Protein AF-0000000086705628 (afdb_homodimer)

Solvent-accessible surface area (backbone atoms only — not comparable to full-atom values): 57665 Å² total; per-residue (Å²): 108,54,71,64,48,33,46,71,38,68,42,63,56,69,23,27,28,20,40,16,44,45,41,14,46,66,53,50,80,83,49,66,88,42,54,37,29,33,31,41,29,34,35,24,40,81,25,23,25,22,43,47,40,70,64,48,50,57,51,22,32,54,30,18,40,74,59,61,30,42,54,32,42,36,29,31,61,69,68,42,60,67,49,8,50,92,48,82,20,25,40,40,41,55,51,44,19,58,51,34,16,47,50,51,45,43,49,38,50,23,63,24,44,41,28,34,38,42,36,34,30,38,55,43,39,39,49,8,49,46,27,24,43,28,57,69,47,42,25,54,36,44,46,47,46,16,24,16,48,65,8,63,44,76,53,97,88,38,80,40,68,34,27,54,60,53,16,34,45,42,27,61,22,85,86,50,50,68,67,56,33,50,53,40,18,72,24,14,36,34,24,20,16,17,68,23,32,39,24,42,20,36,32,50,42,34,31,36,38,47,22,14,38,27,52,92,53,38,34,25,41,40,16,37,26,39,72,48,53,52,55,43,38,49,50,18,38,46,44,44,54,35,37,42,35,32,43,72,63,56,32,64,69,44,21,38,45,60,19,45,30,58,60,14,50,49,30,21,51,40,49,36,26,17,43,38,37,20,69,54,50,59,28,43,50,29,34,32,21,60,42,42,74,34,95,57,52,61,66,54,51,41,57,46,26,66,62,33,34,12,30,30,60,33,15,69,68,32,74,83,29,39,35,54,45,40,16,22,34,27,27,65,48,27,55,52,43,42,35,42,76,69,67,63,46,59,47,76,38,37,30,71,86,76,35,32,45,52,58,46,36,58,54,56,12,59,87,60,74,42,46,70,65,51,50,55,59,26,14,46,36,73,82,85,65,74,39,52,53,56,43,71,41,77,41,58,47,95,60,67,51,79,43,36,62,81,44,59,51,25,31,79,93,38,29,83,30,70,44,19,14,34,44,54,26,31,34,71,36,12,74,59,23,23,39,32,51,46,63,34,38,54,80,84,53,43,49,47,70,24,34,28,44,69,27,60,33,69,69,53,41,38,51,31,50,74,73,54,71,56,54,77,46,25,28,39,33,35,29,37,24,8,34,47,36,46,33,25,29,34,61,47,48,61,50,52,43,48,29,41,63,71,69,28,35,85,37,29,36,37,38,26,21,15,32,51,41,36,66,59,63,32,49,46,34,18,30,22,4,43,16,18,47,74,67,16,47,53,57,69,65,47,70,60,42,39,37,39,39,30,58,91,79,28,34,31,37,57,72,61,57,67,68,58,51,52,51,48,50,52,56,37,57,69,48,54,94,58,35,58,52,71,91,80,72,85,77,93,74,55,70,69,52,37,53,48,22,74,33,35,30,41,45,59,56,22,45,36,72,41,61,85,80,46,66,131,109,53,72,62,47,34,47,72,36,68,43,64,57,67,24,27,27,19,40,17,44,46,42,14,46,66,52,51,81,84,48,66,89,42,52,38,29,34,30,42,30,34,35,24,40,81,24,24,25,22,43,45,40,70,64,48,49,56,51,22,31,53,28,19,40,75,60,62,31,41,54,32,43,37,31,32,62,68,68,44,60,67,49,8,49,92,48,80,19,24,37,39,40,55,52,42,19,58,50,33,16,46,51,50,44,42,50,39,50,24,62,24,45,43,27,37,38,41,38,34,27,38,54,42,40,39,51,9,48,47,28,26,42,29,56,71,46,41,25,55,35,44,46,48,44,16,24,16,49,65,8,62,44,77,54,97,88,37,80,40,68,33,28,56,60,52,16,34,44,41,26,62,24,84,86,49,50,70,69,57,35,49,52,40,17,70,24,13,35,35,23,19,16,16,65,22,30,41,25,42,20,37,34,51,41,35,31,36,38,47,22,14,36,29,52,92,54,39,35,25,41,41,17,37,26,38,72,46,54,52,53,42,40,47,48,18,39,46,44,45,54,34,38,42,35,31,42,72,61,57,33,65,68,44,22,38,44,60,20,44,29,60,60,15,50,48,28,21,50,39,48,35,26,17,43,37,37,19,69,55,51,57,30,43,51,30,34,31,20,59,42,42,71,34,93,56,51,61,65,54,51,42,57,45,25,65,62,33,34,14,30,31,59,33,14,69,69,30,72,84,28,38,35,54,45,40,15,22,35,27,28,65,47,28,55,50,42,43,36,43,76,71,67,63,46,59,47,76,38,37,31,71,85,76,35,34,44,51,58,46,35,58,53,55,12,60,87,61,74,42,48,71,65,51,52,55,58,29,14,46,37,72,81,86,66,73,39,51,54,56,44,69,41,77,42,59,48,95,60,65,49,80,43,35,62,80,44,57,51,23,31,82,93,39,29,82,28,71,44,19,14,36,43,54,26,32,33,72,36,10,73,59,23,24,38,33,49,47,64,36,39,54,81,83,55,42,49,46,71,24,36,29,43,68,29,61,33,70,69,54,42,38,51,30,49,73,72,54,70,58,55,76,46,25,26,40,33,34,28,38,25,9,32,46,36,45,35,25,29,34,60,47,50,61,49,55,44,47,29,42,63,71,69,27,35,86,39,31,37,37,39,25,21,16,33,52,42,38,66,61,62,31,50,46,35,19,30,22,5,43,17,16,48,73,68,16,48,54,57,69,65,48,69,60,41,37,36,40,37,30,56,92,80,28,35,32,36,58,72,61,59,68,68,57,51,51,50,48,48,52,57,38,58,69,48,54,94,57,34,58,50,70,90,79,72,85,76,92,73,56,69,71,52,36,53,50,23,74,33,34,30,42,44,60,56,22,44,35,72,41,62,85,80,47,65,132

pLDDT: mean 95.34, std 5.42, range [61.03, 98.94]

InterPro domains:
  IPR000581 Dihydroxy-acid/6-phosphogluconate dehydratase, N-terminal [PF00920] (34-359)
  IPR004404 Dihydroxy-acid dehydratase [MF_00012] (4-610)
  IPR004404 Dihydroxy-acid dehydratase [TIGR00110] (18-610)
  IPR020558 Dihydroxy-acid/6-phosphogluconate dehydratase, conserved site [PS00886] (122-132)
  IPR020558 Dihydroxy-acid/6-phosphogluconate dehydratase, conserved site [PS00887] (509-520)
  IPR037237 IlvD/EDD, N-terminal domain [SSF143975] (3-420)
  IPR042096 Dihydroxy-acid dehydratase, C-terminal [G3DSA:3.50.30.80] (421-572)
  IPR056740 Dihydroxy-acid/6-phosphogluconate dehydratase, C-terminal [PF24877] (408-607)

Secondary structure (DSSP, 8-state):
-PPPTTHHHHSSGGGHHHHHHHHHTT--GGGTTS-EEEEEE--BSS-TTTGGGTTHHHHHHHHHHHTT-EEEEEE-----HHHHTTSGGGGGHHHHHHHHHHHHHHHHHHHT-SEEEEEE-STTHHHHHHHHHHHH-S-EEEEE--BPPPEEEEETTEEEEE-HHHHHHHHH-TTS-HHHHHHHHHHH--BSSB-SSSSHHHHHHHHHHHTTSB-TTTTTS-TTBTHHHHHHHHHHHHHHHHHHHHHTT--GGGSHHHHS-HHHHHHHHHHHHHHT--THHHHHHHHHHHHHT----HHHHHHHHHHS-B-B--TTS-SS--HHHHHHTTHHHHHHHHHHHTT-S-TT-B-TTS-BHHHHHHHH-TTS---HHHHHHHTB------BS-TT-B--B-SS----TTTSSB--GGG-SBSS-S-EEEBSSS-TTEEEE-GGGS-GGGSEEEEEEEEESSHHHHHHHHHTT-S-TT-EEEE-S-STTTTTS--B-HHHHHHHHHTT-TTT-EEEESSB--TT--SSEEEEEES-GGGT-GGGG--TT-EEEEETTTTEEEE-S-HHHHHHHHHHHHTTGGGTTS-SS------HHHHHHHHHBPPGGGTS-B-GGGG--/-PPPTTHHHHSSGGGHHHHHHHHHTT--GGGTTS-EEEEEE--BSS-TTTGGGTTHHHHHHHHHHHTT-EEEEEE-----HHHHTTSGGGGGHHHHHHHHHHHHHHHHHHHT-SEEEEEE-STTHHHHHHHHHHHH-S-EEEEE--BPPPEEEEETTEEEEE-HHHHHHHHH-TTS-HHHHHHHHHHH--BSSB-SSSSHHHHHHHHHHHTTSB-TTTTTS-TTBTHHHHHHHHHHHHHHHHHHHHHTT--GGGSHHHHS-HHHHHHHHHHHHHHT--THHHHHHHHHHHHHT----HHHHHHHHHH--B-B--TTS-SS--HHHHHHTTHHHHHHHHHHHTT-S-TT-B-TTS-BHHHHHHHH-TTS---HHHHHHHTB------BS-TT-B--B-SS----TTTSSB--GGG-SBSS-S-EEEBSSS-TTEEEE-GGGS-GGGSEEEEEEEEESSHHHHHHHHHTT-S-TT-EEEE-S-STTTTTS--B-HHHHHHHHHTT-TTT-EEEESSB--TT--SSEEEEEES-GGGT-GGGG--TT-EEEEETTTTEEEE-S-HHHHHHHHHHHHTTGGGTTS-SS------HHHHHHHHHBPPGGGTS-B-GGGG--

Organism: NCBI:txid218936

Structure (mmCIF, N/CA/C/O backbone):
data_AF-0000000086705628-model_v1
#
loop_
_entity.id
_entity.type
_entity.pdbx_description
1 polymer 'Dihydroxy-acid dehydratase'
#
loop_
_atom_site.group_PDB
_atom_site.id
_atom_site.type_symbol
_atom_site.label_atom_id
_atom_site.label_alt_id
_atom_site.label_comp_id
_atom_site.label_asym_id
_atom_site.label_entity_id
_atom_site.label_seq_id
_atom_site.pdbx_PDB_ins_code
_atom_site.Cartn_x
_atom_site.Cartn_y
_atom_site.Cartn_z
_atom_site.occupancy
_atom_site.B_iso_or_equiv
_atom_site.auth_seq_id
_atom_site.auth_comp_id
_atom_site.auth_asym_id
_atom_site.auth_atom_id
_atom_site.pdbx_PDB_model_num
ATOM 1 N N . MET A 1 1 ? -33.938 -4.695 -0.673 1 86.69 1 MET A N 1
ATOM 2 C CA . MET A 1 1 ? -32.75 -4.516 -1.502 1 86.69 1 MET A CA 1
ATOM 3 C C . MET A 1 1 ? -31.641 -3.871 -0.705 1 86.69 1 MET A C 1
ATOM 5 O O . MET A 1 1 ? -31.875 -2.941 0.07 1 86.69 1 MET A O 1
ATOM 9 N N . PRO A 1 2 ? -30.422 -4.5 -0.919 1 93.25 2 PRO A N 1
ATOM 10 C CA . PRO A 1 2 ? -29.312 -3.842 -0.236 1 93.25 2 PRO A CA 1
ATOM 11 C C . PRO A 1 2 ? -29.109 -2.398 -0.688 1 93.25 2 PRO A C 1
ATOM 13 O O . PRO A 1 2 ? -29.375 -2.066 -1.846 1 93.25 2 PRO A O 1
ATOM 16 N N . LYS A 1 3 ? -28.797 -1.613 0.216 1 95.12 3 LYS A N 1
ATOM 17 C CA . LYS A 1 3 ? -28.453 -0.229 -0.11 1 95.12 3 LYS A CA 1
ATOM 18 C C . LYS A 1 3 ? -27.031 -0.117 -0.63 1 95.12 3 LYS A C 1
ATOM 20 O O . LYS A 1 3 ? -26.141 -0.848 -0.185 1 95.12 3 LYS A O 1
ATOM 25 N N . LEU A 1 4 ? -26.906 0.772 -1.646 1 97.94 4 LEU A N 1
ATOM 26 C CA . LEU A 1 4 ? -25.562 1.076 -2.092 1 97.94 4 LEU A CA 1
ATOM 27 C C . LEU A 1 4 ? -24.688 1.517 -0.92 1 97.94 4 LEU A C 1
ATOM 29 O O . LEU A 1 4 ? -25.109 2.346 -0.107 1 97.94 4 LEU A O 1
ATOM 33 N N . ARG A 1 5 ? -23.484 0.918 -0.839 1 98.12 5 ARG A N 1
ATOM 34 C CA . ARG A 1 5 ? -22.531 1.348 0.185 1 98.12 5 ARG A CA 1
ATOM 35 C C . ARG A 1 5 ? -22.203 2.826 0.032 1 98.12 5 ARG A C 1
ATOM 37 O O . ARG A 1 5 ? -22.062 3.545 1.025 1 98.12 5 ARG A O 1
ATOM 44 N N . SER A 1 6 ? -22.125 3.33 -1.175 1 98 6 SER A N 1
ATOM 45 C CA . SER A 1 6 ? -21.734 4.699 -1.49 1 98 6 SER A CA 1
ATOM 46 C C . SER A 1 6 ? -22.75 5.703 -0.985 1 98 6 SER A C 1
ATOM 48 O O . SER A 1 6 ? -22.453 6.887 -0.831 1 98 6 SER A O 1
ATOM 50 N N . ALA A 1 7 ? -23.969 5.289 -0.755 1 97.19 7 ALA A N 1
ATOM 51 C CA . ALA A 1 7 ? -25 6.172 -0.215 1 97.19 7 ALA A CA 1
ATOM 52 C C . ALA A 1 7 ? -24.562 6.781 1.111 1 97.19 7 ALA A C 1
ATOM 54 O O . ALA A 1 7 ? -24.953 7.898 1.453 1 97.19 7 ALA A O 1
ATOM 55 N N . THR A 1 8 ? -23.672 6.09 1.772 1 96.19 8 THR A N 1
ATOM 56 C CA . THR A 1 8 ? -23.141 6.559 3.049 1 96.19 8 THR A CA 1
ATOM 57 C C . THR A 1 8 ? -22.469 7.918 2.889 1 96.19 8 THR A C 1
ATOM 59 O O . THR A 1 8 ? -22.516 8.75 3.799 1 96.19 8 THR A O 1
ATOM 62 N N . THR A 1 9 ? -21.875 8.18 1.752 1 96.06 9 THR A N 1
ATOM 63 C CA . THR A 1 9 ? -21.094 9.391 1.563 1 96.06 9 THR A CA 1
ATOM 64 C C . THR A 1 9 ? -21.781 10.344 0.593 1 96.06 9 THR A C 1
ATOM 66 O O . THR A 1 9 ? -21.391 11.5 0.457 1 96.06 9 THR A O 1
ATOM 69 N N . THR A 1 10 ? -22.844 9.852 -0.082 1 95.94 10 THR A N 1
ATOM 70 C CA . THR A 1 10 ? -23.406 10.664 -1.147 1 95.94 10 THR A CA 1
ATOM 71 C C . THR A 1 10 ? -24.812 11.156 -0.764 1 95.94 10 THR A C 1
ATOM 73 O O . THR A 1 10 ? -25.375 12.023 -1.438 1 95.94 10 THR A O 1
ATOM 76 N N . HIS A 1 11 ? -25.391 10.641 0.329 1 92.56 11 HIS A N 1
ATOM 77 C CA . HIS A 1 11 ? -26.75 11.016 0.716 1 92.56 11 HIS A CA 1
ATOM 78 C C . HIS A 1 11 ? -26.781 11.617 2.117 1 92.56 11 HIS A C 1
ATOM 80 O O . HIS A 1 11 ? -25.922 11.297 2.951 1 92.56 11 HIS A O 1
ATOM 86 N N . GLY A 1 12 ? -27.766 12.477 2.32 1 88.88 12 GLY A N 1
ATOM 87 C CA . GLY A 1 12 ? -27.969 13.062 3.635 1 88.88 12 GLY A CA 1
ATOM 88 C C . GLY A 1 12 ? -27.375 14.453 3.773 1 88.88 12 GLY A C 1
ATOM 89 O O . GLY A 1 12 ? -26.312 14.734 3.225 1 88.88 12 GLY A O 1
ATOM 90 N N . ARG A 1 13 ? -28 15.227 4.543 1 85.56 13 ARG A N 1
ATOM 91 C CA . ARG A 1 13 ? -27.594 16.609 4.746 1 85.56 13 ARG A CA 1
ATOM 92 C C . ARG A 1 13 ? -26.219 16.688 5.402 1 85.56 13 ARG A C 1
ATOM 94 O O . ARG A 1 13 ? -25.422 17.562 5.086 1 85.56 13 ARG A O 1
ATOM 101 N N . ASN A 1 14 ? -25.953 15.742 6.234 1 83.88 14 ASN A N 1
ATOM 102 C CA . ASN A 1 14 ? -24.703 15.742 7.004 1 83.88 14 ASN A CA 1
ATOM 103 C C . ASN A 1 14 ? -23.5 15.406 6.125 1 83.88 14 ASN A C 1
ATOM 105 O O . ASN A 1 14 ? -22.359 15.617 6.527 1 83.88 14 ASN A O 1
ATOM 109 N N . MET A 1 15 ? -23.797 14.953 4.941 1 91.25 15 MET A N 1
ATOM 110 C CA . MET A 1 15 ? -22.688 14.539 4.086 1 91.25 15 MET A CA 1
ATOM 111 C C . MET A 1 15 ? -22.438 15.562 2.984 1 91.25 15 MET A C 1
ATOM 113 O O . MET A 1 15 ? -21.844 15.242 1.955 1 91.25 15 MET A O 1
ATOM 117 N N . ALA A 1 16 ? -22.875 16.797 3.25 1 91.81 16 ALA A N 1
ATOM 118 C CA . ALA A 1 16 ? -22.656 17.891 2.305 1 91.81 16 ALA A CA 1
ATOM 119 C C . ALA A 1 16 ? -21.172 18.078 2.012 1 91.81 16 ALA A C 1
ATOM 121 O O . ALA A 1 16 ? -20.781 18.359 0.876 1 91.81 16 ALA A O 1
ATOM 122 N N . GLY A 1 17 ? -20.344 17.953 3.004 1 92 17 GLY A N 1
ATOM 123 C CA . GLY A 1 17 ? -18.906 18.047 2.805 1 92 17 GLY A CA 1
ATOM 124 C C . GLY A 1 17 ? -18.359 16.969 1.886 1 92 17 GLY A C 1
ATOM 125 O O . GLY A 1 17 ? -17.578 17.25 0.98 1 92 17 GLY A O 1
ATOM 126 N N . ALA A 1 18 ? -18.781 15.734 2.145 1 94.44 18 ALA A N 1
ATOM 127 C CA . ALA A 1 18 ? -18.359 14.633 1.295 1 94.44 18 ALA A CA 1
ATOM 128 C C . ALA A 1 18 ? -18.812 14.836 -0.148 1 94.44 18 ALA A C 1
ATOM 130 O O . ALA A 1 18 ? -18.047 14.594 -1.085 1 94.44 18 ALA A O 1
ATOM 131 N N . ARG A 1 19 ? -20.016 15.297 -0.308 1 96.19 19 ARG A N 1
ATOM 132 C CA . ARG A 1 19 ? -20.547 15.523 -1.652 1 96.19 19 ARG A CA 1
ATOM 133 C C . ARG A 1 19 ? -19.781 16.641 -2.352 1 96.19 19 ARG A C 1
ATOM 135 O O . ARG A 1 19 ? -19.547 16.594 -3.562 1 96.19 19 ARG A O 1
ATOM 142 N N . ALA A 1 20 ? -19.359 17.688 -1.599 1 95.81 20 ALA A N 1
ATOM 143 C CA . ALA A 1 20 ? -18.531 18.734 -2.176 1 95.81 20 ALA A CA 1
ATOM 144 C C . ALA A 1 20 ? -17.219 18.172 -2.717 1 95.81 20 ALA A C 1
ATOM 146 O O . ALA A 1 20 ? -16.75 18.578 -3.787 1 95.81 20 ALA A O 1
ATOM 147 N N . LEU A 1 21 ? -16.672 17.281 -2.023 1 97.06 21 LEU A N 1
ATOM 148 C CA . LEU A 1 21 ? -15.414 16.656 -2.441 1 97.06 21 LEU A CA 1
ATOM 149 C C . LEU A 1 21 ? -15.633 15.734 -3.637 1 97.06 21 LEU A C 1
ATOM 151 O O . LEU A 1 21 ? -14.812 15.688 -4.555 1 97.06 21 LEU A O 1
ATOM 155 N N . TRP A 1 22 ? -16.734 14.93 -3.592 1 97.75 22 TRP A N 1
ATOM 156 C CA . TRP A 1 22 ? -17.062 14.102 -4.75 1 97.75 22 TRP A CA 1
ATOM 157 C C . TRP A 1 22 ? -17.172 14.953 -6.012 1 97.75 22 TRP A C 1
ATOM 159 O O . TRP A 1 22 ? -16.688 14.562 -7.074 1 97.75 22 TRP A O 1
ATOM 169 N N . ARG A 1 23 ? -17.812 16.125 -5.922 1 96.44 23 ARG A N 1
ATOM 170 C CA . ARG A 1 23 ? -17.906 17.047 -7.055 1 96.44 23 ARG A CA 1
ATOM 171 C C . ARG A 1 23 ? -16.531 17.484 -7.531 1 96.44 23 ARG A C 1
ATOM 173 O O . ARG A 1 23 ? -16.297 17.609 -8.734 1 96.44 23 ARG A O 1
ATOM 180 N N . ALA A 1 24 ? -15.633 17.641 -6.621 1 96.31 24 ALA A N 1
ATOM 181 C CA . ALA A 1 24 ? -14.289 18.109 -6.934 1 96.31 24 ALA A CA 1
ATOM 182 C C . ALA A 1 24 ? -13.469 17.031 -7.625 1 96.31 24 ALA A C 1
ATOM 184 O O . ALA A 1 24 ? -12.422 17.312 -8.219 1 96.31 24 ALA A O 1
ATOM 185 N N . THR A 1 25 ? -13.898 15.773 -7.578 1 96.69 25 THR A N 1
ATOM 186 C CA . THR A 1 25 ? -13.227 14.703 -8.305 1 96.69 25 THR A CA 1
ATOM 187 C C . THR A 1 25 ? -13.727 14.625 -9.742 1 96.69 25 THR A C 1
ATOM 189 O O . THR A 1 25 ? -13.242 13.812 -10.531 1 96.69 25 THR A O 1
ATOM 192 N N . GLY A 1 26 ? -14.766 15.375 -10.039 1 95.12 26 GLY A N 1
ATOM 193 C CA . GLY A 1 26 ? -15.281 15.398 -11.398 1 95.12 26 GLY A CA 1
ATOM 194 C C . GLY A 1 26 ? -16.703 14.852 -11.516 1 95.12 26 GLY A C 1
ATOM 195 O O . GLY A 1 26 ? -17.281 14.859 -12.602 1 95.12 26 GLY A O 1
ATOM 196 N N . MET A 1 27 ? -17.266 14.422 -10.352 1 96.38 27 MET A N 1
ATOM 197 C CA . MET A 1 27 ? -18.625 13.898 -10.383 1 96.38 27 MET A CA 1
ATOM 198 C C . MET A 1 27 ? -19.609 15 -10.758 1 96.38 27 MET A C 1
ATOM 200 O O . MET A 1 27 ? -19.5 16.125 -10.273 1 96.38 27 MET A O 1
ATOM 204 N N . LYS A 1 28 ? -20.656 14.703 -11.578 1 94.19 28 LYS A N 1
ATOM 205 C CA . LYS A 1 28 ? -21.734 15.586 -11.984 1 94.19 28 LYS A CA 1
ATOM 206 C C . LYS A 1 28 ? -23.031 15.258 -11.242 1 94.19 28 LYS A C 1
ATOM 208 O O . LYS A 1 28 ? -23.125 14.227 -10.586 1 94.19 28 LYS A O 1
ATOM 213 N N . GLU A 1 29 ? -23.859 16.125 -11.352 1 92.94 29 GLU A N 1
ATOM 214 C CA . GLU A 1 29 ? -25.125 16 -10.617 1 92.94 29 GLU A CA 1
ATOM 215 C C . GLU A 1 29 ? -25.797 14.656 -10.906 1 92.94 29 GLU A C 1
ATOM 217 O O . GLU A 1 29 ? -26.328 14.016 -10 1 92.94 29 GLU A O 1
ATOM 222 N N . ASP A 1 30 ? -25.75 14.219 -12.156 1 95.12 30 ASP A N 1
ATOM 223 C CA . ASP A 1 30 ? -26.438 13 -12.562 1 95.12 30 ASP A CA 1
ATOM 224 C C . ASP A 1 30 ? -25.672 11.758 -12.109 1 95.12 30 ASP A C 1
ATOM 226 O O . ASP A 1 30 ? -26.188 10.641 -12.211 1 95.12 30 ASP A O 1
ATOM 230 N N . ASP A 1 31 ? -24.516 11.969 -11.617 1 96.44 31 ASP A N 1
ATOM 231 C CA . ASP A 1 31 ? -23.703 10.836 -11.156 1 96.44 31 ASP A CA 1
ATOM 232 C C . ASP A 1 31 ? -24.156 10.367 -9.773 1 96.44 31 ASP A C 1
ATOM 234 O O . ASP A 1 31 ? -23.969 9.203 -9.422 1 96.44 31 ASP A O 1
ATOM 238 N N . PHE A 1 32 ? -24.656 11.328 -8.984 1 95.81 32 PHE A N 1
ATOM 239 C CA . PHE A 1 32 ? -25.094 10.977 -7.637 1 95.81 32 PHE A CA 1
ATOM 240 C C . PHE A 1 32 ? -26.266 10.016 -7.684 1 95.81 32 PHE A C 1
ATOM 242 O O . PHE A 1 32 ? -27.219 10.219 -8.445 1 95.81 32 PHE A O 1
ATOM 249 N N . GLY A 1 33 ? -26.203 8.961 -6.961 1 94.06 33 GLY A N 1
ATOM 250 C CA . GLY A 1 33 ? -27.203 7.914 -6.984 1 94.06 33 GLY A CA 1
ATOM 251 C C . GLY A 1 33 ? -26.766 6.68 -7.75 1 94.06 33 GLY A C 1
ATOM 252 O O . GLY A 1 33 ? -27.297 5.586 -7.527 1 94.06 33 GLY A O 1
ATOM 253 N N . LYS A 1 34 ? -25.859 6.828 -8.711 1 97.38 34 LYS A N 1
ATOM 254 C CA . LYS A 1 34 ? -25.281 5.691 -9.422 1 97.38 34 LYS A CA 1
ATOM 255 C C . LYS A 1 34 ? -24.266 4.961 -8.547 1 97.38 34 LYS A C 1
ATOM 257 O O . LYS A 1 34 ? -23.688 5.551 -7.633 1 97.38 34 LYS A O 1
ATOM 262 N N . PRO A 1 35 ? -24.047 3.631 -8.812 1 98.5 35 PRO A N 1
ATOM 263 C CA . PRO A 1 35 ? -23.016 2.916 -8.055 1 98.5 35 PRO A CA 1
ATOM 264 C C . PRO A 1 35 ? -21.609 3.432 -8.336 1 98.5 35 PRO A C 1
ATOM 266 O O . PRO A 1 35 ? -21.266 3.689 -9.492 1 98.5 35 PRO 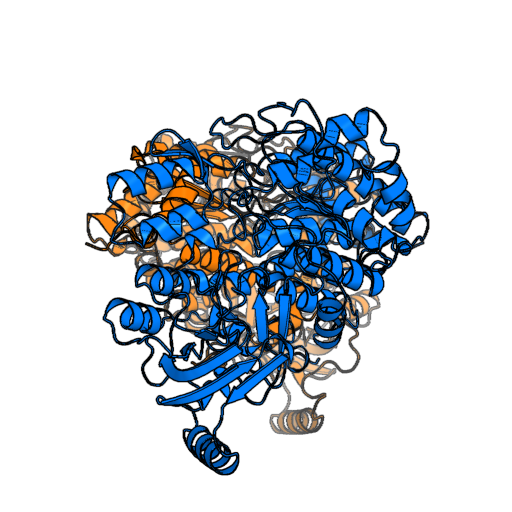A O 1
ATOM 269 N N . ILE A 1 36 ? -20.844 3.68 -7.305 1 98.75 36 ILE A N 1
ATOM 270 C CA . ILE A 1 36 ? -19.422 4.035 -7.43 1 98.75 36 ILE A CA 1
ATOM 271 C C . ILE A 1 36 ? -18.578 2.768 -7.48 1 98.75 36 ILE A C 1
ATOM 273 O O . ILE A 1 36 ? -18.531 2.012 -6.508 1 98.75 36 ILE A O 1
ATOM 277 N N . ILE A 1 37 ? -17.922 2.533 -8.578 1 98.94 37 ILE A N 1
ATOM 278 C CA . ILE A 1 37 ? -17.188 1.302 -8.836 1 98.94 37 ILE A CA 1
ATOM 279 C C . ILE A 1 37 ? -15.695 1.599 -8.891 1 98.94 37 ILE A C 1
ATOM 281 O O . ILE A 1 37 ? -15.242 2.432 -9.68 1 98.94 37 ILE A O 1
ATOM 285 N N . ALA A 1 38 ? -14.953 0.933 -8.023 1 98.94 38 ALA A N 1
ATOM 286 C CA . ALA A 1 38 ? -13.5 1.106 -7.969 1 98.94 38 ALA A CA 1
ATOM 287 C C . ALA A 1 38 ? -12.82 0.332 -9.094 1 98.94 38 ALA A C 1
ATOM 289 O O . ALA A 1 38 ? -13.141 -0.834 -9.336 1 98.94 38 ALA A O 1
ATOM 290 N N . VAL A 1 39 ? -11.984 1.007 -9.836 1 98.88 39 VAL A N 1
ATOM 291 C CA . VAL A 1 39 ? -11.023 0.343 -10.719 1 98.88 39 VAL A CA 1
ATOM 292 C C . VAL A 1 39 ? -9.68 0.201 -10.008 1 98.88 39 VAL A C 1
ATOM 294 O O . VAL A 1 39 ? -8.898 1.152 -9.945 1 98.88 39 VAL A O 1
ATOM 297 N N . VAL A 1 40 ? -9.445 -1.005 -9.438 1 98.81 40 VAL A N 1
ATOM 298 C CA . VAL A 1 40 ? -8.234 -1.297 -8.672 1 98.81 40 VAL A CA 1
ATOM 299 C C . VAL A 1 40 ? -7.102 -1.682 -9.625 1 98.81 40 VAL A C 1
ATOM 301 O O . VAL A 1 40 ? -7.016 -2.832 -10.062 1 98.81 40 VAL A O 1
ATOM 304 N N . ASN A 1 41 ? -6.211 -0.76 -9.906 1 98.62 41 ASN A N 1
ATOM 305 C CA . ASN A 1 41 ? -5.102 -0.979 -10.828 1 98.62 41 ASN A CA 1
ATOM 306 C C . ASN A 1 41 ? -3.805 -1.274 -10.078 1 98.62 41 ASN A C 1
ATOM 308 O O . ASN A 1 41 ? -3.744 -1.151 -8.859 1 98.62 41 ASN A O 1
ATOM 312 N N . SER A 1 42 ? -2.865 -1.861 -10.711 1 98.38 42 SER A N 1
ATOM 313 C CA . SER A 1 42 ? -1.555 -2.129 -10.133 1 98.38 42 SER A CA 1
ATOM 314 C C . SER A 1 42 ? -0.434 -1.629 -11.039 1 98.38 42 SER A C 1
ATOM 316 O O . SER A 1 42 ? 0.62 -2.26 -11.133 1 98.38 42 SER A O 1
ATOM 318 N N . PHE A 1 43 ? -0.666 -0.52 -11.664 1 98.19 43 PHE A N 1
ATOM 319 C CA . PHE A 1 43 ? 0.327 0.057 -12.562 1 98.19 43 PHE A CA 1
ATOM 320 C C . PHE A 1 43 ? 1.608 0.395 -11.812 1 98.19 43 PHE A C 1
ATOM 322 O O . PHE A 1 43 ? 1.564 1.027 -10.75 1 98.19 43 PHE A O 1
ATOM 329 N N . THR A 1 44 ? 2.729 -0.005 -12.398 1 98.31 44 THR A N 1
ATOM 330 C CA . THR A 1 44 ? 4.078 0.386 -12 1 98.31 44 THR A CA 1
ATOM 331 C C . THR A 1 44 ? 5.062 0.166 -13.141 1 98.31 44 THR A C 1
ATOM 333 O O . THR A 1 44 ? 4.871 -0.729 -13.969 1 98.31 44 THR A O 1
ATOM 336 N N . GLN A 1 45 ? 6.102 0.891 -13.195 1 98 45 GLN A N 1
ATOM 337 C CA . GLN A 1 45 ? 7.09 0.783 -14.258 1 98 45 GLN A CA 1
ATOM 338 C C . GLN A 1 45 ? 8.281 -0.059 -13.82 1 98 45 GLN A C 1
ATOM 340 O O . GLN A 1 45 ? 9.211 -0.282 -14.602 1 98 45 GLN A O 1
ATOM 345 N N . PHE A 1 46 ? 8.219 -0.647 -12.578 1 98.25 46 PHE A N 1
ATOM 346 C CA . PHE A 1 46 ? 9.273 -1.508 -12.062 1 98.25 46 PHE A CA 1
ATOM 347 C C . PHE A 1 46 ? 9.086 -2.945 -12.531 1 98.25 46 PHE A C 1
ATOM 349 O O . PHE A 1 46 ? 10 -3.76 -12.445 1 98.25 46 PHE A O 1
ATOM 356 N N . VAL A 1 47 ? 7.891 -3.24 -13 1 98 47 VAL A N 1
ATOM 357 C CA . VAL A 1 47 ? 7.512 -4.625 -13.258 1 98 47 VAL A CA 1
ATOM 358 C C . VAL A 1 47 ? 7.016 -4.773 -14.695 1 98 47 VAL A C 1
ATOM 360 O O . VAL A 1 47 ? 5.996 -4.191 -15.062 1 98 47 VAL A O 1
ATOM 363 N N . PRO A 1 48 ? 7.652 -5.566 -15.484 1 97.19 48 PRO A N 1
ATOM 364 C CA . PRO A 1 48 ? 7.199 -5.762 -16.859 1 97.19 48 PRO A CA 1
ATOM 365 C C . PRO A 1 48 ? 5.738 -6.203 -16.953 1 97.19 48 PRO A C 1
ATOM 367 O O . PRO A 1 48 ? 5.027 -5.82 -17.875 1 97.19 48 PRO A O 1
ATOM 370 N N . GLY A 1 49 ? 5.316 -6.926 -16 1 97.06 49 GLY A N 1
ATOM 371 C CA . GLY A 1 49 ? 3.945 -7.41 -15.984 1 97.06 49 GLY A CA 1
ATOM 372 C C . GLY A 1 49 ? 2.926 -6.305 -15.781 1 97.06 49 GLY A C 1
ATOM 373 O O . GLY A 1 49 ? 1.732 -6.504 -16.016 1 97.06 49 GLY A O 1
ATOM 374 N N . HIS A 1 50 ? 3.381 -5.105 -15.414 1 98.31 50 HIS A N 1
ATOM 375 C CA . HIS A 1 50 ? 2.445 -4.051 -15.039 1 98.31 50 HIS A CA 1
ATOM 376 C C . HIS A 1 50 ? 2.732 -2.764 -15.805 1 98.31 50 HIS A C 1
ATOM 378 O O . HIS A 1 50 ? 1.94 -1.818 -15.75 1 98.31 50 HIS A O 1
ATOM 384 N N . VAL A 1 51 ? 3.814 -2.688 -16.562 1 97.56 51 VAL A N 1
ATOM 385 C CA . VAL A 1 51 ? 4.293 -1.449 -17.156 1 97.56 51 VAL A CA 1
ATOM 386 C C . VAL A 1 51 ? 3.26 -0.93 -18.156 1 97.56 51 VAL A C 1
ATOM 388 O O . VAL A 1 51 ? 3.105 0.282 -18.328 1 97.56 51 VAL A O 1
ATOM 391 N N . HIS A 1 52 ? 2.445 -1.772 -18.781 1 97.69 52 HIS A N 1
ATOM 392 C CA . HIS A 1 52 ? 1.515 -1.39 -19.828 1 97.69 52 HIS A CA 1
ATOM 393 C C . HIS A 1 52 ? 0.143 -1.049 -19.266 1 97.69 52 HIS A C 1
ATOM 395 O O . HIS A 1 52 ? -0.77 -0.679 -20 1 97.69 52 HIS A O 1
ATOM 401 N N . LEU A 1 53 ? -0.073 -1.112 -17.922 1 97.88 53 LEU A N 1
ATOM 402 C CA . LEU A 1 53 ? -1.397 -1.004 -17.328 1 97.88 53 LEU A CA 1
ATOM 403 C C . LEU A 1 53 ? -1.786 0.457 -17.125 1 97.88 53 LEU A C 1
ATOM 405 O O . LEU A 1 53 ? -2.922 0.756 -16.75 1 97.88 53 LEU A O 1
ATOM 409 N N . LYS A 1 54 ? -0.913 1.383 -17.312 1 94.44 54 LYS A N 1
ATOM 410 C CA . LYS A 1 54 ? -1.082 2.791 -16.969 1 94.44 54 LYS A CA 1
ATOM 411 C C . LYS A 1 54 ? -2.422 3.322 -17.469 1 94.44 54 LYS A C 1
ATOM 413 O O . LYS A 1 54 ? -3.184 3.918 -16.703 1 94.44 54 LYS A O 1
ATOM 418 N N . ASP A 1 55 ? -2.811 3.07 -18.734 1 94.56 55 ASP A N 1
ATOM 419 C CA . ASP A 1 55 ? -4.004 3.676 -19.312 1 94.56 55 ASP A CA 1
ATOM 420 C C . ASP A 1 55 ? -5.141 2.658 -19.422 1 94.56 55 ASP A C 1
ATOM 422 O O . ASP A 1 55 ? -6.223 2.98 -19.922 1 94.56 55 ASP A O 1
ATOM 426 N N . LEU A 1 56 ? -4.918 1.471 -18.906 1 97.88 56 LEU A N 1
ATOM 427 C CA . LEU A 1 56 ? -5.93 0.43 -19.047 1 97.88 56 LEU A CA 1
ATOM 428 C C . LEU A 1 56 ? -7.031 0.604 -18 1 97.88 56 LEU A C 1
ATOM 430 O O . LEU A 1 56 ? -8.18 0.23 -18.234 1 97.88 56 LEU A O 1
ATOM 434 N N . GLY A 1 57 ? -6.637 1.162 -16.828 1 97.88 57 GLY A N 1
ATOM 435 C CA . GLY A 1 57 ? -7.672 1.513 -15.867 1 97.88 57 GLY A CA 1
ATOM 436 C C . GLY A 1 57 ? -8.703 2.477 -16.422 1 97.88 57 GLY A C 1
ATOM 437 O O . GLY A 1 57 ? -9.898 2.336 -16.156 1 97.88 57 GLY A O 1
ATOM 438 N N . GLN A 1 58 ? -8.234 3.441 -17.219 1 97.88 58 GLN A N 1
ATOM 439 C CA . GLN A 1 58 ? -9.133 4.43 -17.797 1 97.88 58 GLN A CA 1
ATOM 440 C C . GLN A 1 58 ? -10 3.807 -18.891 1 97.88 58 GLN A C 1
ATOM 442 O O . GLN A 1 58 ? -11.141 4.215 -19.094 1 97.88 58 GLN A O 1
ATOM 447 N N . LEU A 1 59 ? -9.43 2.832 -19.609 1 98.56 59 LEU A N 1
ATOM 448 C CA . LEU A 1 59 ? -10.211 2.068 -20.578 1 98.56 59 LEU A CA 1
ATOM 449 C C . LEU A 1 59 ? -11.398 1.393 -19.906 1 98.56 59 LEU A C 1
ATOM 451 O O . LEU A 1 59 ? -12.531 1.483 -20.391 1 98.56 59 LEU A O 1
ATOM 455 N N . VAL A 1 60 ? -11.18 0.737 -18.781 1 98.81 60 VAL A N 1
ATOM 456 C CA . VAL A 1 60 ? -12.219 0.071 -18 1 98.81 60 VAL A CA 1
ATOM 457 C C . VAL A 1 60 ? -13.203 1.106 -17.453 1 98.81 60 VAL A C 1
ATOM 459 O O . VAL A 1 60 ? -14.414 0.899 -17.484 1 98.81 60 VAL A O 1
ATOM 462 N N . ALA A 1 61 ? -12.688 2.244 -16.969 1 98.69 61 ALA A N 1
ATOM 463 C CA . ALA A 1 61 ? -13.508 3.301 -16.375 1 98.69 61 ALA A CA 1
ATOM 464 C C . ALA A 1 61 ? -14.531 3.814 -17.391 1 98.69 61 ALA A C 1
ATOM 466 O O . ALA A 1 61 ? -15.703 4.008 -17.047 1 98.69 61 ALA A O 1
ATOM 467 N N . ARG A 1 62 ? -14.117 4.043 -18.625 1 98.62 62 ARG A N 1
ATOM 468 C CA . ARG A 1 62 ? -15.016 4.551 -19.656 1 98.62 62 ARG A CA 1
ATOM 469 C C . ARG A 1 62 ? -16.156 3.572 -19.906 1 98.62 62 ARG A C 1
ATOM 471 O O . ARG A 1 62 ? -17.297 3.984 -20.109 1 98.62 62 ARG A O 1
ATOM 478 N N . GLU A 1 63 ? -15.828 2.283 -19.891 1 98.88 63 GLU A N 1
ATOM 479 C CA . GLU A 1 63 ? -16.859 1.265 -20.109 1 98.88 63 GLU A CA 1
ATOM 480 C C . GLU A 1 63 ? -17.828 1.22 -18.938 1 98.88 63 GLU A C 1
ATOM 482 O O . GLU A 1 63 ? -19.031 1.008 -19.125 1 98.88 63 GLU A O 1
ATOM 487 N N . ILE A 1 64 ? -17.359 1.353 -17.688 1 98.88 64 ILE A N 1
ATOM 488 C CA . ILE A 1 64 ? -18.219 1.399 -16.516 1 98.88 64 ILE A CA 1
ATOM 489 C C . ILE A 1 64 ? -19.188 2.58 -16.609 1 98.88 64 ILE A C 1
ATOM 491 O O . ILE A 1 64 ? -20.391 2.43 -16.375 1 98.88 64 ILE A O 1
ATOM 495 N N . GLU A 1 65 ? -18.641 3.744 -16.953 1 98.56 65 GLU A N 1
ATOM 496 C CA . GLU A 1 65 ? -19.453 4.957 -17.062 1 98.56 65 GLU A CA 1
ATOM 497 C C . GLU A 1 65 ? -20.5 4.828 -18.141 1 98.56 65 GLU A C 1
ATOM 499 O O . GLU A 1 65 ? -21.672 5.199 -17.938 1 98.56 65 GLU A O 1
ATOM 504 N N . ALA A 1 66 ? -20.109 4.25 -19.281 1 98.5 66 ALA A N 1
ATOM 505 C CA . ALA A 1 66 ? -21.047 4.039 -20.375 1 98.5 66 ALA A CA 1
ATOM 506 C C . ALA A 1 66 ? -22.172 3.078 -19.969 1 98.5 66 ALA A C 1
ATOM 508 O O . ALA A 1 66 ? -23.297 3.197 -20.438 1 98.5 66 ALA A O 1
ATOM 509 N N . ALA A 1 67 ? -21.859 2.219 -19.047 1 98.5 67 ALA A N 1
ATOM 510 C CA . ALA A 1 67 ? -22.828 1.206 -18.625 1 98.5 67 ALA A CA 1
ATOM 511 C C . ALA A 1 67 ? -23.656 1.704 -17.453 1 98.5 67 ALA A C 1
ATOM 513 O O . ALA A 1 67 ? -24.547 0.995 -16.969 1 98.5 67 ALA A O 1
ATOM 514 N N . GLY A 1 68 ? -23.406 2.854 -16.969 1 97.81 68 GLY A N 1
ATOM 515 C CA . GLY A 1 68 ? -24.297 3.473 -16 1 97.81 68 GLY A CA 1
ATOM 516 C C . GLY A 1 68 ? -23.734 3.535 -14.602 1 97.81 68 GLY A C 1
ATOM 517 O O . GLY A 1 68 ? -24.469 3.748 -13.633 1 97.81 68 GLY A O 1
ATOM 518 N N . GLY A 1 69 ? -22.422 3.289 -14.406 1 98.44 69 GLY A N 1
ATOM 519 C CA . GLY A 1 69 ? -21.766 3.439 -13.117 1 98.44 69 GLY A CA 1
ATOM 520 C C . GLY A 1 69 ? -20.828 4.633 -13.055 1 98.44 69 GLY A C 1
ATOM 521 O O . GLY A 1 69 ? -20.641 5.324 -14.055 1 98.44 69 GLY A O 1
ATOM 522 N N . VAL A 1 70 ? -20.391 5.016 -11.891 1 98.56 70 VAL A N 1
ATOM 523 C CA . VAL A 1 70 ? -19.312 5.973 -11.68 1 98.56 70 VAL A CA 1
ATOM 524 C C . VAL A 1 70 ? -18 5.223 -11.422 1 98.56 70 VAL A C 1
ATOM 526 O O . VAL A 1 70 ? -17.938 4.383 -10.523 1 98.56 70 VAL A O 1
ATOM 529 N N . ALA A 1 71 ? -17.047 5.461 -12.242 1 98.69 71 ALA A N 1
ATOM 530 C CA . ALA A 1 71 ? -15.766 4.77 -12.094 1 98.69 71 ALA A CA 1
ATOM 531 C C . ALA A 1 71 ? -14.734 5.656 -11.406 1 98.69 71 ALA A C 1
ATOM 533 O O . ALA A 1 71 ? -14.617 6.844 -11.719 1 98.69 71 ALA A O 1
ATOM 534 N N . LYS A 1 72 ? -14.023 5.16 -10.422 1 98.75 72 LYS A N 1
ATOM 535 C CA . LYS A 1 72 ? -12.891 5.812 -9.766 1 98.75 72 LYS A CA 1
ATOM 536 C C . LYS A 1 72 ? -11.695 4.875 -9.672 1 98.75 72 LYS A C 1
ATOM 538 O O . LYS A 1 72 ? -11.789 3.791 -9.094 1 98.75 72 LYS A O 1
ATOM 543 N N . GLU A 1 73 ? -10.609 5.27 -10.266 1 98.62 73 GLU A N 1
ATOM 544 C CA . GLU A 1 73 ? -9.406 4.445 -10.328 1 98.62 73 GLU A CA 1
ATOM 545 C C . GLU A 1 73 ? -8.461 4.754 -9.172 1 98.62 73 GLU A C 1
ATOM 547 O O . GLU A 1 73 ? -8.32 5.91 -8.773 1 98.62 73 GLU A O 1
ATOM 552 N N . PHE A 1 74 ? -7.902 3.748 -8.555 1 98.56 74 PHE A N 1
ATOM 553 C CA . PHE A 1 74 ? -6.754 3.875 -7.664 1 98.56 74 PHE A CA 1
ATOM 554 C C . PHE A 1 74 ? -5.766 2.738 -7.891 1 98.56 74 PHE A C 1
ATOM 556 O O . PHE A 1 74 ? -6.059 1.787 -8.617 1 98.56 74 PHE A O 1
ATOM 563 N N . ASN A 1 75 ? -4.535 2.844 -7.281 1 98.31 75 ASN A N 1
ATOM 564 C CA . ASN A 1 75 ? -3.48 1.868 -7.547 1 98.31 75 ASN A CA 1
ATOM 565 C C . ASN A 1 75 ? -2.998 1.2 -6.262 1 98.31 75 ASN A C 1
ATOM 567 O O . ASN A 1 75 ? -3.094 1.782 -5.18 1 98.31 75 ASN A O 1
ATOM 571 N N . THR A 1 76 ? -2.545 -0.013 -6.391 1 98.12 76 THR A N 1
ATOM 572 C CA . THR A 1 76 ? -1.755 -0.703 -5.375 1 98.12 76 THR A CA 1
ATOM 573 C C . THR A 1 76 ? -0.307 -0.862 -5.832 1 98.12 76 THR A C 1
ATOM 575 O O . THR A 1 76 ? 0.02 -0.576 -6.984 1 98.12 76 THR A O 1
ATOM 578 N N . ILE A 1 77 ? 0.596 -1.312 -4.926 1 98.31 77 ILE A N 1
ATOM 579 C CA . ILE A 1 77 ? 1.979 -1.59 -5.297 1 98.31 77 ILE A CA 1
ATOM 580 C C . ILE A 1 77 ? 2.07 -2.959 -5.965 1 98.31 77 ILE A C 1
ATOM 582 O O . ILE A 1 77 ? 1.115 -3.738 -5.93 1 98.31 77 ILE A O 1
ATOM 586 N N . ALA A 1 78 ? 3.219 -3.205 -6.613 1 98.25 78 ALA A N 1
ATOM 587 C CA . ALA A 1 78 ? 3.562 -4.484 -7.227 1 98.25 78 ALA A CA 1
ATOM 588 C C . ALA A 1 78 ? 5.059 -4.762 -7.117 1 98.25 78 ALA A C 1
ATOM 590 O O . ALA A 1 78 ? 5.875 -4.004 -7.648 1 98.25 78 ALA A O 1
ATOM 591 N N . VAL A 1 79 ? 5.449 -5.859 -6.465 1 97.69 79 VAL A N 1
ATOM 592 C CA . VAL A 1 79 ? 6.848 -6.254 -6.344 1 97.69 79 VAL A CA 1
ATOM 593 C C . VAL A 1 79 ? 7.18 -7.305 -7.402 1 97.69 79 VAL A C 1
ATOM 595 O O . VAL A 1 79 ? 6.402 -8.242 -7.625 1 97.69 79 VAL A O 1
ATOM 598 N N . ASP A 1 80 ? 8.266 -7.105 -8.078 1 96.81 80 ASP A N 1
ATOM 599 C CA . ASP A 1 80 ? 8.719 -8.07 -9.07 1 96.81 80 ASP A CA 1
ATOM 600 C C . ASP A 1 80 ? 9.609 -9.133 -8.438 1 96.81 80 ASP A C 1
ATOM 602 O O . ASP A 1 80 ? 10.758 -8.852 -8.07 1 96.81 80 ASP A O 1
ATOM 606 N N . ASP A 1 81 ? 9.164 -10.328 -8.406 1 93.38 81 ASP A N 1
ATOM 607 C CA . ASP A 1 81 ? 9.93 -11.414 -7.812 1 93.38 81 ASP A CA 1
ATOM 608 C C . ASP A 1 81 ? 11.25 -11.633 -8.555 1 93.38 81 ASP A C 1
ATOM 610 O O . ASP A 1 81 ? 12.281 -11.883 -7.93 1 93.38 81 ASP A O 1
ATOM 614 N N . GLY A 1 82 ? 11.156 -11.586 -9.891 1 92.25 82 GLY A N 1
ATOM 615 C CA . GLY A 1 82 ? 12.352 -11.836 -10.68 1 92.25 82 GLY A CA 1
ATOM 616 C C . GLY A 1 82 ? 13.461 -10.836 -10.422 1 92.25 82 GLY A C 1
ATOM 617 O O . GLY A 1 82 ? 14.641 -11.188 -10.43 1 92.25 82 GLY A O 1
ATOM 618 N N . ILE A 1 83 ? 13.125 -9.594 -10.203 1 95 83 ILE A N 1
ATOM 619 C CA . ILE A 1 83 ? 14.102 -8.547 -9.938 1 95 83 ILE A CA 1
ATOM 620 C C . ILE A 1 83 ? 14.539 -8.609 -8.477 1 95 83 ILE A C 1
ATOM 622 O O . ILE A 1 83 ? 15.711 -8.375 -8.164 1 95 83 ILE A O 1
ATOM 626 N N . ALA A 1 84 ? 13.625 -9 -7.602 1 94.56 84 ALA A N 1
ATOM 627 C CA . ALA A 1 84 ? 13.906 -9.016 -6.172 1 94.56 84 ALA A CA 1
ATOM 628 C C . ALA A 1 84 ? 14.648 -10.289 -5.777 1 94.56 84 ALA A C 1
ATOM 630 O O . ALA A 1 84 ? 15.242 -10.367 -4.695 1 94.56 84 ALA A O 1
ATOM 631 N N . MET A 1 85 ? 14.664 -11.266 -6.602 1 90.44 85 MET A N 1
ATOM 632 C CA . MET A 1 85 ? 15.227 -12.57 -6.273 1 90.44 85 MET A CA 1
ATOM 633 C C . MET A 1 85 ? 16.734 -12.492 -6.098 1 90.44 85 MET A C 1
ATOM 635 O O . MET A 1 85 ? 17.422 -11.852 -6.898 1 90.44 85 MET A O 1
ATOM 639 N N . GLY A 1 86 ? 17.219 -13.188 -5.086 1 85.31 86 GLY A N 1
ATOM 640 C CA . GLY A 1 86 ? 18.656 -13.359 -4.934 1 85.31 86 GLY A CA 1
ATOM 641 C C . GLY A 1 86 ? 19.297 -12.328 -4.016 1 85.31 86 GLY A C 1
ATOM 642 O O . GLY A 1 86 ? 20.516 -12.328 -3.814 1 85.31 86 GLY A O 1
ATOM 643 N N . HIS A 1 87 ? 18.5 -11.391 -3.531 1 90.75 87 HIS A N 1
ATOM 644 C CA . HIS A 1 87 ? 19 -10.43 -2.559 1 90.75 87 HIS A CA 1
ATOM 645 C C . HIS A 1 87 ? 17.922 -10.078 -1.532 1 90.75 87 HIS A C 1
ATOM 647 O O . HIS A 1 87 ? 16.844 -10.664 -1.533 1 90.75 87 HIS A O 1
ATOM 653 N N . GLY A 1 88 ? 18.25 -9.18 -0.647 1 92.81 88 GLY A N 1
ATOM 654 C CA . GLY A 1 88 ? 17.391 -8.875 0.485 1 92.81 88 GLY A CA 1
ATOM 655 C C . GLY A 1 88 ? 16.016 -8.398 0.075 1 92.81 88 GLY A C 1
ATOM 656 O O . GLY A 1 88 ? 15.055 -8.5 0.847 1 92.81 88 GLY A O 1
ATOM 657 N N . GLY A 1 89 ? 15.859 -7.93 -1.174 1 95.5 89 GLY A N 1
ATOM 658 C CA . GLY A 1 89 ? 14.578 -7.453 -1.674 1 95.5 89 GLY A CA 1
ATOM 659 C C . GLY A 1 89 ? 13.508 -8.523 -1.704 1 95.5 89 GLY A C 1
ATOM 660 O O . GLY A 1 89 ? 12.312 -8.227 -1.604 1 95.5 89 GLY A O 1
ATOM 661 N N . MET A 1 90 ? 13.922 -9.742 -1.781 1 95.44 90 MET A N 1
ATOM 662 C CA . MET A 1 90 ? 12.992 -10.859 -1.895 1 95.44 90 MET A CA 1
ATOM 663 C C . MET A 1 90 ? 12.195 -11.039 -0.61 1 95.44 90 MET A C 1
ATOM 665 O O . MET A 1 90 ? 11.125 -11.656 -0.62 1 95.44 90 MET A O 1
ATOM 669 N N . LEU A 1 91 ? 12.773 -10.57 0.529 1 96.69 91 LEU A N 1
ATOM 670 C CA . LEU A 1 91 ? 12.078 -10.688 1.808 1 96.69 91 LEU A CA 1
ATOM 671 C C . LEU A 1 91 ? 10.758 -9.93 1.779 1 96.69 91 LEU A C 1
ATOM 673 O O . LEU A 1 91 ? 9.844 -10.227 2.559 1 96.69 91 LEU A O 1
ATOM 677 N N . TYR A 1 92 ? 10.57 -8.984 0.823 1 97.69 92 TYR A N 1
ATOM 678 C CA . TYR A 1 92 ? 9.398 -8.117 0.765 1 97.69 92 TYR A CA 1
ATOM 679 C C . TYR A 1 92 ? 8.328 -8.711 -0.138 1 97.69 92 TYR A C 1
ATOM 681 O O . TYR A 1 92 ? 7.18 -8.25 -0.134 1 97.69 92 TYR A O 1
ATOM 689 N N . SER A 1 93 ? 8.578 -9.75 -0.861 1 97.25 93 SER A N 1
ATOM 690 C CA . SER A 1 93 ? 7.691 -10.25 -1.904 1 97.25 93 SER A CA 1
ATOM 691 C C . SER A 1 93 ? 6.406 -10.812 -1.312 1 97.25 93 SER A C 1
ATOM 693 O O . SER A 1 93 ? 5.336 -10.219 -1.468 1 97.25 93 SER A O 1
ATOM 695 N N . LEU A 1 94 ? 6.465 -11.852 -0.507 1 97.75 94 LEU A N 1
ATOM 696 C CA . LEU A 1 94 ? 5.254 -12.461 0.02 1 97.75 94 LEU A CA 1
ATOM 697 C C . LEU A 1 94 ? 4.508 -11.5 0.938 1 97.75 94 LEU A C 1
ATOM 699 O O . LEU A 1 94 ? 3.289 -11.352 0.835 1 97.75 94 LEU A O 1
ATOM 703 N N . PRO A 1 95 ? 5.234 -10.758 1.825 1 98.12 95 PRO A N 1
ATOM 704 C CA . PRO A 1 95 ? 4.531 -9.797 2.68 1 98.12 95 PRO A CA 1
ATOM 705 C C . PRO A 1 95 ? 3.783 -8.734 1.88 1 98.12 95 PRO A C 1
ATOM 707 O O . PRO A 1 95 ? 2.801 -8.164 2.365 1 98.12 95 PRO A O 1
ATOM 710 N N . SER A 1 96 ? 4.246 -8.461 0.637 1 98.5 96 SER A N 1
ATOM 711 C CA . SER A 1 96 ? 3.555 -7.465 -0.177 1 98.5 96 SER A CA 1
ATOM 712 C C . SER A 1 96 ? 2.129 -7.902 -0.498 1 98.5 96 SER A C 1
ATOM 714 O O . SER A 1 96 ? 1.26 -7.066 -0.75 1 98.5 96 SER A O 1
ATOM 716 N N . ARG A 1 97 ? 1.847 -9.211 -0.458 1 98.25 97 ARG A N 1
ATOM 717 C CA . ARG A 1 97 ? 0.495 -9.727 -0.651 1 98.25 97 ARG A CA 1
ATOM 718 C C . ARG A 1 97 ? -0.462 -9.156 0.392 1 98.25 97 ARG A C 1
ATOM 720 O O . ARG A 1 97 ? -1.571 -8.734 0.06 1 98.25 97 ARG A O 1
ATOM 727 N N . GLU A 1 98 ? -0.038 -9.133 1.679 1 97.94 98 GLU A N 1
ATOM 728 C CA . GLU A 1 98 ? -0.839 -8.594 2.773 1 97.94 98 GLU A CA 1
ATOM 729 C C . GLU A 1 98 ? -1.034 -7.086 2.623 1 97.94 98 GLU A C 1
ATOM 731 O O . GLU A 1 98 ? -2.109 -6.559 2.918 1 97.94 98 GLU A O 1
ATOM 736 N N . LEU A 1 99 ? 0.031 -6.469 2.193 1 98.31 99 LEU A N 1
ATOM 737 C CA . LEU A 1 99 ? -0.017 -5.023 2.016 1 98.31 99 LEU A CA 1
ATOM 738 C C . LEU A 1 99 ? -0.988 -4.641 0.903 1 98.31 99 LEU A C 1
ATOM 740 O O . LEU A 1 99 ? -1.709 -3.648 1.016 1 98.31 99 LEU A O 1
ATOM 744 N N . ILE A 1 100 ? -0.985 -5.348 -0.186 1 98.81 100 ILE A N 1
ATOM 745 C CA . ILE A 1 100 ? -1.896 -5.113 -1.302 1 98.81 100 ILE A CA 1
ATOM 746 C C . ILE A 1 100 ? -3.336 -5.348 -0.85 1 98.81 100 ILE A C 1
ATOM 748 O O . ILE A 1 100 ? -4.219 -4.535 -1.129 1 98.81 100 ILE A O 1
ATOM 752 N N . ALA A 1 101 ? -3.58 -6.438 -0.12 1 98.81 101 ALA A N 1
ATOM 753 C CA . ALA A 1 101 ? -4.922 -6.738 0.375 1 98.81 101 ALA A CA 1
ATOM 754 C C . ALA A 1 101 ? -5.43 -5.629 1.291 1 98.81 101 ALA A C 1
ATOM 756 O O . ALA A 1 101 ? -6.566 -5.176 1.156 1 98.81 101 ALA A O 1
ATOM 757 N N . ASP A 1 102 ? -4.602 -5.203 2.211 1 98.69 102 ASP A N 1
ATOM 758 C CA . ASP A 1 102 ? -4.973 -4.129 3.125 1 98.69 102 ASP A CA 1
ATOM 759 C C . ASP A 1 102 ? -5.234 -2.83 2.367 1 98.69 102 ASP A C 1
ATOM 761 O O . ASP A 1 102 ? -6.164 -2.09 2.697 1 98.69 102 ASP A O 1
ATOM 765 N N . SER A 1 103 ? -4.402 -2.518 1.401 1 98.75 103 SER A N 1
ATOM 766 C CA . SER A 1 103 ? -4.559 -1.295 0.62 1 98.75 103 SER A CA 1
ATOM 767 C C . SER A 1 103 ? -5.918 -1.25 -0.07 1 98.75 103 SER A C 1
ATOM 769 O O . SER A 1 103 ? -6.582 -0.211 -0.076 1 98.75 103 SER A O 1
ATOM 771 N N . VAL A 1 104 ? -6.297 -2.375 -0.657 1 98.88 104 VAL A N 1
ATOM 772 C CA . VAL A 1 104 ? -7.586 -2.441 -1.338 1 98.88 104 VAL A CA 1
ATOM 773 C C . VAL A 1 104 ? -8.719 -2.26 -0.327 1 98.88 104 VAL A C 1
ATOM 775 O O . VAL A 1 104 ? -9.648 -1.492 -0.563 1 98.88 104 VAL A O 1
ATOM 778 N N . GLU A 1 105 ? -8.656 -2.91 0.826 1 98.69 105 GLU A N 1
ATOM 779 C CA . GLU A 1 105 ? -9.68 -2.775 1.857 1 98.69 105 GLU A CA 1
ATOM 780 C C . GLU A 1 105 ? -9.781 -1.333 2.348 1 98.69 105 GLU A C 1
ATOM 782 O O . GLU A 1 105 ? -10.883 -0.792 2.475 1 98.69 105 GLU A O 1
ATOM 787 N N . TYR A 1 106 ? -8.609 -0.748 2.664 1 98.75 106 TYR A N 1
ATOM 788 C CA . TYR A 1 106 ? -8.586 0.617 3.176 1 98.75 106 TYR A CA 1
ATOM 789 C C . TYR A 1 106 ? -9.281 1.572 2.213 1 98.75 106 TYR A C 1
ATOM 791 O O . TYR A 1 106 ? -10.125 2.371 2.623 1 98.75 106 TYR A O 1
ATOM 799 N N . MET A 1 107 ? -8.977 1.471 0.938 1 98.81 107 MET A N 1
ATOM 800 C CA . MET A 1 107 ? -9.539 2.377 -0.061 1 98.81 107 MET A CA 1
ATOM 801 C C . MET A 1 107 ? -11.031 2.139 -0.233 1 98.81 107 MET A C 1
ATOM 803 O O . MET A 1 107 ? -11.82 3.086 -0.239 1 98.81 107 MET A O 1
ATOM 807 N N . VAL A 1 108 ? -11.438 0.897 -0.366 1 98.81 108 VAL A N 1
ATOM 808 C CA . VAL A 1 108 ? -12.82 0.542 -0.668 1 98.81 108 VAL A CA 1
ATOM 809 C C . VAL A 1 108 ? -13.711 0.877 0.525 1 98.81 108 VAL A C 1
ATOM 811 O O . VAL A 1 108 ? -14.812 1.398 0.355 1 98.81 108 VAL A O 1
ATOM 814 N N . ASN A 1 109 ? -13.234 0.621 1.751 1 98.44 109 ASN A N 1
ATOM 815 C CA . ASN A 1 109 ? -14.039 0.866 2.941 1 98.44 109 ASN A CA 1
ATOM 816 C C . ASN A 1 109 ? -14.047 2.344 3.322 1 98.44 109 ASN A C 1
ATOM 818 O O . ASN A 1 109 ? -15.062 2.873 3.764 1 98.44 109 ASN A O 1
ATOM 822 N N . ALA A 1 110 ? -12.953 3.027 3.193 1 98.19 110 ALA A N 1
ATOM 823 C CA . ALA A 1 110 ? -12.891 4.445 3.541 1 98.19 110 ALA A CA 1
ATOM 824 C C . ALA A 1 110 ? -13.828 5.27 2.662 1 98.19 110 ALA A C 1
ATOM 826 O O . ALA A 1 110 ? -14.398 6.262 3.117 1 98.19 110 ALA A O 1
ATOM 827 N N . HIS A 1 111 ? -13.977 4.824 1.367 1 98.44 111 HIS A N 1
ATOM 828 C CA . HIS A 1 111 ? -14.742 5.633 0.423 1 98.44 111 HIS A CA 1
ATOM 829 C C . HIS A 1 111 ? -16.062 4.965 0.074 1 98.44 111 HIS A C 1
ATOM 831 O O . HIS A 1 111 ? -16.812 5.473 -0.761 1 98.44 111 HIS A O 1
ATOM 837 N N . CYS A 1 112 ? -16.281 3.762 0.66 1 98.31 112 CYS A N 1
ATOM 838 C CA . CYS A 1 112 ? -17.531 3.031 0.575 1 98.31 112 CYS A CA 1
ATOM 839 C C . CYS A 1 112 ? -17.875 2.699 -0.873 1 98.31 112 CYS A C 1
ATOM 841 O O . CYS A 1 112 ? -19 2.939 -1.321 1 98.31 112 CYS A O 1
ATOM 843 N N . ALA A 1 113 ? -16.922 2.223 -1.671 1 98.75 113 ALA A N 1
ATOM 844 C CA . ALA A 1 113 ? -17.172 1.799 -3.043 1 98.75 113 ALA A CA 1
ATOM 845 C C . ALA A 1 113 ? -18.188 0.652 -3.08 1 98.75 113 ALA A C 1
ATOM 847 O O . ALA A 1 113 ? -18.266 -0.147 -2.145 1 98.75 113 ALA A O 1
ATOM 848 N N . ASP A 1 114 ? -18.938 0.541 -4.168 1 98.88 114 ASP A N 1
ATOM 849 C CA . ASP A 1 114 ? -20.047 -0.414 -4.266 1 98.88 114 ASP A CA 1
ATOM 850 C C . ASP A 1 114 ? -19.578 -1.718 -4.914 1 98.88 114 ASP A C 1
ATOM 852 O O . ASP A 1 114 ? -20.188 -2.77 -4.707 1 98.88 114 ASP A O 1
ATOM 856 N N . ALA A 1 115 ? -18.625 -1.662 -5.738 1 98.94 115 ALA A N 1
ATOM 857 C CA . ALA A 1 115 ? -18.062 -2.775 -6.504 1 98.94 115 ALA A CA 1
ATOM 858 C C . ALA A 1 115 ? -16.641 -2.467 -6.965 1 98.94 115 ALA A C 1
ATOM 860 O O . ALA A 1 115 ? -16.125 -1.374 -6.719 1 98.94 115 ALA A O 1
ATOM 861 N N . MET A 1 116 ? -15.992 -3.498 -7.543 1 98.88 116 MET A N 1
ATOM 862 C CA . MET A 1 116 ? -14.641 -3.189 -7.996 1 98.88 116 MET A CA 1
ATOM 863 C C . MET A 1 116 ? -14.25 -4.07 -9.18 1 98.88 116 MET A C 1
ATOM 865 O O . MET A 1 116 ? -14.742 -5.188 -9.32 1 98.88 116 MET A O 1
ATOM 869 N N . VAL A 1 117 ? -13.484 -3.547 -10.07 1 98.94 117 VAL A N 1
ATOM 870 C CA . VAL A 1 117 ? -12.719 -4.281 -11.078 1 98.94 117 VAL A CA 1
ATOM 871 C C . VAL A 1 117 ? -11.25 -4.344 -10.664 1 98.94 117 VAL A C 1
ATOM 873 O O . VAL A 1 117 ? -10.609 -3.311 -10.461 1 98.94 117 VAL A O 1
ATOM 876 N N . CYS A 1 118 ? -10.727 -5.543 -10.469 1 98.94 118 CYS A N 1
ATOM 877 C CA . CYS A 1 118 ? -9.336 -5.727 -10.062 1 98.94 118 CYS A CA 1
ATOM 878 C C . CYS A 1 118 ? -8.445 -6.012 -11.266 1 98.94 118 CYS A C 1
ATOM 880 O O . CYS A 1 118 ? -8.602 -7.039 -11.93 1 98.94 118 CYS A O 1
ATOM 882 N N . ILE A 1 119 ? -7.574 -5.047 -11.594 1 98.81 119 ILE A N 1
ATOM 883 C CA . ILE A 1 119 ? -6.602 -5.191 -12.672 1 98.81 119 ILE A CA 1
ATOM 884 C C . ILE A 1 119 ? -5.262 -5.641 -12.102 1 98.81 119 ILE A C 1
ATOM 886 O O . ILE A 1 119 ? -4.461 -4.816 -11.648 1 98.81 119 ILE A O 1
ATOM 890 N N . SER A 1 120 ? -4.996 -6.906 -12.133 1 97.94 120 SER A N 1
ATOM 891 C CA . SER A 1 120 ? -3.779 -7.496 -11.594 1 97.94 120 SER A CA 1
ATOM 892 C C . SER A 1 120 ? -2.893 -8.055 -12.703 1 97.94 120 SER A C 1
ATOM 894 O O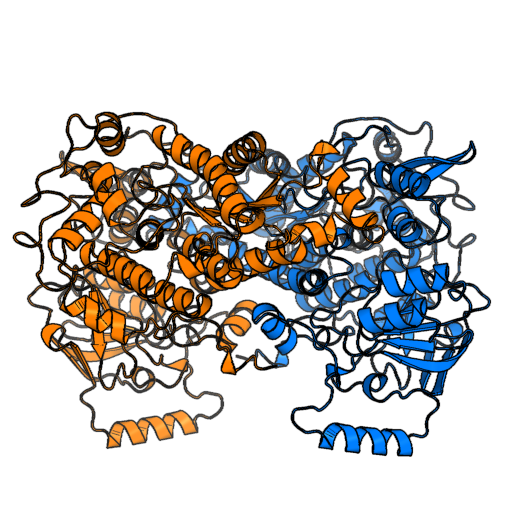 . SER A 1 120 ? -3.127 -7.789 -13.883 1 97.94 120 SER A O 1
ATOM 896 N N . ASN A 1 121 ? -1.799 -8.883 -12.172 1 97.94 121 ASN A N 1
ATOM 897 C CA . ASN A 1 121 ? -1.048 -9.602 -13.195 1 97.94 121 ASN A CA 1
ATOM 898 C C . ASN A 1 121 ? 0.101 -10.406 -12.594 1 97.94 121 ASN A C 1
ATOM 900 O O . ASN A 1 121 ? 0.027 -11.633 -12.5 1 97.94 121 ASN A O 1
ATOM 904 N N . CYS A 1 122 ? 1.077 -9.781 -11.938 1 96.38 122 CYS A N 1
ATOM 905 C CA . CYS A 1 122 ? 2.287 -10.43 -11.453 1 96.38 122 CYS A CA 1
ATOM 906 C C . CYS A 1 122 ? 2 -11.234 -10.188 1 96.38 122 CYS A C 1
ATOM 908 O O . CYS A 1 122 ? 0.85 -11.328 -9.758 1 96.38 122 CYS A O 1
ATOM 910 N N . ASP A 1 123 ? 2.92 -11.859 -9.586 1 94 123 ASP A N 1
ATOM 911 C CA . ASP A 1 123 ? 2.902 -12.977 -8.656 1 94 123 ASP A CA 1
ATOM 912 C C . ASP A 1 123 ? 2.01 -12.68 -7.453 1 94 123 ASP A C 1
ATOM 914 O O . ASP A 1 123 ? 0.977 -13.32 -7.262 1 94 123 ASP A O 1
ATOM 918 N N . LYS A 1 124 ? 2.34 -11.602 -6.684 1 97.94 124 LYS A N 1
ATOM 919 C CA . LYS A 1 124 ? 1.701 -11.422 -5.383 1 97.94 124 LYS A CA 1
ATOM 920 C C . LYS A 1 124 ? 0.527 -10.453 -5.477 1 97.94 124 LYS A C 1
ATOM 922 O O . LYS A 1 124 ? -0.292 -10.367 -4.559 1 97.94 124 LYS A O 1
ATOM 927 N N . ILE A 1 125 ? 0.339 -9.844 -6.613 1 98.56 125 ILE A N 1
ATOM 928 C CA . ILE A 1 125 ? -0.689 -8.82 -6.781 1 98.56 125 ILE A CA 1
ATOM 929 C C . ILE A 1 125 ? -2.057 -9.484 -6.93 1 98.56 125 ILE A C 1
ATOM 931 O O . ILE A 1 125 ? -3.018 -9.094 -6.262 1 98.56 125 ILE A O 1
ATOM 935 N N . THR A 1 126 ? -2.125 -10.562 -7.797 1 98.62 126 THR A N 1
ATOM 936 C CA . THR A 1 126 ? -3.393 -11.242 -8.039 1 98.62 126 THR A CA 1
ATOM 937 C C . THR A 1 126 ? -3.922 -11.867 -6.746 1 98.62 126 THR A C 1
ATOM 939 O O . THR A 1 126 ? -5.07 -11.633 -6.359 1 98.62 126 THR A O 1
ATOM 942 N N . PRO A 1 127 ? -3.086 -12.633 -6.016 1 98.69 127 PRO A N 1
ATOM 943 C CA . PRO A 1 127 ? -3.633 -13.188 -4.773 1 98.69 127 PRO A CA 1
ATOM 944 C C . PRO A 1 127 ? -3.914 -12.117 -3.727 1 98.69 127 PRO A C 1
ATOM 946 O O . PRO A 1 127 ? -4.844 -12.258 -2.926 1 98.69 127 PRO A O 1
ATOM 949 N N . GLY A 1 128 ? -3.088 -11.031 -3.662 1 98.75 128 GLY A N 1
ATOM 950 C CA . GLY A 1 128 ? -3.406 -9.938 -2.756 1 98.75 128 GLY A CA 1
ATOM 951 C C . GLY A 1 128 ? -4.77 -9.328 -3.012 1 98.75 128 GLY A C 1
ATOM 952 O O . GLY A 1 128 ? -5.555 -9.133 -2.08 1 98.75 128 GLY A O 1
ATOM 953 N N . MET A 1 129 ? -5.082 -9.016 -4.27 1 98.88 129 MET A N 1
ATOM 954 C CA . MET A 1 129 ? -6.383 -8.461 -4.641 1 98.88 129 MET A CA 1
ATOM 955 C C . MET A 1 129 ? -7.492 -9.484 -4.41 1 98.88 129 MET A C 1
ATOM 957 O O . MET A 1 129 ? -8.609 -9.117 -4.043 1 98.88 129 MET A O 1
ATOM 961 N N . LEU A 1 130 ? -7.137 -10.789 -4.664 1 98.94 130 LEU A N 1
ATOM 962 C CA . LEU A 1 130 ? -8.109 -11.852 -4.43 1 98.94 130 LEU A CA 1
ATOM 963 C C . LEU A 1 130 ? -8.5 -11.922 -2.957 1 98.94 130 LEU A C 1
ATOM 965 O O . LEU A 1 130 ? -9.68 -12.016 -2.623 1 98.94 130 LEU A O 1
ATOM 969 N N . MET A 1 131 ? -7.527 -11.875 -2.074 1 98.81 131 MET A N 1
ATOM 970 C CA . MET A 1 131 ? -7.781 -11.859 -0.637 1 98.81 131 MET A CA 1
ATOM 971 C C . MET A 1 131 ? -8.68 -10.688 -0.257 1 98.81 131 MET A C 1
ATOM 973 O O . MET A 1 131 ? -9.648 -10.852 0.486 1 98.81 131 MET A O 1
ATOM 977 N N . ALA A 1 132 ? -8.398 -9.523 -0.78 1 98.81 132 ALA A N 1
ATOM 978 C CA . ALA A 1 132 ? -9.188 -8.328 -0.474 1 98.81 132 ALA A CA 1
ATOM 979 C C . ALA A 1 132 ? -10.625 -8.484 -0.959 1 98.81 132 ALA A C 1
ATOM 981 O O . ALA A 1 132 ? -11.57 -8.125 -0.253 1 98.81 132 ALA A O 1
ATOM 982 N N . ALA A 1 133 ? -10.773 -8.984 -2.189 1 98.88 133 ALA A N 1
ATOM 983 C CA . ALA A 1 133 ? -12.094 -9.156 -2.787 1 98.88 133 ALA A CA 1
ATOM 984 C C . ALA A 1 133 ? -12.969 -10.062 -1.932 1 98.88 133 ALA A C 1
ATOM 986 O O . ALA A 1 133 ? -14.148 -9.781 -1.717 1 98.88 133 ALA A O 1
ATOM 987 N N . LEU A 1 134 ? -12.367 -11.125 -1.474 1 98.81 134 LEU A N 1
ATOM 988 C CA . LEU A 1 134 ? -13.109 -12.086 -0.676 1 98.81 134 LEU A CA 1
ATOM 989 C C . LEU A 1 134 ? -13.359 -11.555 0.732 1 98.81 134 LEU A C 1
ATOM 991 O O . LEU A 1 134 ? -14.398 -11.828 1.33 1 98.81 134 LEU A O 1
ATOM 995 N N . ARG A 1 135 ? -12.438 -10.75 1.216 1 97.5 135 ARG A N 1
ATOM 996 C CA . ARG A 1 135 ? -12.578 -10.102 2.518 1 97.5 135 ARG A CA 1
ATOM 997 C C . ARG A 1 135 ? -13.734 -9.109 2.52 1 97.5 135 ARG A C 1
ATOM 999 O O . ARG A 1 135 ? -14.531 -9.086 3.453 1 97.5 135 ARG A O 1
ATOM 1006 N N . ILE A 1 136 ? -13.844 -8.305 1.512 1 98.38 136 ILE A N 1
ATOM 1007 C CA . ILE A 1 136 ? -14.781 -7.191 1.452 1 98.38 136 ILE A CA 1
ATOM 1008 C C . ILE A 1 136 ? -16.156 -7.699 1 1 98.38 136 ILE A C 1
ATOM 1010 O O . ILE A 1 136 ? -17.188 -7.199 1.449 1 98.38 136 ILE A O 1
ATOM 1014 N N . ASN A 1 137 ? -16.188 -8.641 0.083 1 98.69 137 ASN A N 1
ATOM 1015 C CA . ASN A 1 137 ? -17.359 -9.359 -0.396 1 98.69 137 ASN A CA 1
ATOM 1016 C C . ASN A 1 137 ? -18.359 -8.422 -1.061 1 98.69 137 ASN A C 1
ATOM 1018 O O . ASN A 1 137 ? -19.547 -8.461 -0.758 1 98.69 137 ASN A O 1
ATOM 1022 N N . ILE A 1 138 ? -17.922 -7.547 -1.935 1 98.81 138 ILE A N 1
ATOM 1023 C CA . ILE A 1 138 ? -18.75 -6.789 -2.855 1 98.81 138 ILE A CA 1
ATOM 1024 C C . ILE A 1 138 ? -18.531 -7.285 -4.281 1 98.81 138 ILE A C 1
ATOM 1026 O O . ILE A 1 138 ? -17.547 -7.977 -4.562 1 98.81 138 ILE A O 1
ATOM 1030 N N . PRO A 1 139 ? -19.469 -6.984 -5.234 1 98.88 139 PRO A N 1
ATOM 1031 C CA . PRO A 1 139 ? -19.281 -7.484 -6.602 1 98.88 139 PRO A CA 1
ATOM 1032 C C . PRO A 1 139 ? -17.906 -7.148 -7.172 1 98.88 139 PRO A C 1
ATOM 1034 O O . PRO A 1 139 ? -17.422 -6.035 -6.996 1 98.88 139 PRO A O 1
ATOM 1037 N N . VAL A 1 140 ? -17.328 -8.164 -7.855 1 98.94 140 VAL A N 1
ATOM 1038 C CA . VAL A 1 140 ? -15.953 -7.98 -8.328 1 98.94 140 VAL A CA 1
ATOM 1039 C C . VAL A 1 140 ? -15.742 -8.766 -9.625 1 98.94 140 VAL A C 1
ATOM 1041 O O . VAL A 1 140 ? -16.344 -9.82 -9.82 1 98.94 140 VAL A O 1
ATOM 1044 N N . ILE A 1 141 ? -14.938 -8.25 -10.516 1 98.88 141 ILE A N 1
ATOM 1045 C CA . ILE A 1 141 ? -14.414 -8.969 -11.672 1 98.88 141 ILE A CA 1
ATOM 1046 C C . ILE A 1 141 ? -12.906 -8.758 -11.781 1 98.88 141 ILE A C 1
ATOM 1048 O O . ILE A 1 141 ? -12.414 -7.645 -11.578 1 98.88 141 ILE A O 1
ATOM 1052 N N . PHE A 1 142 ? -12.195 -9.836 -11.984 1 98.88 142 PHE A N 1
ATOM 1053 C CA . PHE A 1 142 ? -10.758 -9.773 -12.211 1 98.88 142 PHE A CA 1
ATOM 1054 C C . PHE A 1 142 ? -10.453 -9.75 -13.703 1 98.88 142 PHE A C 1
ATOM 1056 O O . PHE A 1 142 ? -11.055 -10.484 -14.484 1 98.88 142 PHE A O 1
ATOM 1063 N N . VAL A 1 143 ? -9.555 -8.883 -14.133 1 98.81 143 VAL A N 1
ATOM 1064 C CA . VAL A 1 143 ? -8.969 -8.867 -15.477 1 98.81 143 VAL A CA 1
ATOM 1065 C C . VAL A 1 143 ? -7.473 -8.594 -15.383 1 98.81 143 VAL A C 1
ATOM 1067 O O . VAL A 1 143 ? -7.059 -7.562 -14.836 1 98.81 143 VAL A O 1
ATOM 1070 N N . SER A 1 144 ? -6.645 -9.5 -15.797 1 98.38 144 SER A N 1
ATOM 1071 C CA . SER A 1 144 ? -5.195 -9.359 -15.664 1 98.38 144 SER A CA 1
ATOM 1072 C C . SER A 1 144 ? -4.59 -8.703 -16.891 1 98.38 144 SER A C 1
ATOM 1074 O O . SER A 1 144 ? -5.238 -8.609 -17.938 1 98.38 144 SER A O 1
ATOM 1076 N N . GLY A 1 145 ? -3.322 -8.227 -16.766 1 98.31 145 GLY A N 1
ATOM 1077 C CA . GLY A 1 145 ? -2.6 -7.633 -17.891 1 98.31 145 GLY A CA 1
ATOM 1078 C C . GLY A 1 145 ? -2.229 -8.641 -18.953 1 98.31 145 GLY A C 1
ATOM 1079 O O . GLY A 1 145 ? -1.94 -8.266 -20.094 1 98.31 145 GLY A O 1
ATOM 1080 N N . GLY A 1 146 ? -2.195 -9.945 -18.625 1 98.5 146 GLY A N 1
ATOM 1081 C CA . GLY A 1 146 ? -1.892 -10.992 -19.594 1 98.5 146 GLY A CA 1
ATOM 1082 C C . GLY A 1 146 ? -0.431 -11.406 -19.578 1 98.5 146 GLY A C 1
ATOM 1083 O O . GLY A 1 146 ? 0.427 -10.656 -19.109 1 98.5 146 GLY A O 1
ATOM 1084 N N . PRO A 1 147 ? -0.149 -12.562 -20.094 1 98.5 147 PRO A N 1
ATOM 1085 C CA . PRO A 1 147 ? 1.238 -13.023 -20.172 1 98.5 147 PRO A CA 1
ATOM 1086 C C . PRO A 1 147 ? 2.012 -12.375 -21.312 1 98.5 147 PRO A C 1
ATOM 1088 O O . PRO A 1 147 ? 1.415 -11.945 -22.312 1 98.5 147 PRO A O 1
ATOM 1091 N N . MET A 1 148 ? 3.328 -12.266 -21.172 1 98.31 148 MET A N 1
ATOM 1092 C CA . MET A 1 148 ? 4.191 -11.82 -22.266 1 98.31 148 MET A CA 1
ATOM 1093 C C . MET A 1 148 ? 4.402 -12.93 -23.281 1 98.31 148 MET A C 1
ATOM 1095 O O . MET A 1 148 ? 4.113 -14.094 -23 1 98.31 148 MET A O 1
ATOM 1099 N N . GLU A 1 149 ? 4.848 -12.609 -24.422 1 97.81 149 GLU A N 1
ATOM 1100 C CA . GLU A 1 149 ? 5.238 -13.586 -25.438 1 97.81 149 GLU A CA 1
ATOM 1101 C C . GLU A 1 149 ? 6.523 -14.305 -25.047 1 97.81 149 GLU A C 1
ATOM 1103 O O . GLU A 1 149 ? 7.387 -13.734 -24.375 1 97.81 149 GLU A O 1
ATOM 1108 N N . ALA A 1 150 ? 6.633 -15.562 -25.375 1 97.19 150 ALA A N 1
ATOM 1109 C CA . ALA A 1 150 ? 7.871 -16.297 -25.141 1 97.19 150 ALA A CA 1
ATOM 1110 C C . ALA A 1 150 ? 9.023 -15.703 -25.953 1 97.19 150 ALA A C 1
ATOM 1112 O O . ALA A 1 150 ? 8.828 -15.258 -27.078 1 97.19 150 ALA A O 1
ATOM 1113 N N . GLY A 1 151 ? 10.195 -15.664 -25.297 1 94.38 151 GLY A N 1
ATOM 1114 C CA . GLY A 1 151 ? 11.391 -15.281 -26.031 1 94.38 151 GLY A CA 1
ATOM 1115 C C . GLY A 1 151 ? 11.805 -16.312 -27.062 1 94.38 151 GLY A C 1
ATOM 1116 O O . GLY A 1 151 ? 11.438 -17.484 -26.953 1 94.38 151 GLY A O 1
ATOM 1117 N N . LYS A 1 152 ? 12.469 -15.758 -28.109 1 91.5 152 LYS A N 1
ATOM 1118 C CA . LYS A 1 152 ? 13.031 -16.641 -29.125 1 91.5 152 LYS A CA 1
ATOM 1119 C C . LYS A 1 152 ? 14.461 -16.25 -29.469 1 91.5 152 LYS A C 1
ATOM 1121 O O . LYS A 1 152 ? 14.781 -15.055 -29.516 1 91.5 152 LYS A O 1
ATOM 1126 N N . THR A 1 153 ? 15.203 -17.188 -29.453 1 83.5 153 THR A N 1
ATOM 1127 C CA . THR A 1 153 ? 16.562 -16.938 -29.922 1 83.5 153 THR A CA 1
ATOM 1128 C C . THR A 1 153 ? 17.078 -18.109 -30.766 1 83.5 153 THR A C 1
ATOM 1130 O O . THR A 1 153 ? 16.484 -19.188 -30.766 1 83.5 153 THR A O 1
ATOM 1133 N N . LYS A 1 154 ? 18.094 -17.812 -31.734 1 76.38 154 LYS A N 1
ATOM 1134 C CA . LYS A 1 154 ? 18.766 -18.828 -32.5 1 76.38 154 LYS A CA 1
ATOM 1135 C C . LYS A 1 154 ? 20.062 -19.266 -31.844 1 76.38 154 LYS A C 1
ATOM 1137 O O . LYS A 1 154 ? 20.953 -18.453 -31.609 1 76.38 154 LYS A O 1
ATOM 1142 N N . LEU A 1 155 ? 19.891 -20.391 -31.281 1 62.56 155 LEU A N 1
ATOM 1143 C CA . LEU A 1 155 ? 21.109 -21 -30.812 1 62.56 155 LEU A CA 1
ATOM 1144 C C . LEU A 1 155 ? 21.5 -22.203 -31.672 1 62.56 155 LEU A C 1
ATOM 1146 O O . LEU A 1 155 ? 20.688 -23.094 -31.891 1 62.56 155 LEU A O 1
ATOM 1150 N N . SER A 1 156 ? 22.703 -22.422 -32.094 1 61.5 156 SER A N 1
ATOM 1151 C CA . SER A 1 156 ? 23.234 -23.5 -32.938 1 61.5 156 SER A CA 1
ATOM 1152 C C . SER A 1 156 ? 22.266 -23.828 -34.062 1 61.5 156 SER A C 1
ATOM 1154 O O . SER A 1 156 ? 21.891 -24.984 -34.281 1 61.5 156 SER A O 1
ATOM 1156 N N . ASP A 1 157 ? 21.672 -22.891 -34.594 1 66.88 157 ASP A N 1
ATOM 1157 C CA . ASP A 1 157 ? 20.875 -22.953 -35.812 1 66.88 157 ASP A CA 1
ATOM 1158 C C . ASP A 1 157 ? 19.438 -23.344 -35.531 1 66.88 157 ASP A C 1
ATOM 1160 O O . ASP A 1 157 ? 18.656 -23.625 -36.438 1 66.88 157 ASP A O 1
ATOM 1164 N N . GLN A 1 158 ? 19.062 -23.562 -34.312 1 74.31 158 GLN A N 1
ATOM 1165 C CA . GLN A 1 158 ? 17.688 -23.859 -33.938 1 74.31 158 GLN A CA 1
ATOM 1166 C C . GLN A 1 158 ? 17.062 -22.688 -33.156 1 74.31 158 GLN A C 1
ATOM 1168 O O . GLN A 1 158 ? 17.734 -22.047 -32.375 1 74.31 158 GLN A O 1
ATOM 1173 N N . ILE A 1 159 ? 15.844 -22.484 -33.531 1 78.56 159 ILE A N 1
ATOM 1174 C CA . ILE A 1 159 ? 15.102 -21.469 -32.781 1 78.56 159 ILE A CA 1
ATOM 1175 C C . ILE A 1 159 ? 14.578 -22.078 -31.484 1 78.56 159 ILE A C 1
ATOM 1177 O O . ILE A 1 159 ? 13.852 -23.078 -31.516 1 78.56 159 ILE A O 1
ATOM 1181 N N . ILE A 1 160 ? 15.039 -21.547 -30.422 1 82.62 160 ILE A N 1
ATOM 1182 C CA . ILE A 1 160 ? 14.641 -22.031 -29.109 1 82.62 160 ILE A CA 1
ATOM 1183 C C . ILE A 1 160 ? 13.758 -21 -28.422 1 82.62 160 ILE A C 1
ATOM 1185 O O . ILE A 1 160 ? 14.023 -19.797 -28.5 1 82.62 160 ILE A O 1
ATOM 1189 N N . LYS A 1 161 ? 12.703 -21.578 -27.891 1 88.19 161 LYS A N 1
ATOM 1190 C CA . LYS A 1 161 ? 11.867 -20.734 -27.047 1 88.19 161 LYS A CA 1
ATOM 1191 C C . LYS A 1 161 ? 12.508 -20.516 -25.672 1 88.19 161 LYS A C 1
ATOM 1193 O O . LYS A 1 161 ? 13.141 -21.422 -25.141 1 88.19 161 LYS A O 1
ATOM 1198 N N . LEU A 1 162 ? 12.484 -19.297 -25.219 1 87.94 162 LEU A N 1
ATOM 1199 C CA . LEU A 1 162 ? 13.117 -18.906 -23.969 1 87.94 162 LEU A CA 1
ATOM 1200 C C . LEU A 1 162 ? 12.125 -18.219 -23.047 1 87.94 162 LEU A C 1
ATOM 1202 O O . LEU A 1 162 ? 11.078 -17.734 -23.5 1 87.94 162 LEU A O 1
ATOM 1206 N N . ASP A 1 163 ? 12.445 -18.281 -21.828 1 88.31 163 ASP A N 1
ATOM 1207 C CA . ASP A 1 163 ? 11.742 -17.5 -20.812 1 88.31 163 ASP A CA 1
ATOM 1208 C C . ASP A 1 163 ? 12.711 -17.031 -19.719 1 88.31 163 ASP A C 1
ATOM 1210 O O . ASP A 1 163 ? 13.922 -17.141 -19.875 1 88.31 163 ASP A O 1
ATOM 1214 N N . LEU A 1 164 ? 12.156 -16.359 -18.75 1 86.5 164 LEU A N 1
ATOM 1215 C CA . LEU A 1 164 ? 12.938 -15.758 -17.688 1 86.5 164 LEU A CA 1
ATOM 1216 C C . LEU A 1 164 ? 13.82 -16.797 -17 1 86.5 164 LEU A C 1
ATOM 1218 O O . LEU A 1 164 ? 14.969 -16.516 -16.672 1 86.5 164 LEU A O 1
ATOM 1222 N N . VAL A 1 165 ? 13.305 -17.984 -16.734 1 83.62 165 VAL A N 1
ATOM 1223 C CA . VAL A 1 165 ? 14.008 -19.031 -16 1 83.62 165 VAL A CA 1
ATOM 1224 C C . VAL A 1 165 ? 15.25 -19.469 -16.766 1 83.62 165 VAL A C 1
ATOM 1226 O O . VAL A 1 165 ? 16.297 -19.734 -16.172 1 83.62 165 VAL A O 1
ATOM 1229 N N . ASP A 1 166 ? 15.18 -19.453 -18.078 1 85.94 166 ASP A N 1
ATOM 1230 C CA . ASP A 1 166 ? 16.344 -19.781 -18.906 1 85.94 166 ASP A CA 1
ATOM 1231 C C . ASP A 1 166 ? 17.469 -18.766 -18.688 1 85.94 166 ASP A C 1
ATOM 1233 O O . ASP A 1 166 ? 18.625 -19.141 -18.578 1 85.94 166 ASP A O 1
ATOM 1237 N N . ALA A 1 167 ? 17.047 -17.547 -18.688 1 87.12 167 ALA A N 1
ATOM 1238 C CA . ALA A 1 167 ? 18.031 -16.5 -18.453 1 87.12 167 ALA A CA 1
ATOM 1239 C C . ALA A 1 167 ? 18.688 -16.656 -17.094 1 87.12 167 ALA A C 1
ATOM 1241 O O . ALA A 1 167 ? 19.906 -16.469 -16.953 1 87.12 167 ALA A O 1
ATOM 1242 N N . MET A 1 168 ? 17.969 -16.953 -16.109 1 85.19 168 MET A N 1
ATOM 1243 C CA . MET A 1 168 ? 18.484 -17.109 -14.742 1 85.19 168 MET A CA 1
ATOM 1244 C C . MET A 1 168 ? 19.422 -18.297 -14.641 1 85.19 168 MET A C 1
ATOM 1246 O O . MET A 1 168 ? 20.5 -18.188 -14.055 1 85.19 168 MET A O 1
ATOM 1250 N N . ILE A 1 169 ? 19.016 -19.406 -15.219 1 81.69 169 ILE A N 1
ATOM 1251 C CA . ILE A 1 169 ? 19.797 -20.641 -15.148 1 81.69 169 ILE A CA 1
ATOM 1252 C C . ILE A 1 169 ? 21.094 -20.469 -15.93 1 81.69 169 ILE A C 1
ATOM 1254 O O . ILE A 1 169 ? 22.172 -20.812 -15.438 1 81.69 169 ILE A O 1
ATOM 1258 N N . GLN A 1 170 ? 21.016 -19.938 -17.109 1 84.12 170 GLN A N 1
ATOM 1259 C CA . GLN A 1 170 ? 22.203 -19.766 -17.953 1 84.12 170 GLN A CA 1
ATOM 1260 C C . GLN A 1 170 ? 23.141 -18.719 -17.359 1 84.12 170 GLN A C 1
ATOM 1262 O O . GLN A 1 170 ? 24.359 -18.859 -17.469 1 84.12 170 GLN A O 1
ATOM 1267 N N . GLY A 1 171 ? 22.578 -17.734 -16.812 1 83.81 171 GLY A N 1
ATOM 1268 C CA . GLY A 1 171 ? 23.391 -16.719 -16.188 1 83.81 171 GLY A CA 1
ATOM 1269 C C . GLY A 1 171 ? 24.25 -17.25 -15.047 1 83.81 171 GLY A C 1
ATOM 1270 O O . GLY A 1 171 ? 25.359 -16.781 -14.82 1 83.81 171 GLY A O 1
ATOM 1271 N N . ALA A 1 172 ? 23.766 -18.219 -14.32 1 79.12 172 ALA A N 1
ATOM 1272 C CA . ALA A 1 172 ? 24.438 -18.766 -13.148 1 79.12 172 ALA A CA 1
ATOM 1273 C C . ALA A 1 172 ? 25.328 -19.938 -13.531 1 79.12 172 ALA A C 1
ATOM 1275 O O . ALA A 1 172 ? 26.141 -20.406 -12.719 1 79.12 172 ALA A O 1
ATOM 1276 N N . ASP A 1 173 ? 25.266 -20.422 -14.797 1 79.44 173 ASP A N 1
ATOM 1277 C CA . ASP A 1 173 ? 26.031 -21.578 -15.258 1 79.44 173 ASP A CA 1
ATOM 1278 C C . ASP A 1 173 ? 27.422 -21.188 -15.711 1 79.44 173 ASP A C 1
ATOM 1280 O O . ASP A 1 173 ? 27.578 -20.5 -16.719 1 79.44 173 ASP A O 1
ATOM 1284 N N . PRO A 1 174 ? 28.422 -21.578 -15.023 1 78.62 174 PRO A N 1
ATOM 1285 C CA . PRO A 1 174 ? 29.781 -21.188 -15.391 1 78.62 174 PRO A CA 1
ATOM 1286 C C . PRO A 1 174 ? 30.203 -21.75 -16.75 1 78.62 174 PRO A C 1
ATOM 1288 O O . PRO A 1 174 ? 31.172 -21.266 -17.328 1 78.62 174 PRO A O 1
ATOM 1291 N N . LYS A 1 175 ? 29.609 -22.703 -17.25 1 84.12 175 LYS A N 1
ATOM 1292 C CA . LYS A 1 175 ? 29.953 -23.328 -18.516 1 84.12 175 LYS A CA 1
ATOM 1293 C C . LYS A 1 175 ? 29.406 -22.516 -19.688 1 84.12 175 LYS A C 1
ATOM 1295 O O . LYS A 1 175 ? 29.828 -22.719 -20.828 1 84.12 175 LYS A O 1
ATOM 1300 N N . VAL A 1 176 ? 28.469 -21.672 -19.422 1 87.94 176 VAL A N 1
ATOM 1301 C CA . VAL A 1 176 ? 27.859 -20.828 -20.453 1 87.94 176 VAL A CA 1
ATOM 1302 C C . VAL A 1 176 ? 28.719 -19.578 -20.656 1 87.94 176 VAL A C 1
ATOM 1304 O O . VAL A 1 176 ? 29.078 -18.906 -19.688 1 87.94 176 VAL A O 1
ATOM 1307 N N . SER A 1 177 ? 29.062 -19.297 -21.906 1 90.75 177 SER A N 1
ATOM 1308 C CA . SER A 1 177 ? 29.891 -18.125 -22.188 1 90.75 177 SER A CA 1
ATOM 1309 C C . SER A 1 177 ? 29.125 -16.828 -21.906 1 90.75 177 SER A C 1
ATOM 1311 O O . SER A 1 177 ? 27.891 -16.828 -21.906 1 90.75 177 SER A O 1
ATOM 1313 N N . ASP A 1 178 ? 29.859 -15.758 -21.703 1 91.06 178 ASP A N 1
ATOM 1314 C CA . ASP A 1 178 ? 29.25 -14.453 -21.484 1 91.06 178 ASP A CA 1
ATOM 1315 C C . ASP A 1 178 ? 28.406 -14.031 -22.688 1 91.06 178 ASP A C 1
ATOM 1317 O O . ASP A 1 178 ? 27.312 -13.477 -22.516 1 91.06 178 ASP A O 1
ATOM 1321 N N . ALA A 1 179 ? 28.922 -14.312 -23.797 1 91.62 179 ALA A N 1
ATOM 1322 C CA . ALA A 1 179 ? 28.219 -13.922 -25.016 1 91.62 179 ALA A CA 1
ATOM 1323 C C . ALA A 1 179 ? 26.875 -14.656 -25.141 1 91.62 179 ALA A C 1
ATOM 1325 O O . ALA A 1 179 ? 25.875 -14.055 -25.531 1 91.62 179 ALA A O 1
ATOM 1326 N N . GLN A 1 180 ? 26.938 -15.859 -24.875 1 90.06 180 GLN A N 1
ATOM 1327 C CA . GLN A 1 180 ? 25.703 -16.641 -24.922 1 90.06 180 GLN A CA 1
ATOM 1328 C C . GLN A 1 180 ? 24.719 -16.172 -23.859 1 90.06 180 GLN A C 1
ATOM 1330 O O . GLN A 1 180 ? 23.516 -16.062 -24.125 1 90.06 180 GLN A O 1
ATOM 1335 N N . SER A 1 181 ? 25.25 -16.016 -22.672 1 91.12 181 SER A N 1
ATOM 1336 C CA . SER A 1 181 ? 24.406 -15.523 -21.594 1 91.12 181 SER A CA 1
ATOM 1337 C C . SER A 1 181 ? 23.75 -14.195 -21.938 1 91.12 181 SER A C 1
ATOM 1339 O O . SER A 1 181 ? 22.578 -13.977 -21.656 1 91.12 181 SER A O 1
ATOM 1341 N N . GLU A 1 182 ? 24.469 -13.359 -22.531 1 92.25 182 GLU A N 1
ATOM 1342 C CA . GLU A 1 182 ? 23.969 -12.055 -22.922 1 92.25 182 GLU A CA 1
ATOM 1343 C C . GLU A 1 182 ? 22.875 -12.18 -24 1 92.25 182 GLU A C 1
ATOM 1345 O O . GLU A 1 182 ? 21.906 -11.43 -23.984 1 92.25 182 GLU A O 1
ATOM 1350 N N . GLN A 1 183 ? 23.078 -13.039 -24.906 1 92 183 GLN A N 1
ATOM 1351 C CA . GLN A 1 183 ? 22.094 -13.266 -25.953 1 92 183 GLN A CA 1
ATOM 1352 C C . GLN A 1 183 ? 20.781 -13.766 -25.359 1 92 183 GLN A C 1
ATOM 1354 O O . GLN A 1 183 ? 19.703 -13.297 -25.75 1 92 183 GLN A O 1
ATOM 1359 N N . VAL A 1 184 ? 20.859 -14.688 -24.484 1 92 184 VAL A N 1
ATOM 1360 C CA . VAL A 1 184 ? 19.672 -15.242 -23.828 1 92 184 VAL A CA 1
ATOM 1361 C C . VAL A 1 184 ? 18.984 -14.156 -23 1 92 184 VAL A C 1
ATOM 1363 O O . VAL A 1 184 ? 17.75 -14.023 -23.062 1 92 184 VAL A O 1
ATOM 1366 N N . GLU A 1 185 ? 19.766 -13.445 -22.266 1 93 185 GLU A N 1
ATOM 1367 C CA . GLU A 1 185 ? 19.25 -12.352 -21.453 1 93 185 GLU A CA 1
ATOM 1368 C C . GLU A 1 185 ? 18.453 -11.359 -22.281 1 93 185 GLU A C 1
ATOM 1370 O O . GLU A 1 185 ? 17.359 -10.961 -21.906 1 93 185 GLU A O 1
ATOM 1375 N N . ARG A 1 186 ? 18.875 -11.008 -23.453 1 93.88 186 ARG A N 1
ATOM 1376 C CA . ARG A 1 186 ? 18.25 -9.992 -24.312 1 93.88 186 ARG A CA 1
ATOM 1377 C C . ARG A 1 186 ? 16.984 -10.523 -24.953 1 93.88 186 ARG A C 1
ATOM 1379 O O . ARG A 1 186 ? 16.094 -9.75 -25.328 1 93.88 186 ARG A O 1
ATOM 1386 N N . SER A 1 187 ? 16.828 -11.812 -24.938 1 94.19 187 SER A N 1
ATOM 1387 C CA . SER A 1 187 ? 15.734 -12.414 -25.688 1 94.19 187 SER A CA 1
ATOM 1388 C C . SER A 1 187 ? 14.664 -12.992 -24.766 1 94.19 187 SER A C 1
ATOM 1390 O O . SER A 1 187 ? 13.531 -13.227 -25.188 1 94.19 187 SER A O 1
ATOM 1392 N N . ALA A 1 188 ? 14.992 -13.242 -23.562 1 94.62 188 ALA A N 1
ATOM 1393 C CA . ALA A 1 188 ? 14.195 -14.062 -22.656 1 94.62 188 ALA A CA 1
ATOM 1394 C C . ALA A 1 188 ? 12.844 -13.414 -22.359 1 94.62 188 ALA A C 1
ATOM 1396 O O . ALA A 1 188 ? 11.844 -14.109 -22.172 1 94.62 188 ALA A O 1
ATOM 1397 N N . CYS A 1 189 ? 12.812 -12.109 -22.25 1 96.62 189 CYS A N 1
ATOM 1398 C CA . CYS A 1 189 ? 11.602 -11.367 -21.922 1 96.62 189 CYS A CA 1
ATOM 1399 C C . CYS A 1 189 ? 11.344 -10.258 -22.938 1 96.62 189 CYS A C 1
ATOM 1401 O O . CYS A 1 189 ? 11.633 -9.086 -22.672 1 96.62 189 CYS A O 1
ATOM 1403 N N . PRO A 1 190 ? 10.609 -10.555 -23.969 1 96.56 190 PRO A N 1
ATOM 1404 C CA . PRO A 1 190 ? 10.562 -9.641 -25.109 1 96.56 190 PRO A CA 1
ATOM 1405 C C . PRO A 1 190 ? 9.477 -8.586 -24.984 1 96.56 190 PRO A C 1
ATOM 1407 O O . PRO A 1 190 ? 9.547 -7.539 -25.625 1 96.56 190 PRO A O 1
ATOM 1410 N N . THR A 1 191 ? 8.414 -8.852 -24.219 1 97.75 191 THR A N 1
ATOM 1411 C CA . THR A 1 191 ? 7.285 -7.93 -24.234 1 97.75 191 THR A CA 1
ATOM 1412 C C . THR A 1 191 ? 6.797 -7.656 -22.812 1 97.75 191 THR A C 1
ATOM 1414 O O . THR A 1 191 ? 7.285 -8.266 -21.859 1 97.75 191 THR A O 1
ATOM 1417 N N . CYS A 1 192 ? 5.867 -6.641 -22.719 1 97.81 192 CYS A N 1
ATOM 1418 C CA . CYS A 1 192 ? 5.16 -6.445 -21.453 1 97.81 192 CYS A CA 1
ATOM 1419 C C . CYS A 1 192 ? 4.281 -7.645 -21.125 1 97.81 192 CYS A C 1
ATOM 1421 O O . CYS A 1 192 ? 3.953 -8.438 -22.016 1 97.81 192 CYS A O 1
ATOM 1423 N N . GLY A 1 193 ? 3.906 -7.805 -19.844 1 98.06 193 GLY A N 1
ATOM 1424 C CA . GLY A 1 193 ? 3.078 -8.906 -19.375 1 98.06 193 GLY A CA 1
ATOM 1425 C C . GLY A 1 193 ? 3.762 -9.758 -18.328 1 98.06 193 GLY A C 1
ATOM 1426 O O . GLY A 1 193 ? 4.965 -9.617 -18.094 1 98.06 193 GLY A O 1
ATOM 1427 N N . SER A 1 194 ? 2.988 -10.578 -17.656 1 97.25 194 SER A N 1
ATOM 1428 C CA . SER A 1 194 ? 3.588 -11.547 -16.75 1 97.25 194 SER A CA 1
ATOM 1429 C C . SER A 1 194 ? 4.48 -12.531 -17.5 1 97.25 194 SER A C 1
ATOM 1431 O O . SER A 1 194 ? 4.406 -12.625 -18.719 1 97.25 194 SER A O 1
ATOM 1433 N N . CYS A 1 195 ? 5.305 -13.219 -16.797 1 94.81 195 CYS A N 1
ATOM 1434 C CA . CYS A 1 195 ? 6.273 -14.109 -17.406 1 94.81 195 CYS A CA 1
ATOM 1435 C C . CYS A 1 195 ? 5.586 -15.094 -18.359 1 94.81 195 CYS A C 1
ATOM 1437 O O . CYS A 1 195 ? 4.414 -15.422 -18.172 1 94.81 195 CYS A O 1
ATOM 1439 N N . SER A 1 196 ? 6.285 -15.625 -19.297 1 96.44 196 SER A N 1
ATOM 1440 C CA . SER A 1 196 ? 5.691 -16.328 -20.422 1 96.44 196 SER A CA 1
ATOM 1441 C C . SER A 1 196 ? 5.398 -17.781 -20.078 1 96.44 196 SER A C 1
ATOM 1443 O O . SER A 1 196 ? 4.699 -18.484 -20.812 1 96.44 196 SER A O 1
ATOM 1445 N N . GLY A 1 197 ? 5.934 -18.281 -19.016 1 94.06 197 GLY A N 1
ATOM 1446 C CA . GLY A 1 197 ? 5.668 -19.656 -18.594 1 94.06 197 GLY A CA 1
ATOM 1447 C C . GLY A 1 197 ? 4.555 -19.75 -17.562 1 94.06 197 GLY A C 1
ATOM 1448 O O . GLY A 1 197 ? 3.953 -18.734 -17.203 1 94.06 197 GLY A O 1
ATOM 1449 N N . MET A 1 198 ? 4.234 -21 -17.234 1 93.06 198 MET A N 1
ATOM 1450 C CA . MET A 1 198 ? 3.242 -21.234 -16.188 1 93.06 198 MET A CA 1
ATOM 1451 C C . MET A 1 198 ? 3.869 -21.125 -14.797 1 93.06 198 MET A C 1
ATOM 1453 O O . MET A 1 198 ? 3.9 -22.094 -14.047 1 93.06 198 MET A O 1
ATOM 1457 N N . PHE A 1 199 ? 4.324 -19.875 -14.5 1 92.94 199 PHE A N 1
ATOM 1458 C CA . PHE A 1 199 ? 4.863 -19.547 -13.188 1 92.94 199 PHE A CA 1
ATOM 1459 C C . PHE A 1 199 ? 3.756 -19.062 -12.258 1 92.94 199 PHE A C 1
ATOM 1461 O O . PHE A 1 199 ? 2.572 -19.25 -12.539 1 92.94 199 PHE A O 1
ATOM 1468 N N . THR A 1 200 ? 4.156 -18.531 -11.172 1 94.75 200 THR A N 1
ATOM 1469 C CA . THR A 1 200 ? 3.164 -18.188 -10.156 1 94.75 200 THR A CA 1
ATOM 1470 C C . THR A 1 200 ? 2.158 -17.172 -10.703 1 94.75 200 THR A C 1
ATOM 1472 O O . THR A 1 200 ? 0.953 -17.312 -10.484 1 94.75 200 THR A O 1
ATOM 1475 N N . ALA A 1 201 ? 2.615 -16.125 -11.391 1 96.62 201 ALA A N 1
ATOM 1476 C CA . ALA A 1 201 ? 1.739 -15.086 -11.914 1 96.62 201 ALA A CA 1
ATOM 1477 C C . ALA A 1 201 ? 0.655 -15.672 -12.812 1 96.62 201 ALA A C 1
ATOM 1479 O O . ALA A 1 201 ? -0.536 -15.438 -12.594 1 96.62 201 ALA A O 1
ATOM 1480 N N . ASN A 1 202 ? 1.05 -16.453 -13.789 1 97.38 202 ASN A N 1
ATOM 1481 C CA . ASN A 1 202 ? 0.082 -17 -14.727 1 97.38 202 ASN A CA 1
ATOM 1482 C C . ASN A 1 202 ? -0.778 -18.094 -14.086 1 97.38 202 ASN A C 1
ATOM 1484 O O . ASN A 1 202 ? -1.953 -18.234 -14.422 1 97.38 202 ASN A O 1
ATOM 1488 N N . SER A 1 203 ? -0.176 -18.859 -13.156 1 96.88 203 SER A N 1
ATOM 1489 C CA . SER A 1 203 ? -0.997 -19.812 -12.406 1 96.88 203 SER A CA 1
ATOM 1490 C C . SER A 1 203 ? -2.145 -19.094 -11.695 1 96.88 203 SER A C 1
ATOM 1492 O O . SER A 1 203 ? -3.299 -19.516 -11.797 1 96.88 203 SER A O 1
ATOM 1494 N N . MET A 1 204 ? -1.848 -18 -11.031 1 98.12 204 MET A N 1
ATOM 1495 C CA . MET A 1 204 ? -2.869 -17.281 -10.273 1 98.12 204 MET A CA 1
ATOM 1496 C C . MET A 1 204 ? -3.914 -16.672 -11.211 1 98.12 204 MET A C 1
ATOM 1498 O O . MET A 1 204 ? -5.105 -16.672 -10.891 1 98.12 204 MET A O 1
ATOM 1502 N N . ASN A 1 205 ? -3.475 -16.156 -12.32 1 98.38 205 ASN A N 1
ATOM 1503 C CA . ASN A 1 205 ? -4.422 -15.586 -13.273 1 98.38 205 ASN A CA 1
ATOM 1504 C C . ASN A 1 205 ? -5.355 -16.656 -13.836 1 98.38 205 ASN A C 1
ATOM 1506 O O . ASN A 1 205 ? -6.531 -16.391 -14.086 1 98.38 205 ASN A O 1
ATOM 1510 N N . CYS A 1 206 ? -4.84 -17.859 -14.062 1 98.5 206 CYS A N 1
ATOM 1511 C CA . CYS A 1 206 ? -5.66 -18.984 -14.5 1 98.5 206 CYS A CA 1
ATOM 1512 C C . CYS A 1 206 ? -6.633 -19.406 -13.406 1 98.5 206 CYS A C 1
ATOM 1514 O O . CYS A 1 206 ? -7.793 -19.703 -13.688 1 98.5 206 CYS A O 1
ATOM 1516 N N . LEU A 1 207 ? -6.16 -19.359 -12.195 1 98.69 207 LEU A N 1
ATOM 1517 C CA . LEU A 1 207 ? -6.98 -19.828 -11.086 1 98.69 207 LEU A CA 1
ATOM 1518 C C . LEU A 1 207 ? -8.164 -18.891 -10.852 1 98.69 207 LEU A C 1
ATOM 1520 O O . LEU A 1 207 ? -9.234 -19.328 -10.438 1 98.69 207 LEU A O 1
ATOM 1524 N N . THR A 1 208 ? -8.039 -17.578 -11.125 1 98.69 208 THR A N 1
ATOM 1525 C CA . THR A 1 208 ? -9.164 -16.672 -10.961 1 98.69 208 THR A CA 1
ATOM 1526 C C . THR A 1 208 ? -10.281 -17.016 -11.945 1 98.69 208 THR A C 1
ATOM 1528 O O . THR A 1 208 ? -11.461 -16.797 -11.656 1 98.69 208 THR A O 1
ATOM 1531 N N . GLU A 1 209 ? -9.953 -17.594 -13.117 1 98.06 209 GLU A N 1
ATOM 1532 C CA . GLU A 1 209 ? -10.969 -18.094 -14.039 1 98.06 209 GLU A CA 1
ATOM 1533 C C . GLU A 1 209 ? -11.703 -19.297 -13.453 1 98.06 209 GLU A C 1
ATOM 1535 O O . GLU A 1 209 ? -12.938 -19.359 -13.484 1 98.06 209 GLU A O 1
ATOM 1540 N N . ALA A 1 210 ? -10.898 -20.172 -12.93 1 98.69 210 ALA A N 1
ATOM 1541 C CA . ALA A 1 210 ? -11.477 -21.391 -12.375 1 98.69 210 ALA A CA 1
ATOM 1542 C C . ALA A 1 210 ? -12.344 -21.094 -11.156 1 98.69 210 ALA A C 1
ATOM 1544 O O . ALA A 1 210 ? -13.352 -21.766 -10.93 1 98.69 210 ALA A O 1
ATOM 1545 N N . LEU A 1 211 ? -11.969 -20.062 -10.391 1 98.81 211 LEU A N 1
ATOM 1546 C CA . LEU A 1 211 ? -12.742 -19.625 -9.234 1 98.81 211 LEU A CA 1
ATOM 1547 C C . LEU A 1 211 ? -14.047 -18.953 -9.672 1 98.81 211 LEU A C 1
ATOM 1549 O O . LEU A 1 211 ? -14.961 -18.781 -8.859 1 98.81 211 LEU A O 1
ATOM 1553 N N . GLY A 1 212 ? -14.102 -18.594 -10.938 1 98.75 212 GLY A N 1
ATOM 1554 C CA . GLY A 1 212 ? -15.289 -17.969 -11.484 1 98.75 212 GLY A CA 1
ATOM 1555 C C . GLY A 1 212 ? -15.25 -16.453 -11.398 1 98.75 212 GLY A C 1
ATOM 1556 O O . GLY A 1 212 ? -16.281 -15.789 -11.586 1 98.75 212 GLY A O 1
ATOM 1557 N N . LEU A 1 213 ? -14.102 -15.836 -11.141 1 98.88 213 LEU A N 1
ATOM 1558 C CA . LEU A 1 213 ? -14.039 -14.398 -10.875 1 98.88 213 LEU A CA 1
ATOM 1559 C C . LEU A 1 213 ? -13.445 -13.648 -12.062 1 98.88 213 LEU A C 1
ATOM 1561 O O . LEU A 1 213 ? -13.305 -12.43 -12.023 1 98.88 213 LEU A O 1
ATOM 1565 N N . SER A 1 214 ? -13.07 -14.352 -13.102 1 98.69 214 SER A N 1
ATOM 1566 C CA . SER A 1 214 ? -12.523 -13.75 -14.312 1 98.69 214 SER A CA 1
ATOM 1567 C C . SER A 1 214 ? -13.242 -14.273 -15.555 1 98.69 214 SER A C 1
ATOM 1569 O O . SER A 1 214 ? -13.977 -15.266 -15.484 1 98.69 214 SER A O 1
ATOM 1571 N N . GLN A 1 215 ? -13.047 -13.609 -16.672 1 98.25 215 GLN A N 1
ATOM 1572 C CA . GLN A 1 215 ? -13.594 -14 -17.969 1 98.25 215 GLN A CA 1
ATOM 1573 C C . GLN A 1 215 ? -12.703 -15.016 -18.656 1 98.25 215 GLN A C 1
ATOM 1575 O O . GLN A 1 215 ? -11.5 -15.078 -18.391 1 98.25 215 GLN A O 1
ATOM 1580 N N . PRO A 1 216 ? -13.336 -15.844 -19.578 1 98.31 216 PRO A N 1
ATOM 1581 C CA . PRO A 1 216 ? -12.5 -16.766 -20.344 1 98.31 216 PRO A CA 1
ATOM 1582 C C . PRO A 1 216 ? -11.375 -16.047 -21.094 1 98.31 216 PRO A C 1
ATOM 1584 O O . PRO A 1 216 ? -11.594 -14.977 -21.672 1 98.31 216 PRO A O 1
ATOM 1587 N N . GLY A 1 217 ? -10.219 -16.641 -21.062 1 98.44 217 GLY A N 1
ATOM 1588 C CA . GLY A 1 217 ? -9.078 -16.047 -21.75 1 98.44 217 GLY A CA 1
ATOM 1589 C C . GLY A 1 217 ? -8.219 -15.188 -20.844 1 98.44 217 GLY A C 1
ATOM 1590 O O . GLY A 1 217 ? -7.098 -14.828 -21.203 1 98.44 217 GLY A O 1
ATOM 1591 N N . ASN A 1 218 ? -8.688 -14.906 -19.641 1 98.56 218 ASN A N 1
ATOM 1592 C CA . ASN A 1 218 ? -7.973 -14.047 -18.703 1 98.56 218 ASN A CA 1
ATOM 1593 C C . ASN A 1 218 ? -6.562 -14.57 -18.422 1 98.56 218 ASN A C 1
ATOM 1595 O O . ASN A 1 218 ? -5.602 -13.797 -18.422 1 98.56 218 ASN A O 1
ATOM 1599 N N . GLY A 1 219 ? -6.445 -15.805 -18.234 1 98 219 GLY A N 1
ATOM 1600 C CA . GLY A 1 219 ? -5.188 -16.375 -17.797 1 98 219 GLY A CA 1
ATOM 1601 C C . GLY A 1 219 ? -4.203 -16.609 -18.922 1 98 219 GLY A C 1
ATOM 1602 O O . GLY A 1 219 ? -2.988 -16.625 -18.703 1 98 219 GLY A O 1
ATOM 1603 N N . SER A 1 220 ? -4.703 -16.719 -20.219 1 98.25 220 SER A N 1
ATOM 1604 C CA . SER A 1 220 ? -3.799 -17.266 -21.219 1 98.25 220 SER A CA 1
ATOM 1605 C C . SER A 1 220 ? -3.645 -16.312 -22.406 1 98.25 220 SER A C 1
ATOM 1607 O O . SER A 1 220 ? -2.695 -16.422 -23.172 1 98.25 220 SER A O 1
ATOM 1609 N N . LEU A 1 221 ? -4.602 -15.367 -22.609 1 98.75 221 LEU A N 1
ATOM 1610 C CA . LEU A 1 221 ? -4.523 -14.453 -23.75 1 98.75 221 LEU A CA 1
ATOM 1611 C C . LEU A 1 221 ? -3.379 -13.461 -23.578 1 98.75 221 LEU A C 1
ATOM 1613 O O . LEU A 1 221 ? -3.266 -12.82 -22.531 1 98.75 221 LEU A O 1
ATOM 1617 N N . LEU A 1 222 ? -2.562 -13.297 -24.562 1 98.69 222 LEU A N 1
ATOM 1618 C CA . LEU A 1 222 ? -1.325 -12.531 -24.5 1 98.69 222 LEU A CA 1
ATOM 1619 C C . LEU A 1 222 ? -1.613 -11.055 -24.234 1 98.69 222 LEU A C 1
ATOM 1621 O O . LEU A 1 222 ? -2.58 -10.5 -24.766 1 98.69 222 LEU A O 1
ATOM 1625 N N . ALA A 1 223 ? -0.688 -10.43 -23.484 1 98.69 223 ALA A N 1
ATOM 1626 C CA . ALA A 1 223 ? -0.778 -9.008 -23.156 1 98.69 223 ALA A CA 1
ATOM 1627 C C . ALA A 1 223 ? -0.729 -8.148 -24.406 1 98.69 223 ALA A C 1
ATOM 1629 O O . ALA A 1 223 ? -1.383 -7.105 -24.484 1 98.69 223 ALA A O 1
ATOM 1630 N N . THR A 1 224 ? 0.016 -8.57 -25.391 1 98.44 224 THR A N 1
ATOM 1631 C CA . THR A 1 224 ? 0.288 -7.77 -26.578 1 98.44 224 THR A CA 1
ATOM 1632 C C . THR A 1 224 ? -0.837 -7.918 -27.594 1 98.44 224 THR A C 1
ATOM 1634 O O . THR A 1 224 ? -0.929 -7.133 -28.547 1 98.44 224 THR A O 1
ATOM 1637 N N . HIS A 1 225 ? -1.621 -8.891 -27.484 1 98.62 225 HIS A N 1
ATOM 1638 C CA . HIS A 1 225 ? -2.611 -9.164 -28.516 1 98.62 225 HIS A CA 1
ATOM 1639 C C . HIS A 1 225 ? -3.807 -8.227 -28.406 1 98.62 225 HIS A C 1
ATOM 1641 O O . HIS A 1 225 ? -4.281 -7.953 -27.297 1 98.62 225 HIS A O 1
ATOM 1647 N N . SER A 1 226 ? -4.387 -7.828 -29.438 1 98.44 226 SER A N 1
ATOM 1648 C CA . SER A 1 226 ? -5.457 -6.84 -29.5 1 98.44 226 SER A CA 1
ATOM 1649 C C . SER A 1 226 ? -6.75 -7.391 -28.906 1 98.44 226 SER A C 1
ATOM 1651 O O . SER A 1 226 ? -7.555 -6.641 -28.359 1 98.44 226 SER A O 1
ATOM 1653 N N . ASP A 1 227 ? -6.973 -8.734 -28.953 1 98.44 227 ASP A N 1
ATOM 1654 C CA . ASP A 1 227 ? -8.18 -9.344 -28.375 1 98.44 227 ASP A CA 1
ATOM 1655 C C . ASP A 1 227 ? -8.281 -9.055 -26.891 1 98.44 227 ASP A C 1
ATOM 1657 O O . ASP A 1 227 ? -9.383 -9.07 -26.328 1 98.44 227 ASP A O 1
ATOM 1661 N N . ARG A 1 228 ? -7.172 -8.875 -26.25 1 98.44 228 ARG A N 1
ATOM 1662 C CA . ARG A 1 228 ? -7.191 -8.672 -24.812 1 98.44 228 ARG A CA 1
ATOM 1663 C C . ARG A 1 228 ? -7.867 -7.355 -24.438 1 98.44 228 ARG A C 1
ATOM 1665 O O . ARG A 1 228 ? -8.414 -7.207 -23.344 1 98.44 228 ARG A O 1
ATOM 1672 N N . GLU A 1 229 ? -7.785 -6.367 -25.344 1 98.56 229 GLU A N 1
ATOM 1673 C CA . GLU A 1 229 ? -8.5 -5.113 -25.109 1 98.56 229 GLU A CA 1
ATOM 1674 C C . GLU A 1 229 ? -9.977 -5.367 -24.797 1 98.56 229 GLU A C 1
ATOM 1676 O O . GLU A 1 229 ? -10.555 -4.711 -23.938 1 98.56 229 GLU A O 1
ATOM 1681 N N . GLN A 1 230 ? -10.57 -6.305 -25.516 1 98.12 230 GLN A N 1
ATOM 1682 C CA . GLN A 1 230 ? -11.984 -6.621 -25.344 1 98.12 230 GLN A CA 1
ATOM 1683 C C . GLN A 1 230 ? -12.258 -7.176 -23.938 1 98.12 230 GLN A C 1
ATOM 1685 O O . GLN A 1 230 ? -13.328 -6.945 -23.375 1 98.12 230 GLN A O 1
ATOM 1690 N N . LEU A 1 231 ? -11.328 -7.941 -23.375 1 98.44 231 LEU A N 1
ATOM 1691 C CA . LEU A 1 231 ? -11.508 -8.445 -22.016 1 98.44 231 LEU A CA 1
ATOM 1692 C C . LEU A 1 231 ? -11.656 -7.297 -21.016 1 98.44 231 LEU A C 1
ATOM 1694 O O . LEU A 1 231 ? -12.492 -7.359 -20.109 1 98.44 231 LEU A O 1
ATOM 1698 N N . PHE A 1 232 ? -10.844 -6.246 -21.203 1 98.81 232 PHE A N 1
ATOM 1699 C CA . PHE A 1 232 ? -10.914 -5.086 -20.328 1 98.81 232 PHE A CA 1
ATOM 1700 C C . PHE A 1 232 ? -12.242 -4.355 -20.516 1 98.81 232 PHE A C 1
ATOM 1702 O O . PHE A 1 232 ? -12.891 -3.982 -19.531 1 98.81 232 PHE A O 1
ATOM 1709 N N . LYS A 1 233 ? -12.633 -4.145 -21.75 1 98.75 233 LYS A N 1
ATOM 1710 C CA . LYS A 1 233 ? -13.883 -3.449 -22.047 1 98.75 233 LYS A CA 1
ATOM 1711 C C . LYS A 1 233 ? -15.078 -4.199 -21.453 1 98.75 233 LYS A C 1
ATOM 1713 O O . LYS A 1 233 ? -15.93 -3.604 -20.797 1 98.75 233 LYS A O 1
ATOM 1718 N N . LEU A 1 234 ? -15.109 -5.488 -21.672 1 98.62 234 LEU A N 1
ATOM 1719 C CA . LEU A 1 234 ? -16.219 -6.312 -21.203 1 98.62 234 LEU A CA 1
ATOM 1720 C C . LEU A 1 234 ? -16.234 -6.352 -19.672 1 98.62 234 LEU A C 1
ATOM 1722 O O . LEU A 1 234 ? -17.312 -6.402 -19.062 1 98.62 234 LEU A O 1
ATOM 1726 N N . ALA A 1 235 ? -15.062 -6.387 -19.031 1 98.81 235 ALA A N 1
ATOM 1727 C CA . ALA A 1 235 ? -15.016 -6.344 -17.578 1 98.81 235 ALA A CA 1
ATOM 1728 C C . ALA A 1 235 ? -15.719 -5.102 -17.047 1 98.81 235 ALA A C 1
ATOM 1730 O O . ALA A 1 235 ? -16.453 -5.172 -16.047 1 98.81 235 ALA A O 1
ATOM 1731 N N . GLY A 1 236 ? -15.453 -3.93 -17.688 1 98.81 236 GLY A N 1
ATOM 1732 C CA . GLY A 1 236 ? -16.109 -2.695 -17.297 1 98.81 236 GLY A CA 1
ATOM 1733 C C . GLY A 1 236 ? -17.625 -2.756 -17.422 1 98.81 236 GLY A C 1
ATOM 1734 O O . GLY A 1 236 ? -18.359 -2.283 -16.547 1 98.81 236 GLY A O 1
ATOM 1735 N N . GLN A 1 237 ? -18.156 -3.387 -18.469 1 98.75 237 GLN A N 1
ATOM 1736 C CA . GLN A 1 237 ? -19.578 -3.516 -18.703 1 98.75 237 GLN A CA 1
ATOM 1737 C C . GLN A 1 237 ? -20.219 -4.516 -17.734 1 98.75 237 GLN A C 1
ATOM 1739 O O . GLN A 1 237 ? -21.234 -4.227 -17.125 1 98.75 237 GLN A O 1
ATOM 1744 N N . ARG A 1 238 ? -19.578 -5.613 -17.578 1 98.69 238 ARG A N 1
ATOM 1745 C CA . ARG A 1 238 ? -20.125 -6.727 -16.812 1 98.69 238 ARG A CA 1
ATOM 1746 C C . ARG A 1 238 ? -20.141 -6.414 -15.312 1 98.69 238 ARG A C 1
ATOM 1748 O O . ARG A 1 238 ? -21.047 -6.844 -14.594 1 98.69 238 ARG A O 1
ATOM 1755 N N . ILE A 1 239 ? -19.156 -5.605 -14.836 1 98.94 239 ILE A N 1
ATOM 1756 C CA . ILE A 1 239 ? -19.141 -5.285 -13.414 1 98.94 239 ILE A CA 1
ATOM 1757 C C . ILE A 1 239 ? -20.375 -4.473 -13.047 1 98.94 239 ILE A C 1
ATOM 1759 O O . ILE A 1 239 ? -20.922 -4.613 -11.953 1 98.94 239 ILE A O 1
ATOM 1763 N N . VAL A 1 240 ? -20.844 -3.588 -13.945 1 98.81 240 VAL A N 1
ATOM 1764 C CA . VAL A 1 240 ? -22.047 -2.811 -13.695 1 98.81 240 VAL A CA 1
ATOM 1765 C C . VAL A 1 240 ? -23.266 -3.742 -13.617 1 98.81 240 VAL A C 1
ATOM 1767 O O . VAL A 1 240 ? -24.109 -3.596 -12.742 1 98.81 240 VAL A O 1
ATOM 1770 N N . ALA A 1 241 ? -23.281 -4.711 -14.539 1 98.38 241 ALA A N 1
ATOM 1771 C CA . ALA A 1 241 ? -24.359 -5.695 -14.516 1 98.38 241 ALA A CA 1
ATOM 1772 C C . ALA A 1 241 ? -24.359 -6.48 -13.203 1 98.38 241 ALA A C 1
ATOM 1774 O O . ALA A 1 241 ? -25.422 -6.707 -12.609 1 98.38 241 ALA A O 1
ATOM 1775 N N . LEU A 1 242 ? -23.203 -6.898 -12.75 1 98.56 242 LEU A N 1
ATOM 1776 C CA . LEU A 1 242 ? -23.078 -7.625 -11.492 1 98.56 242 LEU A CA 1
ATOM 1777 C C . LEU A 1 242 ? -23.516 -6.758 -10.312 1 98.56 242 LEU A C 1
ATOM 1779 O O . LEU A 1 242 ? -24.156 -7.25 -9.383 1 98.56 242 LEU A O 1
ATOM 1783 N N . THR A 1 243 ? -23.109 -5.543 -10.375 1 98.69 243 THR A N 1
ATOM 1784 C CA . THR A 1 243 ? -23.484 -4.59 -9.336 1 98.69 243 THR A CA 1
ATOM 1785 C C . THR A 1 243 ? -25 -4.461 -9.242 1 98.69 243 THR A C 1
ATOM 1787 O O . THR A 1 243 ? -25.562 -4.484 -8.141 1 98.69 243 THR A O 1
ATOM 1790 N N . LYS A 1 244 ? -25.672 -4.32 -10.352 1 97.81 244 LYS A N 1
ATOM 1791 C CA . LYS A 1 244 ? -27.125 -4.191 -10.391 1 97.81 244 LYS A CA 1
ATOM 1792 C C . LYS A 1 244 ? -27.812 -5.457 -9.883 1 97.81 244 LYS A C 1
ATOM 1794 O O . LYS A 1 244 ? -28.844 -5.391 -9.203 1 97.81 244 LYS A O 1
ATOM 1799 N N . ARG A 1 245 ? -27.25 -6.609 -10.203 1 97.94 245 ARG A N 1
ATOM 1800 C CA . ARG A 1 245 ? -27.797 -7.863 -9.695 1 97.94 245 ARG A CA 1
ATOM 1801 C C . ARG A 1 245 ? -27.844 -7.867 -8.172 1 97.94 245 ARG A C 1
ATOM 1803 O O . ARG A 1 245 ? -28.828 -8.289 -7.578 1 97.94 245 ARG A O 1
ATOM 1810 N N . TRP A 1 246 ? -26.812 -7.375 -7.551 1 98.31 246 TRP A N 1
ATOM 1811 C CA . TRP A 1 246 ? -26.75 -7.383 -6.094 1 98.31 246 TRP A CA 1
ATOM 1812 C C . TRP A 1 246 ? -27.625 -6.277 -5.508 1 98.31 246 TRP A C 1
ATOM 1814 O O . TRP A 1 246 ? -28.531 -6.543 -4.711 1 98.31 246 TRP A O 1
ATOM 1824 N N . TYR A 1 247 ? -27.484 -5.074 -5.945 1 98.12 247 TYR A N 1
ATOM 1825 C CA . TYR A 1 247 ? -28.062 -3.926 -5.25 1 98.12 247 TYR A CA 1
ATOM 1826 C C . TYR A 1 247 ? -29.484 -3.662 -5.719 1 98.12 247 TYR A C 1
ATOM 1828 O O . TYR A 1 247 ? -30.297 -3.115 -4.969 1 98.12 247 TYR A O 1
ATOM 1836 N N . GLU A 1 248 ? -29.844 -4.07 -6.941 1 97.06 248 GLU A N 1
ATOM 1837 C CA . GLU A 1 248 ? -31.188 -3.779 -7.457 1 97.06 248 GLU A CA 1
ATOM 1838 C C . GLU A 1 248 ? -32.062 -5.031 -7.465 1 97.06 248 GLU A C 1
ATOM 1840 O O . GLU A 1 248 ? -33.281 -4.934 -7.406 1 97.06 248 GLU A O 1
ATOM 1845 N N . GLN A 1 249 ? -31.438 -6.211 -7.512 1 97.31 249 GLN A N 1
ATOM 1846 C CA . GLN A 1 249 ? -32.219 -7.434 -7.645 1 97.31 249 GLN A CA 1
ATOM 1847 C C . GLN A 1 249 ? -32.062 -8.328 -6.426 1 97.31 249 GLN A C 1
ATOM 1849 O O . GLN A 1 249 ? -32.625 -9.422 -6.363 1 97.31 249 GLN A O 1
ATOM 1854 N N . ASP A 1 250 ? -31.281 -7.953 -5.504 1 97.56 250 ASP A N 1
ATOM 1855 C CA . ASP A 1 250 ? -31.031 -8.711 -4.277 1 97.56 250 ASP A CA 1
ATOM 1856 C C . ASP A 1 250 ? -30.5 -10.109 -4.594 1 97.56 250 ASP A C 1
ATOM 1858 O O . ASP A 1 250 ? -30.922 -11.094 -3.984 1 97.56 250 ASP A O 1
ATOM 1862 N N . ASP A 1 251 ? -29.656 -10.172 -5.59 1 97.94 251 ASP A N 1
ATOM 1863 C CA . ASP A 1 251 ? -29.078 -11.438 -6.039 1 97.94 251 ASP A CA 1
ATOM 1864 C C . ASP A 1 251 ? -27.703 -11.672 -5.406 1 97.94 251 ASP A C 1
ATOM 1866 O O . ASP A 1 251 ? -26.672 -11.312 -5.992 1 97.94 251 ASP A O 1
ATOM 1870 N N . ALA A 1 252 ? -27.609 -12.398 -4.359 1 97.38 252 ALA A N 1
ATOM 1871 C CA . ALA A 1 252 ? -26.391 -12.633 -3.594 1 97.38 252 ALA A CA 1
ATOM 1872 C C . ALA A 1 252 ? -25.422 -13.523 -4.363 1 97.38 252 ALA A C 1
ATOM 1874 O O . ALA A 1 252 ? -24.234 -13.594 -4.031 1 97.38 252 ALA A O 1
ATOM 1875 N N . SER A 1 253 ? -25.891 -14.18 -5.383 1 97.5 253 SER A N 1
ATOM 1876 C CA . SER A 1 253 ? -25.016 -15.047 -6.168 1 97.5 253 SER A CA 1
ATOM 1877 C C . SER A 1 253 ? -24 -14.242 -6.961 1 97.5 253 SER A C 1
ATOM 1879 O O . SER A 1 253 ? -23.016 -14.789 -7.469 1 97.5 253 SER A O 1
ATOM 1881 N N . ALA A 1 254 ? -24.188 -12.898 -6.98 1 97.94 254 ALA A N 1
ATOM 1882 C CA . ALA A 1 254 ? -23.266 -12.008 -7.688 1 97.94 254 ALA A CA 1
ATOM 1883 C C . ALA A 1 254 ? -22.062 -11.656 -6.809 1 97.94 254 ALA A C 1
ATOM 1885 O O . ALA A 1 254 ? -21.062 -11.125 -7.301 1 97.94 254 ALA A O 1
ATOM 1886 N N . LEU A 1 255 ? -22.125 -12.008 -5.523 1 98.62 255 LEU A N 1
ATOM 1887 C CA . LEU A 1 255 ? -21.047 -11.688 -4.59 1 98.62 255 LEU A CA 1
ATOM 1888 C C . LEU A 1 255 ? -19.906 -12.695 -4.703 1 98.62 255 LEU A C 1
ATOM 1890 O O . LEU A 1 255 ? -20.141 -13.883 -4.938 1 98.62 255 LEU A O 1
ATOM 1894 N N . PRO A 1 256 ? -18.656 -12.266 -4.551 1 98.75 256 PRO A N 1
ATOM 1895 C CA . PRO A 1 256 ? -17.5 -13.125 -4.793 1 98.75 256 PRO A CA 1
ATOM 1896 C C . PRO A 1 256 ? -17.484 -14.367 -3.902 1 98.75 256 PRO A C 1
ATOM 1898 O O . PRO A 1 256 ? -17.047 -15.438 -4.336 1 98.75 256 PRO A O 1
ATOM 1901 N N . ARG A 1 257 ? -17.969 -14.297 -2.639 1 98.62 257 ARG A N 1
ATOM 1902 C CA . ARG A 1 257 ? -17.938 -15.445 -1.741 1 98.62 257 ARG A CA 1
ATOM 1903 C C . ARG A 1 257 ? -18.938 -16.516 -2.178 1 98.62 257 ARG A C 1
ATOM 1905 O O . ARG A 1 257 ? -18.812 -17.672 -1.812 1 98.62 257 ARG A O 1
ATOM 1912 N N . ASN A 1 258 ? -19.953 -16.062 -2.873 1 98.38 258 ASN A N 1
ATOM 1913 C CA . ASN A 1 258 ? -20.938 -17.016 -3.389 1 98.38 258 ASN A CA 1
ATOM 1914 C C .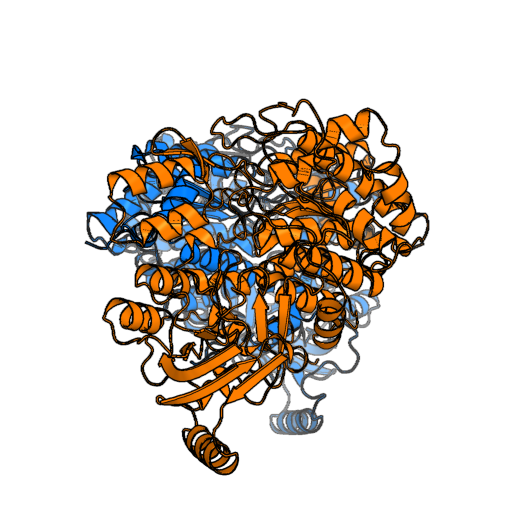 ASN A 1 258 ? -20.5 -17.594 -4.73 1 98.38 258 ASN A C 1
ATOM 1916 O O . ASN A 1 258 ? -20.938 -18.672 -5.113 1 98.38 258 ASN A O 1
ATOM 1920 N N . ILE A 1 259 ? -19.641 -16.938 -5.414 1 98.69 259 ILE A N 1
ATOM 1921 C CA . ILE A 1 259 ? -19.062 -17.438 -6.656 1 98.69 259 ILE A CA 1
ATOM 1922 C C . ILE A 1 259 ? -17.875 -18.359 -6.344 1 98.69 259 ILE A C 1
ATOM 1924 O O . ILE A 1 259 ? -17.859 -19.516 -6.754 1 98.69 259 ILE A O 1
ATOM 1928 N N . ALA A 1 260 ? -16.938 -17.797 -5.59 1 98.69 260 ALA A N 1
ATOM 1929 C CA . ALA A 1 260 ? -15.75 -18.547 -5.168 1 98.69 260 ALA A CA 1
ATOM 1930 C C . ALA A 1 260 ? -16.016 -19.297 -3.869 1 98.69 260 ALA A C 1
ATOM 1932 O O . ALA A 1 260 ? -15.375 -19.016 -2.848 1 98.69 260 ALA A O 1
ATOM 1933 N N . ASN A 1 261 ? -16.906 -20.266 -3.932 1 98.38 261 ASN A N 1
ATOM 1934 C CA . ASN A 1 261 ? -17.234 -21.109 -2.789 1 98.38 261 ASN A CA 1
ATOM 1935 C C . ASN A 1 261 ? -16.328 -22.344 -2.736 1 98.38 261 ASN A C 1
ATOM 1937 O O . ASN A 1 261 ? -15.359 -22.438 -3.486 1 98.38 261 ASN A O 1
ATOM 1941 N N . LYS A 1 262 ? -16.594 -23.297 -1.863 1 98.5 262 LYS A N 1
ATOM 1942 C CA . LYS A 1 262 ? -15.758 -24.484 -1.655 1 98.5 262 LYS A CA 1
ATOM 1943 C C . LYS A 1 262 ? -15.586 -25.266 -2.951 1 98.5 262 LYS A C 1
ATOM 1945 O O . LYS A 1 262 ? -14.477 -25.672 -3.297 1 98.5 262 LYS A O 1
ATOM 1950 N N . ALA A 1 263 ? -16.688 -25.453 -3.643 1 98.75 263 ALA A N 1
ATOM 1951 C CA . ALA A 1 263 ? -16.641 -26.188 -4.906 1 98.75 263 ALA A CA 1
ATOM 1952 C C . ALA A 1 263 ? -15.742 -25.484 -5.914 1 98.75 263 ALA A C 1
ATOM 1954 O O . ALA A 1 263 ? -14.992 -26.125 -6.645 1 98.75 263 ALA A O 1
ATOM 1955 N N . ALA A 1 264 ? -15.852 -24.156 -5.984 1 98.81 264 ALA A N 1
ATOM 1956 C CA . ALA A 1 264 ? -15.008 -23.391 -6.887 1 98.81 264 ALA A CA 1
ATOM 1957 C C . ALA A 1 264 ? -13.539 -23.5 -6.5 1 98.81 264 ALA A C 1
ATOM 1959 O O . ALA A 1 264 ? -12.664 -23.562 -7.371 1 98.81 264 ALA A O 1
ATOM 1960 N N . PHE A 1 265 ? -13.25 -23.484 -5.207 1 98.88 265 PHE A N 1
ATOM 1961 C CA . PHE A 1 265 ? -11.875 -23.672 -4.746 1 98.88 265 PHE A CA 1
ATOM 1962 C C . PHE A 1 265 ? -11.344 -25.031 -5.16 1 98.88 265 PHE A C 1
ATOM 1964 O O . PHE A 1 265 ? -10.172 -25.156 -5.539 1 98.88 265 PHE A O 1
ATOM 1971 N N . GLU A 1 266 ? -12.148 -26.031 -5.086 1 98.75 266 GLU A N 1
ATOM 1972 C CA . GLU A 1 266 ? -11.727 -27.359 -5.523 1 98.75 266 GLU A CA 1
ATOM 1973 C C . GLU A 1 266 ? -11.484 -27.391 -7.027 1 98.75 266 GLU A C 1
ATOM 1975 O O . GLU A 1 266 ? -10.523 -28.016 -7.488 1 98.75 266 GLU A O 1
ATOM 1980 N N . ASN A 1 267 ? -12.359 -26.703 -7.785 1 98.88 267 ASN A N 1
ATOM 1981 C CA . ASN A 1 267 ? -12.125 -26.578 -9.219 1 98.88 267 ASN A CA 1
ATOM 1982 C C . ASN A 1 267 ? -10.797 -25.906 -9.523 1 98.88 267 ASN A C 1
ATOM 1984 O O . ASN A 1 267 ? -10.055 -26.344 -10.406 1 98.88 267 ASN A O 1
ATOM 1988 N N . ALA A 1 268 ? -10.531 -24.828 -8.789 1 98.81 268 ALA A N 1
ATOM 1989 C CA . ALA A 1 268 ? -9.297 -24.094 -9 1 98.81 268 ALA A CA 1
ATOM 1990 C C . ALA A 1 268 ? -8.07 -24.953 -8.688 1 98.81 268 ALA A C 1
ATOM 1992 O O . ALA A 1 268 ? -7.082 -24.922 -9.422 1 98.81 268 ALA A O 1
ATOM 1993 N N . MET A 1 269 ? -8.141 -25.688 -7.633 1 98.38 269 MET A N 1
ATOM 1994 C CA . MET A 1 269 ? -7.02 -26.547 -7.266 1 98.38 269 MET A CA 1
ATOM 1995 C C . MET A 1 269 ? -6.844 -27.672 -8.273 1 98.38 269 MET A C 1
ATOM 1997 O O . MET A 1 269 ? -5.719 -28.047 -8.617 1 98.38 269 MET A O 1
ATOM 2001 N N . ALA A 1 270 ? -7.969 -28.234 -8.727 1 98.31 270 ALA A N 1
ATOM 2002 C CA . ALA A 1 270 ? -7.898 -29.266 -9.758 1 98.31 270 ALA A CA 1
ATOM 2003 C C . ALA A 1 270 ? -7.219 -28.734 -11.016 1 98.31 270 ALA A C 1
ATOM 2005 O O . ALA A 1 270 ? -6.383 -29.422 -11.617 1 98.31 270 ALA A O 1
ATOM 2006 N N . LEU A 1 271 ? -7.602 -27.547 -11.367 1 98.44 271 LEU A N 1
ATOM 2007 C CA . LEU A 1 271 ? -6.957 -26.922 -12.516 1 98.44 271 LEU A CA 1
ATOM 2008 C C . LEU A 1 271 ? -5.453 -26.781 -12.289 1 98.44 271 LEU A C 1
ATOM 2010 O O . LEU A 1 271 ? -4.656 -27.094 -13.18 1 98.44 271 LEU A O 1
ATOM 2014 N N . ASP A 1 272 ? -5.105 -26.312 -11.141 1 96.94 272 ASP A N 1
ATOM 2015 C CA . ASP A 1 272 ? -3.701 -26.078 -10.82 1 96.94 272 ASP A CA 1
ATOM 2016 C C . ASP A 1 272 ? -2.896 -27.375 -10.922 1 96.94 272 ASP A C 1
ATOM 2018 O O . ASP A 1 272 ? -1.815 -27.391 -11.508 1 96.94 272 ASP A O 1
ATOM 2022 N N . ILE A 1 273 ? -3.393 -28.422 -10.367 1 96.12 273 ILE A N 1
ATOM 2023 C CA . ILE A 1 273 ? -2.746 -29.719 -10.367 1 96.12 273 ILE A CA 1
ATOM 2024 C C . ILE A 1 273 ? -2.613 -30.234 -11.797 1 96.12 273 ILE A C 1
ATOM 2026 O O . ILE A 1 273 ? -1.561 -30.75 -12.188 1 96.12 273 ILE A O 1
ATOM 2030 N N . ALA A 1 274 ? -3.656 -30.047 -12.57 1 97.06 274 ALA A N 1
ATOM 2031 C CA . ALA A 1 274 ? -3.701 -30.562 -13.938 1 97.06 274 ALA A CA 1
ATOM 2032 C C . ALA A 1 274 ? -2.678 -29.859 -14.82 1 97.06 274 ALA A C 1
ATOM 2034 O O . ALA A 1 274 ? -2.107 -30.469 -15.727 1 97.06 274 ALA A O 1
ATOM 2035 N N . MET A 1 275 ? -2.506 -28.625 -14.586 1 94.06 275 MET A N 1
ATOM 2036 C CA . MET A 1 275 ? -1.616 -27.859 -15.461 1 94.06 275 MET A CA 1
ATOM 2037 C C . MET A 1 275 ? -0.205 -27.812 -14.883 1 94.06 275 MET A C 1
ATOM 2039 O O . MET A 1 275 ? 0.707 -27.266 -15.516 1 94.06 275 MET A O 1
ATOM 2043 N N . GLY A 1 276 ? 0.009 -28.422 -13.688 1 89.25 276 GLY A N 1
ATOM 2044 C CA . GLY A 1 276 ? 1.312 -28.344 -13.047 1 89.25 276 GLY A CA 1
ATOM 2045 C C . GLY A 1 276 ? 1.705 -26.922 -12.672 1 89.25 276 GLY A C 1
ATOM 2046 O O . GLY A 1 276 ? 2.805 -26.469 -13 1 89.25 276 GLY A O 1
ATOM 2047 N N . GLY A 1 277 ? 0.836 -26.219 -12.102 1 90.69 277 GLY A N 1
ATOM 2048 C CA . GLY A 1 277 ? 1.062 -24.828 -11.727 1 90.69 277 GLY A CA 1
ATOM 2049 C C . GLY A 1 277 ? 2.09 -24.672 -10.625 1 90.69 277 GLY A C 1
ATOM 2050 O O . GLY A 1 277 ? 2.686 -25.656 -10.18 1 90.69 277 GLY A O 1
ATOM 2051 N N . SER A 1 278 ? 2.344 -23.438 -10.234 1 92.69 278 SER A N 1
ATOM 2052 C CA . SER A 1 278 ? 3.322 -23.094 -9.211 1 92.69 278 SER A CA 1
ATOM 2053 C C . SER A 1 278 ? 2.924 -23.656 -7.852 1 92.69 278 SER A C 1
ATOM 2055 O O . SER A 1 278 ? 1.74 -23.688 -7.504 1 92.69 278 SER A O 1
ATOM 2057 N N . THR A 1 279 ? 3.938 -24.062 -7.027 1 93.31 279 THR A N 1
ATOM 2058 C CA . THR A 1 279 ? 3.652 -24.5 -5.664 1 93.31 279 THR A CA 1
ATOM 2059 C C . THR A 1 279 ? 3.156 -23.328 -4.816 1 93.31 279 THR A C 1
ATOM 2061 O O . THR A 1 279 ? 2.482 -23.531 -3.805 1 93.31 279 THR A O 1
ATOM 2064 N N . ASN A 1 280 ? 3.428 -22.141 -5.254 1 95.75 280 ASN A N 1
ATOM 2065 C CA . ASN A 1 280 ? 3.01 -20.969 -4.5 1 95.75 280 ASN A CA 1
ATOM 2066 C C . ASN A 1 280 ? 1.49 -20.828 -4.48 1 95.75 280 ASN A C 1
ATOM 2068 O O . ASN A 1 280 ? 0.937 -20.156 -3.607 1 95.75 280 ASN A O 1
ATOM 2072 N N . THR A 1 281 ? 0.816 -21.422 -5.465 1 96.81 281 THR A N 1
ATOM 2073 C CA . THR A 1 281 ? -0.635 -21.312 -5.547 1 96.81 281 THR A CA 1
ATOM 2074 C C . THR A 1 281 ? -1.3 -21.953 -4.328 1 96.81 281 THR A C 1
ATOM 2076 O O . THR A 1 281 ? -2.361 -21.5 -3.891 1 96.81 281 THR A O 1
ATOM 2079 N N . VAL A 1 282 ? -0.602 -23 -3.785 1 96.44 282 VAL A N 1
ATOM 2080 C CA . VAL A 1 282 ? -1.108 -23.641 -2.58 1 96.44 282 VAL A CA 1
ATOM 2081 C C . VAL A 1 282 ? -1.202 -22.625 -1.446 1 96.44 282 VAL A C 1
ATOM 2083 O O . VAL A 1 282 ? -2.236 -22.516 -0.782 1 96.44 282 VAL A O 1
ATOM 2086 N N . LEU A 1 283 ? -0.137 -21.922 -1.328 1 96.75 283 LEU A N 1
ATOM 2087 C CA . LEU A 1 283 ? -0.069 -20.875 -0.315 1 96.75 283 LEU A CA 1
ATOM 2088 C C . LEU A 1 283 ? -1.167 -19.844 -0.529 1 96.75 283 LEU A C 1
ATOM 2090 O O . LEU A 1 283 ? -1.847 -19.453 0.42 1 96.75 283 LEU A O 1
ATOM 2094 N N . HIS A 1 284 ? -1.408 -19.438 -1.686 1 98.19 284 HIS A N 1
ATOM 2095 C CA . HIS A 1 284 ? -2.314 -18.344 -2.016 1 98.19 284 HIS A CA 1
ATOM 2096 C C . HIS A 1 284 ? -3.77 -18.781 -1.93 1 98.19 284 HIS A C 1
ATOM 2098 O O . HIS A 1 284 ? -4.633 -18.016 -1.496 1 98.19 284 HIS A O 1
ATOM 2104 N N . LEU A 1 285 ? -4.074 -20 -2.352 1 98.5 285 LEU A N 1
ATOM 2105 C CA . LEU A 1 285 ? -5.441 -20.5 -2.252 1 98.5 285 LEU A CA 1
ATOM 2106 C C . LEU A 1 285 ? -5.852 -20.672 -0.794 1 98.5 285 LEU A C 1
ATOM 2108 O O . LEU A 1 285 ? -6.992 -20.391 -0.426 1 98.5 285 LEU A O 1
ATOM 2112 N N . LEU A 1 286 ? -4.914 -21.203 -0 1 98.56 286 LEU A N 1
ATOM 2113 C CA . LEU A 1 286 ? -5.199 -21.344 1.424 1 98.56 286 LEU A CA 1
ATOM 2114 C C . LEU A 1 286 ? -5.477 -19.984 2.059 1 98.56 286 LEU A C 1
ATOM 2116 O O . LEU A 1 286 ? -6.414 -19.844 2.85 1 98.56 286 LEU A O 1
ATOM 2120 N N . ALA A 1 287 ? -4.668 -19 1.705 1 98.44 287 ALA A N 1
ATOM 2121 C CA . ALA A 1 287 ? -4.867 -17.656 2.211 1 98.44 287 ALA A CA 1
ATOM 2122 C C . ALA A 1 287 ? -6.223 -17.094 1.779 1 98.44 287 ALA A C 1
ATOM 2124 O O . ALA A 1 287 ? -6.961 -16.547 2.596 1 98.44 287 ALA A O 1
ATOM 2125 N N . ALA A 1 288 ? -6.574 -17.25 0.523 1 98.69 288 ALA A N 1
ATOM 2126 C CA . ALA A 1 288 ? -7.832 -16.75 -0.024 1 98.69 288 ALA A CA 1
ATOM 2127 C C . ALA A 1 288 ? -9.023 -17.453 0.618 1 98.69 288 ALA A C 1
ATOM 2129 O O . ALA A 1 288 ? -10.062 -16.828 0.865 1 98.69 288 ALA A O 1
ATOM 2130 N N . ALA A 1 289 ? -8.914 -18.734 0.834 1 98.62 289 ALA A N 1
ATOM 2131 C CA . ALA A 1 289 ? -10 -19.5 1.44 1 98.62 289 ALA A CA 1
ATOM 2132 C C . ALA A 1 289 ? -10.328 -18.969 2.836 1 98.62 289 ALA A C 1
ATOM 2134 O O . ALA A 1 289 ? -11.5 -18.906 3.219 1 98.62 289 ALA A O 1
ATOM 2135 N N . GLN A 1 290 ? -9.352 -18.625 3.553 1 97.75 290 GLN A N 1
ATOM 2136 C CA . GLN A 1 290 ? -9.578 -18.062 4.883 1 97.75 290 GLN A CA 1
ATOM 2137 C C . GLN A 1 290 ? -10.359 -16.75 4.801 1 97.75 290 GLN A C 1
ATOM 2139 O O . GLN A 1 290 ? -11.289 -16.531 5.582 1 97.75 290 GLN A O 1
ATOM 2144 N N . GLU A 1 291 ? -9.969 -15.906 3.875 1 97.69 291 GLU A N 1
ATOM 2145 C CA . GLU A 1 291 ? -10.672 -14.633 3.697 1 97.69 291 GLU A CA 1
ATOM 2146 C C . GLU A 1 291 ? -12.117 -14.867 3.275 1 97.69 291 GLU A C 1
ATOM 2148 O O . GLU A 1 291 ? -13.008 -14.094 3.641 1 97.69 291 GLU A O 1
ATOM 2153 N N . ALA A 1 292 ? -12.344 -15.93 2.551 1 98 292 ALA A N 1
ATOM 2154 C CA . ALA A 1 292 ? -13.672 -16.25 2.023 1 98 292 ALA A CA 1
ATOM 2155 C C . ALA A 1 292 ? -14.516 -16.969 3.066 1 98 292 ALA A C 1
ATOM 2157 O O . ALA A 1 292 ? -15.742 -17.078 2.916 1 98 292 ALA A O 1
ATOM 2158 N N . GLY A 1 293 ? -13.891 -17.469 4.129 1 96.94 293 GLY A N 1
ATOM 2159 C CA . GLY A 1 293 ? -14.594 -18.312 5.082 1 96.94 293 GLY A CA 1
ATOM 2160 C C . GLY A 1 293 ? -14.938 -19.688 4.527 1 96.94 293 GLY A C 1
ATOM 2161 O O . GLY A 1 293 ? -15.977 -20.25 4.867 1 96.94 293 GLY A O 1
ATOM 2162 N N . VAL A 1 294 ? -14.094 -20.125 3.578 1 97.94 294 VAL A N 1
ATOM 2163 C CA . VAL A 1 294 ? -14.297 -21.422 2.938 1 97.94 294 VAL A CA 1
ATOM 2164 C C . VAL A 1 294 ? -13.43 -22.469 3.611 1 97.94 294 VAL A C 1
ATOM 2166 O O . VAL A 1 294 ? -12.242 -22.234 3.867 1 97.94 294 VAL A O 1
ATOM 2169 N N . ASP A 1 295 ? -13.984 -23.625 3.93 1 97.75 295 ASP A N 1
ATOM 2170 C CA . ASP A 1 295 ? -13.242 -24.719 4.535 1 97.75 295 ASP A CA 1
ATOM 2171 C C . ASP A 1 295 ? -12.422 -25.469 3.49 1 97.75 295 ASP A C 1
ATOM 2173 O O . ASP A 1 295 ? -12.797 -26.562 3.064 1 97.75 295 ASP A O 1
ATOM 2177 N N . PHE A 1 296 ? -11.406 -24.938 2.98 1 98.31 296 PHE A N 1
ATOM 2178 C CA . PHE A 1 296 ? -10.43 -25.484 2.045 1 98.31 296 PHE A CA 1
ATOM 2179 C C . PHE A 1 296 ? -9.047 -25.531 2.676 1 98.31 296 PHE A C 1
ATOM 2181 O O . PHE A 1 296 ? -8.461 -24.484 2.979 1 98.31 296 PHE A O 1
ATOM 2188 N N . THR A 1 297 ? -8.484 -26.703 2.9 1 97.31 297 THR A N 1
ATOM 2189 C CA . THR A 1 297 ? -7.273 -26.891 3.691 1 97.31 297 THR A CA 1
ATOM 2190 C C . THR A 1 297 ? -6.262 -27.75 2.934 1 97.31 297 THR A C 1
ATOM 2192 O O . THR A 1 297 ? -6.52 -28.172 1.805 1 97.31 297 THR A O 1
ATOM 2195 N N . MET A 1 298 ? -5.145 -28.047 3.611 1 96.81 298 MET A N 1
ATOM 2196 C CA . MET A 1 298 ? -4.105 -28.922 3.061 1 96.81 298 MET A CA 1
ATOM 2197 C C . MET A 1 298 ? -4.648 -30.312 2.781 1 96.81 298 MET A C 1
ATOM 2199 O O . MET A 1 298 ? -4.227 -30.969 1.827 1 96.81 298 MET A O 1
ATOM 2203 N N . ALA A 1 299 ? -5.57 -30.672 3.566 1 96.75 299 ALA A N 1
ATOM 2204 C CA . ALA A 1 299 ? -6.172 -32 3.389 1 96.75 299 ALA A CA 1
ATOM 2205 C C . ALA A 1 299 ? -6.918 -32.094 2.061 1 96.75 299 ALA A C 1
ATOM 2207 O O . ALA A 1 299 ? -6.902 -33.125 1.398 1 96.75 299 ALA A O 1
ATOM 2208 N N . ASP A 1 300 ? -7.598 -31.031 1.714 1 97.88 300 ASP A N 1
ATOM 2209 C CA . ASP A 1 300 ? -8.289 -31 0.429 1 97.88 300 ASP A CA 1
ATOM 2210 C C . ASP A 1 300 ? -7.297 -31.062 -0.731 1 97.88 300 ASP A C 1
ATOM 2212 O O . ASP A 1 300 ? -7.543 -31.734 -1.73 1 97.88 300 ASP A O 1
ATOM 2216 N N . ILE A 1 301 ? -6.23 -30.359 -0.589 1 97.12 301 ILE A N 1
ATOM 2217 C CA . ILE A 1 301 ? -5.207 -30.312 -1.63 1 97.12 301 ILE A CA 1
ATOM 2218 C C . ILE A 1 301 ? -4.586 -31.688 -1.809 1 97.12 301 ILE A C 1
ATOM 2220 O O . ILE A 1 301 ? -4.387 -32.156 -2.938 1 97.12 301 ILE A O 1
ATOM 2224 N N . ASP A 1 302 ? -4.262 -32.344 -0.706 1 96.38 302 ASP A N 1
ATOM 2225 C CA . ASP A 1 302 ? -3.717 -33.688 -0.771 1 96.38 302 ASP A CA 1
ATOM 2226 C C . ASP A 1 302 ? -4.699 -34.656 -1.443 1 96.38 302 ASP A C 1
ATOM 2228 O O . ASP A 1 302 ? -4.316 -35.438 -2.316 1 96.38 302 ASP A O 1
ATOM 2232 N N . ARG A 1 303 ? -5.945 -34.594 -1.024 1 96.88 303 ARG A N 1
ATOM 2233 C CA . ARG A 1 303 ? -6.984 -35.438 -1.601 1 96.88 303 ARG A CA 1
ATOM 2234 C C . ARG A 1 303 ? -7.074 -35.25 -3.111 1 96.88 303 ARG A C 1
ATOM 2236 O O . ARG A 1 303 ? -7.094 -36.219 -3.865 1 96.88 303 ARG A O 1
ATOM 2243 N N . LEU A 1 304 ? -7.082 -34.031 -3.564 1 97.31 304 LEU A N 1
ATOM 2244 C CA . LEU A 1 304 ? -7.211 -33.719 -4.984 1 97.31 304 LEU A CA 1
ATOM 2245 C C . LEU A 1 304 ? -5.953 -34.125 -5.746 1 97.31 304 LEU A C 1
ATOM 2247 O O . LEU A 1 304 ? -6.039 -34.594 -6.887 1 97.31 304 LEU A O 1
ATOM 2251 N N . SER A 1 305 ? -4.777 -33.938 -5.133 1 95.19 305 SER A N 1
ATOM 2252 C CA . SER A 1 305 ? -3.516 -34.219 -5.801 1 95.19 305 SER A CA 1
ATOM 2253 C C . SER A 1 305 ? -3.398 -35.719 -6.105 1 95.19 305 SER A C 1
ATOM 2255 O O . SER A 1 305 ? -2.672 -36.125 -7.023 1 95.19 305 SER A O 1
ATOM 2257 N N . ARG A 1 306 ? -4.109 -36.594 -5.414 1 94.5 306 ARG A N 1
ATOM 2258 C CA . ARG A 1 306 ? -4.07 -38.031 -5.598 1 94.5 306 ARG A CA 1
ATOM 2259 C C . ARG A 1 306 ? -5.027 -38.469 -6.699 1 94.5 306 ARG A C 1
ATOM 2261 O O . ARG A 1 306 ? -4.887 -39.562 -7.246 1 94.5 306 ARG A O 1
ATOM 2268 N N . LYS A 1 307 ? -5.918 -37.562 -7.023 1 95.5 307 LYS A N 1
ATOM 2269 C CA . LYS A 1 307 ? -6.984 -37.969 -7.938 1 95.5 307 LYS A CA 1
ATOM 2270 C C . LYS A 1 307 ? -6.844 -37.281 -9.289 1 95.5 307 LYS A C 1
ATOM 2272 O O . LYS A 1 307 ? -7.215 -37.812 -10.32 1 95.5 307 LYS A O 1
ATOM 2277 N N . VAL A 1 308 ? -6.395 -36.062 -9.305 1 97.44 308 VAL A N 1
ATOM 2278 C CA . VAL A 1 308 ? -6.391 -35.219 -10.5 1 97.44 308 VAL A CA 1
ATOM 2279 C C . VAL A 1 308 ? -5.145 -35.531 -11.328 1 97.44 308 VAL A C 1
ATOM 2281 O O . VAL A 1 308 ? -4.023 -35.5 -10.812 1 97.44 308 VAL A O 1
ATOM 2284 N N . PRO A 1 309 ? -5.27 -35.812 -12.633 1 96.75 309 PRO A N 1
ATOM 2285 C CA . PRO A 1 309 ? -4.125 -36.094 -13.508 1 96.75 309 PRO A CA 1
ATOM 2286 C C . PRO A 1 309 ? -3.371 -34.844 -13.914 1 96.75 309 PRO A C 1
ATOM 2288 O O . PRO A 1 309 ? -3.893 -33.719 -13.773 1 96.75 309 PRO A O 1
ATOM 2291 N N . GLN A 1 310 ? -2.154 -35.031 -14.336 1 95.38 310 GLN A N 1
ATOM 2292 C CA . GLN A 1 310 ? -1.429 -33.969 -15.008 1 95.38 310 GLN A CA 1
ATOM 2293 C C . GLN A 1 310 ? -1.719 -33.938 -16.5 1 95.38 310 GLN A C 1
ATOM 2295 O O . GLN A 1 310 ? -1.282 -34.844 -17.234 1 95.38 310 GLN A O 1
ATOM 2300 N N . LEU A 1 311 ? -2.369 -32.906 -16.969 1 97.25 311 LEU A N 1
ATOM 2301 C CA . LEU A 1 311 ? -2.865 -32.875 -18.344 1 97.25 311 LEU A CA 1
ATOM 2302 C C . LEU A 1 311 ? -2.006 -31.984 -19.219 1 97.25 311 LEU A C 1
ATOM 2304 O O . LEU A 1 311 ? -2.07 -32.062 -20.438 1 97.25 311 LEU A O 1
ATOM 2308 N N . CYS A 1 312 ? -1.281 -31.109 -18.531 1 94.56 312 CYS A N 1
ATOM 2309 C CA . CYS A 1 312 ? -0.475 -30.125 -19.266 1 94.56 312 CYS A CA 1
ATOM 2310 C C . CYS A 1 312 ? 0.948 -30.094 -18.719 1 94.56 312 CYS A C 1
ATOM 2312 O O . CYS A 1 312 ? 1.166 -30.281 -17.516 1 94.56 312 CYS A O 1
ATOM 2314 N N . LYS A 1 313 ? 1.903 -29.859 -19.562 1 91.94 313 LYS A N 1
ATOM 2315 C CA . LYS A 1 313 ? 3.268 -29.453 -19.234 1 91.94 313 LYS A CA 1
ATOM 2316 C C . LYS A 1 313 ? 3.635 -28.156 -19.953 1 91.94 313 LYS A C 1
ATOM 2318 O O . LYS A 1 313 ? 3.605 -28.078 -21.188 1 91.94 313 LYS A O 1
ATOM 2323 N N . VAL A 1 314 ? 3.852 -27.172 -19.219 1 92.75 314 VAL A N 1
ATOM 2324 C CA . VAL A 1 314 ? 4.168 -25.844 -19.734 1 92.75 314 VAL A CA 1
ATOM 2325 C C . VAL A 1 314 ? 5.484 -25.359 -19.141 1 92.75 314 VAL A C 1
ATOM 2327 O O . VAL A 1 314 ? 5.879 -25.812 -18.047 1 92.75 314 VAL A O 1
ATOM 2330 N N . ALA A 1 315 ? 6.176 -24.5 -19.844 1 90.31 315 ALA A N 1
ATOM 2331 C CA . ALA A 1 315 ? 7.391 -23.922 -19.266 1 90.31 315 ALA A CA 1
ATOM 2332 C C . ALA A 1 315 ? 7.145 -23.453 -17.828 1 90.31 315 ALA A C 1
ATOM 2334 O O . ALA A 1 315 ? 6.137 -22.812 -17.547 1 90.31 315 ALA A O 1
ATOM 2335 N N . PRO A 1 316 ? 8.039 -23.969 -16.906 1 83.88 316 PRO A N 1
ATOM 2336 C CA . PRO A 1 316 ? 9.391 -24.453 -17.156 1 83.88 316 PRO A CA 1
ATOM 2337 C C . PRO A 1 316 ? 9.477 -25.984 -17.188 1 83.88 316 PRO A C 1
ATOM 2339 O O . PRO A 1 316 ? 10.57 -26.547 -17.312 1 83.88 316 PRO A O 1
ATOM 2342 N N . SER A 1 317 ? 8.367 -26.625 -17.016 1 82.69 317 SER A N 1
ATOM 2343 C CA . SER A 1 317 ? 8.344 -28.094 -16.969 1 82.69 317 SER A CA 1
ATOM 2344 C C . SER A 1 317 ? 8.711 -28.688 -18.328 1 82.69 317 SER A C 1
ATOM 2346 O O . SER A 1 317 ? 9.086 -29.859 -18.422 1 82.69 317 SER A O 1
ATOM 2348 N N . THR A 1 318 ? 8.531 -27.922 -19.391 1 86.88 318 THR A N 1
ATOM 2349 C CA . THR A 1 318 ? 8.93 -28.266 -20.75 1 86.88 318 THR A CA 1
ATOM 2350 C C . THR A 1 318 ? 9.375 -27.031 -21.516 1 86.88 318 THR A C 1
ATOM 2352 O O . THR A 1 318 ? 8.992 -25.906 -21.156 1 86.88 318 THR A O 1
ATOM 2355 N N . GLN A 1 319 ? 10.102 -27.188 -22.453 1 85.81 319 GLN A N 1
ATOM 2356 C CA . GLN A 1 319 ? 10.492 -26.078 -23.312 1 85.81 319 GLN A CA 1
ATOM 2357 C C . GLN A 1 319 ? 9.578 -25.969 -24.531 1 85.81 319 GLN A C 1
ATOM 2359 O O . GLN A 1 319 ? 9.633 -24.984 -25.266 1 85.81 319 GLN A O 1
ATOM 2364 N N . LYS A 1 320 ? 8.727 -26.891 -24.656 1 91.44 320 LYS A N 1
ATOM 2365 C CA . LYS A 1 320 ? 7.914 -27 -25.859 1 91.44 320 LYS A CA 1
ATOM 2366 C C . LYS A 1 320 ? 6.762 -26 -25.844 1 91.44 320 LYS A C 1
ATOM 2368 O O . LYS A 1 320 ? 6.379 -25.469 -26.891 1 91.44 320 LYS A O 1
ATOM 2373 N N . TYR A 1 321 ? 6.188 -25.844 -24.688 1 95.62 321 TYR A N 1
ATOM 2374 C CA . TYR A 1 321 ? 4.957 -25.062 -24.609 1 95.62 321 TYR A CA 1
ATOM 2375 C C . TYR A 1 321 ? 5.105 -23.906 -23.641 1 95.62 321 TYR A C 1
ATOM 2377 O O . TYR A 1 321 ? 5.738 -24.031 -22.594 1 95.62 321 TYR A O 1
ATOM 2385 N N . HIS A 1 322 ? 4.656 -22.75 -24 1 96.94 322 HIS A N 1
ATOM 2386 C CA . HIS A 1 322 ? 4.492 -21.547 -23.188 1 96.94 322 HIS A CA 1
ATOM 2387 C C . HIS A 1 322 ? 3.031 -21.125 -23.109 1 96.94 322 HIS A C 1
ATOM 2389 O O . HIS A 1 322 ? 2.148 -21.844 -23.594 1 96.94 322 HIS A O 1
ATOM 2395 N N . MET A 1 323 ? 2.736 -20.062 -22.484 1 97.81 323 MET A N 1
ATOM 2396 C CA . MET A 1 323 ? 1.355 -19.641 -22.266 1 97.81 323 MET A CA 1
ATOM 2397 C C . MET A 1 323 ? 0.641 -19.406 -23.594 1 97.81 323 MET A C 1
ATOM 2399 O O . MET A 1 323 ? -0.561 -19.656 -23.703 1 97.81 323 MET A O 1
ATOM 2403 N N . GLU A 1 324 ? 1.365 -18.875 -24.562 1 98.38 324 GLU A N 1
ATOM 2404 C CA . GLU A 1 324 ? 0.762 -18.656 -25.875 1 98.38 324 GLU A CA 1
ATOM 2405 C C . GLU A 1 324 ? 0.266 -19.953 -26.5 1 98.38 324 GLU A C 1
ATOM 2407 O O . GLU A 1 324 ? -0.76 -19.969 -27.172 1 98.38 324 GLU A O 1
ATOM 2412 N N . ASP A 1 325 ? 0.927 -21.062 -26.188 1 98.31 325 ASP A N 1
ATOM 2413 C CA . ASP A 1 325 ? 0.521 -22.375 -26.672 1 98.31 325 ASP A CA 1
ATOM 2414 C C . ASP A 1 325 ? -0.685 -22.906 -25.906 1 98.31 325 ASP A C 1
ATOM 2416 O O . ASP A 1 325 ? -1.552 -23.578 -26.469 1 98.31 325 ASP A O 1
ATOM 2420 N N . VAL A 1 326 ? -0.694 -22.625 -24.609 1 98.62 326 VAL A N 1
ATOM 2421 C CA . VAL A 1 326 ? -1.848 -22.984 -23.797 1 98.62 326 VAL A CA 1
ATOM 2422 C C . VAL A 1 326 ? -3.105 -22.312 -24.344 1 98.62 326 VAL A C 1
ATOM 2424 O O . VAL A 1 326 ? -4.156 -22.953 -24.469 1 98.62 326 VAL A O 1
ATOM 2427 N N . HIS A 1 327 ? -2.969 -21.062 -24.656 1 98.75 327 HIS A N 1
ATOM 2428 C CA . HIS A 1 327 ? -4.102 -20.344 -25.219 1 98.75 327 HIS A CA 1
ATOM 2429 C C . HIS A 1 327 ? -4.566 -20.969 -26.531 1 98.75 327 HIS A C 1
ATOM 2431 O O . HIS A 1 327 ? -5.766 -21.188 -26.719 1 98.75 327 HIS A O 1
ATOM 2437 N N . ARG A 1 328 ? -3.65 -21.281 -27.391 1 98.62 328 ARG A N 1
AT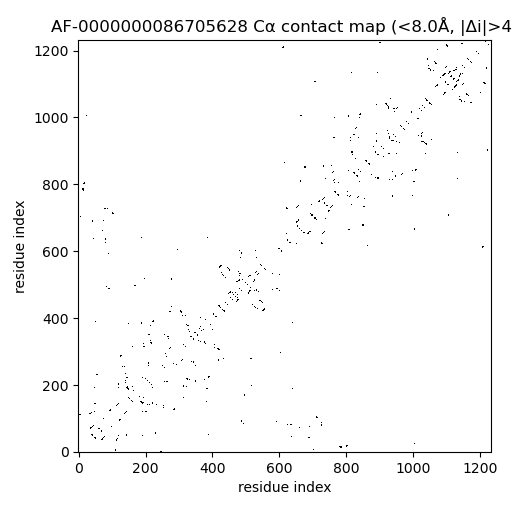OM 2438 C CA . ARG A 1 328 ? -3.953 -21.875 -28.688 1 98.62 328 ARG A CA 1
ATOM 2439 C C . ARG A 1 328 ? -4.723 -23.188 -28.516 1 98.62 328 ARG A C 1
ATOM 2441 O O . ARG A 1 328 ? -5.582 -23.516 -29.328 1 98.62 328 ARG A O 1
ATOM 2448 N N . ALA A 1 329 ? -4.434 -23.844 -27.469 1 98.69 329 ALA A N 1
ATOM 2449 C CA . ALA A 1 329 ? -5.051 -25.141 -27.203 1 98.69 329 ALA A CA 1
ATOM 2450 C C . ALA A 1 329 ? -6.414 -24.984 -26.531 1 98.69 329 ALA A C 1
ATOM 2452 O O . ALA A 1 329 ? -7.082 -25.969 -26.219 1 98.69 329 ALA A O 1
ATOM 2453 N N . GLY A 1 330 ? -6.867 -23.797 -26.281 1 98.5 330 GLY A N 1
ATOM 2454 C CA . GLY A 1 330 ? -8.18 -23.531 -25.719 1 98.5 330 GLY A CA 1
ATOM 2455 C C . GLY A 1 330 ? -8.125 -22.922 -24.328 1 98.5 330 GLY A C 1
ATOM 2456 O O . GLY A 1 330 ? -9.164 -22.703 -23.703 1 98.5 330 GLY A O 1
ATOM 2457 N N . GLY A 1 331 ? -6.969 -22.719 -23.812 1 98.31 331 GLY A N 1
ATOM 2458 C CA . GLY A 1 331 ? -6.77 -22 -22.562 1 98.31 331 GLY A CA 1
ATOM 2459 C C . GLY A 1 331 ? -7.316 -22.75 -21.359 1 98.31 331 GLY A C 1
ATOM 2460 O O . GLY A 1 331 ? -7.348 -23.969 -21.344 1 98.31 331 GLY A O 1
ATOM 2461 N N . VAL A 1 332 ? -7.66 -22.016 -20.328 1 98.62 332 VAL A N 1
ATOM 2462 C CA . VAL A 1 332 ? -8.141 -22.516 -19.047 1 98.62 332 VAL A CA 1
ATOM 2463 C C . VAL A 1 332 ? -9.43 -23.312 -19.266 1 98.62 332 VAL A C 1
ATOM 2465 O O . VAL A 1 332 ? -9.609 -24.375 -18.672 1 98.62 332 VAL A O 1
ATOM 2468 N N . VAL A 1 333 ? -10.273 -22.844 -20.125 1 98.62 333 VAL A N 1
ATOM 2469 C CA . VAL A 1 333 ? -11.578 -23.469 -20.375 1 98.62 333 VAL A CA 1
ATOM 2470 C C . VAL A 1 333 ? -11.391 -24.875 -20.922 1 98.62 333 VAL A C 1
ATOM 2472 O O . VAL A 1 333 ? -12.102 -25.797 -20.516 1 98.62 333 VAL A O 1
ATOM 2475 N N . ALA A 1 334 ? -10.43 -25.031 -21.781 1 98.56 334 ALA A N 1
ATOM 2476 C CA . ALA A 1 334 ? -10.18 -26.359 -22.344 1 98.56 334 ALA A CA 1
ATOM 2477 C C . ALA A 1 334 ? -9.672 -27.328 -21.281 1 98.56 334 ALA A C 1
ATOM 2479 O O . ALA A 1 334 ? -10.023 -28.516 -21.297 1 98.56 334 ALA A O 1
ATOM 2480 N N . ILE A 1 335 ? -8.82 -26.875 -20.422 1 98.56 335 ILE A N 1
ATOM 2481 C CA . ILE A 1 335 ? -8.32 -27.734 -19.344 1 98.56 335 ILE A CA 1
ATOM 2482 C C . ILE A 1 335 ? -9.469 -28.125 -18.422 1 98.56 335 ILE A C 1
ATOM 2484 O O . ILE A 1 335 ? -9.617 -29.312 -18.078 1 98.56 335 ILE A O 1
ATOM 2488 N N . LEU A 1 336 ? -10.273 -27.172 -18.047 1 98.75 336 LEU A N 1
ATOM 2489 C CA . LEU A 1 336 ? -11.438 -27.453 -17.219 1 98.75 336 LEU A CA 1
ATOM 2490 C C . LEU A 1 336 ? -12.391 -28.406 -17.922 1 98.75 336 LEU A C 1
ATOM 2492 O O . LEU A 1 336 ? -13.039 -29.25 -17.281 1 98.75 336 LEU A O 1
ATOM 2496 N N . GLY A 1 337 ? -12.508 -28.219 -19.219 1 98.62 337 GLY A N 1
ATOM 2497 C CA . GLY A 1 337 ? -13.336 -29.125 -20 1 98.62 337 GLY A CA 1
ATOM 2498 C C . GLY A 1 337 ? -12.883 -30.562 -19.922 1 98.62 337 GLY A C 1
ATOM 2499 O O . GLY A 1 337 ? -13.703 -31.469 -19.766 1 98.62 337 GLY A O 1
ATOM 2500 N N . GLN A 1 338 ? -11.57 -30.812 -20.078 1 98.31 338 GLN A N 1
ATOM 2501 C CA . GLN A 1 338 ? -11.031 -32.156 -19.969 1 98.31 338 GLN A CA 1
ATOM 2502 C C . GLN A 1 338 ? -11.266 -32.719 -18.562 1 98.31 338 GLN A C 1
ATOM 2504 O O . GLN A 1 338 ? -11.578 -33.906 -18.406 1 98.31 338 GLN A O 1
ATOM 2509 N N . LEU A 1 339 ? -11.094 -31.906 -17.531 1 98.5 339 LEU A N 1
ATOM 2510 C CA . LEU A 1 339 ? -11.328 -32.344 -16.156 1 98.5 339 LEU A CA 1
ATOM 2511 C C . LEU A 1 339 ? -12.797 -32.656 -15.93 1 98.5 339 LEU A C 1
ATOM 2513 O O . LEU A 1 339 ? -13.125 -33.594 -15.195 1 98.5 339 LEU A O 1
ATOM 2517 N N . GLU A 1 340 ? -13.664 -31.859 -16.516 1 98.56 340 GLU A N 1
ATOM 2518 C CA . GLU A 1 340 ? -15.094 -32.125 -16.406 1 98.56 340 GLU A CA 1
ATOM 2519 C C . GLU A 1 340 ? -15.461 -33.469 -17.031 1 98.56 340 GLU A C 1
ATOM 2521 O O . GLU A 1 340 ? -16.25 -34.219 -16.453 1 98.56 340 GLU A O 1
ATOM 2526 N N . ARG A 1 341 ? -14.945 -33.75 -18.188 1 97.31 341 ARG A N 1
ATOM 2527 C CA . ARG A 1 341 ? -15.172 -35.031 -18.859 1 97.31 341 ARG A CA 1
ATOM 2528 C C . ARG A 1 341 ? -14.719 -36.219 -17.984 1 97.31 341 ARG A C 1
ATOM 2530 O O . ARG A 1 341 ? -15.32 -37.281 -18 1 97.31 341 ARG A O 1
ATOM 2537 N N . ALA A 1 342 ? -13.688 -35.906 -17.25 1 97.06 342 ALA A N 1
ATOM 2538 C CA . ALA A 1 342 ? -13.133 -36.938 -16.375 1 97.06 342 ALA A CA 1
ATOM 2539 C C . ALA A 1 342 ? -13.883 -37 -15.039 1 97.06 342 ALA A C 1
ATOM 2541 O O . ALA A 1 342 ? -13.578 -37.812 -14.18 1 97.06 342 ALA A O 1
ATOM 2542 N N . GLY A 1 343 ? -14.844 -36.094 -14.773 1 97.62 343 GLY A N 1
ATOM 2543 C CA . GLY A 1 343 ? -15.633 -36.062 -13.555 1 97.62 343 GLY A CA 1
ATOM 2544 C C . GLY A 1 343 ? -14.875 -35.469 -12.367 1 97.62 343 GLY A C 1
ATOM 2545 O O . GLY A 1 343 ? -15.141 -35.844 -11.227 1 97.62 343 GLY A O 1
ATOM 2546 N N . LEU A 1 344 ? -14 -34.562 -12.641 1 98.19 344 LEU A N 1
ATOM 2547 C CA . LEU A 1 344 ? -13.07 -34.156 -11.594 1 98.19 344 LEU A CA 1
ATOM 2548 C C . LEU A 1 344 ? -13.297 -32.688 -11.227 1 98.19 344 LEU A C 1
ATOM 2550 O O . LEU A 1 344 ? -12.484 -32.094 -10.508 1 98.19 344 LEU A O 1
ATOM 2554 N N . VAL A 1 345 ? -14.359 -32.031 -11.75 1 98.5 345 VAL A N 1
ATOM 2555 C CA . VAL A 1 345 ? -14.703 -30.672 -11.367 1 98.5 345 VAL A CA 1
ATOM 2556 C C . VAL A 1 345 ? -16.203 -30.578 -11.07 1 98.5 345 VAL A C 1
ATOM 2558 O O . VAL A 1 345 ? -16.969 -31.453 -11.477 1 98.5 345 VAL A O 1
ATOM 2561 N N . HIS A 1 346 ? -16.531 -29.562 -10.312 1 98.69 346 HIS A N 1
ATOM 2562 C CA . HIS A 1 346 ? -17.922 -29.219 -10.047 1 98.69 346 HIS A CA 1
ATOM 2563 C C . HIS A 1 346 ? -18.484 -28.344 -11.156 1 98.69 346 HIS A C 1
ATOM 2565 O O . HIS A 1 346 ? -18.266 -27.125 -11.156 1 98.69 346 HIS A O 1
ATOM 2571 N N . SER A 1 347 ? -19.391 -28.875 -11.922 1 98.19 347 SER A N 1
ATOM 2572 C CA . SER A 1 347 ? -19.844 -28.203 -13.133 1 98.19 347 SER A CA 1
ATOM 2573 C C . SER A 1 347 ? -20.938 -27.188 -12.82 1 98.19 347 SER A C 1
ATOM 2575 O O . SER A 1 347 ? -21.281 -26.359 -13.672 1 98.19 347 SER A O 1
ATOM 2577 N N . ASP A 1 348 ? -21.453 -27.188 -11.609 1 98.06 348 ASP A N 1
ATOM 2578 C CA . ASP A 1 348 ? -22.562 -26.312 -11.258 1 98.06 348 ASP A CA 1
ATOM 2579 C C . ASP A 1 348 ? -22.062 -25 -10.633 1 98.06 348 ASP A C 1
ATOM 2581 O O . ASP A 1 348 ? -22.859 -24.094 -10.359 1 98.06 348 ASP A O 1
ATOM 2585 N N . THR A 1 349 ? -20.734 -24.891 -10.422 1 98.31 349 THR A N 1
ATOM 2586 C CA . THR A 1 349 ? -20.203 -23.641 -9.914 1 98.31 349 THR A CA 1
ATOM 2587 C C . THR A 1 349 ? -20.516 -22.484 -10.883 1 98.31 349 THR A C 1
ATOM 2589 O O . THR A 1 349 ? -20.688 -22.719 -12.078 1 98.31 349 THR A O 1
ATOM 2592 N N . ARG A 1 350 ? -20.672 -21.328 -10.352 1 97.69 350 ARG A N 1
ATOM 2593 C CA . ARG A 1 350 ? -21.062 -20.172 -11.156 1 97.69 350 ARG A CA 1
ATOM 2594 C C . ARG A 1 350 ? -19.906 -19.203 -11.312 1 97.69 350 ARG A C 1
ATOM 2596 O O . ARG A 1 350 ? -18.891 -19.312 -10.625 1 97.69 350 ARG A O 1
ATOM 2603 N N . ASN A 1 351 ? -20.031 -18.297 -12.258 1 98.31 351 ASN A N 1
ATOM 2604 C CA . ASN A 1 351 ? -18.984 -17.328 -12.531 1 98.31 351 ASN A CA 1
ATOM 2605 C C . ASN A 1 351 ? -19.547 -15.938 -12.758 1 98.31 351 ASN A C 1
ATOM 2607 O O . ASN A 1 351 ? -20.75 -15.719 -12.633 1 98.31 351 ASN A O 1
ATOM 2611 N N . VAL A 1 352 ? -18.75 -14.961 -13.031 1 98.44 352 VAL A N 1
ATOM 2612 C CA . VAL A 1 352 ? -19.094 -13.547 -13.117 1 98.44 352 VAL A CA 1
ATOM 2613 C C . VAL A 1 352 ? -19.906 -13.289 -14.375 1 98.44 352 VAL A C 1
ATOM 2615 O O . VAL A 1 352 ? -20.547 -12.242 -14.508 1 98.44 352 VAL A O 1
ATOM 2618 N N . LEU A 1 353 ? -19.984 -14.242 -15.297 1 97.44 353 LEU A N 1
ATOM 2619 C CA . LEU A 1 353 ? -20.828 -14.109 -16.484 1 97.44 353 LEU A CA 1
ATOM 2620 C C . LEU A 1 353 ? -22.266 -14.523 -16.172 1 97.44 353 LEU A C 1
ATOM 2622 O O . LEU A 1 353 ? -23.156 -14.352 -17.016 1 97.44 353 LEU A O 1
ATOM 2626 N N . GLY A 1 354 ? -22.484 -15.086 -14.992 1 96.44 354 GLY A N 1
ATOM 2627 C CA . GLY A 1 354 ? -23.797 -15.602 -14.625 1 96.44 354 GLY A CA 1
ATOM 2628 C C . GLY A 1 354 ? -24.062 -17 -15.156 1 96.44 354 GLY A C 1
ATOM 2629 O O . GLY A 1 354 ? -25.203 -17.453 -15.188 1 96.44 354 GLY A O 1
ATOM 2630 N N . MET A 1 355 ? -22.984 -17.656 -15.539 1 97.19 355 MET A N 1
ATOM 2631 C CA . MET A 1 355 ? -23.062 -19 -16.094 1 97.19 355 MET A CA 1
ATOM 2632 C C . MET A 1 355 ? -22.578 -20.031 -15.094 1 97.19 355 MET A C 1
ATOM 2634 O O . MET A 1 355 ? -21.766 -19.719 -14.219 1 97.19 355 MET A O 1
ATOM 2638 N N . SER A 1 356 ? -23.141 -21.219 -15.242 1 98.06 356 SER A N 1
ATOM 2639 C CA . SER A 1 356 ? -22.469 -22.344 -14.609 1 98.06 356 SER A CA 1
ATOM 2640 C C . SER A 1 356 ? -21.219 -22.734 -15.375 1 98.06 356 SER A C 1
ATOM 2642 O O . SER A 1 356 ? -21.031 -22.344 -16.531 1 98.06 356 SER A O 1
ATOM 2644 N N . LEU A 1 357 ? -20.344 -23.5 -14.711 1 98.44 357 LEU A N 1
ATOM 2645 C CA . LEU A 1 357 ? -19.172 -24 -15.422 1 98.44 357 LEU A CA 1
ATOM 2646 C C . LEU A 1 357 ? -19.578 -24.844 -16.625 1 98.44 357 LEU A C 1
ATOM 2648 O O . LEU A 1 357 ? -18.984 -24.734 -17.703 1 98.44 357 LEU A O 1
ATOM 2652 N N . GLY A 1 358 ? -20.625 -25.656 -16.453 1 98.19 358 GLY A N 1
ATOM 2653 C CA . GLY A 1 358 ? -21.125 -26.453 -17.578 1 98.19 358 GLY A CA 1
ATOM 2654 C C . GLY A 1 358 ? -21.531 -25.609 -18.766 1 98.19 358 GLY A C 1
ATOM 2655 O O . GLY A 1 358 ? -21.188 -25.922 -19.906 1 98.19 358 GLY A O 1
ATOM 2656 N N . GLU A 1 359 ? -22.281 -24.547 -18.5 1 98.12 359 GLU A N 1
ATOM 2657 C CA . GLU A 1 359 ? -22.703 -23.641 -19.562 1 98.12 359 GLU A CA 1
ATOM 2658 C C . GLU A 1 359 ? -21.516 -22.953 -20.203 1 98.12 359 GLU A C 1
ATOM 2660 O O . GLU A 1 359 ? -21.5 -22.766 -21.422 1 98.12 359 GLU A O 1
ATOM 2665 N N . LEU A 1 360 ? -20.594 -22.562 -19.391 1 98.31 360 LEU A N 1
ATOM 2666 C CA . LEU A 1 360 ? -19.391 -21.922 -19.906 1 98.31 360 LEU A CA 1
ATOM 2667 C C . LEU A 1 360 ? -18.625 -22.844 -20.844 1 98.31 360 LEU A C 1
ATOM 2669 O O . LEU A 1 360 ? -18.141 -22.406 -21.891 1 98.31 360 LEU A O 1
ATOM 2673 N N . LEU A 1 361 ? -18.516 -24.109 -20.453 1 98.38 361 LEU A N 1
ATOM 2674 C CA . LEU A 1 361 ? -17.812 -25.094 -21.266 1 98.38 361 LEU A CA 1
ATOM 2675 C C . LEU A 1 361 ? -18.516 -25.312 -22.594 1 98.38 361 LEU A C 1
ATOM 2677 O O . LEU A 1 361 ? -17.859 -25.453 -23.625 1 98.38 361 LEU A O 1
ATOM 2681 N N . GLU A 1 362 ? -19.766 -25.297 -22.594 1 97.81 362 GLU A N 1
ATOM 2682 C CA . GLU A 1 362 ? -20.531 -25.469 -23.828 1 97.81 362 GLU A CA 1
ATOM 2683 C C . GLU A 1 362 ? -20.234 -24.344 -24.812 1 97.81 362 GLU A C 1
ATOM 2685 O O . GLU A 1 362 ? -20.234 -24.562 -26.016 1 97.81 362 GLU A O 1
ATOM 2690 N N . GLU A 1 363 ? -20 -23.25 -24.281 1 97.25 363 GLU A N 1
ATOM 2691 C CA . GLU A 1 363 ? -19.844 -22.062 -25.125 1 97.25 363 GLU A CA 1
ATOM 2692 C C . GLU A 1 363 ? -18.391 -21.859 -25.547 1 97.25 363 GLU A C 1
ATOM 2694 O O . GLU A 1 363 ? -18.109 -21.469 -26.672 1 97.25 363 GLU A O 1
ATOM 2699 N N . TYR A 1 364 ? -17.422 -22.125 -24.641 1 98 364 TYR A N 1
ATOM 2700 C CA . TYR A 1 364 ? -16.078 -21.609 -24.859 1 98 364 TYR A CA 1
ATOM 2701 C C . TYR A 1 364 ? -15.086 -22.75 -25.047 1 98 364 TYR A C 1
ATOM 2703 O O . TYR A 1 364 ? -13.945 -22.531 -25.453 1 98 364 TYR A O 1
ATOM 2711 N N . ASP A 1 365 ? -15.422 -23.984 -24.75 1 98.19 365 ASP A N 1
ATOM 2712 C CA . ASP A 1 365 ? -14.508 -25.109 -24.922 1 98.19 365 ASP A CA 1
ATOM 2713 C C . ASP A 1 365 ? -14.344 -25.453 -26.406 1 98.19 365 ASP A C 1
ATOM 2715 O O . ASP A 1 365 ? -15.289 -25.906 -27.047 1 98.19 365 ASP A O 1
ATOM 2719 N N . VAL A 1 366 ? -13.195 -25.312 -26.859 1 97.62 366 VAL A N 1
ATOM 2720 C CA . VAL A 1 366 ? -12.922 -25.406 -28.297 1 97.62 366 VAL A CA 1
ATOM 2721 C C . VAL A 1 366 ? -13.016 -26.859 -28.75 1 97.62 366 VAL A C 1
ATOM 2723 O O . VAL A 1 366 ? -13.094 -27.141 -29.953 1 97.62 366 VAL A O 1
ATOM 2726 N N . SER A 1 367 ? -13.023 -27.797 -27.891 1 94.56 367 SER A N 1
ATOM 2727 C CA . SER A 1 367 ? -13.141 -29.203 -28.234 1 94.56 367 SER A CA 1
ATOM 2728 C C . SER A 1 367 ? -14.602 -29.594 -28.469 1 94.56 367 SER A C 1
ATOM 2730 O O . SER A 1 367 ? -14.883 -30.703 -28.922 1 94.56 367 SER A O 1
ATOM 2732 N N . ARG A 1 368 ? -15.438 -28.703 -28.125 1 94.94 368 ARG A N 1
ATOM 2733 C CA . ARG A 1 368 ? -16.859 -28.969 -28.344 1 94.94 368 ARG A CA 1
ATOM 2734 C C . ARG A 1 368 ? -17.344 -28.328 -29.641 1 94.94 368 ARG A C 1
ATOM 2736 O O . ARG A 1 368 ? -16.75 -28.547 -30.703 1 94.94 368 ARG A O 1
ATOM 2743 N N . GLN A 1 369 ? -18.422 -27.578 -29.766 1 90.25 369 GLN A N 1
ATOM 2744 C CA . GLN A 1 369 ? -18.891 -26.891 -30.969 1 90.25 369 GLN A CA 1
ATOM 2745 C C . GLN A 1 369 ? -18.719 -25.375 -30.844 1 90.25 369 GLN A C 1
ATOM 2747 O O . GLN A 1 369 ? -19.688 -24.641 -30.734 1 90.25 369 GLN A O 1
ATOM 2752 N N . PRO A 1 370 ? -17.469 -25.078 -30.922 1 90.62 370 PRO A N 1
ATOM 2753 C CA . PRO A 1 370 ? -17.234 -23.641 -30.75 1 90.62 370 PRO A CA 1
ATOM 2754 C C . PRO A 1 370 ? -17.75 -22.797 -31.906 1 90.62 370 PRO A C 1
ATOM 2756 O O . PRO A 1 370 ? -17.703 -23.25 -33.062 1 90.62 370 PRO A O 1
ATOM 2759 N N . THR A 1 371 ? -18.203 -21.594 -31.641 1 96.06 371 THR A N 1
ATOM 2760 C CA . THR A 1 371 ? -18.469 -20.625 -32.719 1 96.06 371 THR A CA 1
ATOM 2761 C C . THR A 1 371 ? -17.172 -20.172 -33.375 1 96.06 371 THR A C 1
ATOM 2763 O O . THR A 1 371 ? -16.078 -20.406 -32.844 1 96.06 371 THR A O 1
ATOM 2766 N N . ASP A 1 372 ? -17.266 -19.516 -34.5 1 96.88 372 ASP A N 1
ATOM 2767 C CA . ASP A 1 372 ? -16.109 -18.984 -35.219 1 96.88 372 ASP A CA 1
ATOM 2768 C C . ASP A 1 372 ? -15.391 -17.922 -34.375 1 96.88 372 ASP A C 1
ATOM 2770 O O . ASP A 1 372 ? -14.156 -17.828 -34.406 1 96.88 372 ASP A O 1
ATOM 2774 N N . GLU A 1 373 ? -16.188 -17.266 -33.656 1 97.06 373 GLU A N 1
ATOM 2775 C CA . GLU A 1 373 ? -15.625 -16.219 -32.844 1 97.06 373 GLU A CA 1
ATOM 2776 C C . GLU A 1 373 ? -14.758 -16.797 -31.719 1 97.06 373 GLU A C 1
ATOM 2778 O O . GLU A 1 373 ? -13.68 -16.281 -31.438 1 97.06 373 GLU A O 1
ATOM 2783 N N . VAL A 1 374 ? -15.258 -17.828 -31.094 1 98.06 374 VAL A N 1
ATOM 2784 C CA . VAL A 1 374 ? -14.531 -18.484 -30.016 1 98.06 374 VAL A CA 1
ATOM 2785 C C . VAL A 1 374 ? -13.266 -19.141 -30.547 1 98.06 374 VAL A C 1
ATOM 2787 O O . VAL A 1 374 ? -12.195 -19.031 -29.953 1 98.06 374 VAL A O 1
ATOM 2790 N N . ALA A 1 375 ? -13.344 -19.797 -31.719 1 98 375 ALA A N 1
ATOM 2791 C CA . ALA A 1 375 ? -12.18 -20.406 -32.344 1 98 375 ALA A CA 1
ATOM 2792 C C . ALA A 1 375 ? -11.125 -19.359 -32.688 1 98 375 ALA A C 1
ATOM 2794 O O . ALA A 1 375 ? -9.93 -19.578 -32.469 1 98 375 ALA A O 1
ATOM 2795 N N . SER A 1 376 ? -11.617 -18.25 -33.281 1 98.12 376 SER A N 1
ATOM 2796 C CA . SER A 1 376 ? -10.711 -17.156 -33.625 1 98.12 376 SER A CA 1
ATOM 2797 C C . SER A 1 376 ? -10.039 -16.562 -32.406 1 98.12 376 SER A C 1
ATOM 2799 O O . SER A 1 376 ? -8.852 -16.234 -32.438 1 98.12 376 SER A O 1
ATOM 2801 N N . PHE A 1 377 ? -10.797 -16.469 -31.359 1 98.31 377 PHE A N 1
ATOM 2802 C CA . PHE A 1 377 ? -10.312 -15.945 -30.094 1 98.31 377 PHE A CA 1
ATOM 2803 C C . PHE A 1 377 ? -9.141 -16.766 -29.562 1 98.31 377 PHE A C 1
ATOM 2805 O O . PHE A 1 377 ? -8.109 -16.203 -29.188 1 98.31 377 PHE A O 1
ATOM 2812 N N . TYR A 1 378 ? -9.156 -18.062 -29.609 1 98.69 378 TYR A N 1
ATOM 2813 C CA . TYR A 1 378 ? -8.141 -18.938 -29.047 1 98.69 378 TYR A CA 1
ATOM 2814 C C . TYR A 1 378 ? -7.008 -19.172 -30.031 1 98.69 378 TYR A C 1
ATOM 2816 O O . TYR A 1 378 ? -5.984 -19.766 -29.688 1 98.69 378 TYR A O 1
ATOM 2824 N N . ARG A 1 379 ? -7.109 -18.656 -31.281 1 98.56 379 ARG A N 1
ATOM 2825 C CA . ARG A 1 379 ? -6.016 -18.719 -32.25 1 98.56 379 ARG A CA 1
ATOM 2826 C C . ARG A 1 379 ? -5.07 -17.531 -32.094 1 98.56 379 ARG A C 1
ATOM 2828 O O . ARG A 1 379 ? -4.074 -17.422 -32.812 1 98.56 379 ARG A O 1
ATOM 2835 N N . ALA A 1 380 ? -5.375 -16.641 -31.141 1 98.5 380 ALA A N 1
ATOM 2836 C CA . ALA A 1 380 ? -4.484 -15.523 -30.891 1 98.5 380 ALA A CA 1
ATOM 2837 C C . ALA A 1 380 ? -3.068 -16 -30.578 1 98.5 380 ALA A C 1
ATOM 2839 O O . ALA A 1 380 ? -2.871 -16.875 -29.734 1 98.5 380 ALA A O 1
ATOM 2840 N N . GLY A 1 381 ? -2.066 -15.5 -31.344 1 97.94 381 GLY A N 1
ATOM 2841 C CA . GLY A 1 381 ? -0.683 -15.93 -31.219 1 97.94 381 GLY A CA 1
ATOM 2842 C C . GLY A 1 381 ? 0.292 -14.773 -31.094 1 97.94 381 GLY A C 1
ATOM 2843 O O . GLY A 1 381 ? -0.113 -13.609 -31.094 1 97.94 381 GLY A O 1
ATOM 2844 N N . PRO A 1 382 ? 1.536 -15.039 -30.844 1 97.81 382 PRO A N 1
ATOM 2845 C CA . PRO A 1 382 ? 2.57 -14.016 -30.672 1 97.81 382 PRO A CA 1
ATOM 2846 C C . PRO A 1 382 ? 2.998 -13.391 -32 1 97.81 382 PRO A C 1
ATOM 2848 O O . PRO A 1 382 ? 2.877 -14.023 -33.062 1 97.81 382 PRO A O 1
ATOM 2851 N N . ALA A 1 383 ? 3.463 -12.117 -31.953 1 96.94 383 ALA A N 1
ATOM 2852 C CA . ALA A 1 383 ? 3.994 -11.422 -33.125 1 96.94 383 ALA A CA 1
ATOM 2853 C C . ALA A 1 383 ? 5.512 -11.547 -33.188 1 96.94 383 ALA A C 1
ATOM 2855 O O . ALA A 1 383 ? 6.098 -11.5 -34.281 1 96.94 383 ALA A O 1
ATOM 2856 N N . GLY A 1 384 ? 6.137 -11.688 -32 1 94.56 384 GLY A N 1
ATOM 2857 C CA . GLY A 1 384 ? 7.59 -11.773 -31.969 1 94.56 384 GLY A CA 1
ATOM 2858 C C . GLY A 1 384 ? 8.266 -10.422 -32.031 1 94.56 384 GLY A C 1
ATOM 2859 O O . GLY A 1 384 ? 9.414 -10.312 -32.469 1 94.56 384 GLY A O 1
ATOM 2860 N N . ILE A 1 385 ? 7.602 -9.367 -31.688 1 94.69 385 ILE A N 1
ATOM 2861 C CA . ILE A 1 385 ? 8.133 -8.008 -31.703 1 94.69 385 ILE A CA 1
ATOM 2862 C C . ILE A 1 385 ? 8.273 -7.488 -30.281 1 94.69 385 ILE A C 1
ATOM 2864 O O . ILE A 1 385 ? 7.309 -7.508 -29.516 1 94.69 385 ILE A O 1
ATOM 2868 N N . ARG A 1 386 ? 9.484 -7.07 -29.922 1 95.5 386 ARG A N 1
ATOM 2869 C CA . ARG A 1 386 ? 9.719 -6.5 -28.594 1 95.5 386 ARG A CA 1
ATOM 2870 C C . ARG A 1 386 ? 8.875 -5.246 -28.391 1 95.5 386 ARG A C 1
ATOM 2872 O O . ARG A 1 386 ? 8.828 -4.367 -29.25 1 95.5 386 ARG A O 1
ATOM 2879 N N . THR A 1 387 ? 8.117 -5.188 -27.266 1 97 387 THR A N 1
ATOM 2880 C CA . THR A 1 387 ? 7.262 -4.031 -27.031 1 97 387 THR A CA 1
ATOM 2881 C C . THR A 1 387 ? 6.832 -3.973 -25.562 1 97 387 THR A C 1
ATOM 2883 O O . THR A 1 387 ? 6.777 -5 -24.891 1 97 387 THR A O 1
ATOM 2886 N N . THR A 1 388 ? 6.629 -2.748 -25.078 1 97.06 388 THR A N 1
ATOM 2887 C CA . THR A 1 388 ? 6.031 -2.543 -23.75 1 97.06 388 THR A CA 1
ATOM 2888 C C . THR A 1 388 ? 4.574 -2.102 -23.891 1 97.06 388 THR A C 1
ATOM 2890 O O . THR A 1 388 ? 3.959 -1.687 -22.906 1 97.06 388 THR A O 1
ATOM 2893 N N . ARG A 1 389 ? 4.027 -2.119 -25.141 1 96.56 389 ARG A N 1
ATOM 2894 C CA . ARG A 1 389 ? 2.688 -1.61 -25.422 1 96.56 389 ARG A CA 1
ATOM 2895 C C . ARG A 1 389 ? 1.664 -2.742 -25.438 1 96.56 389 ARG A C 1
ATOM 2897 O O . ARG A 1 389 ? 1.842 -3.736 -26.141 1 96.56 389 ARG A O 1
ATOM 2904 N N . ALA A 1 390 ? 0.614 -2.596 -24.641 1 98 390 ALA A N 1
ATOM 2905 C CA . ALA A 1 390 ? -0.49 -3.551 -24.688 1 98 390 ALA A CA 1
ATOM 2906 C C . ALA A 1 390 ? -1.226 -3.469 -26.031 1 98 390 ALA A C 1
ATOM 2908 O O . ALA A 1 390 ? -1.237 -2.418 -26.672 1 98 390 ALA A O 1
ATOM 2909 N N . PHE A 1 391 ? -1.833 -4.551 -26.516 1 98.12 391 PHE A N 1
ATOM 2910 C CA . PHE A 1 391 ? -2.723 -4.609 -27.672 1 98.12 391 PHE A CA 1
ATOM 2911 C C . PHE A 1 391 ? -2.004 -4.148 -28.922 1 98.12 391 PHE A C 1
ATOM 2913 O O . PHE A 1 391 ? -2.602 -3.49 -29.781 1 98.12 391 PHE A O 1
ATOM 2920 N N . SER A 1 392 ? -0.75 -4.461 -29.078 1 97.81 392 SER A N 1
ATOM 2921 C CA . SER A 1 392 ? 0.065 -3.865 -30.125 1 97.81 392 SER A CA 1
ATOM 2922 C C . SER A 1 392 ? 0.064 -4.727 -31.391 1 97.81 392 SER A C 1
ATOM 2924 O O . SER A 1 392 ? 0.677 -4.367 -32.406 1 97.81 392 SER A O 1
ATOM 2926 N N . GLN A 1 393 ? -0.539 -5.852 -31.359 1 98.25 393 GLN A N 1
ATOM 2927 C CA . GLN A 1 393 ? -0.525 -6.762 -32.5 1 98.25 393 GLN A CA 1
ATOM 2928 C C . GLN A 1 393 ? -1.776 -7.633 -32.531 1 98.25 393 GLN A C 1
ATOM 2930 O O . GLN A 1 393 ? -2.543 -7.656 -31.562 1 98.25 393 GLN A O 1
ATOM 2935 N N . ASP A 1 394 ? -2.07 -8.391 -33.656 1 98.25 394 ASP A N 1
ATOM 2936 C CA . ASP A 1 394 ? -3.273 -9.203 -33.812 1 98.25 394 ASP A CA 1
ATOM 2937 C C . ASP A 1 394 ? -2.979 -10.492 -34.562 1 98.25 394 ASP A C 1
ATOM 2939 O O . ASP A 1 394 ? -3.838 -11.008 -35.281 1 98.25 394 ASP A O 1
ATOM 2943 N N . CYS A 1 395 ? -1.747 -10.961 -34.438 1 98.44 395 CYS A N 1
ATOM 2944 C CA . CYS A 1 395 ? -1.348 -12.18 -35.125 1 98.44 395 CYS A CA 1
ATOM 2945 C C . CYS A 1 395 ? -2.109 -13.391 -34.594 1 98.44 395 CYS A C 1
ATOM 2947 O O . CYS A 1 395 ? -2.42 -13.445 -33.406 1 98.44 395 CYS A O 1
ATOM 2949 N N . ARG A 1 396 ? -2.422 -14.406 -35.5 1 98.31 396 ARG A N 1
ATOM 2950 C CA . ARG A 1 396 ? -3.148 -15.609 -35.094 1 98.31 396 ARG A CA 1
ATOM 2951 C C . ARG A 1 396 ? -2.512 -16.859 -35.719 1 98.31 396 ARG A C 1
ATOM 2953 O O . ARG A 1 396 ? -1.948 -16.797 -36.812 1 98.31 396 ARG A O 1
ATOM 2960 N N . TRP A 1 397 ? -2.578 -17.953 -35 1 98 397 TRP A N 1
ATOM 2961 C CA . TRP A 1 397 ? -2.223 -19.25 -35.531 1 98 397 TRP A CA 1
ATOM 2962 C C . TRP A 1 397 ? -3.191 -19.672 -36.656 1 98 397 TRP A C 1
ATOM 2964 O O . TRP A 1 397 ? -4.371 -19.312 -36.594 1 98 397 TRP A O 1
ATOM 2974 N N . ASP A 1 398 ? -2.703 -20.469 -37.562 1 97.19 398 ASP A N 1
ATOM 2975 C CA . ASP A 1 398 ? -3.561 -20.953 -38.625 1 97.19 398 ASP A CA 1
ATOM 2976 C C . ASP A 1 398 ? -4.621 -21.906 -38.094 1 97.19 398 ASP A C 1
ATOM 2978 O O . ASP A 1 398 ? -5.758 -21.922 -38.594 1 97.19 398 ASP A O 1
ATOM 2982 N N . THR A 1 399 ? -4.27 -22.672 -37.156 1 97.44 399 THR A N 1
ATOM 2983 C CA . THR A 1 399 ? -5.176 -23.656 -36.594 1 97.44 399 THR A CA 1
ATOM 2984 C C . THR A 1 399 ? -5.066 -23.703 -35.062 1 97.44 399 THR A C 1
ATOM 2986 O O . THR A 1 399 ? -4.086 -23.219 -34.5 1 97.44 399 THR A O 1
ATOM 2989 N N . LEU A 1 400 ? -6.152 -24.203 -34.438 1 98.19 400 LEU A N 1
ATOM 2990 C CA . LEU A 1 400 ? -6.125 -24.516 -33 1 98.19 400 LEU A CA 1
ATOM 2991 C C . LEU A 1 400 ? -5.328 -25.797 -32.75 1 98.19 400 LEU A C 1
ATOM 2993 O O . LEU A 1 400 ? -5.102 -26.578 -33.656 1 98.19 400 LEU A O 1
ATOM 2997 N N . ASP A 1 401 ? -4.758 -25.891 -31.562 1 98.44 401 ASP A N 1
ATOM 2998 C CA . ASP A 1 401 ? -4.227 -27.156 -31.094 1 98.44 401 ASP A CA 1
ATOM 2999 C C . ASP A 1 401 ? -5.32 -28 -30.422 1 98.44 401 ASP A C 1
ATOM 3001 O O . ASP A 1 401 ? -5.609 -27.812 -29.234 1 98.44 401 ASP A O 1
ATOM 3005 N N . LEU A 1 402 ? -5.883 -28.938 -31.141 1 97.81 402 LEU A N 1
ATOM 3006 C CA . LEU A 1 402 ? -6.984 -29.75 -30.641 1 97.81 402 LEU A CA 1
ATOM 3007 C C . LEU A 1 402 ? -6.531 -31.188 -30.406 1 97.81 402 LEU A C 1
ATOM 3009 O O . LEU A 1 402 ? -7.359 -32.094 -30.188 1 97.81 402 LEU A O 1
ATOM 3013 N N . ASP A 1 403 ? -5.176 -31.422 -30.516 1 98.06 403 ASP A N 1
ATOM 3014 C CA . ASP A 1 403 ? -4.625 -32.75 -30.25 1 98.06 403 ASP A CA 1
ATOM 3015 C C . ASP A 1 403 ? -4.605 -33.031 -28.75 1 98.06 403 ASP A C 1
ATOM 3017 O O . ASP A 1 403 ? -3.725 -32.562 -28.031 1 98.06 403 ASP A O 1
ATOM 3021 N N . ARG A 1 404 ? -5.516 -33.812 -28.297 1 98 404 ARG A N 1
ATOM 3022 C CA . ARG A 1 404 ? -5.652 -34.125 -26.859 1 98 404 ARG A CA 1
ATOM 3023 C C . ARG A 1 404 ? -4.812 -35.312 -26.469 1 98 404 ARG A C 1
ATOM 3025 O O . ARG A 1 404 ? -4.859 -35.75 -25.312 1 98 404 ARG A O 1
ATOM 3032 N N . ALA A 1 405 ? -4.078 -35.875 -27.328 1 97.94 405 ALA A N 1
ATOM 3033 C CA . ALA A 1 405 ? -3.191 -37 -27.047 1 97.94 405 ALA A CA 1
ATOM 3034 C C . ALA A 1 405 ? -1.744 -36.531 -26.906 1 97.94 405 ALA A C 1
ATOM 3036 O O . ALA A 1 405 ? -1.048 -36.938 -25.969 1 97.94 405 ALA A O 1
ATOM 3037 N N . GLU A 1 406 ? -1.322 -35.656 -27.844 1 97.19 406 GLU A N 1
ATOM 3038 C CA . GLU A 1 406 ? 0.088 -35.281 -27.875 1 97.19 406 GLU A CA 1
ATOM 3039 C C . GLU A 1 406 ? 0.253 -33.75 -27.844 1 97.19 406 GLU A C 1
ATOM 3041 O O . GLU A 1 406 ? 1.377 -33.25 -27.828 1 97.19 406 GLU A O 1
ATOM 3046 N N . GLY A 1 407 ? -0.807 -33.031 -27.781 1 97.69 407 GLY A N 1
ATOM 3047 C CA . GLY A 1 407 ? -0.749 -31.578 -27.828 1 97.69 407 GLY A CA 1
ATOM 3048 C C . GLY A 1 407 ? -0.496 -30.969 -26.453 1 97.69 407 GLY A C 1
ATOM 3049 O O . GLY A 1 407 ? -0.005 -31.625 -25.547 1 97.69 407 GLY A O 1
ATOM 3050 N N . CYS A 1 408 ? -0.755 -29.641 -26.359 1 98 408 CYS A N 1
ATOM 3051 C CA . CYS A 1 408 ? -0.447 -28.844 -25.172 1 98 408 CYS A CA 1
ATOM 3052 C C . CYS A 1 408 ? -1.346 -29.234 -24.016 1 98 408 CYS A C 1
ATOM 3054 O O . CYS A 1 408 ? -0.909 -29.234 -22.859 1 98 408 CYS A O 1
ATOM 3056 N N . ILE A 1 409 ? -2.629 -29.484 -24.328 1 98.31 409 ILE A N 1
ATOM 3057 C CA . ILE A 1 409 ? -3.604 -29.953 -23.344 1 98.31 409 ILE A CA 1
ATOM 3058 C C . ILE A 1 409 ? -4.074 -31.359 -23.703 1 98.31 409 ILE A C 1
ATOM 3060 O O . ILE A 1 409 ? -4.641 -31.578 -24.766 1 98.31 409 ILE A O 1
ATOM 3064 N N . ARG A 1 410 ? -3.936 -32.281 -22.766 1 98 410 ARG A N 1
ATOM 3065 C CA . ARG A 1 410 ? -4.211 -33.688 -23.062 1 98 410 ARG A CA 1
ATOM 3066 C C . ARG A 1 410 ? -5.461 -34.156 -22.328 1 98 410 ARG A C 1
ATOM 3068 O O . ARG A 1 410 ? -5.926 -33.5 -21.391 1 98 410 ARG A O 1
ATOM 3075 N N . SER A 1 411 ? -5.992 -35.281 -22.844 1 97.75 411 SER A N 1
ATOM 3076 C CA . SER A 1 411 ? -7.113 -35.938 -22.188 1 97.75 411 SER A CA 1
ATOM 3077 C C . SER A 1 411 ? -6.637 -36.812 -21.047 1 97.75 411 SER A C 1
ATOM 3079 O O . SER A 1 411 ? -5.438 -37.094 -20.922 1 97.75 411 SER A O 1
ATOM 3081 N N . LEU A 1 412 ? -7.57 -37.281 -20.25 1 97.44 412 LEU A N 1
ATOM 3082 C CA . LEU A 1 412 ? -7.281 -38.156 -19.125 1 97.44 412 LEU A CA 1
ATOM 3083 C C . LEU A 1 412 ? -6.516 -39.406 -19.594 1 97.44 412 LEU A C 1
ATOM 3085 O O . LEU A 1 412 ? -5.531 -39.781 -18.969 1 97.44 412 LEU A O 1
ATOM 3089 N N . ASP A 1 413 ? -6.879 -39.969 -20.781 1 97.06 413 ASP A N 1
ATOM 3090 C CA . ASP A 1 413 ? -6.297 -41.188 -21.297 1 97.06 413 ASP A CA 1
ATOM 3091 C C . ASP A 1 413 ? -4.852 -40.969 -21.75 1 97.06 413 ASP A C 1
ATOM 3093 O O . ASP A 1 413 ? -4.062 -41.938 -21.797 1 97.06 413 ASP A O 1
ATOM 3097 N N . HIS A 1 414 ? -4.539 -39.781 -22.031 1 97.38 414 HIS A N 1
ATOM 3098 C CA . HIS A 1 414 ? -3.209 -39.469 -22.531 1 97.38 414 HIS A CA 1
ATOM 3099 C C . HIS A 1 414 ? -2.479 -38.5 -21.609 1 97.38 414 HIS A C 1
ATOM 3101 O O . HIS A 1 414 ? -1.607 -37.75 -22.031 1 97.38 414 HIS A O 1
ATOM 3107 N N . ALA A 1 415 ? -2.936 -38.531 -20.328 1 96.88 415 ALA A N 1
ATOM 3108 C CA . ALA A 1 415 ? -2.328 -37.625 -19.359 1 96.88 415 ALA A CA 1
ATOM 3109 C C . ALA A 1 415 ? -0.837 -37.906 -19.203 1 96.88 415 ALA A C 1
ATOM 3111 O O . ALA A 1 415 ? -0.388 -39.031 -19.422 1 96.88 415 ALA A O 1
ATOM 3112 N N . TYR A 1 416 ? -0.023 -36.906 -18.922 1 93.06 416 TYR A N 1
ATOM 3113 C CA . TYR A 1 416 ? 1.391 -37.094 -18.609 1 93.06 416 TYR A CA 1
ATOM 3114 C C . TYR A 1 416 ? 1.566 -38 -17.391 1 93.06 416 TYR A C 1
ATOM 3116 O O . TYR A 1 416 ? 2.518 -38.781 -17.328 1 93.06 416 TYR A O 1
ATOM 3124 N N . SER A 1 417 ? 0.777 -37.781 -16.438 1 90.88 417 SER A N 1
ATOM 3125 C CA . SER A 1 417 ? 0.693 -38.594 -15.219 1 90.88 417 SER A CA 1
ATOM 3126 C C . SER A 1 417 ? -0.746 -38.719 -14.727 1 90.88 417 SER A C 1
ATOM 3128 O O . SER A 1 417 ? -1.51 -37.75 -14.797 1 90.88 417 SER A O 1
ATOM 3130 N N . GLN A 1 418 ? -1.016 -39.906 -14.188 1 90.5 418 GLN A N 1
ATOM 3131 C CA . GLN A 1 418 ? -2.359 -40.094 -13.656 1 90.5 418 GLN A CA 1
ATOM 3132 C C . GLN A 1 418 ? -2.51 -39.469 -12.281 1 90.5 418 GLN A C 1
ATOM 3134 O O . GLN A 1 418 ? -3.629 -39.281 -11.805 1 90.5 418 GLN A O 1
ATOM 3139 N N . GLU A 1 419 ? -1.335 -39.312 -11.703 1 86.56 419 GLU A N 1
ATOM 3140 C CA . GLU A 1 419 ? -1.301 -38.5 -10.484 1 86.56 419 GLU A CA 1
ATOM 3141 C C . GLU A 1 419 ? -0.813 -37.094 -10.773 1 86.56 419 GLU A C 1
ATOM 3143 O O . GLU A 1 419 ? -0.102 -36.844 -11.75 1 86.56 419 GLU A O 1
ATOM 3148 N N . GLY A 1 420 ? -1.29 -36.219 -9.938 1 84.56 420 GLY A N 1
ATOM 3149 C CA . GLY A 1 420 ? -1.158 -34.781 -10.18 1 84.56 420 GLY A CA 1
ATOM 3150 C C . GLY A 1 420 ? 0.285 -34.312 -10.242 1 84.56 420 GLY A C 1
ATOM 3151 O O . GLY A 1 420 ? 1.19 -35.031 -9.797 1 84.56 420 GLY A O 1
ATOM 3152 N N . GLY A 1 421 ? 0.508 -33.125 -10.812 1 85.19 421 GLY A N 1
ATOM 3153 C CA . GLY A 1 421 ? 1.818 -32.531 -10.93 1 85.19 421 GLY A CA 1
ATOM 3154 C C . GLY A 1 421 ? 2.299 -31.891 -9.641 1 85.19 421 GLY A C 1
ATOM 3155 O O . GLY A 1 421 ? 3.34 -31.219 -9.617 1 85.19 421 GLY A O 1
ATOM 3156 N N . LEU A 1 422 ? 1.562 -32.031 -8.547 1 91 422 LEU A N 1
ATOM 3157 C CA . LEU A 1 422 ? 1.874 -31.5 -7.215 1 91 422 LEU A CA 1
ATOM 3158 C C . LEU A 1 422 ? 1.525 -32.531 -6.141 1 91 422 LEU A C 1
ATOM 3160 O O . LEU A 1 422 ? 0.534 -33.25 -6.262 1 91 422 LEU A O 1
ATOM 3164 N N . ALA A 1 423 ? 2.348 -32.594 -5.09 1 93.06 423 ALA A N 1
ATOM 3165 C CA . ALA A 1 423 ? 2.076 -33.531 -4.008 1 93.06 423 ALA A CA 1
ATOM 3166 C C . ALA A 1 423 ? 2.336 -32.906 -2.646 1 93.06 423 ALA A C 1
ATOM 3168 O O . ALA A 1 423 ? 3.209 -32.031 -2.516 1 93.06 423 ALA A O 1
ATOM 3169 N N . VAL A 1 424 ? 1.548 -33.281 -1.718 1 96.19 424 VAL A N 1
ATOM 3170 C CA . VAL A 1 424 ? 1.745 -32.938 -0.318 1 96.19 424 VAL A CA 1
ATOM 3171 C C . VAL A 1 424 ? 2.441 -34.062 0.417 1 96.19 424 VAL A C 1
ATOM 3173 O O . VAL A 1 424 ? 1.962 -35.219 0.406 1 96.19 424 VAL A O 1
ATOM 3176 N N . LEU A 1 425 ? 3.566 -33.75 0.947 1 97.56 425 LEU A N 1
ATOM 3177 C CA . LEU A 1 425 ? 4.273 -34.75 1.749 1 97.56 425 LEU A CA 1
ATOM 3178 C C . LEU A 1 425 ? 4.09 -34.5 3.238 1 97.56 425 LEU A C 1
ATOM 3180 O O . LEU A 1 425 ? 4.012 -33.312 3.658 1 97.56 425 LEU A O 1
ATOM 3184 N N . THR A 1 426 ? 3.98 -35.531 3.971 1 97.81 426 THR A N 1
ATOM 3185 C CA . THR A 1 426 ? 3.879 -35.438 5.422 1 97.81 426 THR A CA 1
ATOM 3186 C C . THR A 1 426 ? 4.875 -36.375 6.105 1 97.81 426 THR A C 1
ATOM 3188 O O . THR A 1 426 ? 5.41 -37.281 5.473 1 97.81 426 THR A O 1
ATOM 3191 N N . GLY A 1 427 ? 5.125 -36.188 7.312 1 97.75 427 GLY A N 1
ATOM 3192 C CA . GLY A 1 427 ? 6.07 -36.875 8.164 1 97.75 427 GLY A CA 1
ATOM 3193 C C . GLY A 1 427 ? 6.543 -36.062 9.344 1 97.75 427 GLY A C 1
ATOM 3194 O O . GLY A 1 427 ? 6.02 -34.969 9.594 1 97.75 427 GLY A O 1
ATOM 3195 N N . ASN A 1 428 ? 7.512 -36.594 10.055 1 97.75 428 ASN A N 1
ATOM 3196 C CA . ASN A 1 428 ? 7.926 -35.906 11.266 1 97.75 428 ASN A CA 1
ATOM 3197 C C . ASN A 1 428 ? 8.648 -34.594 10.953 1 97.75 428 ASN A C 1
ATOM 3199 O O . ASN A 1 428 ? 8.711 -33.688 11.789 1 97.75 428 ASN A O 1
ATOM 3203 N N . VAL A 1 429 ? 9.188 -34.438 9.766 1 96.94 429 VAL A N 1
ATOM 3204 C CA . VAL A 1 429 ? 9.836 -33.188 9.352 1 96.94 429 VAL A CA 1
ATOM 3205 C C . VAL A 1 429 ? 8.781 -32.156 8.938 1 96.94 429 VAL A C 1
ATOM 3207 O O . VAL A 1 429 ? 9 -30.953 9.07 1 96.94 429 VAL A O 1
ATOM 3210 N N . ALA A 1 430 ? 7.656 -32.625 8.43 1 98 430 ALA A N 1
ATOM 3211 C CA . ALA A 1 430 ? 6.57 -31.812 7.902 1 98 430 ALA A CA 1
ATOM 3212 C C . ALA A 1 430 ? 5.227 -32.25 8.477 1 98 430 ALA A C 1
ATOM 3214 O O . ALA A 1 430 ? 4.355 -32.719 7.738 1 98 430 ALA A O 1
ATOM 3215 N N . LEU A 1 431 ? 5.004 -31.969 9.75 1 97.5 431 LEU A N 1
ATOM 3216 C CA . LEU A 1 431 ? 3.816 -32.438 10.461 1 97.5 431 LEU A CA 1
ATOM 3217 C C . LEU A 1 431 ? 2.549 -31.875 9.828 1 97.5 431 LEU A C 1
ATOM 3219 O O . LEU A 1 431 ? 1.519 -32.562 9.789 1 97.5 431 LEU A O 1
ATOM 3223 N N . LYS A 1 432 ? 2.656 -30.641 9.336 1 97.75 432 LYS A N 1
ATOM 3224 C CA . LYS A 1 432 ? 1.482 -30 8.758 1 97.75 432 LYS A CA 1
ATOM 3225 C C . LYS A 1 432 ? 1.586 -29.938 7.234 1 97.75 432 LYS A C 1
ATOM 3227 O O . LYS A 1 432 ? 0.819 -29.219 6.586 1 97.75 432 LYS A O 1
ATOM 3232 N N . GLY A 1 433 ? 2.637 -30.609 6.711 1 97.44 433 GLY A N 1
ATOM 3233 C CA . GLY A 1 433 ? 2.725 -30.781 5.27 1 97.44 433 GLY A CA 1
ATOM 3234 C C . GLY A 1 433 ? 3.887 -30.016 4.648 1 97.44 433 GLY A C 1
ATOM 3235 O O . GLY A 1 433 ? 4.418 -29.094 5.25 1 97.44 433 GLY A O 1
ATOM 3236 N N . ALA A 1 434 ? 4.32 -30.422 3.551 1 97.81 434 ALA A N 1
ATOM 3237 C CA . ALA A 1 434 ? 5.266 -29.812 2.621 1 97.81 434 ALA A CA 1
ATOM 3238 C C . ALA A 1 434 ? 4.848 -30.047 1.175 1 97.81 434 ALA A C 1
ATOM 3240 O O . ALA A 1 434 ? 4.047 -30.938 0.894 1 97.81 434 ALA A O 1
ATOM 3241 N N . ILE A 1 435 ? 5.375 -29.234 0.279 1 96.19 435 ILE A N 1
ATOM 3242 C CA . ILE A 1 435 ? 4.887 -29.281 -1.095 1 96.19 435 ILE A CA 1
ATOM 3243 C C . ILE A 1 435 ? 6.043 -29.594 -2.041 1 96.19 435 ILE A C 1
ATOM 3245 O O . ILE A 1 435 ? 7.137 -29.047 -1.893 1 96.19 435 ILE A O 1
ATOM 3249 N N . VAL A 1 436 ? 5.816 -30.469 -2.996 1 93.38 436 VAL A N 1
ATOM 3250 C CA . VAL A 1 436 ? 6.77 -30.781 -4.059 1 93.38 436 VAL A CA 1
ATOM 3251 C C . VAL A 1 436 ? 6.059 -30.766 -5.41 1 93.38 436 VAL A C 1
ATOM 3253 O O . VAL A 1 436 ? 4.926 -31.25 -5.523 1 93.38 436 VAL A O 1
ATOM 3256 N N . LYS A 1 437 ? 6.664 -30.109 -6.379 1 89.12 437 LYS A N 1
ATOM 3257 C CA . LYS A 1 437 ? 6.184 -30.172 -7.758 1 89.12 437 LYS A CA 1
ATOM 3258 C C . LYS A 1 437 ? 6.641 -31.469 -8.438 1 89.12 437 LYS A C 1
ATOM 3260 O O . LYS A 1 437 ? 7.734 -31.516 -9.008 1 89.12 437 LYS A O 1
ATOM 3265 N N . THR A 1 438 ? 5.789 -32.406 -8.461 1 87 438 THR A N 1
ATOM 3266 C CA . THR A 1 438 ? 6.16 -33.719 -8.961 1 87 438 THR A CA 1
ATOM 3267 C C . THR A 1 438 ? 6.367 -33.688 -10.477 1 87 438 THR A C 1
ATOM 3269 O O . THR A 1 438 ? 7.121 -34.5 -11.016 1 87 438 THR A O 1
ATOM 3272 N N . ALA A 1 439 ? 5.648 -32.781 -11.141 1 79.5 439 ALA A N 1
ATOM 3273 C CA . ALA A 1 439 ? 5.773 -32.625 -12.586 1 79.5 439 ALA A CA 1
ATOM 3274 C C . ALA A 1 439 ? 7.23 -32.406 -12.992 1 79.5 439 ALA A C 1
ATOM 3276 O O . ALA A 1 439 ? 7.621 -32.719 -14.117 1 79.5 439 ALA A O 1
ATOM 3277 N N . GLY A 1 440 ? 8.039 -31.953 -12.047 1 76.38 440 GLY A N 1
ATOM 3278 C CA . GLY A 1 440 ? 9.43 -31.625 -12.344 1 76.38 440 GLY A CA 1
ATOM 3279 C C . GLY A 1 440 ? 10.406 -32.625 -11.773 1 76.38 440 GLY A C 1
ATOM 3280 O O . GLY A 1 440 ? 11.617 -32.406 -11.789 1 76.38 440 GLY A O 1
ATOM 3281 N N . VAL A 1 441 ? 9.945 -33.812 -11.227 1 83.62 441 VAL A N 1
ATOM 3282 C CA . VAL A 1 441 ? 10.797 -34.812 -10.594 1 83.62 441 VAL A CA 1
ATOM 3283 C C . VAL A 1 441 ? 10.953 -36.031 -11.508 1 83.62 441 VAL A C 1
ATOM 3285 O O . VAL A 1 441 ? 9.961 -36.562 -12.008 1 83.62 441 VAL A O 1
ATOM 3288 N N . ASP A 1 442 ? 12.141 -36.406 -11.719 1 82.75 442 ASP A N 1
ATOM 3289 C CA . ASP A 1 442 ? 12.406 -37.594 -12.523 1 82.75 442 ASP A CA 1
ATOM 3290 C C . ASP A 1 442 ? 11.914 -38.844 -11.812 1 82.75 442 ASP A C 1
ATOM 3292 O O . ASP A 1 442 ? 11.969 -38.938 -10.586 1 82.75 442 ASP A O 1
ATOM 3296 N N . GLU A 1 443 ? 11.586 -39.812 -12.57 1 84.12 443 GLU A N 1
ATOM 3297 C CA . GLU A 1 443 ? 11.062 -41.062 -12.031 1 84.12 443 GLU A CA 1
ATOM 3298 C C . GLU A 1 443 ? 12.047 -41.719 -11.062 1 84.12 443 GLU A C 1
ATOM 3300 O O . GLU A 1 443 ? 11.641 -42.312 -10.062 1 84.12 443 GLU A O 1
ATOM 3305 N N . GLU A 1 444 ? 13.25 -41.562 -11.383 1 87.5 444 GLU A N 1
ATOM 3306 C CA . GLU A 1 444 ? 14.297 -42.188 -10.578 1 87.5 444 GLU A CA 1
ATOM 3307 C C . GLU A 1 444 ? 14.445 -41.5 -9.227 1 87.5 444 GLU A C 1
ATOM 3309 O O . GLU A 1 444 ? 15.008 -42.062 -8.289 1 87.5 444 GLU A O 1
ATOM 3314 N N . ASN A 1 445 ? 13.875 -40.312 -9.125 1 91.25 445 ASN A N 1
ATOM 3315 C CA . ASN A 1 445 ? 14.062 -39.531 -7.918 1 91.25 445 ASN A CA 1
ATOM 3316 C C . ASN A 1 445 ? 12.773 -39.438 -7.098 1 91.25 445 ASN A C 1
ATOM 3318 O O . ASN A 1 445 ? 12.68 -38.625 -6.172 1 91.25 445 ASN A O 1
ATOM 3322 N N . LEU A 1 446 ? 11.836 -40.25 -7.352 1 92.56 446 LEU A N 1
ATOM 3323 C CA . LEU A 1 446 ? 10.586 -40.219 -6.598 1 92.56 446 LEU A CA 1
ATOM 3324 C C . LEU A 1 446 ? 10.812 -40.688 -5.16 1 92.56 446 LEU A C 1
ATOM 3326 O O . LEU A 1 446 ? 10 -40.375 -4.277 1 92.56 446 LEU A O 1
ATOM 3330 N N . THR A 1 447 ? 11.852 -41.469 -5.043 1 95.88 447 THR A N 1
ATOM 3331 C CA . THR A 1 447 ? 12.336 -41.812 -3.715 1 95.88 447 THR A CA 1
ATOM 3332 C C . THR A 1 447 ? 13.781 -41.375 -3.529 1 95.88 447 THR A C 1
ATOM 3334 O O . THR A 1 447 ? 14.578 -41.438 -4.465 1 95.88 447 THR A O 1
ATOM 3337 N N . PHE A 1 448 ? 14.07 -40.969 -2.42 1 97.5 448 PHE A N 1
ATOM 3338 C CA . PHE A 1 448 ? 15.414 -40.469 -2.121 1 97.5 448 PHE A CA 1
ATOM 3339 C C . PHE A 1 448 ? 15.734 -40.656 -0.64 1 97.5 448 PHE A C 1
ATOM 3341 O O . PHE A 1 448 ? 14.859 -40.438 0.213 1 97.5 448 PHE A O 1
ATOM 3348 N N . ARG A 1 449 ? 16.891 -41.125 -0.35 1 98.06 449 ARG A N 1
ATOM 3349 C CA . ARG A 1 449 ? 17.375 -41.281 1.014 1 98.06 449 ARG A CA 1
ATOM 3350 C C . ARG A 1 449 ? 18.844 -40.875 1.122 1 98.06 449 ARG A C 1
ATOM 3352 O O . ARG A 1 449 ? 19.688 -41.312 0.348 1 98.06 449 ARG A O 1
ATOM 3359 N N . GLY A 1 450 ? 19.125 -39.938 2.006 1 98.19 450 GLY A N 1
ATOM 3360 C CA . GLY A 1 450 ? 20.5 -39.5 2.137 1 98.19 450 GLY A CA 1
ATOM 3361 C C . GLY A 1 450 ? 20.719 -38.656 3.375 1 98.19 450 GLY A C 1
ATOM 3362 O O . GLY A 1 450 ? 19.781 -38.312 4.086 1 98.19 450 GLY A O 1
ATOM 3363 N N . PRO A 1 451 ? 22.016 -38.375 3.668 1 98.62 451 PRO A N 1
ATOM 3364 C CA . PRO A 1 451 ? 22.359 -37.562 4.828 1 98.62 451 PRO A CA 1
ATOM 3365 C C . PRO A 1 451 ? 22.047 -36.062 4.602 1 98.62 451 PRO A C 1
ATOM 3367 O O . PRO A 1 451 ? 22.25 -35.562 3.496 1 98.62 451 PRO A O 1
ATOM 3370 N N . ALA A 1 452 ? 21.656 -35.438 5.664 1 98.69 452 ALA A N 1
ATOM 3371 C CA . ALA A 1 452 ? 21.312 -34 5.605 1 98.69 452 ALA A CA 1
ATOM 3372 C C . ALA A 1 452 ? 22.578 -33.156 5.57 1 98.69 452 ALA A C 1
ATOM 3374 O O . ALA A 1 452 ? 23.562 -33.438 6.25 1 98.69 452 ALA A O 1
ATOM 3375 N N . ARG A 1 453 ? 22.578 -32.125 4.801 1 98.62 453 ARG A N 1
ATOM 3376 C CA . ARG A 1 453 ? 23.469 -30.984 4.844 1 98.62 453 ARG A CA 1
ATOM 3377 C C . ARG A 1 453 ? 22.688 -29.703 5.152 1 98.62 453 ARG A C 1
ATOM 3379 O O . ARG A 1 453 ? 21.969 -29.188 4.293 1 98.62 453 ARG A O 1
ATOM 3386 N N . VAL A 1 454 ? 22.953 -29.156 6.359 1 98.44 454 VAL A N 1
ATOM 3387 C CA . VAL A 1 454 ? 22.047 -28.141 6.879 1 98.44 454 VAL A CA 1
ATOM 3388 C C . VAL A 1 454 ? 22.656 -26.75 6.664 1 98.44 454 VAL A C 1
ATOM 3390 O O . VAL A 1 454 ? 23.844 -26.531 6.941 1 98.44 454 VAL A O 1
ATOM 3393 N N . PHE A 1 455 ? 21.844 -25.828 6.117 1 98 455 PHE A N 1
ATOM 3394 C CA . PHE A 1 455 ? 22.172 -24.406 5.992 1 98 455 PHE A CA 1
ATOM 3395 C C . PHE A 1 455 ? 21.078 -23.547 6.613 1 98 455 PHE A C 1
ATOM 3397 O O . PHE A 1 455 ? 19.922 -23.953 6.668 1 98 455 PHE A O 1
ATOM 3404 N N . GLU A 1 456 ? 21.453 -22.375 7.059 1 97.38 456 GLU A N 1
ATOM 3405 C CA . GLU A 1 456 ? 20.469 -21.547 7.766 1 97.38 456 GLU A CA 1
ATOM 3406 C C . GLU A 1 456 ? 20.141 -20.297 6.973 1 97.38 456 GLU A C 1
ATOM 3408 O O . GLU A 1 456 ? 19.641 -19.312 7.527 1 97.38 456 GLU A O 1
ATOM 3413 N N . SER A 1 457 ? 20.484 -20.328 5.695 1 95 457 SER A N 1
ATOM 3414 C CA . SER A 1 457 ? 20.109 -19.297 4.746 1 95 457 SER A CA 1
ATOM 3415 C C . SER A 1 457 ? 20.344 -19.75 3.309 1 95 457 SER A C 1
ATOM 3417 O O . SER A 1 457 ? 21.125 -20.656 3.061 1 95 457 SER A O 1
ATOM 3419 N N . GLN A 1 458 ? 19.641 -19.109 2.432 1 92.69 458 GLN A N 1
ATOM 3420 C CA . GLN A 1 458 ? 19.859 -19.344 1.011 1 92.69 458 GLN A CA 1
ATOM 3421 C C . GLN A 1 458 ? 21.297 -19.031 0.622 1 92.69 458 GLN A C 1
ATOM 3423 O O . GLN A 1 458 ? 21.922 -19.781 -0.141 1 92.69 458 GLN A O 1
ATOM 3428 N N . GLU A 1 459 ? 21.859 -17.906 1.158 1 90.75 459 GLU A N 1
ATOM 3429 C CA . GLU A 1 459 ? 23.203 -17.484 0.835 1 90.75 459 GLU A CA 1
ATOM 3430 C C . GLU A 1 459 ? 24.234 -18.531 1.234 1 90.75 459 GLU A C 1
ATOM 3432 O O . GLU A 1 459 ? 25.141 -18.859 0.457 1 90.75 459 GLU A O 1
ATOM 3437 N N . GLU A 1 460 ? 24.047 -19.078 2.363 1 94.38 460 GLU A N 1
ATOM 3438 C CA . GLU A 1 460 ? 24.953 -20.109 2.84 1 94.38 460 GLU A CA 1
ATOM 3439 C C . GLU A 1 460 ? 24.844 -21.375 1.981 1 94.38 460 GLU A C 1
ATOM 3441 O O . GLU A 1 460 ? 25.859 -22.016 1.69 1 94.38 460 GLU A O 1
ATOM 3446 N N . ALA A 1 461 ? 23.625 -21.75 1.665 1 95.44 461 ALA A N 1
ATOM 3447 C CA . ALA A 1 461 ? 23.406 -22.922 0.826 1 95.44 461 ALA A CA 1
ATOM 3448 C C . ALA A 1 461 ? 24.078 -22.75 -0.536 1 95.44 461 ALA A C 1
ATOM 3450 O O . ALA A 1 461 ? 24.719 -23.688 -1.038 1 95.44 461 ALA A O 1
ATOM 3451 N N . VAL A 1 462 ? 23.906 -21.547 -1.145 1 91.38 462 VAL A N 1
ATOM 3452 C CA . VAL A 1 462 ? 24.5 -21.266 -2.447 1 91.38 462 VAL A CA 1
ATOM 3453 C C . VAL A 1 462 ? 26.031 -21.375 -2.359 1 91.38 462 VAL A C 1
ATOM 3455 O O . VAL A 1 462 ? 26.656 -21.984 -3.221 1 91.38 462 VAL A O 1
ATOM 3458 N N . ALA A 1 463 ? 26.594 -20.781 -1.329 1 92.31 463 ALA A N 1
ATOM 3459 C CA . ALA A 1 463 ? 28.047 -20.875 -1.13 1 92.31 463 ALA A CA 1
ATOM 3460 C C . ALA A 1 463 ? 28.484 -22.328 -0.989 1 92.31 463 ALA A C 1
ATOM 3462 O O . ALA A 1 463 ? 29.5 -22.734 -1.564 1 92.31 463 ALA A O 1
ATOM 3463 N N . GLY A 1 464 ? 27.734 -23.109 -0.253 1 95.44 464 GLY A N 1
ATOM 3464 C CA . GLY A 1 464 ? 28.062 -24.516 -0.047 1 95.44 464 GLY A CA 1
ATOM 3465 C C . GLY A 1 464 ? 27.953 -25.344 -1.314 1 95.44 464 GLY A C 1
ATOM 3466 O O . GLY A 1 464 ? 28.75 -26.266 -1.526 1 95.44 464 GLY A O 1
ATOM 3467 N N . ILE A 1 465 ? 26.984 -25.016 -2.123 1 93.12 465 ILE A N 1
ATOM 3468 C CA . ILE A 1 465 ? 26.812 -25.719 -3.393 1 93.12 465 ILE A CA 1
ATOM 3469 C C . ILE A 1 465 ? 27.984 -25.391 -4.32 1 93.12 465 ILE A C 1
ATOM 3471 O O . ILE A 1 465 ? 28.562 -26.297 -4.926 1 93.12 465 ILE A O 1
ATOM 3475 N N . LEU A 1 466 ? 28.344 -24.156 -4.355 1 89 466 LEU A N 1
ATOM 3476 C CA . LEU A 1 466 ? 29.328 -23.688 -5.312 1 89 466 LEU A CA 1
ATOM 3477 C C . LEU A 1 466 ? 30.734 -24.078 -4.871 1 89 466 LEU A C 1
ATOM 3479 O O . LEU A 1 466 ? 31.609 -24.312 -5.707 1 89 466 LEU A O 1
ATOM 3483 N N . ASP A 1 467 ? 31 -24.156 -3.564 1 92.62 467 ASP A N 1
ATOM 3484 C CA . ASP A 1 467 ? 32.344 -24.453 -3.105 1 92.62 467 ASP A CA 1
ATOM 3485 C C . ASP A 1 467 ? 32.562 -25.953 -2.957 1 92.62 467 ASP A C 1
ATOM 3487 O O . ASP A 1 467 ? 33.656 -26.391 -2.521 1 92.62 467 ASP A O 1
ATOM 3491 N N . GLY A 1 468 ? 31.547 -26.719 -3.186 1 92.75 468 GLY A N 1
ATOM 3492 C CA . GLY A 1 468 ? 31.688 -28.172 -3.205 1 92.75 468 GLY A CA 1
ATOM 3493 C C . GLY A 1 468 ? 31.406 -28.812 -1.862 1 92.75 468 GLY A C 1
ATOM 3494 O O . GLY A 1 468 ? 31.594 -30.016 -1.695 1 92.75 468 GLY A O 1
ATOM 3495 N N . THR A 1 469 ? 30.969 -28.047 -0.987 1 96.62 469 THR A N 1
ATOM 3496 C CA . THR A 1 469 ? 30.578 -28.594 0.312 1 96.62 469 THR A CA 1
ATOM 3497 C C . THR A 1 469 ? 29.453 -29.594 0.164 1 96.62 469 THR A C 1
ATOM 3499 O O . THR A 1 469 ? 29.422 -30.625 0.856 1 96.62 469 THR A O 1
ATOM 3502 N N . VAL A 1 470 ? 28.531 -29.375 -0.652 1 97.5 470 VAL A N 1
ATOM 3503 C CA . VAL A 1 470 ? 27.422 -30.266 -0.925 1 97.5 470 VAL A CA 1
ATOM 3504 C C . VAL A 1 470 ? 27.891 -31.422 -1.815 1 97.5 470 VAL A C 1
ATOM 3506 O O . VAL A 1 470 ? 28.531 -31.188 -2.842 1 97.5 470 VAL A O 1
ATOM 3509 N N . LYS A 1 471 ? 27.516 -32.594 -1.425 1 97.12 471 LYS A N 1
ATOM 3510 C CA . LYS A 1 471 ? 27.938 -33.781 -2.15 1 97.12 471 LYS A CA 1
ATOM 3511 C C . LYS A 1 471 ? 26.75 -34.531 -2.709 1 97.12 471 LYS A C 1
ATOM 3513 O O . LYS A 1 471 ? 25.625 -34.438 -2.182 1 97.12 471 LYS A O 1
ATOM 3518 N N . ALA A 1 472 ? 27.047 -35.312 -3.771 1 96.94 472 ALA A N 1
ATOM 3519 C CA . ALA A 1 472 ? 26.031 -36.156 -4.344 1 96.94 472 ALA A CA 1
ATOM 3520 C C . ALA A 1 472 ? 25.469 -37.125 -3.293 1 96.94 472 ALA A C 1
ATOM 3522 O O . ALA A 1 472 ? 26.219 -37.688 -2.482 1 96.94 472 ALA A O 1
ATOM 3523 N N . GLY A 1 473 ? 24.156 -37.25 -3.305 1 97.12 473 GLY A N 1
ATOM 3524 C CA . GLY A 1 473 ? 23.5 -38.156 -2.385 1 97.12 473 GLY A CA 1
ATOM 3525 C C . GLY A 1 473 ? 22.969 -37.469 -1.141 1 97.12 473 GLY A C 1
ATOM 3526 O O . GLY A 1 473 ? 22.234 -38.094 -0.363 1 97.12 473 GLY A O 1
ATOM 3527 N N . GLU A 1 474 ? 23.25 -36.219 -1.022 1 98.12 474 GLU A N 1
ATOM 3528 C CA . GLU A 1 474 ? 22.844 -35.531 0.188 1 98.12 474 GLU A CA 1
ATOM 3529 C C . GLU A 1 474 ? 21.484 -34.875 0.017 1 98.12 474 GLU A C 1
ATOM 3531 O O . GLU A 1 474 ? 21.016 -34.656 -1.108 1 98.12 474 GLU A O 1
ATOM 3536 N N . VAL A 1 475 ? 20.891 -34.656 1.143 1 98.25 475 VAL A N 1
ATOM 3537 C CA . VAL A 1 475 ? 19.688 -33.812 1.214 1 98.25 475 VAL A CA 1
ATOM 3538 C C . VAL A 1 475 ? 20.062 -32.438 1.76 1 98.25 475 VAL A C 1
ATOM 3540 O O . VAL A 1 475 ? 20.328 -32.281 2.953 1 98.25 475 VAL A O 1
ATOM 3543 N N . VAL A 1 476 ? 20.016 -31.453 0.907 1 98.19 476 VAL A N 1
ATOM 3544 C CA . VAL A 1 476 ? 20.297 -30.094 1.323 1 98.19 476 VAL A CA 1
ATOM 3545 C C . VAL A 1 476 ? 19.094 -29.531 2.086 1 98.19 476 VAL A C 1
ATOM 3547 O O . VAL A 1 476 ? 17.984 -29.5 1.567 1 98.19 476 VAL A O 1
ATOM 3550 N N . VAL A 1 477 ? 19.297 -29.156 3.328 1 98.56 477 VAL A N 1
ATOM 3551 C CA . VAL A 1 477 ? 18.25 -28.594 4.176 1 98.56 477 VAL A CA 1
ATOM 3552 C C . VAL A 1 477 ? 18.516 -27.109 4.422 1 98.56 477 VAL A C 1
ATOM 3554 O O . VAL A 1 477 ? 19.531 -26.75 5.012 1 98.56 477 VAL A O 1
ATOM 3557 N N . ILE A 1 478 ? 17.625 -26.281 3.955 1 97.81 478 ILE A N 1
ATOM 3558 C CA . ILE A 1 478 ? 17.719 -24.859 4.223 1 97.81 478 ILE A CA 1
ATOM 3559 C C . ILE A 1 478 ? 16.594 -24.438 5.18 1 97.81 478 ILE A C 1
ATOM 3561 O O . ILE A 1 478 ? 15.422 -24.516 4.84 1 97.81 478 ILE A O 1
ATOM 3565 N N . ARG A 1 479 ? 16.953 -24.031 6.387 1 98.12 479 ARG A N 1
ATOM 3566 C CA . ARG A 1 479 ? 15.945 -23.719 7.398 1 98.12 479 ARG A CA 1
ATOM 3567 C C . ARG A 1 479 ? 15.984 -22.234 7.77 1 98.12 479 ARG A C 1
ATOM 3569 O O . ARG A 1 479 ? 16.891 -21.516 7.348 1 98.12 479 ARG A O 1
ATOM 3576 N N . TYR A 1 480 ? 14.969 -21.75 8.484 1 97.81 480 TYR A N 1
ATOM 3577 C CA . TYR A 1 480 ? 14.789 -20.359 8.922 1 97.81 480 TYR A CA 1
ATOM 3578 C C . TYR A 1 480 ? 14.555 -19.438 7.738 1 97.81 480 TYR A C 1
ATOM 3580 O O . TYR A 1 480 ? 15.008 -18.297 7.738 1 97.81 480 TYR A O 1
ATOM 3588 N N . GLU A 1 481 ? 13.844 -19.984 6.707 1 97.44 481 GLU A N 1
ATOM 3589 C CA . GLU A 1 481 ? 13.445 -19.188 5.547 1 97.44 481 GLU A CA 1
ATOM 3590 C C . GLU A 1 481 ? 11.922 -19.141 5.418 1 97.44 481 GLU A C 1
ATOM 3592 O O . GLU A 1 481 ? 11.398 -18.656 4.41 1 97.44 481 GLU A O 1
ATOM 3597 N N . GLY A 1 482 ? 11.227 -19.609 6.445 1 97.81 482 GLY A N 1
ATOM 3598 C CA . GLY A 1 482 ? 9.773 -19.625 6.465 1 97.81 482 GLY A CA 1
ATOM 3599 C C . GLY A 1 482 ? 9.156 -18.25 6.629 1 97.81 482 GLY A C 1
ATOM 3600 O O . GLY A 1 482 ? 9.859 -17.234 6.57 1 97.81 482 GLY A O 1
ATOM 3601 N N . PRO A 1 483 ? 7.84 -18.188 6.82 1 97.62 483 PRO A N 1
ATOM 3602 C CA . PRO A 1 483 ? 7.156 -16.891 6.93 1 97.62 483 PRO A CA 1
ATOM 3603 C C . PRO A 1 483 ? 7.703 -16.031 8.07 1 97.62 483 PRO A C 1
ATOM 3605 O O . PRO A 1 483 ? 7.977 -14.852 7.871 1 97.62 483 PRO A O 1
ATOM 3608 N N . LYS A 1 484 ? 7.91 -16.594 9.219 1 96.56 484 LYS A N 1
ATOM 3609 C CA . LYS A 1 484 ? 8.43 -15.867 10.375 1 96.56 484 LYS A CA 1
ATOM 3610 C C . LYS A 1 484 ? 9.945 -15.75 10.312 1 96.56 484 LYS A C 1
ATOM 3612 O O . LYS A 1 484 ? 10.5 -14.68 10.57 1 96.56 484 LYS A O 1
ATOM 3617 N N . GLY A 1 485 ? 10.633 -16.75 9.852 1 94.38 485 GLY A N 1
ATOM 3618 C CA . GLY A 1 485 ? 12.07 -16.891 9.984 1 94.38 485 GLY A CA 1
ATOM 3619 C C . GLY A 1 485 ? 12.852 -16.094 8.961 1 94.38 485 GLY A C 1
ATOM 3620 O O . GLY A 1 485 ? 13.914 -15.555 9.266 1 94.38 485 GLY A O 1
ATOM 3621 N N . GLY A 1 486 ? 12.195 -16.172 7.801 1 92.5 486 GLY A N 1
ATOM 3622 C CA . GLY A 1 486 ? 12.852 -15.461 6.715 1 92.5 486 GLY A CA 1
ATOM 3623 C C . GLY A 1 486 ? 13.266 -14.047 7.086 1 92.5 486 GLY A C 1
ATOM 3624 O O . GLY A 1 486 ? 14.461 -13.742 7.152 1 92.5 486 GLY A O 1
ATOM 3625 N N . PRO A 1 487 ? 12.305 -13.289 7.562 1 95.25 487 PRO A N 1
ATOM 3626 C CA . PRO A 1 487 ? 10.875 -13.469 7.305 1 95.25 487 PRO A CA 1
ATOM 3627 C C . PRO A 1 487 ? 10.516 -13.312 5.828 1 95.25 487 PRO A C 1
ATOM 3629 O O . PRO A 1 487 ? 11.383 -13 5.008 1 95.25 487 PRO A O 1
ATOM 3632 N N . GLY A 1 488 ? 9.289 -13.648 5.496 1 94.94 488 GLY A N 1
ATOM 3633 C CA . GLY A 1 488 ? 8.758 -13.391 4.168 1 94.94 488 GLY A CA 1
ATOM 3634 C C . GLY A 1 488 ? 8.797 -14.602 3.262 1 94.94 488 GLY A C 1
ATOM 3635 O O . GLY A 1 488 ? 8.312 -14.555 2.127 1 94.94 488 GLY A O 1
ATOM 3636 N N . MET A 1 489 ? 9.445 -15.734 3.807 1 96.5 489 MET A N 1
ATOM 3637 C CA . MET A 1 489 ? 9.398 -16.984 3.055 1 96.5 489 MET A CA 1
ATOM 3638 C C . MET A 1 489 ? 9.938 -16.797 1.642 1 96.5 489 MET A C 1
ATOM 3640 O O . MET A 1 489 ? 9.234 -17.047 0.664 1 96.5 489 MET A O 1
ATOM 3644 N N . GLN A 1 490 ? 11.172 -16.438 1.471 1 93.75 490 GLN A N 1
ATOM 3645 C CA . GLN A 1 490 ? 11.734 -16.047 0.182 1 93.75 490 GLN A CA 1
ATOM 3646 C C . GLN A 1 490 ? 11.773 -17.234 -0.776 1 93.75 490 GLN A C 1
ATOM 3648 O O . GLN A 1 490 ? 11.867 -18.391 -0.344 1 93.75 490 GLN A O 1
ATOM 3653 N N . GLU A 1 491 ? 11.773 -17.016 -2.08 1 89.25 491 GLU A N 1
ATOM 3654 C CA . GLU A 1 491 ? 11.914 -18 -3.143 1 89.25 491 GLU A CA 1
ATOM 3655 C C . GLU A 1 491 ? 13.375 -18.391 -3.342 1 89.25 491 GLU A C 1
ATOM 3657 O O . GLU A 1 491 ? 14.25 -17.531 -3.395 1 89.25 491 GLU A O 1
ATOM 3662 N N . MET A 1 492 ? 13.492 -19.672 -3.371 1 87.69 492 MET A N 1
ATOM 3663 C CA . MET A 1 492 ? 14.859 -20.156 -3.5 1 87.69 492 MET A CA 1
ATOM 3664 C C . MET A 1 492 ? 15.102 -20.75 -4.887 1 87.69 492 MET A C 1
ATOM 3666 O O . MET A 1 492 ? 15.195 -21.969 -5.043 1 87.69 492 MET A O 1
ATOM 3670 N N . LEU A 1 493 ? 15.297 -19.906 -5.887 1 82.62 493 LEU A N 1
ATOM 3671 C CA . LEU A 1 493 ? 15.586 -20.359 -7.242 1 82.62 493 LEU A CA 1
ATOM 3672 C C . LEU A 1 493 ? 17.078 -20.625 -7.418 1 82.62 493 LEU A C 1
ATOM 3674 O O . LEU A 1 493 ? 17.469 -21.578 -8.094 1 82.62 493 LEU A O 1
ATOM 3678 N N . TYR A 1 494 ? 17.891 -19.875 -6.746 1 84.19 494 TYR A N 1
ATOM 3679 C CA . TYR A 1 494 ? 19.3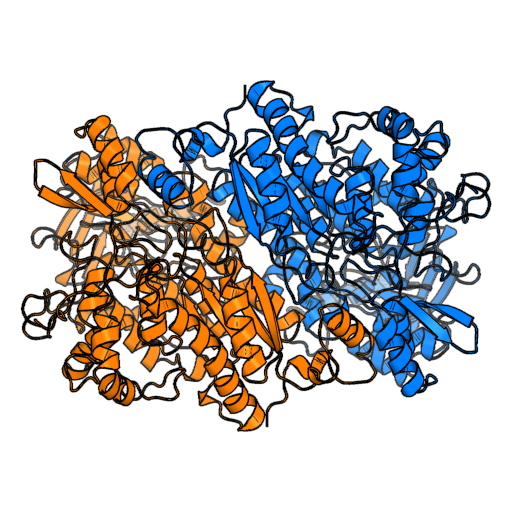44 -19.922 -6.957 1 84.19 494 TYR A CA 1
ATOM 3680 C C . TYR A 1 494 ? 19.922 -21.234 -6.441 1 84.19 494 TYR A C 1
ATOM 3682 O O . TYR A 1 494 ? 20.672 -21.906 -7.145 1 84.19 494 TYR A O 1
ATOM 3690 N N . PRO A 1 495 ? 19.531 -21.641 -5.301 1 88.75 495 PRO A N 1
ATOM 3691 C CA . PRO A 1 495 ? 20.062 -22.922 -4.84 1 88.75 495 PRO A CA 1
ATOM 3692 C C . PRO A 1 495 ? 19.734 -24.078 -5.793 1 88.75 495 PRO A C 1
ATOM 3694 O O . PRO A 1 495 ? 20.594 -24.906 -6.078 1 88.75 495 PRO A O 1
ATOM 3697 N N . THR A 1 496 ? 18.547 -24.094 -6.277 1 86.94 496 THR A N 1
ATOM 3698 C CA . THR A 1 496 ? 18.141 -25.172 -7.18 1 86.94 496 THR A CA 1
ATOM 3699 C C . THR A 1 496 ? 18.875 -25.078 -8.508 1 86.94 496 THR A C 1
ATOM 3701 O O . THR A 1 496 ? 19.312 -26.078 -9.062 1 86.94 496 THR A O 1
ATOM 3704 N N . SER A 1 497 ? 19.047 -23.875 -9.008 1 82.75 497 SER A N 1
ATOM 3705 C CA . SER A 1 497 ? 19.766 -23.656 -10.258 1 82.75 497 SER A CA 1
ATOM 3706 C C . SER A 1 497 ? 21.234 -24.031 -10.125 1 82.75 497 SER A C 1
ATOM 3708 O O . SER A 1 497 ? 21.812 -24.656 -11.023 1 82.75 497 SER A O 1
ATOM 3710 N N . TYR A 1 498 ? 21.844 -23.688 -9.031 1 85.38 498 TYR A N 1
ATOM 3711 C CA . TYR A 1 498 ? 23.25 -23.969 -8.836 1 85.38 498 TYR A CA 1
ATOM 3712 C C . TYR A 1 498 ? 23.5 -25.453 -8.602 1 85.38 498 TYR A C 1
ATOM 3714 O O . TYR A 1 498 ? 24.531 -25.984 -9 1 85.38 498 TYR A O 1
ATOM 3722 N N . LEU A 1 499 ? 22.578 -26.141 -7.953 1 88.81 499 LEU A N 1
ATOM 3723 C CA . LEU A 1 499 ? 22.688 -27.594 -7.832 1 88.81 499 LEU A CA 1
ATOM 3724 C C . LEU A 1 499 ? 22.766 -28.25 -9.211 1 88.81 499 LEU A C 1
ATOM 3726 O O . LEU A 1 499 ? 23.578 -29.141 -9.43 1 88.81 499 LEU A O 1
ATOM 3730 N N . LYS A 1 500 ? 21.938 -27.781 -10.062 1 82.69 500 LYS A N 1
ATOM 3731 C CA . LYS A 1 500 ? 21.922 -28.312 -11.422 1 82.69 500 LYS A CA 1
ATOM 3732 C C . LYS A 1 500 ? 23.219 -27.984 -12.156 1 82.69 500 LYS A C 1
ATOM 3734 O O . LYS A 1 500 ? 23.781 -28.844 -12.844 1 82.69 500 LYS A O 1
ATOM 3739 N N . SER A 1 501 ? 23.625 -26.766 -11.992 1 79.38 501 SER A N 1
ATOM 3740 C CA . SER A 1 501 ? 24.844 -26.328 -12.672 1 79.38 501 SER A CA 1
ATOM 3741 C C . SER A 1 501 ? 26.062 -27.109 -12.195 1 79.38 501 SER A C 1
ATOM 3743 O O . SER A 1 501 ? 27 -27.312 -12.961 1 79.38 501 SER A O 1
ATOM 3745 N N . MET A 1 502 ? 26.031 -27.562 -11.016 1 85 502 MET A N 1
ATOM 3746 C CA . MET A 1 502 ? 27.156 -28.281 -10.445 1 85 502 MET A CA 1
ATOM 3747 C C . MET A 1 502 ? 27.016 -29.781 -10.672 1 85 502 MET A C 1
ATOM 3749 O O . MET A 1 502 ? 27.812 -30.578 -10.148 1 85 502 MET A O 1
ATOM 3753 N N . GLY A 1 503 ? 25.953 -30.125 -11.398 1 82.44 503 GLY A N 1
ATOM 3754 C CA . GLY A 1 503 ? 25.75 -31.516 -11.711 1 82.44 503 GLY A CA 1
ATOM 3755 C C . GLY A 1 503 ? 25.125 -32.312 -10.562 1 82.44 503 GLY A C 1
ATOM 3756 O O . GLY A 1 503 ? 25.172 -33.531 -10.539 1 82.44 503 GLY A O 1
ATOM 3757 N N . LEU A 1 504 ? 24.531 -31.641 -9.648 1 90.19 504 LEU A N 1
ATOM 3758 C CA . LEU A 1 504 ? 23.984 -32.25 -8.453 1 90.19 504 LEU A CA 1
ATOM 3759 C C . LEU A 1 504 ? 22.453 -32.25 -8.484 1 90.19 504 LEU A C 1
ATOM 3761 O O . LEU A 1 504 ? 21.812 -32.719 -7.535 1 90.19 504 LEU A O 1
ATOM 3765 N N . GLY A 1 505 ? 21.859 -31.812 -9.492 1 86.69 505 GLY A N 1
ATOM 3766 C CA . GLY A 1 505 ? 20.422 -31.625 -9.586 1 86.69 505 GLY A CA 1
ATOM 3767 C C . GLY A 1 505 ? 19.641 -32.906 -9.328 1 86.69 505 GLY A C 1
ATOM 3768 O O . GLY A 1 505 ? 18.625 -32.875 -8.617 1 86.69 505 GLY A O 1
ATOM 3769 N N . LYS A 1 506 ? 20.125 -34 -9.867 1 88.56 506 LYS A N 1
ATOM 3770 C CA . LYS A 1 506 ? 19.469 -35.281 -9.719 1 88.56 506 LYS A CA 1
ATOM 3771 C C . LYS A 1 506 ? 20.078 -36.062 -8.562 1 88.56 506 LYS A C 1
ATOM 3773 O O . LYS A 1 506 ? 19.469 -37.031 -8.078 1 88.56 506 LYS A O 1
ATOM 3778 N N . ALA A 1 507 ? 21.172 -35.562 -8.18 1 93.19 507 ALA A N 1
ATOM 3779 C CA . ALA A 1 507 ? 21.938 -36.344 -7.203 1 93.19 507 ALA A CA 1
ATOM 3780 C C . ALA A 1 507 ? 21.625 -35.906 -5.777 1 93.19 507 ALA A C 1
ATOM 3782 O O . ALA A 1 507 ? 21.969 -36.594 -4.812 1 93.19 507 ALA A O 1
ATOM 3783 N N . CYS A 1 508 ? 20.953 -34.781 -5.656 1 95.44 508 CYS A N 1
ATOM 3784 C CA . CYS A 1 508 ? 20.625 -34.281 -4.336 1 95.44 508 CYS A CA 1
ATOM 3785 C C . CYS A 1 508 ? 19.156 -33.906 -4.23 1 95.44 508 CYS A C 1
ATOM 3787 O O . CYS A 1 508 ? 18.484 -33.719 -5.25 1 95.44 508 CYS A O 1
ATOM 3789 N N . ALA A 1 509 ? 18.656 -33.906 -3.053 1 96.44 509 ALA A N 1
ATOM 3790 C CA . ALA A 1 509 ? 17.344 -33.344 -2.748 1 96.44 509 ALA A CA 1
ATOM 3791 C C . ALA A 1 509 ? 17.484 -32.031 -1.98 1 96.44 509 ALA A C 1
ATOM 3793 O O . ALA A 1 509 ? 18.516 -31.766 -1.354 1 96.44 509 ALA A O 1
ATOM 3794 N N . LEU A 1 510 ? 16.547 -31.203 -2.107 1 96.44 510 LEU A N 1
ATOM 3795 C CA . LEU A 1 510 ? 16.516 -29.953 -1.38 1 96.44 510 LEU A CA 1
ATOM 3796 C C . LEU A 1 510 ? 15.219 -29.797 -0.596 1 96.44 510 LEU A C 1
ATOM 3798 O O . LEU A 1 510 ? 14.133 -30 -1.143 1 96.44 510 LEU A O 1
ATOM 3802 N N . ILE A 1 511 ? 15.281 -29.562 0.69 1 97.56 511 ILE A N 1
ATOM 3803 C CA . ILE A 1 511 ? 14.141 -29.328 1.569 1 97.56 511 ILE A CA 1
ATOM 3804 C C . ILE A 1 511 ? 14.281 -27.953 2.242 1 97.56 511 ILE A C 1
ATOM 3806 O O . ILE A 1 511 ? 15.375 -27.578 2.658 1 97.56 511 ILE A O 1
ATOM 3810 N N . THR A 1 512 ? 13.18 -27.203 2.334 1 97.94 512 THR A N 1
ATOM 3811 C CA . THR A 1 512 ? 13.25 -25.906 2.99 1 97.94 512 THR A CA 1
ATOM 3812 C C . THR A 1 512 ? 11.891 -25.516 3.57 1 97.94 512 THR A C 1
ATOM 3814 O O . THR A 1 512 ? 10.859 -26.031 3.135 1 97.94 512 THR A O 1
ATOM 3817 N N . ASP A 1 513 ? 11.891 -24.766 4.645 1 98.12 513 ASP A N 1
ATOM 3818 C CA . ASP A 1 513 ? 10.656 -24.172 5.141 1 98.12 513 ASP A CA 1
ATOM 3819 C C . ASP A 1 513 ? 10.336 -22.875 4.406 1 98.12 513 ASP A C 1
ATOM 3821 O O . ASP A 1 513 ? 9.312 -22.234 4.676 1 98.12 513 ASP A O 1
ATOM 3825 N N . GLY A 1 514 ? 11.117 -22.469 3.473 1 97 514 GLY A N 1
ATOM 3826 C CA . GLY A 1 514 ? 10.781 -21.422 2.51 1 97 514 GLY A CA 1
ATOM 3827 C C . GLY A 1 514 ? 9.992 -21.938 1.321 1 97 514 GLY A C 1
ATOM 3828 O O . GLY A 1 514 ? 9.18 -22.859 1.462 1 97 514 GLY A O 1
ATOM 3829 N N . ARG A 1 515 ? 10.164 -21.297 0.261 1 95.25 515 ARG A N 1
ATOM 3830 C CA . ARG A 1 515 ? 9.422 -21.734 -0.918 1 95.25 515 ARG A CA 1
ATOM 3831 C C . ARG A 1 515 ? 10.305 -21.703 -2.164 1 95.25 515 ARG A C 1
ATOM 3833 O O . ARG A 1 515 ? 11.422 -21.188 -2.123 1 95.25 515 ARG A O 1
ATOM 3840 N N . PHE A 1 516 ? 9.852 -22.312 -3.109 1 91.44 516 PHE A N 1
ATOM 3841 C CA . PHE A 1 516 ? 10.539 -22.328 -4.395 1 91.44 516 PHE A CA 1
ATOM 3842 C C . PHE A 1 516 ? 9.75 -21.547 -5.441 1 91.44 516 PHE A C 1
ATOM 3844 O O . PHE A 1 516 ? 8.531 -21.391 -5.316 1 91.44 516 PHE A O 1
ATOM 3851 N N . SER A 1 517 ? 10.492 -21.062 -6.371 1 83 517 SER A N 1
ATOM 3852 C CA . SER A 1 517 ? 9.844 -20.391 -7.492 1 83 517 SER A CA 1
ATOM 3853 C C . SER A 1 517 ? 9.094 -21.375 -8.375 1 83 517 SER A C 1
ATOM 3855 O O . SER A 1 517 ? 9.383 -22.578 -8.352 1 83 517 SER A O 1
ATOM 3857 N N . GLY A 1 518 ? 8.18 -20.938 -9.047 1 73.75 518 GLY A N 1
ATOM 3858 C CA . GLY A 1 518 ? 7.477 -21.75 -10.023 1 73.75 518 GLY A CA 1
ATOM 3859 C C . GLY A 1 518 ? 8.391 -22.297 -11.109 1 73.75 518 GLY A C 1
ATOM 3860 O O . GLY A 1 518 ? 8.047 -23.266 -11.781 1 73.75 518 GLY A O 1
ATOM 3861 N N . GLY A 1 519 ? 9.602 -21.734 -11.203 1 66.31 519 GLY A N 1
ATOM 3862 C CA . GLY A 1 519 ? 10.57 -22.141 -12.211 1 66.31 519 GLY A CA 1
ATOM 3863 C C . GLY A 1 519 ? 11.484 -23.25 -11.75 1 66.31 519 GLY A C 1
ATOM 3864 O O . GLY A 1 519 ? 12.352 -23.703 -12.5 1 66.31 519 GLY A O 1
ATOM 3865 N N . THR A 1 520 ? 11.18 -23.75 -10.594 1 76.44 520 THR A N 1
ATOM 3866 C CA . THR A 1 520 ? 12.047 -24.766 -10.008 1 76.44 520 THR A CA 1
ATOM 3867 C C . THR A 1 520 ? 11.672 -26.156 -10.508 1 76.44 520 THR A C 1
ATOM 3869 O O . THR A 1 520 ? 10.492 -26.453 -10.711 1 76.44 520 THR A O 1
ATOM 3872 N N . SER A 1 521 ? 12.75 -26.953 -10.789 1 73.19 521 SER A N 1
ATOM 3873 C CA . SER A 1 521 ? 12.578 -28.375 -11.109 1 73.19 521 SER A CA 1
ATOM 3874 C C . SER A 1 521 ? 13.492 -29.25 -10.25 1 73.19 521 SER A C 1
ATOM 3876 O O . SER A 1 521 ? 14.336 -28.734 -9.516 1 73.19 521 SER A O 1
ATOM 3878 N N . GLY A 1 522 ? 13.258 -30.578 -10.219 1 82.19 522 GLY A N 1
ATOM 3879 C CA . GLY A 1 522 ? 14.016 -31.5 -9.383 1 82.19 522 GLY A CA 1
ATOM 3880 C C . GLY A 1 522 ? 13.328 -31.812 -8.062 1 82.19 522 GLY A C 1
ATOM 3881 O O . GLY A 1 522 ? 12.18 -31.422 -7.852 1 82.19 522 GLY A O 1
ATOM 3882 N N . LEU A 1 523 ? 14.047 -32.562 -7.254 1 92.44 523 LEU A N 1
ATOM 3883 C CA . LEU A 1 523 ? 13.477 -32.969 -5.977 1 92.44 523 LEU A CA 1
ATOM 3884 C C . LEU A 1 523 ? 13.625 -31.859 -4.934 1 92.44 523 LEU A C 1
ATOM 3886 O O . LEU A 1 523 ? 14.461 -31.969 -4.035 1 92.44 523 LEU A O 1
ATOM 3890 N N . SER A 1 524 ? 12.812 -30.859 -5.113 1 93.81 524 SER A N 1
ATOM 3891 C CA . SER A 1 524 ? 12.789 -29.703 -4.23 1 93.81 524 SER A CA 1
ATOM 3892 C C . SER A 1 524 ? 11.477 -29.625 -3.447 1 93.81 524 SER A C 1
ATOM 3894 O O . SER A 1 524 ? 10.406 -29.438 -4.027 1 93.81 524 SER A O 1
ATOM 3896 N N . ILE A 1 525 ? 11.562 -29.797 -2.197 1 96.38 525 ILE A N 1
ATOM 3897 C CA . ILE A 1 525 ? 10.406 -29.812 -1.312 1 96.38 525 ILE A CA 1
ATOM 3898 C C . ILE A 1 525 ? 10.383 -28.547 -0.461 1 96.38 525 ILE A C 1
ATOM 3900 O O . ILE A 1 525 ? 11.305 -28.297 0.323 1 96.38 525 ILE A O 1
ATOM 3904 N N . GLY A 1 526 ? 9.344 -27.734 -0.675 1 96.94 526 GLY A N 1
ATOM 3905 C CA . GLY A 1 526 ? 9.219 -26.484 0.057 1 96.94 526 GLY A CA 1
ATOM 3906 C C . GLY A 1 526 ? 8.039 -26.453 1.01 1 96.94 526 GLY A C 1
ATOM 3907 O O . GLY A 1 526 ? 7.387 -27.484 1.222 1 96.94 526 GLY A O 1
ATOM 3908 N N . HIS A 1 527 ? 7.824 -25.359 1.656 1 97.94 527 HIS A N 1
ATOM 3909 C CA . HIS A 1 527 ? 6.664 -25.078 2.494 1 97.94 527 HIS A CA 1
ATOM 3910 C C . HIS A 1 527 ? 6.637 -25.984 3.717 1 97.94 527 HIS A C 1
ATOM 3912 O O . HIS A 1 527 ? 5.562 -26.344 4.207 1 97.94 527 HIS A O 1
ATOM 3918 N N . VAL A 1 528 ? 7.781 -26.5 4.109 1 98.44 528 VAL A N 1
ATOM 3919 C CA . VAL A 1 528 ? 7.781 -27.375 5.281 1 98.44 528 VAL A CA 1
ATOM 3920 C C . VAL A 1 528 ? 7.086 -26.656 6.445 1 98.44 528 VAL A C 1
ATOM 3922 O O . VAL A 1 528 ? 7.484 -25.562 6.84 1 98.44 528 VAL A O 1
ATOM 3925 N N . SER A 1 529 ? 6.117 -27.344 6.949 1 98.38 529 SER A N 1
ATOM 3926 C CA . SER A 1 529 ? 5.297 -26.766 8.008 1 98.38 529 SER A CA 1
ATOM 3927 C C . SER A 1 529 ? 5.141 -27.734 9.172 1 98.38 529 SER A C 1
ATOM 3929 O O . SER A 1 529 ? 4.867 -28.922 8.969 1 98.38 529 SER A O 1
ATOM 3931 N N . PRO A 1 530 ? 5.344 -27.281 10.469 1 97.94 530 PRO A N 1
ATOM 3932 C CA . PRO A 1 530 ? 5.727 -25.922 10.812 1 97.94 530 PRO A CA 1
ATOM 3933 C C . PRO A 1 530 ? 7.176 -25.594 10.445 1 97.94 530 PRO A C 1
ATOM 3935 O O . PRO A 1 530 ? 8.016 -26.5 10.391 1 97.94 530 PRO A O 1
ATOM 3938 N N . GLU A 1 531 ? 7.414 -24.328 10.125 1 98.44 531 GLU A N 1
ATOM 3939 C CA . GLU A 1 531 ? 8.766 -23.891 9.789 1 98.44 531 GLU A CA 1
ATOM 3940 C C . GLU A 1 531 ? 9.664 -23.891 11.023 1 98.44 531 GLU A C 1
ATOM 3942 O O . GLU A 1 531 ? 9.188 -23.984 12.148 1 98.44 531 GLU A O 1
ATOM 3947 N N . ALA A 1 532 ? 10.914 -23.719 10.797 1 98.44 532 ALA A N 1
ATOM 3948 C CA . ALA A 1 532 ? 11.906 -23.797 11.867 1 98.44 532 ALA A CA 1
ATOM 3949 C C . ALA A 1 532 ? 11.648 -22.75 12.938 1 98.44 532 ALA A C 1
ATOM 3951 O O . ALA A 1 532 ? 11.633 -23.047 14.133 1 98.44 532 ALA A O 1
ATOM 3952 N N . ALA A 1 533 ? 11.383 -21.516 12.523 1 97.44 533 ALA A N 1
ATOM 3953 C CA . ALA A 1 533 ? 11.211 -20.406 13.461 1 97.44 533 ALA A CA 1
ATOM 3954 C C . ALA A 1 533 ? 9.93 -20.594 14.281 1 97.44 533 ALA A C 1
ATOM 3956 O O . ALA A 1 533 ? 9.766 -19.953 15.328 1 97.44 533 ALA A O 1
ATOM 3957 N N . ALA A 1 534 ? 9.055 -21.391 13.812 1 96.94 534 ALA A N 1
ATOM 3958 C CA . ALA A 1 534 ? 7.812 -21.688 14.531 1 96.94 534 ALA A CA 1
ATOM 3959 C C . ALA A 1 534 ? 7.926 -22.969 15.336 1 96.94 534 ALA A C 1
ATOM 3961 O O . ALA A 1 534 ? 6.922 -23.516 15.805 1 96.94 534 ALA A O 1
ATOM 3962 N N . GLY A 1 535 ? 9.109 -23.562 15.398 1 97.62 535 GLY A N 1
ATOM 3963 C CA . GLY A 1 535 ? 9.336 -24.719 16.25 1 97.62 535 GLY A CA 1
ATOM 3964 C C . GLY A 1 535 ? 9.227 -26.031 15.492 1 97.62 535 GLY A C 1
ATOM 3965 O O . GLY A 1 535 ? 9.125 -27.094 16.109 1 97.62 535 GLY A O 1
ATOM 3966 N N . GLY A 1 536 ? 9.281 -26.031 14.25 1 98.19 536 GLY A N 1
ATOM 3967 C CA . GLY A 1 536 ? 9.156 -27.25 13.469 1 98.19 536 GLY A CA 1
ATOM 3968 C C . GLY A 1 536 ? 10.375 -28.141 13.547 1 98.19 536 GLY A C 1
ATOM 3969 O O . GLY A 1 536 ? 11.492 -27.656 13.781 1 98.19 536 GLY A O 1
ATOM 3970 N N . THR A 1 537 ? 10.203 -29.375 13.25 1 98.44 537 THR A N 1
ATOM 3971 C CA . THR A 1 537 ? 11.25 -30.391 13.336 1 98.44 537 THR A CA 1
ATOM 3972 C C . THR A 1 537 ? 12.406 -30.062 12.391 1 98.44 537 THR A C 1
ATOM 3974 O O . THR A 1 537 ? 13.555 -30.406 12.656 1 98.44 537 THR A O 1
ATOM 3977 N N . ILE A 1 538 ? 12.109 -29.359 11.336 1 98.62 538 ILE A N 1
ATOM 3978 C CA . ILE A 1 538 ? 13.148 -29 10.375 1 98.62 538 ILE A CA 1
ATOM 3979 C C . ILE A 1 538 ? 14.234 -28.172 11.07 1 98.62 538 ILE A C 1
ATOM 3981 O O . ILE A 1 538 ? 15.391 -28.203 10.664 1 98.62 538 ILE A O 1
ATOM 3985 N N . GLY A 1 539 ? 13.883 -27.469 12.172 1 98.31 539 GLY A N 1
ATOM 3986 C CA . GLY A 1 539 ? 14.836 -26.703 12.953 1 98.31 539 GLY A CA 1
ATOM 3987 C C . GLY A 1 539 ? 15.75 -27.562 13.805 1 98.31 539 GLY A C 1
ATOM 3988 O O . GLY A 1 539 ? 16.766 -27.078 14.312 1 98.31 539 GLY A O 1
ATOM 3989 N N . LEU A 1 540 ? 15.492 -28.875 13.938 1 98.44 540 LEU A N 1
ATOM 3990 C CA . LEU A 1 540 ? 16.25 -29.781 14.805 1 98.44 540 LEU A CA 1
ATOM 3991 C C . LEU A 1 540 ? 17.141 -30.688 13.984 1 98.44 540 LEU A C 1
ATOM 3993 O O . LEU A 1 540 ? 17.922 -31.469 14.539 1 98.44 540 LEU A O 1
ATOM 3997 N N . VAL A 1 541 ? 17.062 -30.641 12.641 1 98.69 541 VAL A N 1
ATOM 3998 C CA . VAL A 1 541 ? 17.875 -31.484 11.773 1 98.69 541 VAL A CA 1
ATOM 3999 C C . VAL A 1 541 ? 19.359 -31.125 11.922 1 98.69 541 VAL A C 1
ATOM 4001 O O . VAL A 1 541 ? 19.703 -29.938 12 1 98.69 541 VAL A O 1
ATOM 4004 N N . GLU A 1 542 ? 20.234 -32.094 11.969 1 98.44 542 GLU A N 1
ATOM 4005 C CA . GLU A 1 542 ? 21.672 -31.891 12.047 1 98.44 542 GLU A CA 1
ATOM 4006 C C . GLU A 1 542 ? 22.391 -32.531 10.859 1 98.44 542 GLU A C 1
ATOM 4008 O O . GLU A 1 542 ? 21.844 -33.406 10.211 1 98.44 542 GLU A O 1
ATOM 4013 N N . ASN A 1 543 ? 23.547 -32 10.625 1 98.44 543 ASN A N 1
ATOM 4014 C CA . ASN A 1 543 ? 24.359 -32.594 9.562 1 98.44 543 ASN A CA 1
ATOM 4015 C C . ASN A 1 543 ? 24.547 -34.094 9.758 1 98.44 543 ASN A C 1
ATOM 4017 O O . ASN A 1 543 ? 24.844 -34.531 10.867 1 98.44 543 ASN A O 1
ATOM 4021 N N . GLY A 1 544 ? 24.25 -34.812 8.688 1 98.25 544 GLY A N 1
ATOM 4022 C CA . GLY A 1 544 ? 24.484 -36.25 8.734 1 98.25 544 GLY A CA 1
ATOM 4023 C C . GLY A 1 544 ? 23.234 -37.031 9.047 1 98.25 544 GLY A C 1
ATOM 4024 O O . GLY A 1 544 ? 23.203 -38.25 8.836 1 98.25 544 GLY A O 1
ATOM 4025 N N . ASP A 1 545 ? 22.219 -36.375 9.57 1 98.69 545 ASP A N 1
ATOM 4026 C CA . ASP A 1 545 ? 20.953 -37.094 9.789 1 98.69 545 ASP A CA 1
ATOM 4027 C C . ASP A 1 545 ? 20.406 -37.656 8.492 1 98.69 545 ASP A C 1
ATOM 4029 O O . ASP A 1 545 ? 20.484 -37.031 7.438 1 98.69 545 ASP A O 1
ATOM 4033 N N . THR A 1 546 ? 19.844 -38.781 8.57 1 98.69 546 THR A N 1
ATOM 4034 C CA . THR A 1 546 ? 19.281 -39.375 7.371 1 98.69 546 THR A CA 1
ATOM 4035 C C . THR A 1 546 ? 17.844 -38.906 7.16 1 98.69 546 THR A C 1
ATOM 4037 O O . THR A 1 546 ? 17.031 -38.969 8.078 1 98.69 546 THR A O 1
ATOM 4040 N N . ILE A 1 547 ? 17.547 -38.438 6.008 1 98.75 547 ILE A N 1
ATOM 4041 C CA . ILE A 1 547 ? 16.203 -38.062 5.613 1 98.75 547 ILE A CA 1
ATOM 4042 C C . ILE A 1 547 ? 15.719 -38.969 4.469 1 98.75 547 ILE A C 1
ATOM 4044 O O . ILE A 1 547 ? 16.453 -39.188 3.502 1 98.75 547 ILE A O 1
ATOM 4048 N N . ARG A 1 548 ? 14.562 -39.469 4.598 1 98.56 548 ARG A N 1
ATOM 4049 C CA . ARG A 1 548 ? 13.945 -40.312 3.572 1 98.56 548 ARG A CA 1
ATOM 4050 C C . ARG A 1 548 ? 12.742 -39.594 2.953 1 98.56 548 ARG A C 1
ATOM 4052 O O . ARG A 1 548 ? 11.852 -39.125 3.668 1 98.56 548 ARG A O 1
ATOM 4059 N N . ILE A 1 549 ? 12.781 -39.469 1.695 1 98.06 549 ILE A N 1
ATOM 4060 C CA . ILE A 1 549 ? 11.703 -38.875 0.91 1 98.06 549 ILE A CA 1
ATOM 4061 C C . ILE A 1 549 ? 11.047 -39.938 0.04 1 98.06 549 ILE A C 1
ATOM 4063 O O . ILE A 1 549 ? 11.734 -40.688 -0.665 1 98.06 549 ILE A O 1
ATOM 4067 N N . ASN A 1 550 ? 9.812 -40.094 0.139 1 97.12 550 ASN A N 1
ATOM 4068 C CA . ASN A 1 550 ? 9.031 -41 -0.687 1 97.12 550 ASN A CA 1
ATOM 4069 C C . ASN A 1 550 ? 7.777 -40.344 -1.234 1 97.12 550 ASN A C 1
ATOM 4071 O O . ASN A 1 550 ? 6.762 -40.25 -0.542 1 97.12 550 ASN A O 1
ATOM 4075 N N . ILE A 1 551 ? 7.75 -39.875 -2.48 1 94.81 551 ILE A N 1
ATOM 4076 C CA . ILE A 1 551 ? 6.664 -39.125 -3.084 1 94.81 551 ILE A CA 1
ATOM 4077 C C . ILE A 1 551 ? 5.453 -40.031 -3.297 1 94.81 551 ILE A C 1
ATOM 4079 O O . ILE A 1 551 ? 4.324 -39.656 -2.973 1 94.81 551 ILE A O 1
ATOM 4083 N N . PRO A 1 552 ? 5.586 -41.312 -3.76 1 93.25 552 PRO A N 1
ATOM 4084 C CA . PRO A 1 552 ? 4.426 -42.188 -3.963 1 93.25 552 PRO A CA 1
ATOM 4085 C C . PRO A 1 552 ? 3.641 -42.406 -2.676 1 93.25 552 PRO A C 1
ATOM 4087 O O . PRO A 1 552 ? 2.406 -42.438 -2.695 1 93.25 552 PRO A O 1
ATOM 4090 N N . THR A 1 553 ? 4.375 -42.562 -1.599 1 95.62 553 THR A N 1
ATOM 4091 C CA . THR A 1 553 ? 3.693 -42.844 -0.334 1 95.62 553 THR A CA 1
ATOM 4092 C C . THR A 1 553 ? 3.467 -41.531 0.431 1 95.62 553 THR A C 1
ATOM 4094 O O . THR A 1 553 ? 2.9 -41.531 1.525 1 95.62 553 THR A O 1
ATOM 4097 N N . ARG A 1 554 ? 3.912 -40.406 -0.12 1 96.88 554 ARG A N 1
ATOM 4098 C CA . ARG A 1 554 ? 3.719 -39.062 0.398 1 96.88 554 ARG A CA 1
ATOM 4099 C C . ARG A 1 554 ? 4.379 -38.875 1.763 1 96.88 554 ARG A C 1
ATOM 4101 O O . ARG A 1 554 ? 3.775 -38.344 2.691 1 96.88 554 ARG A O 1
ATOM 4108 N N . GLU A 1 555 ? 5.688 -39.281 1.823 1 97.62 555 GLU A N 1
ATOM 4109 C CA . GLU A 1 555 ? 6.371 -39.281 3.113 1 97.62 555 GLU A CA 1
ATOM 4110 C C . GLU A 1 555 ? 7.633 -38.438 3.072 1 97.62 555 GLU A C 1
ATOM 4112 O O . GLU A 1 555 ? 8.359 -38.438 2.078 1 97.62 555 GLU A O 1
ATOM 4117 N N . LEU A 1 556 ? 7.879 -37.688 4.051 1 98.44 556 LEU A N 1
ATOM 4118 C CA . LEU A 1 556 ? 9.094 -36.938 4.371 1 98.44 556 LEU A CA 1
ATOM 4119 C C . LEU A 1 556 ? 9.523 -37.188 5.809 1 98.44 556 LEU A C 1
ATOM 4121 O O . LEU A 1 556 ? 8.961 -36.625 6.742 1 98.44 556 LEU A O 1
ATOM 4125 N N . VAL A 1 557 ? 10.617 -38.031 5.996 1 98.38 557 VAL A N 1
ATOM 4126 C CA . VAL A 1 557 ? 10.883 -38.562 7.328 1 98.38 557 VAL A CA 1
ATOM 4127 C C . VAL A 1 557 ? 12.344 -38.344 7.699 1 98.38 557 VAL A C 1
ATOM 4129 O O . VAL A 1 557 ? 13.25 -38.656 6.918 1 98.38 557 VAL A O 1
ATOM 4132 N N . LEU A 1 558 ? 12.531 -37.75 8.758 1 98.69 558 LEU A N 1
ATOM 4133 C CA . LEU A 1 558 ? 13.836 -37.719 9.414 1 98.69 558 LEU A CA 1
ATOM 4134 C C . LEU A 1 558 ? 14.07 -39 10.219 1 98.69 558 LEU A C 1
ATOM 4136 O O . LEU A 1 558 ? 13.375 -39.25 11.211 1 98.69 558 LEU A O 1
ATOM 4140 N N . GLU A 1 559 ? 15.062 -39.75 9.812 1 98.44 559 GLU A N 1
ATOM 4141 C CA . GLU A 1 559 ? 15.328 -41.031 10.461 1 98.44 559 GLU A CA 1
ATOM 4142 C C . GLU A 1 559 ? 16.219 -40.875 11.688 1 98.44 559 GLU A C 1
ATOM 4144 O O . GLU A 1 559 ? 17.328 -41.406 11.742 1 98.44 559 GLU A O 1
ATOM 4149 N N . VAL A 1 560 ? 15.758 -40.219 12.602 1 98.25 560 VAL A N 1
ATOM 4150 C CA . VAL A 1 560 ? 16.359 -40 13.906 1 98.25 560 VAL A CA 1
ATOM 4151 C C . VAL A 1 560 ? 15.383 -40.438 15 1 98.25 560 VAL A C 1
ATOM 4153 O O . VAL A 1 560 ? 14.18 -40.188 14.898 1 98.25 560 VAL A O 1
ATOM 4156 N N . ALA A 1 561 ? 15.906 -41.031 16.016 1 97.62 561 ALA A N 1
ATOM 4157 C CA . ALA A 1 561 ? 15.062 -41.562 17.094 1 97.62 561 ALA A CA 1
ATOM 4158 C C . ALA A 1 561 ? 14.328 -40.438 17.812 1 97.62 561 ALA A C 1
ATOM 4160 O O . ALA A 1 561 ? 14.891 -39.344 18.016 1 97.62 561 ALA A O 1
ATOM 4161 N N . ASP A 1 562 ? 13.109 -40.719 18.203 1 97.06 562 ASP A N 1
ATOM 4162 C CA . ASP A 1 562 ? 12.258 -39.719 18.875 1 97.06 562 ASP A CA 1
ATOM 4163 C C . ASP A 1 562 ? 12.93 -39.188 20.125 1 97.06 562 ASP A C 1
ATOM 4165 O O . ASP A 1 562 ? 12.797 -38 20.453 1 97.06 562 ASP A O 1
ATOM 4169 N N . GLU A 1 563 ? 13.625 -40.031 20.797 1 97.75 563 GLU A N 1
ATOM 4170 C CA . GLU A 1 563 ? 14.305 -39.594 22.031 1 97.75 563 GLU A CA 1
ATOM 4171 C C . GLU A 1 563 ? 15.398 -38.594 21.734 1 97.75 563 GLU A C 1
ATOM 4173 O O . GLU A 1 563 ? 15.594 -37.656 22.516 1 97.75 563 GLU A O 1
ATOM 4178 N N . VAL A 1 564 ? 16.078 -38.875 20.672 1 98.19 564 VAL A N 1
ATOM 4179 C CA . VAL A 1 564 ? 17.125 -37.938 20.266 1 98.19 564 VAL A CA 1
ATOM 4180 C C . VAL A 1 564 ? 16.516 -36.594 19.891 1 98.19 564 VAL A C 1
ATOM 4182 O O . VAL A 1 564 ? 17.031 -35.531 20.281 1 98.19 564 VAL A O 1
ATOM 4185 N N . LEU A 1 565 ? 15.438 -36.594 19.188 1 98 565 LEU A N 1
ATOM 4186 C CA . LEU A 1 565 ? 14.766 -35.375 18.797 1 98 565 LEU A CA 1
ATOM 4187 C C . LEU A 1 565 ? 14.227 -34.625 20 1 98 565 LEU A C 1
ATOM 4189 O O . LEU A 1 565 ? 14.273 -33.406 20.047 1 98 565 LEU A O 1
ATOM 4193 N N . ALA A 1 566 ? 13.719 -35.375 20.922 1 97.81 566 ALA A N 1
ATOM 4194 C CA . ALA A 1 566 ? 13.227 -34.75 22.156 1 97.81 566 ALA A CA 1
ATOM 4195 C C . ALA A 1 566 ? 14.352 -34.062 22.906 1 97.81 566 ALA A C 1
ATOM 4197 O O . ALA A 1 566 ? 14.156 -32.969 23.469 1 97.81 566 ALA A O 1
ATOM 4198 N N . THR A 1 567 ? 15.531 -34.75 22.906 1 98.38 567 THR A N 1
ATOM 4199 C CA . THR A 1 567 ? 16.703 -34.156 23.547 1 98.38 567 THR A CA 1
ATOM 4200 C C . THR A 1 567 ? 17.125 -32.875 22.828 1 98.38 567 THR A C 1
ATOM 4202 O O . THR A 1 567 ? 17.438 -31.875 23.469 1 98.38 567 THR A O 1
ATOM 4205 N N . ARG A 1 568 ? 17.078 -32.938 21.531 1 98.44 568 ARG A N 1
ATOM 4206 C CA . ARG A 1 568 ? 17.438 -31.766 20.75 1 98.44 568 ARG A CA 1
ATOM 4207 C C . ARG A 1 568 ? 16.469 -30.625 20.984 1 98.44 568 ARG A C 1
ATOM 4209 O O . ARG A 1 568 ? 16.859 -29.453 21.062 1 98.44 568 ARG A O 1
ATOM 4216 N N . ARG A 1 569 ? 15.203 -30.906 21.094 1 98.25 569 ARG A N 1
ATOM 4217 C CA . ARG A 1 569 ? 14.172 -29.906 21.312 1 98.25 569 ARG A CA 1
ATOM 4218 C C . ARG A 1 569 ? 14.352 -29.234 22.672 1 98.25 569 ARG A C 1
ATOM 4220 O O . ARG A 1 569 ? 14.242 -28 22.781 1 98.25 569 ARG A O 1
ATOM 4227 N N . THR A 1 570 ? 14.641 -30.047 23.656 1 98.25 570 THR A N 1
ATOM 4228 C CA . THR A 1 570 ? 14.891 -29.5 24.984 1 98.25 570 THR A CA 1
ATOM 4229 C C . THR A 1 570 ? 16.094 -28.562 24.969 1 98.25 570 THR A C 1
ATOM 4231 O O . THR A 1 570 ? 16.047 -27.484 25.562 1 98.25 570 THR A O 1
ATOM 4234 N N . ALA A 1 571 ? 17.141 -29 24.312 1 98.19 571 ALA A N 1
ATOM 4235 C CA . ALA A 1 571 ? 18.344 -28.172 24.188 1 98.19 571 ALA A CA 1
ATOM 4236 C C . ALA A 1 571 ? 18.031 -26.859 23.453 1 98.19 571 ALA A C 1
ATOM 4238 O O . ALA A 1 571 ? 18.547 -25.812 23.812 1 98.19 571 ALA A O 1
ATOM 4239 N N . MET A 1 572 ? 17.234 -27 22.438 1 98.19 572 MET A N 1
ATOM 4240 C CA . MET A 1 572 ? 16.828 -25.828 21.672 1 98.19 572 MET A CA 1
ATOM 4241 C C . MET A 1 572 ? 16.047 -24.844 22.531 1 98.19 572 MET A C 1
ATOM 4243 O O . MET A 1 572 ? 16.344 -23.641 22.531 1 98.19 572 MET A O 1
ATOM 4247 N N . GLU A 1 573 ? 15.094 -25.312 23.266 1 97.81 573 GLU A N 1
ATOM 4248 C CA . GLU A 1 573 ? 14.266 -24.484 24.125 1 97.81 573 GLU A CA 1
ATOM 4249 C C . GLU A 1 573 ? 15.094 -23.828 25.219 1 97.81 573 GLU A C 1
ATOM 4251 O O . GLU A 1 573 ? 14.805 -22.703 25.641 1 97.81 573 GLU A O 1
ATOM 4256 N N . ALA A 1 574 ? 16.094 -24.469 25.656 1 97.56 574 ALA A N 1
ATOM 4257 C CA . ALA A 1 574 ? 16.953 -23.984 26.734 1 97.56 574 ALA A CA 1
ATOM 4258 C C . ALA A 1 574 ? 17.75 -22.766 26.281 1 97.56 574 ALA A C 1
ATOM 4260 O O . ALA A 1 574 ? 18.297 -22.047 27.109 1 97.56 574 ALA A O 1
ATOM 4261 N N . ARG A 1 575 ? 17.766 -22.609 25 1 96.38 575 ARG A N 1
ATOM 4262 C CA . ARG A 1 575 ? 18.5 -21.469 24.469 1 96.38 575 ARG A CA 1
ATOM 4263 C C . ARG A 1 575 ? 17.781 -20.156 24.797 1 96.38 575 ARG A C 1
ATOM 4265 O O . ARG A 1 575 ? 18.328 -19.078 24.578 1 96.38 575 ARG A O 1
ATOM 4272 N N . GLY A 1 576 ? 16.547 -20.125 25.281 1 94.69 576 GLY A N 1
ATOM 4273 C CA . GLY A 1 576 ? 15.812 -18.938 25.703 1 94.69 576 GLY A CA 1
ATOM 4274 C C . GLY A 1 576 ? 15.492 -18 24.562 1 94.69 576 GLY A C 1
ATOM 4275 O O . GLY A 1 576 ? 14.898 -18.406 23.562 1 94.69 576 GLY A O 1
ATOM 4276 N N . ALA A 1 577 ? 16.031 -16.812 24.641 1 90.19 577 ALA A N 1
ATOM 4277 C CA . ALA A 1 577 ? 15.734 -15.781 23.656 1 90.19 577 ALA A CA 1
ATOM 4278 C C . ALA A 1 577 ? 16.344 -16.109 22.297 1 90.19 577 ALA A C 1
ATOM 4280 O O . ALA A 1 577 ? 15.891 -15.609 21.266 1 90.19 577 ALA A O 1
ATOM 4281 N N . LYS A 1 578 ? 17.312 -17.078 22.266 1 93.81 578 LYS A N 1
ATOM 4282 C CA . LYS A 1 578 ? 18 -17.469 21.031 1 93.81 578 LYS A CA 1
ATOM 4283 C C . LYS A 1 578 ? 17.391 -18.75 20.453 1 93.81 578 LYS A C 1
ATOM 4285 O O . LYS A 1 578 ? 17.828 -19.234 19.406 1 93.81 578 LYS A O 1
ATOM 4290 N N . ALA A 1 579 ? 16.344 -19.266 21.094 1 96.75 579 ALA A N 1
ATOM 4291 C CA . ALA A 1 579 ? 15.703 -20.484 20.609 1 96.75 579 ALA A CA 1
ATOM 4292 C C . ALA A 1 579 ? 15.031 -20.234 19.266 1 96.75 579 ALA A C 1
ATOM 4294 O O . ALA A 1 579 ? 14.461 -19.172 19.031 1 96.75 579 ALA A O 1
ATOM 4295 N N . TRP A 1 580 ? 15.172 -21.312 18.422 1 97.25 580 TRP A N 1
ATOM 4296 C CA . TRP A 1 580 ? 14.484 -21.359 17.141 1 97.25 580 TRP A CA 1
ATOM 4297 C C . TRP A 1 580 ? 14.875 -20.172 16.266 1 97.25 580 TRP A C 1
ATOM 4299 O O . TRP A 1 580 ? 14.023 -19.594 15.594 1 97.25 580 TRP A O 1
ATOM 4309 N N . LYS A 1 581 ? 16.047 -19.641 16.406 1 95.88 581 LYS A N 1
ATOM 4310 C CA . LYS A 1 581 ? 16.688 -18.625 15.57 1 95.88 581 LYS A CA 1
ATOM 4311 C C . LYS A 1 581 ? 18 -19.141 14.977 1 95.88 581 LYS A C 1
ATOM 4313 O O . LYS A 1 581 ? 18.609 -20.062 15.516 1 95.88 581 LYS A O 1
ATOM 4318 N N . PRO A 1 582 ? 18.344 -18.594 13.766 1 96.12 582 PRO A N 1
ATOM 4319 C CA . PRO A 1 582 ? 19.656 -18.969 13.234 1 96.12 582 PRO A CA 1
ATOM 4320 C C . PRO A 1 582 ? 20.797 -18.656 14.195 1 96.12 582 PRO A C 1
ATOM 4322 O O . PRO A 1 582 ? 20.734 -17.656 14.922 1 96.12 582 PRO A O 1
ATOM 4325 N N . VAL A 1 583 ? 21.844 -19.406 1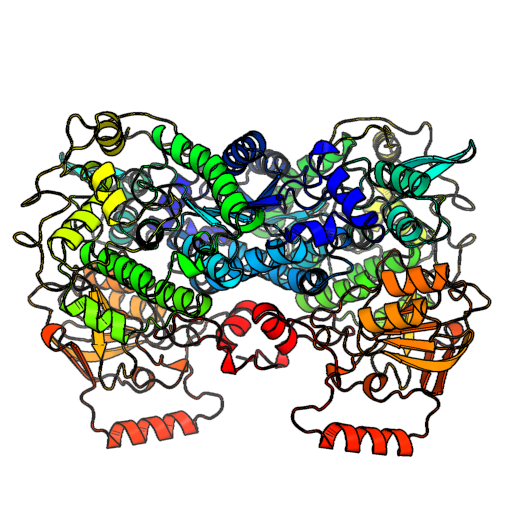4.133 1 93.19 583 VAL A N 1
ATOM 4326 C CA . VAL A 1 583 ? 22.969 -19.25 15.055 1 93.19 583 VAL A CA 1
ATOM 4327 C C . VAL A 1 583 ? 23.859 -18.094 14.594 1 93.19 583 VAL A C 1
ATOM 4329 O O . VAL A 1 583 ? 24.297 -17.281 15.414 1 93.19 583 VAL A O 1
ATOM 4332 N N . SER A 1 584 ? 24.172 -17.969 13.242 1 91.25 584 SER A N 1
ATOM 4333 C CA . SER A 1 584 ? 25.188 -17.016 12.812 1 91.25 584 SER A CA 1
ATOM 4334 C C . SER A 1 584 ? 24.719 -16.234 11.594 1 91.25 584 SER A C 1
ATOM 4336 O O . SER A 1 584 ? 25.5 -15.523 10.953 1 91.25 584 SER A O 1
ATOM 4338 N N . ARG A 1 585 ? 23.484 -16.312 11.25 1 92.75 585 ARG A N 1
ATOM 4339 C CA . ARG A 1 585 ? 23 -15.602 10.062 1 92.75 585 ARG A CA 1
ATOM 4340 C C . ARG A 1 585 ? 22.984 -14.094 10.297 1 92.75 585 ARG A C 1
ATOM 4342 O O . ARG A 1 585 ? 22.484 -13.633 11.328 1 92.75 585 ARG A O 1
ATOM 4349 N N . GLU A 1 586 ? 23.594 -13.391 9.367 1 91.12 586 GLU A N 1
ATOM 4350 C CA . GLU A 1 586 ? 23.5 -11.938 9.375 1 91.12 586 GLU A CA 1
ATOM 4351 C C . GLU A 1 586 ? 22.547 -11.438 8.289 1 91.12 586 GLU A C 1
ATOM 4353 O O . GLU A 1 586 ? 22.797 -11.625 7.102 1 91.12 586 GLU A O 1
ATOM 4358 N N . ARG A 1 587 ? 21.422 -10.867 8.742 1 92.88 587 ARG A N 1
ATOM 4359 C CA . ARG A 1 587 ? 20.391 -10.383 7.836 1 92.88 587 ARG A CA 1
ATOM 4360 C C . ARG A 1 587 ? 19.719 -9.125 8.391 1 92.88 587 ARG A C 1
ATOM 4362 O O . ARG A 1 587 ? 19.297 -9.102 9.547 1 92.88 587 ARG A O 1
ATOM 4369 N N . ALA A 1 588 ? 19.719 -8.078 7.504 1 91.88 588 ALA A N 1
ATOM 4370 C CA . ALA A 1 588 ? 18.969 -6.883 7.891 1 91.88 588 ALA A CA 1
ATOM 4371 C C . ALA A 1 588 ? 17.469 -7.086 7.691 1 91.88 588 ALA A C 1
ATOM 4373 O O . ALA A 1 588 ? 17.031 -7.418 6.59 1 91.88 588 ALA A O 1
ATOM 4374 N N . VAL A 1 589 ? 16.719 -6.988 8.773 1 95.19 589 VAL A N 1
ATOM 4375 C CA . VAL A 1 589 ? 15.266 -7.121 8.727 1 95.19 589 VAL A CA 1
ATOM 4376 C C . VAL A 1 589 ? 14.609 -5.832 9.219 1 95.19 589 VAL A C 1
ATOM 4378 O O . VAL A 1 589 ? 14.805 -5.426 10.359 1 95.19 589 VAL A O 1
ATOM 4381 N N . SER A 1 590 ? 13.859 -5.117 8.383 1 95.94 590 SER A N 1
ATOM 4382 C CA . SER A 1 590 ? 13.219 -3.857 8.742 1 95.94 590 SER A CA 1
ATOM 4383 C C . SER A 1 590 ? 12.109 -4.07 9.758 1 95.94 590 SER A C 1
ATOM 4385 O O . SER A 1 590 ? 11.641 -5.199 9.953 1 95.94 590 SER A O 1
ATOM 4387 N N . PHE A 1 591 ? 11.602 -3.012 10.406 1 96.31 591 PHE A N 1
ATOM 4388 C CA . PHE A 1 591 ? 10.508 -3.104 11.375 1 96.31 591 PHE A CA 1
ATOM 4389 C C . PHE A 1 591 ? 9.219 -3.523 10.688 1 96.31 591 PHE A C 1
ATOM 4391 O O . PHE A 1 591 ? 8.391 -4.223 11.281 1 96.31 591 PHE A O 1
ATOM 4398 N N . ALA A 1 592 ? 9.039 -3.109 9.445 1 96.5 592 ALA A N 1
ATOM 4399 C CA . ALA A 1 592 ? 7.863 -3.523 8.688 1 96.5 592 ALA A CA 1
ATOM 4400 C C . ALA A 1 592 ? 7.84 -5.035 8.492 1 96.5 592 ALA A C 1
ATOM 4402 O O . ALA A 1 592 ? 6.793 -5.672 8.633 1 96.5 592 ALA A O 1
ATOM 4403 N N . LEU A 1 593 ? 9 -5.633 8.172 1 97.44 593 LEU A N 1
ATOM 4404 C CA . LEU A 1 593 ? 9.102 -7.078 7.984 1 97.44 593 LEU A CA 1
ATOM 4405 C C . LEU A 1 593 ? 8.961 -7.809 9.312 1 97.44 593 LEU A C 1
ATOM 4407 O O . LEU A 1 593 ? 8.414 -8.914 9.367 1 97.44 593 LEU A O 1
ATOM 4411 N N . ARG A 1 594 ? 9.484 -7.215 10.391 1 97.12 594 ARG A N 1
ATOM 4412 C CA . ARG A 1 594 ? 9.32 -7.805 11.711 1 97.12 594 ARG A CA 1
ATOM 4413 C C . ARG A 1 594 ? 7.852 -7.84 12.117 1 97.12 594 ARG A C 1
ATOM 4415 O O . ARG A 1 594 ? 7.402 -8.781 12.773 1 97.12 594 ARG A O 1
ATOM 4422 N N . ALA A 1 595 ? 7.125 -6.75 11.773 1 96.88 595 ALA A N 1
ATOM 4423 C CA . ALA A 1 595 ? 5.688 -6.727 12.031 1 96.88 595 ALA A CA 1
ATOM 4424 C C . ALA A 1 595 ? 4.977 -7.863 11.297 1 96.88 595 ALA A C 1
ATOM 4426 O O . ALA A 1 595 ? 4.098 -8.523 11.867 1 96.88 595 ALA A O 1
ATOM 4427 N N . TYR A 1 596 ? 5.32 -8.109 10.062 1 97.06 596 TYR A N 1
ATOM 4428 C CA . TYR A 1 596 ? 4.777 -9.258 9.344 1 97.06 596 TYR A CA 1
ATOM 4429 C C . TYR A 1 596 ? 5.102 -10.562 10.062 1 97.06 596 TYR A C 1
ATOM 4431 O O . TYR A 1 596 ? 4.223 -11.398 10.273 1 97.06 596 TYR A O 1
ATOM 4439 N N . ALA A 1 597 ? 6.371 -10.727 10.406 1 96.94 597 ALA A N 1
ATOM 4440 C CA . ALA A 1 597 ? 6.867 -11.961 11.016 1 96.94 597 ALA A CA 1
ATOM 4441 C C . ALA A 1 597 ? 6.117 -12.273 12.305 1 96.94 597 ALA A C 1
ATOM 4443 O O . ALA A 1 597 ? 5.82 -13.438 12.594 1 96.94 597 ALA A O 1
ATOM 4444 N N . MET A 1 598 ? 5.797 -11.234 13.031 1 95.94 598 MET A N 1
ATOM 4445 C CA . MET A 1 598 ? 5.152 -11.367 14.336 1 95.94 598 MET A CA 1
ATOM 4446 C C . MET A 1 598 ? 3.781 -12.023 14.195 1 95.94 598 MET A C 1
ATOM 4448 O O . MET A 1 598 ? 3.354 -12.773 15.07 1 95.94 598 MET A O 1
ATOM 4452 N N . LEU A 1 599 ? 3.121 -11.82 13.039 1 96.44 599 LEU A N 1
ATOM 4453 C CA . LEU A 1 599 ? 1.734 -12.258 12.891 1 96.44 599 LEU A CA 1
ATOM 4454 C C . LEU A 1 599 ? 1.623 -13.391 11.883 1 96.44 599 LEU A C 1
ATOM 4456 O O . LEU A 1 599 ? 0.543 -13.961 11.695 1 96.44 599 LEU A O 1
ATOM 4460 N N . ALA A 1 600 ? 2.709 -13.797 11.312 1 96.62 600 ALA A N 1
ATOM 4461 C CA . ALA A 1 600 ? 2.666 -14.742 10.203 1 96.62 600 ALA A CA 1
ATOM 4462 C C . ALA A 1 600 ? 2.344 -16.156 10.688 1 96.62 600 ALA A C 1
ATOM 4464 O O . ALA A 1 600 ? 2.895 -16.609 11.695 1 96.62 600 ALA A O 1
ATOM 4465 N N . THR A 1 601 ? 1.453 -16.828 10.008 1 97.44 601 THR A N 1
ATOM 4466 C CA . THR A 1 601 ? 1.241 -18.266 10.188 1 97.44 601 THR A CA 1
ATOM 4467 C C . THR A 1 601 ? 2.172 -19.062 9.289 1 97.44 601 THR A C 1
ATOM 4469 O O . THR A 1 601 ? 2.865 -18.5 8.438 1 97.44 601 THR A O 1
ATOM 4472 N N . SER A 1 602 ? 2.174 -20.344 9.531 1 97.56 602 SER A N 1
ATOM 4473 C CA . SER A 1 602 ? 3 -21.234 8.711 1 97.56 602 SER A CA 1
ATOM 4474 C C . SER A 1 602 ? 2.416 -21.391 7.312 1 97.56 602 SER A C 1
ATOM 4476 O O . SER A 1 602 ? 1.282 -20.984 7.059 1 97.56 602 SER A O 1
ATOM 4478 N N . ALA A 1 603 ? 3.164 -21.969 6.457 1 97.38 603 ALA A N 1
ATOM 4479 C CA . ALA A 1 603 ? 2.805 -22.109 5.047 1 97.38 603 ALA A CA 1
ATOM 4480 C C . ALA A 1 603 ? 1.521 -22.922 4.883 1 97.38 603 ALA A C 1
ATOM 4482 O O . ALA A 1 603 ? 0.735 -22.672 3.969 1 97.38 603 ALA A O 1
ATOM 4483 N N . ASP A 1 604 ? 1.235 -23.859 5.797 1 97.25 604 ASP A N 1
ATOM 4484 C CA . ASP A 1 604 ? 0.072 -24.734 5.703 1 97.25 604 ASP A CA 1
ATOM 4485 C C . ASP A 1 604 ? -1.224 -23.953 5.891 1 97.25 604 ASP A C 1
ATOM 4487 O O . ASP A 1 604 ? -2.309 -24.438 5.582 1 97.25 604 ASP A O 1
ATOM 4491 N N . GLN A 1 605 ? -1.055 -22.734 6.355 1 97 605 GLN A N 1
ATOM 4492 C CA . GLN A 1 605 ? -2.217 -21.859 6.535 1 97 605 GLN A CA 1
ATOM 4493 C C . GLN A 1 605 ? -2.17 -20.672 5.578 1 97 605 GLN A C 1
ATOM 4495 O O . GLN A 1 605 ? -2.918 -19.703 5.746 1 97 605 GLN A O 1
ATOM 4500 N N . GLY A 1 606 ? -1.252 -20.703 4.695 1 97.25 606 GLY A N 1
ATOM 4501 C CA . GLY A 1 606 ? -1.187 -19.656 3.676 1 97.25 606 GLY A CA 1
ATOM 4502 C C . GLY A 1 606 ? -0.264 -18.516 4.047 1 97.25 606 GLY A C 1
ATOM 4503 O O . GLY A 1 606 ? -0.259 -17.469 3.385 1 97.25 606 GLY A O 1
ATOM 4504 N N . ALA A 1 607 ? 0.541 -18.625 5.199 1 97.62 607 ALA A N 1
ATOM 4505 C CA . ALA A 1 607 ? 1.459 -17.578 5.648 1 97.62 607 ALA A CA 1
ATOM 4506 C C . ALA A 1 607 ? 0.739 -16.25 5.801 1 97.62 607 ALA A C 1
ATOM 4508 O O . ALA A 1 607 ? 1.265 -15.203 5.406 1 97.62 607 ALA A O 1
ATOM 4509 N N . VAL A 1 608 ? -0.508 -16.25 6.289 1 97.06 608 VAL A N 1
ATOM 4510 C CA . VAL A 1 608 ? -1.321 -15.055 6.508 1 97.06 608 VAL A CA 1
ATOM 4511 C C . VAL A 1 608 ? -1.204 -14.609 7.961 1 97.06 608 VAL A C 1
ATOM 4513 O O . VAL A 1 608 ? -0.524 -15.25 8.766 1 97.06 608 VAL A O 1
ATOM 4516 N N . ARG A 1 609 ? -1.833 -13.508 8.312 1 95.38 609 ARG A N 1
ATOM 4517 C CA . ARG A 1 609 ? -1.88 -13.023 9.688 1 95.38 609 ARG A CA 1
ATOM 4518 C C . ARG A 1 609 ? -2.6 -14.016 10.594 1 95.38 609 ARG A C 1
ATOM 4520 O O . ARG A 1 609 ? -3.666 -14.531 10.242 1 95.38 609 ARG A O 1
ATOM 4527 N N . ASP A 1 610 ? -2.016 -14.234 11.68 1 96.56 610 ASP A N 1
ATOM 4528 C CA . ASP A 1 610 ? -2.635 -15.086 12.695 1 96.56 610 ASP A CA 1
ATOM 4529 C C . ASP A 1 610 ? -3.803 -14.375 13.367 1 96.56 610 ASP A C 1
ATOM 4531 O O . ASP A 1 610 ? -3.602 -13.586 14.297 1 96.56 610 ASP A O 1
ATOM 4535 N N . ARG A 1 611 ? -4.973 -14.695 13.062 1 94.12 611 ARG A N 1
ATOM 4536 C CA . ARG A 1 611 ? -6.172 -14.023 13.547 1 94.12 611 ARG A CA 1
ATOM 4537 C C . ARG A 1 611 ? -6.367 -14.258 15.039 1 94.12 611 ARG A C 1
ATOM 4539 O O . ARG A 1 611 ? -6.996 -13.453 15.727 1 94.12 611 ARG A O 1
ATOM 4546 N N . SER A 1 612 ? -5.832 -15.359 15.516 1 94.75 612 SER A N 1
ATOM 4547 C CA . SER A 1 612 ? -5.98 -15.68 16.938 1 94.75 612 SER A CA 1
ATOM 4548 C C . SER A 1 612 ? -5.234 -14.672 17.797 1 94.75 612 SER A C 1
ATOM 4550 O O . SER A 1 612 ? -5.559 -14.5 18.984 1 94.75 612 SER A O 1
ATOM 4552 N N . LYS A 1 613 ? -4.293 -14 17.203 1 94.19 613 LYS A N 1
ATOM 4553 C CA . LYS A 1 613 ? -3.523 -12.992 17.938 1 94.19 613 LYS A CA 1
ATOM 4554 C C . LYS A 1 613 ? -4.199 -11.625 17.875 1 94.19 613 LYS A C 1
ATOM 4556 O O . LYS A 1 613 ? -3.773 -10.688 18.547 1 94.19 613 LYS A O 1
ATOM 4561 N N . LEU A 1 614 ? -5.234 -11.5 17.078 1 93.31 614 LEU A N 1
ATOM 4562 C CA . LEU A 1 614 ? -5.887 -10.219 16.828 1 93.31 614 LEU A CA 1
ATOM 4563 C C . LEU A 1 614 ? -7.305 -10.203 17.391 1 93.31 614 LEU A C 1
ATOM 4565 O O . LEU A 1 614 ? -8.18 -9.523 16.875 1 93.31 614 LEU A O 1
ATOM 4569 N N . GLU A 1 615 ? -7.602 -10.914 18.422 1 78.88 615 GLU A N 1
ATOM 4570 C CA . GLU A 1 615 ? -8.93 -10.93 19.031 1 78.88 615 GLU A CA 1
ATOM 4571 C C . GLU A 1 615 ? -9.266 -9.586 19.672 1 78.88 615 GLU A C 1
ATOM 4573 O O . GLU A 1 615 ? -8.367 -8.844 20.078 1 78.88 615 GLU A O 1
ATOM 4578 N N . GLU A 1 616 ? -10.539 -9.211 19.578 1 68 616 GLU A N 1
ATOM 4579 C CA . GLU A 1 616 ? -11.031 -7.91 20.031 1 68 616 GLU A CA 1
ATOM 4580 C C . GLU A 1 616 ? -10.75 -7.703 21.516 1 68 616 GLU A C 1
ATOM 4582 O O . GLU A 1 616 ? -10.844 -8.641 22.312 1 68 616 GLU A O 1
ATOM 4587 N N . MET B 1 1 ? 33.375 5.828 -2.65 1 86.69 1 MET B N 1
ATOM 4588 C CA . MET B 1 1 ? 32.062 6.258 -3.105 1 86.69 1 MET B CA 1
ATOM 4589 C C . MET B 1 1 ? 31.031 5.148 -2.906 1 86.69 1 MET B C 1
ATOM 4591 O O . MET B 1 1 ? 31.312 3.979 -3.156 1 86.69 1 MET B O 1
ATOM 4595 N N . PRO B 1 2 ? 29.859 5.621 -2.352 1 93.19 2 PRO B N 1
ATOM 4596 C CA . PRO B 1 2 ? 28.812 4.594 -2.234 1 93.19 2 PRO B CA 1
ATOM 4597 C C . PRO B 1 2 ? 28.438 3.984 -3.582 1 93.19 2 PRO B C 1
ATOM 4599 O O . PRO B 1 2 ? 28.484 4.668 -4.609 1 93.19 2 PRO B O 1
ATOM 4602 N N . LYS B 1 3 ? 28.219 2.768 -3.553 1 95.06 3 LYS B N 1
ATOM 4603 C CA . LYS B 1 3 ? 27.719 2.09 -4.75 1 95.06 3 LYS B CA 1
ATOM 4604 C C . LYS B 1 3 ? 26.219 2.297 -4.926 1 95.06 3 LYS B C 1
ATOM 4606 O O . LYS B 1 3 ? 25.484 2.365 -3.943 1 95.06 3 LYS B O 1
ATOM 4611 N N . LEU B 1 4 ? 25.859 2.479 -6.223 1 97.94 4 LEU B N 1
ATOM 4612 C CA . LEU B 1 4 ? 24.438 2.512 -6.508 1 97.94 4 LEU B CA 1
ATOM 4613 C C . LEU B 1 4 ? 23.734 1.275 -5.949 1 97.94 4 LEU B C 1
ATOM 4615 O O . LEU B 1 4 ? 24.219 0.154 -6.133 1 97.94 4 LEU B O 1
ATOM 4619 N N . ARG B 1 5 ? 22.625 1.508 -5.234 1 98.12 5 ARG B N 1
ATOM 4620 C CA . ARG B 1 5 ? 21.828 0.383 -4.75 1 98.12 5 ARG B CA 1
ATOM 4621 C C . ARG B 1 5 ? 21.359 -0.494 -5.906 1 98.12 5 ARG B C 1
ATOM 4623 O O . ARG B 1 5 ? 21.344 -1.722 -5.793 1 98.12 5 ARG B O 1
ATOM 4630 N N . SER B 1 6 ? 21.062 0.085 -7.039 1 98 6 SER B N 1
ATOM 4631 C CA . SER B 1 6 ? 20.5 -0.603 -8.203 1 98 6 SER B CA 1
ATOM 4632 C C . SER B 1 6 ? 21.531 -1.561 -8.812 1 98 6 SER B C 1
ATOM 4634 O O . SER B 1 6 ? 21.156 -2.473 -9.555 1 98 6 SER B O 1
ATOM 4636 N N . ALA B 1 7 ? 22.781 -1.362 -8.562 1 97.19 7 ALA B N 1
ATOM 4637 C CA . ALA B 1 7 ? 23.828 -2.268 -9.055 1 97.19 7 ALA B CA 1
ATOM 4638 C C . ALA B 1 7 ? 23.562 -3.701 -8.602 1 97.19 7 ALA B C 1
ATOM 4640 O O . ALA B 1 7 ? 23.922 -4.656 -9.289 1 97.19 7 ALA B O 1
ATOM 4641 N N . THR B 1 8 ? 22.844 -3.82 -7.496 1 96.19 8 THR B N 1
ATOM 4642 C CA . THR B 1 8 ? 22.5 -5.129 -6.949 1 96.19 8 THR B CA 1
ATOM 4643 C C . THR B 1 8 ? 21.703 -5.945 -7.965 1 96.19 8 THR B C 1
ATOM 4645 O O . THR B 1 8 ? 21.844 -7.168 -8.023 1 96.19 8 THR B O 1
ATOM 4648 N N . THR B 1 9 ? 20.922 -5.305 -8.789 1 96.06 9 THR B N 1
ATOM 4649 C CA . THR B 1 9 ? 20.016 -6.012 -9.695 1 96.06 9 THR B CA 1
ATOM 4650 C C . THR B 1 9 ? 20.469 -5.848 -11.148 1 96.06 9 THR B C 1
ATOM 4652 O O . THR B 1 9 ? 19.953 -6.523 -12.039 1 96.06 9 THR B O 1
ATOM 4655 N N . THR B 1 10 ? 21.438 -4.938 -11.383 1 96 10 THR B N 1
ATOM 4656 C CA . THR B 1 10 ? 21.766 -4.625 -12.766 1 96 10 THR B CA 1
ATOM 4657 C C . THR B 1 10 ? 23.156 -5.125 -13.125 1 96 10 THR B C 1
ATOM 4659 O O . THR B 1 10 ? 23.531 -5.129 -14.297 1 96 10 THR B O 1
ATOM 4662 N N . HIS B 1 11 ? 23.953 -5.562 -12.148 1 92.69 11 HIS B N 1
ATOM 4663 C CA . HIS B 1 11 ? 25.328 -5.996 -12.406 1 92.69 11 HIS B CA 1
ATOM 4664 C C . HIS B 1 11 ? 25.531 -7.445 -11.977 1 92.69 11 HIS B C 1
ATOM 4666 O O . HIS B 1 11 ? 24.859 -7.93 -11.07 1 92.69 11 HIS B O 1
ATOM 4672 N N . GLY B 1 12 ? 26.484 -8.078 -12.656 1 89 12 GLY B N 1
ATOM 4673 C CA . GLY B 1 12 ? 26.859 -9.438 -12.297 1 89 12 GLY B CA 1
ATOM 4674 C C . GLY B 1 12 ? 26.203 -10.492 -13.164 1 89 12 GLY B C 1
ATOM 4675 O O . GLY B 1 12 ? 25.047 -10.344 -13.555 1 89 12 GLY B O 1
ATOM 4676 N N . ARG B 1 13 ? 26.891 -11.516 -13.352 1 85.69 13 ARG B N 1
ATOM 4677 C CA . ARG B 1 13 ? 26.422 -12.602 -14.203 1 85.69 13 ARG B CA 1
ATOM 4678 C C . ARG B 1 13 ? 25.172 -13.258 -13.609 1 85.69 13 ARG B C 1
ATOM 4680 O O . ARG B 1 13 ? 24.266 -13.656 -14.344 1 85.69 13 ARG B O 1
ATOM 4687 N N . ASN B 1 14 ? 25.109 -13.297 -12.328 1 84 14 ASN B N 1
ATOM 4688 C CA . ASN B 1 14 ? 24.016 -13.969 -11.633 1 84 14 ASN B CA 1
ATOM 4689 C C . ASN B 1 14 ? 22.719 -13.188 -11.742 1 84 14 ASN B C 1
ATOM 4691 O O . ASN B 1 14 ? 21.641 -13.719 -11.461 1 84 14 ASN B O 1
ATOM 4695 N N . MET B 1 15 ? 22.828 -11.969 -12.188 1 91.31 15 MET B N 1
ATOM 4696 C CA . MET B 1 15 ? 21.625 -11.141 -12.242 1 91.31 15 MET B CA 1
ATOM 4697 C C . MET B 1 15 ? 21.125 -11 -13.672 1 91.31 15 MET B C 1
ATOM 4699 O O . MET B 1 15 ? 20.391 -10.062 -13.984 1 91.31 15 MET B O 1
ATOM 4703 N N . ALA B 1 16 ? 21.5 -11.977 -14.508 1 91.88 16 ALA B N 1
ATOM 4704 C CA . ALA B 1 16 ? 21.047 -11.992 -15.891 1 91.88 16 ALA B CA 1
ATOM 4705 C C . ALA B 1 16 ? 19.531 -12 -15.969 1 91.88 16 ALA B C 1
ATOM 4707 O O . ALA B 1 16 ? 18.938 -11.359 -16.844 1 91.88 16 ALA B O 1
ATOM 4708 N N . GLY B 1 17 ? 18.891 -12.734 -15.109 1 92.06 17 GLY B N 1
ATOM 4709 C CA . GLY B 1 17 ? 17.438 -12.75 -15.07 1 92.06 17 GLY B CA 1
ATOM 4710 C C . GLY B 1 17 ? 16.828 -11.398 -14.75 1 92.06 17 GLY B C 1
ATOM 4711 O O . GLY B 1 17 ? 15.891 -10.969 -15.414 1 92.06 17 GLY B O 1
ATOM 4712 N N . ALA B 1 18 ? 17.391 -10.758 -13.727 1 94.5 18 ALA B N 1
ATOM 4713 C CA . ALA B 1 18 ? 16.906 -9.43 -13.359 1 94.5 18 ALA B CA 1
ATOM 4714 C C . ALA B 1 18 ? 17.094 -8.445 -14.508 1 94.5 18 ALA B C 1
ATOM 4716 O O . ALA B 1 18 ? 16.203 -7.633 -14.789 1 94.5 18 ALA B O 1
ATOM 4717 N N . ARG B 1 19 ? 18.219 -8.523 -15.156 1 96.19 19 ARG B N 1
ATOM 4718 C CA . ARG B 1 19 ? 18.5 -7.625 -16.266 1 96.19 19 ARG B CA 1
ATOM 4719 C C . ARG B 1 19 ? 17.547 -7.887 -17.422 1 96.19 19 ARG B C 1
ATOM 4721 O O . ARG B 1 19 ? 17.125 -6.953 -18.125 1 96.19 19 ARG B O 1
ATOM 4728 N N . ALA B 1 20 ? 17.188 -9.172 -17.672 1 95.88 20 ALA B N 1
ATOM 4729 C CA . ALA B 1 20 ? 16.188 -9.484 -18.688 1 95.88 20 ALA B CA 1
ATOM 4730 C C . ALA B 1 20 ? 14.859 -8.805 -18.391 1 95.88 20 ALA B C 1
ATOM 4732 O O . ALA B 1 20 ? 14.195 -8.297 -19.297 1 95.88 20 ALA B O 1
ATOM 4733 N N . LEU B 1 21 ? 14.492 -8.789 -17.188 1 97.06 21 LEU B N 1
ATOM 4734 C CA . LEU B 1 21 ? 13.242 -8.164 -16.781 1 97.06 21 LEU B CA 1
ATOM 4735 C C . LEU B 1 21 ? 13.328 -6.645 -16.875 1 97.06 21 LEU B C 1
ATOM 4737 O O . LEU B 1 21 ? 12.367 -5.988 -17.297 1 97.06 21 LEU B O 1
ATOM 4741 N N . TRP B 1 22 ? 14.484 -6.07 -16.422 1 97.75 22 TRP B N 1
ATOM 4742 C CA . TRP B 1 22 ? 14.672 -4.629 -16.594 1 97.75 22 TRP B CA 1
ATOM 4743 C C . TRP B 1 22 ? 14.508 -4.227 -18.047 1 97.75 22 TRP B C 1
ATOM 4745 O O . TRP B 1 22 ? 13.875 -3.211 -18.344 1 97.75 22 TRP B O 1
ATOM 4755 N N . ARG B 1 23 ? 15.055 -5.02 -18.984 1 96.5 23 ARG B N 1
ATOM 4756 C CA . ARG B 1 23 ? 14.898 -4.758 -20.422 1 96.5 23 ARG B CA 1
ATOM 4757 C C . ARG B 1 23 ? 13.43 -4.789 -20.828 1 96.5 23 ARG B C 1
ATOM 4759 O O . ARG B 1 23 ? 12.984 -3.984 -21.641 1 96.5 23 ARG B O 1
ATOM 4766 N N . ALA B 1 24 ? 12.68 -5.645 -20.203 1 96.44 24 ALA B N 1
ATOM 4767 C CA . ALA B 1 24 ? 11.266 -5.824 -20.547 1 96.44 24 ALA B CA 1
ATOM 4768 C C . ALA B 1 24 ? 10.43 -4.656 -20.031 1 96.44 24 ALA B C 1
ATOM 4770 O O . ALA B 1 24 ? 9.281 -4.477 -20.438 1 96.44 24 ALA B O 1
ATOM 4771 N N . THR B 1 25 ? 10.961 -3.836 -19.125 1 96.75 25 THR B N 1
ATOM 4772 C CA . THR B 1 25 ? 10.258 -2.643 -18.672 1 96.75 25 THR B CA 1
ATOM 4773 C C . THR B 1 25 ? 10.516 -1.469 -19.609 1 96.75 25 THR B C 1
ATOM 4775 O O . THR B 1 25 ? 9.977 -0.378 -19.422 1 96.75 25 THR B O 1
ATOM 4778 N N . GLY B 1 26 ? 11.422 -1.656 -20.547 1 95.25 26 GLY B N 1
ATOM 4779 C CA . GLY B 1 26 ? 11.703 -0.605 -21.5 1 95.25 26 GLY B CA 1
ATOM 4780 C C . GLY B 1 26 ? 13.109 -0.055 -21.406 1 95.25 26 GLY B C 1
ATOM 4781 O O . GLY B 1 26 ? 13.508 0.807 -22.188 1 95.25 26 GLY B O 1
ATOM 4782 N N . MET B 1 27 ? 13.898 -0.612 -20.422 1 96.38 27 MET B N 1
ATOM 4783 C CA . MET B 1 27 ? 15.273 -0.141 -20.281 1 96.38 27 MET B CA 1
ATOM 4784 C C . MET B 1 27 ? 16.094 -0.5 -21.516 1 96.38 27 MET B C 1
ATOM 4786 O O . MET B 1 27 ? 15.984 -1.61 -22.047 1 96.38 27 MET B O 1
ATOM 4790 N N . LYS B 1 28 ? 17 0.394 -22 1 94.12 28 LYS B N 1
ATOM 4791 C CA . LYS B 1 28 ? 17.938 0.21 -23.109 1 94.12 28 LYS B CA 1
ATOM 4792 C C . LYS B 1 28 ? 19.344 -0.041 -22.594 1 94.12 28 LYS B C 1
ATOM 4794 O O . LYS B 1 28 ? 19.625 0.153 -21.406 1 94.12 28 LYS B O 1
ATOM 4799 N N . GLU B 1 29 ? 20.094 -0.465 -23.453 1 93 29 GLU B N 1
ATOM 4800 C CA . GLU B 1 29 ? 21.453 -0.836 -23.094 1 93 29 GLU B CA 1
ATOM 4801 C C . GLU B 1 29 ? 22.172 0.31 -22.391 1 93 29 GLU B C 1
ATOM 4803 O O . GLU B 1 29 ? 22.891 0.089 -21.406 1 93 29 GLU B O 1
ATOM 4808 N N . ASP B 1 30 ? 21.953 1.54 -22.844 1 95.12 30 ASP B N 1
ATOM 4809 C CA . ASP B 1 30 ? 22.656 2.697 -22.297 1 95.12 30 ASP B CA 1
ATOM 4810 C C . ASP B 1 30 ? 22.078 3.109 -20.953 1 95.12 30 ASP B C 1
ATOM 4812 O O . ASP B 1 30 ? 22.641 3.957 -20.266 1 95.12 30 ASP B O 1
ATOM 4816 N N . ASP B 1 31 ? 21 2.51 -20.594 1 96.44 31 ASP B N 1
ATOM 4817 C CA . ASP B 1 31 ? 20.375 2.842 -19.312 1 96.44 31 ASP B CA 1
ATOM 4818 C C . ASP B 1 31 ? 21.062 2.135 -18.156 1 96.44 31 ASP B C 1
ATOM 4820 O O . ASP B 1 31 ? 21.047 2.613 -17.031 1 96.44 31 ASP B O 1
ATOM 4824 N N . PHE B 1 32 ? 21.625 0.954 -18.469 1 95.81 32 PHE B N 1
ATOM 4825 C CA . PHE B 1 32 ? 22.312 0.201 -17.406 1 95.81 32 PHE B CA 1
ATOM 4826 C C . PHE B 1 32 ? 23.531 0.956 -16.906 1 95.81 32 PHE B C 1
ATOM 4828 O O . PHE B 1 32 ? 24.328 1.466 -17.703 1 95.81 32 PHE B O 1
ATOM 4835 N N . GLY B 1 33 ? 23.656 1.086 -15.656 1 94.06 33 GLY B N 1
ATOM 4836 C CA . GLY B 1 33 ? 24.734 1.865 -15.047 1 94.06 33 GLY B CA 1
ATOM 4837 C C . GLY B 1 33 ? 24.266 3.213 -14.531 1 94.06 33 GLY B C 1
ATOM 4838 O O . GLY B 1 33 ? 24.891 3.795 -13.648 1 94.06 33 GLY B O 1
ATOM 4839 N N . LYS B 1 34 ? 23.188 3.771 -15.109 1 97.38 34 LYS B N 1
ATOM 4840 C CA . LYS B 1 34 ? 22.594 5.004 -14.609 1 97.38 34 LYS B CA 1
ATOM 4841 C C . LYS B 1 34 ? 21.797 4.746 -13.336 1 97.38 34 LYS B C 1
ATOM 4843 O O . LYS B 1 34 ? 21.328 3.627 -13.102 1 97.38 34 LYS B O 1
ATOM 4848 N N . PRO B 1 35 ? 21.641 5.793 -12.461 1 98.5 35 PRO B N 1
ATOM 4849 C CA . PRO B 1 35 ? 20.812 5.609 -11.266 1 98.5 35 PRO B CA 1
ATOM 4850 C C . PRO B 1 35 ? 19.344 5.375 -11.602 1 98.5 35 PRO B C 1
ATOM 4852 O O . PRO B 1 35 ? 18.797 6.051 -12.477 1 98.5 35 PRO B O 1
ATOM 4855 N N . ILE B 1 36 ? 18.734 4.371 -11 1 98.75 36 ILE B N 1
ATOM 4856 C CA . ILE B 1 36 ? 17.312 4.125 -11.109 1 98.75 36 ILE B CA 1
ATOM 4857 C C . ILE B 1 36 ? 16.562 4.922 -10.047 1 98.75 36 ILE B C 1
ATOM 4859 O O . ILE B 1 36 ? 16.719 4.676 -8.852 1 98.75 36 ILE B O 1
ATOM 4863 N N . ILE B 1 37 ? 15.758 5.852 -10.469 1 98.94 37 ILE B N 1
ATOM 4864 C CA . ILE B 1 37 ? 15.086 6.797 -9.578 1 98.94 37 ILE B CA 1
ATOM 4865 C C . ILE B 1 37 ? 13.578 6.527 -9.586 1 98.94 37 ILE B C 1
ATOM 4867 O O . ILE B 1 37 ? 12.945 6.543 -10.648 1 98.94 37 ILE B O 1
ATOM 4871 N N . ALA B 1 38 ? 13.047 6.246 -8.406 1 98.94 38 ALA B N 1
ATOM 4872 C CA . ALA B 1 38 ? 11.617 5.984 -8.266 1 98.94 38 ALA B CA 1
ATOM 4873 C C . ALA B 1 38 ? 10.82 7.285 -8.281 1 98.94 38 ALA B C 1
ATOM 4875 O O . ALA B 1 38 ? 11.188 8.258 -7.609 1 98.94 38 ALA B O 1
ATOM 4876 N N . VAL B 1 39 ? 9.82 7.352 -9.117 1 98.88 39 VAL B N 1
ATOM 4877 C CA . VAL B 1 39 ? 8.781 8.375 -9.016 1 98.88 39 VAL B CA 1
ATOM 4878 C C . VAL B 1 39 ? 7.59 7.832 -8.234 1 98.88 39 VAL B C 1
ATOM 4880 O O . VAL B 1 39 ? 6.762 7.105 -8.789 1 98.88 39 VAL B O 1
ATOM 4883 N N . VAL B 1 40 ? 7.539 8.164 -6.93 1 98.88 40 VAL B N 1
ATOM 4884 C CA . VAL B 1 40 ? 6.5 7.691 -6.023 1 98.88 40 VAL B CA 1
ATOM 4885 C C . VAL B 1 40 ? 5.262 8.578 -6.152 1 98.88 40 VAL B C 1
ATOM 4887 O O . VAL B 1 40 ? 5.191 9.648 -5.543 1 98.88 40 VAL B O 1
ATOM 4890 N N . ASN B 1 41 ? 4.266 8.125 -6.875 1 98.62 41 ASN B N 1
ATOM 4891 C CA . ASN B 1 41 ? 3.041 8.883 -7.113 1 98.62 41 ASN B CA 1
ATOM 4892 C C . ASN B 1 41 ? 1.908 8.414 -6.207 1 98.62 41 ASN B C 1
ATOM 4894 O O . ASN B 1 41 ? 2.045 7.41 -5.5 1 98.62 41 ASN B O 1
ATOM 4898 N N . SER B 1 42 ? 0.918 9.188 -6.02 1 98.38 42 SER B N 1
ATOM 4899 C CA . SER B 1 42 ? -0.255 8.828 -5.23 1 98.38 42 SER B CA 1
ATOM 4900 C C . SER B 1 42 ? -1.544 9.102 -6 1 98.38 42 SER B C 1
ATOM 4902 O O . SER B 1 42 ? -2.549 9.508 -5.41 1 98.38 42 SER B O 1
ATOM 4904 N N . PHE B 1 43 ? -1.502 8.867 -7.27 1 98.19 43 PHE B N 1
ATOM 4905 C CA . PHE B 1 43 ? -2.67 9.094 -8.109 1 98.19 43 PHE B CA 1
ATOM 4906 C C . PHE B 1 43 ? -3.832 8.211 -7.676 1 98.19 43 PHE B C 1
ATOM 4908 O O . PHE B 1 43 ? -3.666 7.004 -7.484 1 98.19 43 PHE B O 1
ATOM 4915 N N . THR B 1 44 ? -5.004 8.82 -7.559 1 98.31 44 THR B N 1
ATOM 4916 C CA . THR B 1 44 ? -6.293 8.164 -7.371 1 98.31 44 THR B CA 1
ATOM 4917 C C . THR B 1 44 ? -7.438 9.102 -7.766 1 98.31 44 THR B C 1
ATOM 4919 O O . THR B 1 44 ? -7.316 10.32 -7.648 1 98.31 44 THR B O 1
ATOM 4922 N N . GLN B 1 45 ? -8.516 8.586 -8.172 1 98 45 GLN B N 1
ATOM 4923 C CA . GLN B 1 45 ? -9.664 9.383 -8.602 1 98 45 GLN B CA 1
ATOM 4924 C C . GLN B 1 45 ? -10.695 9.508 -7.492 1 98 45 GLN B C 1
ATOM 4926 O O . GLN B 1 45 ? -11.719 10.172 -7.664 1 98 45 GLN B O 1
ATOM 4931 N N . PHE B 1 46 ? -10.383 8.953 -6.27 1 98.19 46 PHE B N 1
ATOM 4932 C CA . PHE B 1 46 ? -11.266 9.039 -5.113 1 98.19 46 PHE B CA 1
ATOM 4933 C C . PHE B 1 46 ? -11.039 10.344 -4.359 1 98.19 46 PHE B C 1
ATOM 4935 O O . PHE B 1 46 ? -11.867 10.742 -3.537 1 98.19 46 PHE B O 1
ATOM 4942 N N . VAL B 1 47 ? -9.922 10.992 -4.637 1 98 47 VAL B N 1
ATOM 4943 C CA . VAL B 1 47 ? -9.484 12.117 -3.82 1 98 47 VAL B CA 1
ATOM 4944 C C . VAL B 1 47 ? -9.227 13.328 -4.707 1 98 47 VAL B C 1
ATOM 4946 O O . VAL B 1 47 ? -8.328 13.312 -5.555 1 98 47 VAL B O 1
ATOM 4949 N N . PRO B 1 48 ? -9.922 14.406 -4.508 1 97.12 48 PRO B N 1
ATOM 4950 C CA . PRO B 1 48 ? -9.695 15.609 -5.312 1 97.12 48 PRO B CA 1
ATOM 4951 C C . PRO B 1 48 ? -8.242 16.078 -5.277 1 97.12 48 PRO B C 1
ATOM 4953 O O . PRO B 1 48 ? -7.723 16.578 -6.277 1 97.12 48 PRO B O 1
ATOM 4956 N N . GLY B 1 49 ? -7.613 15.859 -4.195 1 97 49 GLY B N 1
ATOM 4957 C CA . GLY B 1 49 ? -6.227 16.266 -4.047 1 97 49 GLY B CA 1
ATOM 4958 C C . GLY B 1 49 ? -5.273 15.484 -4.926 1 97 49 GLY B C 1
ATOM 4959 O O . GLY B 1 49 ? -4.125 15.883 -5.125 1 97 49 GLY B O 1
ATOM 4960 N N . HIS B 1 50 ? -5.746 14.383 -5.516 1 98.31 50 HIS B N 1
ATOM 4961 C CA . HIS B 1 50 ? -4.844 13.484 -6.23 1 98.31 50 HIS B CA 1
ATOM 4962 C C . HIS B 1 50 ? -5.348 13.203 -7.641 1 98.31 50 HIS B C 1
ATOM 4964 O O . HIS B 1 50 ? -4.633 12.609 -8.453 1 98.31 50 HIS B O 1
ATOM 4970 N N . VAL B 1 51 ? -6.543 13.633 -7.996 1 97.56 51 VAL B N 1
ATOM 4971 C CA . VAL B 1 51 ? -7.207 13.25 -9.234 1 97.56 51 VAL B CA 1
ATOM 4972 C C . VAL B 1 51 ? -6.395 13.742 -10.43 1 97.56 51 VAL B C 1
ATOM 4974 O O . VAL B 1 51 ? -6.367 13.094 -11.477 1 97.56 51 VAL B O 1
ATOM 4977 N N . HIS B 1 52 ? -5.633 14.828 -10.328 1 97.69 52 HIS B N 1
ATOM 4978 C CA . HIS B 1 52 ? -4.922 15.438 -11.438 1 97.69 52 HIS B CA 1
ATOM 4979 C C . HIS B 1 52 ? -3.504 14.891 -11.555 1 97.69 52 HIS B C 1
ATOM 4981 O O . HIS B 1 52 ? -2.758 15.273 -12.461 1 97.69 52 HIS B O 1
ATOM 4987 N N . LEU B 1 53 ? -3.068 13.938 -10.703 1 97.88 53 LEU B N 1
ATOM 4988 C CA . LEU B 1 53 ? -1.676 13.508 -10.617 1 97.88 53 LEU B CA 1
ATOM 4989 C C . LEU B 1 53 ? -1.372 12.438 -11.656 1 97.88 53 LEU B C 1
ATOM 4991 O O . LEU B 1 53 ? -0.218 12.039 -11.828 1 97.88 53 LEU B O 1
ATOM 4995 N N . LYS B 1 54 ? -2.33 11.914 -12.336 1 94.56 54 LYS B N 1
ATOM 4996 C CA . LYS B 1 54 ? -2.215 10.75 -13.203 1 94.56 54 LYS B CA 1
ATOM 4997 C C . LYS B 1 54 ? -1.018 10.875 -14.141 1 94.56 54 LYS B C 1
ATOM 4999 O O . LYS B 1 54 ? -0.193 9.961 -14.227 1 94.56 54 LYS B O 1
ATOM 5004 N N . ASP B 1 55 ? -0.824 12.031 -14.82 1 94.69 55 ASP B N 1
ATOM 5005 C CA . ASP B 1 55 ? 0.212 12.156 -15.836 1 94.69 55 ASP B CA 1
ATOM 5006 C C . ASP B 1 55 ? 1.389 12.984 -15.328 1 94.69 55 ASP B C 1
ATOM 5008 O O . ASP B 1 55 ? 2.35 13.227 -16.062 1 94.69 55 ASP B O 1
ATOM 5012 N N . LEU B 1 56 ? 1.336 13.359 -14.07 1 97.94 56 LEU B N 1
ATOM 5013 C CA . LEU B 1 56 ? 2.391 14.211 -13.539 1 97.94 56 LEU B CA 1
ATOM 5014 C C . LEU B 1 56 ? 3.629 13.391 -13.188 1 97.94 56 LEU B C 1
ATOM 5016 O O . LEU B 1 56 ? 4.754 13.898 -13.25 1 97.94 56 LEU B O 1
ATOM 5020 N N . GLY B 1 57 ? 3.398 12.117 -12.797 1 97.94 57 GLY B N 1
ATOM 5021 C CA . GLY B 1 57 ? 4.547 11.242 -12.625 1 97.94 57 GLY B CA 1
ATOM 5022 C C . GLY B 1 57 ? 5.391 11.109 -13.875 1 97.94 57 GLY B C 1
ATOM 5023 O O . GLY B 1 57 ? 6.621 11.094 -13.797 1 97.94 57 GLY B O 1
ATOM 5024 N N . GLN B 1 58 ? 4.723 11.031 -15.031 1 97.88 58 GLN B N 1
ATOM 5025 C CA . GLN B 1 58 ? 5.434 10.898 -16.297 1 97.88 58 GLN B CA 1
ATOM 5026 C C . GLN B 1 58 ? 6.156 12.195 -16.656 1 97.88 58 GLN B C 1
ATOM 5028 O O . GLN B 1 58 ? 7.215 12.164 -17.297 1 97.88 58 GLN B O 1
ATOM 5033 N N . LEU B 1 59 ? 5.551 13.328 -16.297 1 98.56 59 LEU B N 1
ATOM 5034 C CA . LEU B 1 59 ? 6.223 14.617 -16.469 1 98.56 59 LEU B CA 1
ATOM 5035 C C . LEU B 1 59 ? 7.555 14.633 -15.719 1 98.56 59 LEU B C 1
ATOM 5037 O O . LEU B 1 59 ? 8.578 15.023 -16.281 1 98.56 59 LEU B O 1
ATOM 5041 N N . VAL B 1 60 ? 7.574 14.195 -14.484 1 98.81 60 VAL B N 1
ATOM 5042 C CA . VAL B 1 60 ? 8.781 14.125 -13.656 1 98.81 60 VAL B CA 1
ATOM 5043 C C . VAL B 1 60 ? 9.75 13.109 -14.25 1 98.81 60 VAL B C 1
ATOM 5045 O O . VAL B 1 60 ? 10.953 13.367 -14.32 1 98.81 60 VAL B O 1
ATOM 5048 N N . ALA B 1 61 ? 9.234 11.969 -14.711 1 98.69 61 ALA B N 1
ATOM 5049 C CA . ALA B 1 61 ? 10.055 10.898 -15.273 1 98.69 61 ALA B CA 1
ATOM 5050 C C . ALA B 1 61 ? 10.859 11.398 -16.469 1 98.69 61 ALA B C 1
ATOM 5052 O O . ALA B 1 61 ? 12.055 11.102 -16.594 1 98.69 61 ALA B O 1
ATOM 5053 N N . ARG B 1 62 ? 10.234 12.148 -17.359 1 98.62 62 ARG B N 1
ATOM 5054 C CA . ARG B 1 62 ? 10.914 12.664 -18.547 1 98.62 62 ARG B CA 1
ATOM 5055 C C . ARG B 1 62 ? 12.07 13.586 -18.156 1 98.62 62 ARG B C 1
ATOM 5057 O O . ARG B 1 62 ? 13.125 13.562 -18.797 1 98.62 62 ARG B O 1
ATOM 5064 N N . GLU B 1 63 ? 11.836 14.391 -17.125 1 98.88 63 GLU B N 1
ATOM 5065 C CA . GLU B 1 63 ? 12.891 15.289 -16.656 1 98.88 63 GLU B CA 1
ATOM 5066 C C . GLU B 1 63 ? 14.055 14.508 -16.047 1 98.88 63 GLU B C 1
ATOM 5068 O O . GLU B 1 63 ? 15.211 14.883 -16.219 1 98.88 63 GLU B O 1
ATOM 5073 N N . ILE B 1 64 ? 13.789 13.453 -15.281 1 98.88 64 ILE B N 1
ATOM 5074 C CA . ILE B 1 64 ? 14.82 12.594 -14.703 1 98.88 64 ILE B CA 1
ATOM 5075 C C . ILE B 1 64 ? 15.656 11.977 -15.82 1 98.88 64 ILE B C 1
ATOM 5077 O O . ILE B 1 64 ? 16.891 11.992 -15.758 1 98.88 64 ILE B O 1
ATOM 5081 N N . GLU B 1 65 ? 14.977 11.438 -16.828 1 98.56 65 GLU B N 1
ATOM 5082 C CA . GLU B 1 65 ? 15.656 10.781 -17.938 1 98.56 65 GLU B CA 1
ATOM 5083 C C . GLU B 1 65 ? 16.531 11.773 -18.703 1 98.56 65 GLU B C 1
ATOM 5085 O O . GLU B 1 65 ? 17.672 11.461 -19.047 1 98.56 65 GLU B O 1
ATOM 5090 N N . ALA B 1 66 ? 16 12.969 -18.938 1 98.5 66 ALA B N 1
ATOM 5091 C CA . ALA B 1 66 ? 16.75 14.016 -19.625 1 98.5 66 ALA B CA 1
ATOM 5092 C C . ALA B 1 66 ? 18 14.414 -18.828 1 98.5 66 ALA B C 1
ATOM 5094 O O . ALA B 1 66 ? 19.016 14.781 -19.406 1 98.5 66 ALA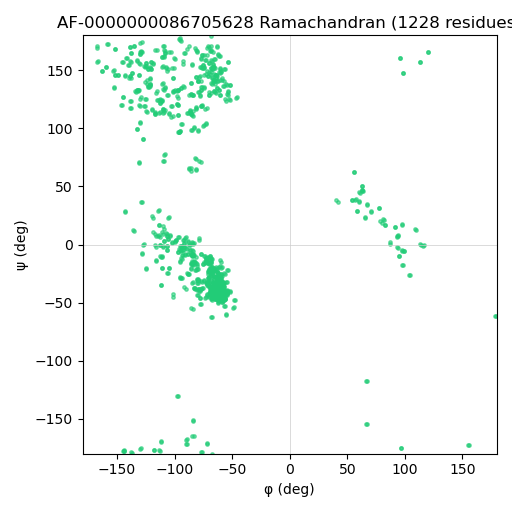 B O 1
ATOM 5095 N N . ALA B 1 67 ? 17.922 14.25 -17.547 1 98.5 67 ALA B N 1
ATOM 5096 C CA . ALA B 1 67 ? 19.016 14.664 -16.672 1 98.5 67 ALA B CA 1
ATOM 5097 C C . ALA B 1 67 ? 19.984 13.516 -16.438 1 98.5 67 ALA B C 1
ATOM 5099 O O . ALA B 1 67 ? 21 13.68 -15.734 1 98.5 67 ALA B O 1
ATOM 5100 N N . GLY B 1 68 ? 19.734 12.383 -16.953 1 97.75 68 GLY B N 1
ATOM 5101 C CA . GLY B 1 68 ? 20.734 11.328 -16.953 1 97.75 68 GLY B CA 1
ATOM 5102 C C . GLY B 1 68 ? 20.391 10.18 -16.016 1 97.75 68 GLY B C 1
ATOM 5103 O O . GLY B 1 68 ? 21.25 9.367 -15.688 1 97.75 68 GLY B O 1
ATOM 5104 N N . GLY B 1 69 ? 19.156 10.094 -15.492 1 98.44 69 GLY B N 1
ATOM 5105 C CA . GLY B 1 69 ? 18.719 8.977 -14.672 1 98.44 69 GLY B CA 1
ATOM 5106 C C . GLY B 1 69 ? 17.719 8.078 -15.375 1 98.44 69 GLY B C 1
ATOM 5107 O O . GLY B 1 69 ? 17.312 8.367 -16.5 1 98.44 69 GLY B O 1
ATOM 5108 N N . VAL B 1 70 ? 17.438 6.926 -14.852 1 98.56 70 VAL B N 1
ATOM 5109 C CA . VAL B 1 70 ? 16.344 6.062 -15.258 1 98.56 70 VAL B CA 1
ATOM 5110 C C . VAL B 1 70 ? 15.156 6.258 -14.312 1 98.56 70 VAL B C 1
ATOM 5112 O O . VAL B 1 70 ? 15.297 6.129 -13.094 1 98.56 70 VAL B O 1
ATOM 5115 N N . ALA B 1 71 ? 14.047 6.645 -14.852 1 98.69 71 ALA B N 1
ATOM 5116 C CA . ALA B 1 71 ? 12.867 6.895 -14.023 1 98.69 71 ALA B CA 1
ATOM 5117 C C . ALA B 1 71 ? 11.898 5.715 -14.086 1 98.69 71 ALA B C 1
ATOM 5119 O O . ALA B 1 71 ? 11.641 5.172 -15.156 1 98.69 71 ALA B O 1
ATOM 5120 N N . LYS B 1 72 ? 11.406 5.242 -12.961 1 98.75 72 LYS B N 1
ATOM 5121 C CA . LYS B 1 72 ? 10.359 4.234 -12.844 1 98.75 72 LYS B CA 1
ATOM 5122 C C . LYS B 1 72 ? 9.266 4.684 -11.883 1 98.75 72 LYS B C 1
ATOM 5124 O O . LYS B 1 72 ? 9.539 4.961 -10.711 1 98.75 72 LYS B O 1
ATOM 5129 N N . GLU B 1 73 ? 8.07 4.793 -12.383 1 98.62 73 GLU B N 1
ATOM 5130 C CA . GLU B 1 73 ? 6.934 5.285 -11.609 1 98.62 73 GLU B CA 1
ATOM 5131 C C . GLU B 1 73 ? 6.18 4.137 -10.945 1 98.62 73 GLU B C 1
ATOM 5133 O O . GLU B 1 73 ? 6.016 3.07 -11.539 1 98.62 73 GLU B O 1
ATOM 5138 N N . PHE B 1 74 ? 5.816 4.289 -9.695 1 98.62 74 PHE B N 1
ATOM 5139 C CA . PHE B 1 74 ? 4.828 3.447 -9.031 1 98.62 74 PHE B CA 1
ATOM 5140 C C . PHE B 1 74 ? 3.904 4.285 -8.156 1 98.62 74 PHE B C 1
ATOM 5142 O O . PHE B 1 74 ? 4.141 5.48 -7.957 1 98.62 74 PHE B O 1
ATOM 5149 N N . ASN B 1 75 ? 2.787 3.662 -7.633 1 98.31 75 ASN B N 1
ATOM 5150 C CA . ASN B 1 75 ? 1.782 4.422 -6.898 1 98.31 75 ASN B CA 1
ATOM 5151 C C . ASN B 1 75 ? 1.569 3.857 -5.496 1 98.31 75 ASN B C 1
ATOM 5153 O O . ASN B 1 75 ? 1.807 2.672 -5.258 1 98.31 75 ASN B O 1
ATOM 5157 N N . THR B 1 76 ? 1.188 4.699 -4.59 1 98.12 76 THR B N 1
ATOM 5158 C CA . THR B 1 76 ? 0.63 4.328 -3.295 1 98.12 76 THR B CA 1
ATOM 5159 C C . THR B 1 76 ? -0.856 4.668 -3.229 1 98.12 76 THR B C 1
ATOM 5161 O O . THR B 1 76 ? -1.389 5.324 -4.125 1 98.12 76 THR B O 1
ATOM 5164 N N . ILE B 1 77 ? -1.57 4.223 -2.164 1 98.31 77 ILE B N 1
ATOM 5165 C CA . ILE B 1 77 ? -2.971 4.578 -1.965 1 98.31 77 ILE B CA 1
ATOM 5166 C C . ILE B 1 77 ? -3.068 5.969 -1.345 1 98.31 77 ILE B C 1
ATOM 5168 O O . ILE B 1 77 ? -2.064 6.523 -0.89 1 98.31 77 ILE B O 1
ATOM 5172 N N . ALA B 1 78 ? -4.281 6.531 -1.365 1 98.25 78 ALA B N 1
ATOM 5173 C CA . ALA B 1 78 ? -4.621 7.801 -0.733 1 98.25 78 ALA B CA 1
ATOM 5174 C C . ALA B 1 78 ? -6.059 7.789 -0.213 1 98.25 78 ALA B C 1
ATOM 5176 O O . ALA B 1 78 ? -7.004 7.645 -0.988 1 98.25 78 ALA B O 1
ATOM 5177 N N . VAL B 1 79 ? -6.242 7.969 1.085 1 97.69 79 VAL B N 1
ATOM 5178 C CA . VAL B 1 79 ? -7.57 8.031 1.692 1 97.69 79 VAL B CA 1
ATOM 5179 C C . VAL B 1 79 ? -7.992 9.484 1.867 1 97.69 79 VAL B C 1
ATOM 5181 O O . VAL B 1 79 ? -7.195 10.32 2.303 1 97.69 79 VAL B O 1
ATOM 5184 N N . ASP B 1 80 ? -9.172 9.789 1.48 1 96.75 80 ASP B N 1
ATOM 5185 C CA . ASP B 1 80 ? -9.711 11.133 1.647 1 96.75 80 ASP B CA 1
ATOM 5186 C C . ASP B 1 80 ? -10.406 11.289 3 1 96.75 80 ASP B C 1
ATOM 5188 O O . ASP B 1 80 ? -11.484 10.734 3.213 1 96.75 80 ASP B O 1
ATOM 5192 N N . ASP B 1 81 ? -9.883 12.07 3.834 1 93.31 81 ASP B N 1
ATOM 5193 C CA . ASP B 1 81 ? -10.453 12.273 5.164 1 93.31 81 ASP B CA 1
ATOM 5194 C C . ASP B 1 81 ? -11.852 12.867 5.074 1 93.31 81 ASP B C 1
ATOM 5196 O O . ASP B 1 81 ? -12.75 12.484 5.832 1 93.31 81 ASP B O 1
ATOM 5200 N N . GLY B 1 82 ? -11.984 13.859 4.184 1 92.19 82 GLY B N 1
ATOM 5201 C CA . GLY B 1 82 ? -13.273 14.531 4.066 1 92.19 82 GLY B CA 1
ATOM 5202 C C . GLY B 1 82 ? -14.391 13.594 3.654 1 92.19 82 GLY B C 1
ATOM 5203 O O . GLY B 1 82 ? -15.531 13.734 4.117 1 92.19 82 GLY B O 1
ATOM 5204 N N . ILE B 1 83 ? -14.117 12.648 2.803 1 95 83 ILE B N 1
ATOM 5205 C CA . ILE B 1 83 ? -15.117 11.688 2.34 1 95 83 ILE B CA 1
ATOM 5206 C C . ILE B 1 83 ? -15.305 10.594 3.389 1 95 83 ILE B C 1
ATOM 5208 O O . ILE B 1 83 ? -16.422 10.117 3.6 1 95 83 ILE B O 1
ATOM 5212 N N . ALA B 1 84 ? -14.227 10.258 4.086 1 94.56 84 ALA B N 1
ATOM 5213 C CA . ALA B 1 84 ? -14.266 9.172 5.062 1 94.56 84 ALA B CA 1
ATOM 5214 C C . ALA B 1 84 ? -14.844 9.648 6.395 1 94.56 84 ALA B C 1
ATOM 5216 O O . ALA B 1 84 ? -15.234 8.836 7.234 1 94.56 84 ALA B O 1
ATOM 5217 N N . MET B 1 85 ? -14.922 10.906 6.605 1 90.38 85 MET B N 1
ATOM 5218 C CA . MET B 1 85 ? -15.312 11.461 7.895 1 90.38 85 MET B CA 1
ATOM 5219 C C . MET B 1 85 ? -16.781 11.164 8.195 1 90.38 85 MET B C 1
ATOM 5221 O O . MET B 1 85 ? -17.641 11.289 7.32 1 90.38 85 MET B O 1
ATOM 5225 N N . GLY B 1 86 ? -17.031 10.82 9.445 1 85.19 86 GLY B N 1
ATOM 5226 C CA . GLY B 1 86 ? -18.406 10.703 9.914 1 85.19 86 GLY B CA 1
ATOM 5227 C C . GLY B 1 86 ? -18.953 9.289 9.812 1 85.19 86 GLY B C 1
ATOM 5228 O O . GLY B 1 86 ? -20.109 9.047 10.148 1 85.19 86 GLY B O 1
ATOM 5229 N N . HIS B 1 87 ? -18.156 8.383 9.297 1 90.75 87 HIS B N 1
ATOM 5230 C CA . HIS B 1 87 ? -18.547 6.977 9.266 1 90.75 87 HIS B CA 1
ATOM 5231 C C . HIS B 1 87 ? -17.359 6.055 9.477 1 90.75 87 HIS B C 1
ATOM 5233 O O . HIS B 1 87 ? -16.25 6.523 9.742 1 90.75 87 HIS B O 1
ATOM 5239 N N . GLY B 1 88 ? -17.594 4.777 9.414 1 92.81 88 GLY B N 1
ATOM 5240 C CA . GLY B 1 88 ? -16.594 3.789 9.766 1 92.81 88 GLY B CA 1
ATOM 5241 C C . GLY B 1 88 ? -15.336 3.889 8.914 1 92.81 88 GLY B C 1
ATOM 5242 O O . GLY B 1 88 ? -14.266 3.453 9.336 1 92.81 88 GLY B O 1
ATOM 5243 N N . GLY B 1 89 ? -15.438 4.535 7.738 1 95.56 89 GLY B N 1
ATOM 5244 C CA . GLY B 1 89 ? -14.297 4.695 6.848 1 95.56 89 GLY B CA 1
ATOM 5245 C C . GLY B 1 89 ? -13.172 5.5 7.465 1 95.56 89 GLY B C 1
ATOM 5246 O O . GLY B 1 89 ? -12.008 5.324 7.102 1 95.56 89 GLY B O 1
ATOM 5247 N N . MET B 1 90 ? -13.492 6.328 8.406 1 95.38 90 MET B N 1
ATOM 5248 C CA . MET B 1 90 ? -12.516 7.215 9.023 1 95.38 90 MET B CA 1
ATOM 5249 C C . MET B 1 90 ? -11.5 6.422 9.844 1 95.38 90 MET B C 1
ATOM 5251 O O . MET B 1 90 ? -10.406 6.914 10.125 1 95.38 90 MET B O 1
ATOM 5255 N N . LEU B 1 91 ? -11.914 5.219 10.297 1 96.69 91 LEU B N 1
ATOM 5256 C CA . LEU B 1 91 ? -11.016 4.383 11.078 1 96.69 91 LEU B CA 1
ATOM 5257 C C . LEU B 1 91 ? -9.773 4.008 10.266 1 96.69 91 LEU B C 1
ATOM 5259 O O . LEU B 1 91 ? -8.734 3.684 10.836 1 96.69 91 LEU B O 1
ATOM 5263 N N . TYR B 1 92 ? -9.828 4.117 8.93 1 97.69 92 TYR B N 1
ATOM 5264 C CA . TYR B 1 92 ? -8.75 3.686 8.047 1 97.69 92 TYR B CA 1
ATOM 5265 C C . TYR B 1 92 ? -7.797 4.836 7.742 1 97.69 92 TYR B C 1
ATOM 5267 O O . TYR B 1 92 ? -6.703 4.621 7.211 1 97.69 92 TYR B O 1
ATOM 5275 N N . SER B 1 93 ? -8.094 6.055 8.102 1 97.25 93 SER B N 1
ATOM 5276 C CA . SER B 1 93 ? -7.352 7.238 7.668 1 97.25 93 SER B CA 1
ATOM 5277 C C . SER B 1 93 ? -5.945 7.254 8.25 1 97.25 93 SER B C 1
ATOM 5279 O O . SER B 1 93 ? -4.965 7.07 7.531 1 97.25 93 SER B O 1
ATOM 5281 N N . LEU B 1 94 ? -5.789 7.312 9.555 1 97.75 94 LEU B N 1
ATOM 5282 C CA . LEU B 1 94 ? -4.465 7.406 10.156 1 97.75 94 LEU B CA 1
ATOM 5283 C C . LEU B 1 94 ? -3.656 6.141 9.883 1 97.75 94 LEU B C 1
ATOM 5285 O O . LEU B 1 94 ? -2.484 6.215 9.508 1 97.75 94 LEU B O 1
ATOM 5289 N N . PRO B 1 95 ? -4.273 4.93 10.008 1 98.12 95 PRO B N 1
ATOM 5290 C CA . PRO B 1 95 ? -3.514 3.715 9.711 1 98.12 95 PRO B CA 1
ATOM 5291 C C . PRO B 1 95 ? -2.992 3.684 8.273 1 98.12 95 PRO B C 1
ATOM 5293 O O . PRO B 1 95 ? -1.989 3.023 7.992 1 98.12 95 PRO B O 1
ATOM 5296 N N . SER B 1 96 ? -3.684 4.402 7.359 1 98.5 96 SER B N 1
ATOM 5297 C CA . SER B 1 96 ? -3.219 4.422 5.977 1 98.5 96 SER B CA 1
ATOM 5298 C C . SER B 1 96 ? -1.838 5.059 5.867 1 98.5 96 SER B C 1
ATOM 5300 O O . SER B 1 96 ? -1.087 4.773 4.934 1 98.5 96 SER B O 1
ATOM 5302 N N . ARG B 1 97 ? -1.442 5.914 6.824 1 98.31 97 ARG B N 1
ATOM 5303 C CA . ARG B 1 97 ? -0.107 6.5 6.871 1 98.31 97 ARG B CA 1
ATOM 5304 C C . ARG B 1 97 ? 0.964 5.418 6.953 1 98.31 97 ARG B C 1
ATOM 5306 O O . ARG B 1 97 ? 1.97 5.477 6.242 1 98.31 97 ARG B O 1
ATOM 5313 N N . GLU B 1 98 ? 0.746 4.395 7.828 1 97.94 98 GLU B N 1
ATOM 5314 C CA . GLU B 1 98 ? 1.669 3.273 7.984 1 97.94 98 GLU B CA 1
ATOM 5315 C C . GLU B 1 98 ? 1.718 2.418 6.719 1 97.94 98 GLU B C 1
ATOM 5317 O O . GLU B 1 98 ? 2.783 1.932 6.336 1 97.94 98 GLU B O 1
ATOM 5322 N N . LEU B 1 99 ? 0.566 2.254 6.156 1 98.31 99 LEU B N 1
ATOM 5323 C CA . LEU B 1 99 ? 0.477 1.444 4.949 1 98.31 99 LEU B CA 1
ATOM 5324 C C . LEU B 1 99 ? 1.222 2.105 3.793 1 98.31 99 LEU B C 1
ATOM 5326 O O . LEU B 1 99 ? 1.877 1.427 3 1 98.31 99 LEU B O 1
ATOM 5330 N N . ILE B 1 100 ? 1.078 3.396 3.633 1 98.81 100 ILE B N 1
ATOM 5331 C CA . ILE B 1 100 ? 1.773 4.148 2.596 1 98.81 100 ILE B CA 1
ATOM 5332 C C . ILE B 1 100 ? 3.281 4.07 2.82 1 98.81 100 ILE B C 1
ATOM 5334 O O . ILE B 1 100 ? 4.043 3.811 1.885 1 98.81 100 ILE B O 1
ATOM 5338 N N . ALA B 1 101 ? 3.73 4.258 4.062 1 98.81 101 ALA B N 1
ATOM 5339 C CA . ALA B 1 101 ? 5.152 4.18 4.383 1 98.81 101 ALA B CA 1
ATOM 5340 C C . ALA B 1 101 ? 5.715 2.803 4.047 1 98.81 101 ALA B C 1
ATOM 5342 O O . ALA B 1 101 ? 6.781 2.691 3.434 1 98.81 101 ALA B O 1
ATOM 5343 N N . ASP B 1 102 ? 5.027 1.771 4.449 1 98.69 102 ASP B N 1
ATOM 5344 C CA . ASP B 1 102 ? 5.461 0.407 4.164 1 98.69 102 ASP B CA 1
ATOM 5345 C C . ASP B 1 102 ? 5.496 0.146 2.66 1 98.69 102 ASP B C 1
ATOM 5347 O O . ASP B 1 102 ? 6.406 -0.518 2.16 1 98.69 102 ASP B O 1
ATOM 5351 N N . SER B 1 103 ? 4.488 0.603 1.944 1 98.75 103 SER B N 1
ATOM 5352 C CA . SER B 1 103 ? 4.422 0.401 0.501 1 98.75 103 SER B CA 1
ATOM 5353 C C . SER B 1 103 ? 5.641 0.994 -0.198 1 98.75 103 SER B C 1
ATOM 5355 O O . SER B 1 103 ? 6.211 0.37 -1.095 1 98.75 103 SER B O 1
ATOM 5357 N N . VAL B 1 104 ? 6 2.205 0.214 1 98.88 104 VAL B N 1
ATOM 5358 C CA . VAL B 1 104 ? 7.16 2.859 -0.385 1 98.88 104 VAL B CA 1
ATOM 5359 C C . VAL B 1 104 ? 8.422 2.064 -0.063 1 98.88 104 VAL B C 1
ATOM 5361 O O . VAL B 1 104 ? 9.25 1.812 -0.946 1 98.88 104 VAL B O 1
ATOM 5364 N N . GLU B 1 105 ? 8.609 1.617 1.161 1 98.69 105 GLU B N 1
ATOM 5365 C CA . GLU B 1 105 ? 9.781 0.831 1.548 1 98.69 105 GLU B CA 1
ATOM 5366 C C . GLU B 1 105 ? 9.852 -0.474 0.76 1 98.69 105 GLU B C 1
ATOM 5368 O O . GLU B 1 105 ? 10.914 -0.842 0.254 1 98.69 105 GLU B O 1
ATOM 5373 N N . TYR B 1 106 ? 8.703 -1.177 0.714 1 98.75 106 TYR B N 1
ATOM 5374 C CA . TYR B 1 106 ? 8.664 -2.457 0.016 1 98.75 106 TYR B CA 1
ATOM 5375 C C . TYR B 1 106 ? 9.117 -2.303 -1.432 1 98.75 106 TYR B C 1
ATOM 5377 O O . TYR B 1 106 ? 9.953 -3.068 -1.912 1 98.75 106 TYR B O 1
ATOM 5385 N N . MET B 1 107 ? 8.609 -1.308 -2.119 1 98.81 107 MET B N 1
ATOM 5386 C CA . MET B 1 107 ? 8.922 -1.104 -3.529 1 98.81 107 MET B CA 1
ATOM 5387 C C . MET B 1 107 ? 10.383 -0.705 -3.707 1 98.81 107 MET B C 1
ATOM 5389 O O . MET B 1 107 ? 11.086 -1.258 -4.559 1 98.81 107 MET B O 1
ATOM 5393 N N . VAL B 1 108 ? 10.852 0.25 -2.922 1 98.81 108 VAL B N 1
ATOM 5394 C CA . VAL B 1 108 ? 12.188 0.813 -3.074 1 98.81 108 VAL B CA 1
ATOM 5395 C C . VAL B 1 108 ? 13.234 -0.237 -2.715 1 98.81 108 VAL B C 1
ATOM 5397 O O . VAL B 1 108 ? 14.25 -0.366 -3.398 1 98.81 108 VAL B O 1
ATOM 5400 N N . ASN B 1 109 ? 12.992 -1.038 -1.662 1 98.44 109 ASN B N 1
ATOM 5401 C CA . ASN B 1 109 ? 13.969 -2.033 -1.225 1 98.44 109 ASN B CA 1
ATOM 5402 C C . ASN B 1 109 ? 13.922 -3.285 -2.098 1 98.44 109 ASN B C 1
ATOM 5404 O O . ASN B 1 109 ? 14.953 -3.885 -2.385 1 98.44 109 ASN B O 1
ATOM 5408 N N . ALA B 1 110 ? 12.773 -3.703 -2.51 1 98.19 110 ALA B N 1
ATOM 5409 C CA . ALA B 1 110 ? 12.656 -4.895 -3.346 1 98.19 110 ALA B CA 1
ATOM 5410 C C . ALA B 1 110 ? 13.367 -4.699 -4.68 1 98.19 110 ALA B C 1
ATOM 5412 O O . ALA B 1 110 ? 13.93 -5.648 -5.234 1 98.19 110 ALA B O 1
ATOM 5413 N N . HIS B 1 111 ? 13.344 -3.432 -5.203 1 98.44 111 HIS B N 1
ATOM 5414 C CA . HIS B 1 111 ? 13.875 -3.191 -6.539 1 98.44 111 HIS B CA 1
ATOM 5415 C C . HIS B 1 111 ? 15.172 -2.395 -6.48 1 98.44 111 HIS B C 1
ATOM 5417 O O . HIS B 1 111 ? 15.734 -2.039 -7.516 1 98.44 111 HIS B O 1
ATOM 5423 N N . CYS B 1 112 ? 15.57 -2.031 -5.23 1 98.31 112 CYS B N 1
ATOM 5424 C CA . CYS B 1 112 ? 16.844 -1.395 -4.945 1 98.31 112 CYS B CA 1
ATOM 5425 C C . CYS B 1 112 ? 16.969 -0.061 -5.672 1 98.31 112 CYS B C 1
ATOM 5427 O O . CYS B 1 112 ? 17.984 0.205 -6.324 1 98.31 112 CYS B O 1
ATOM 5429 N N . ALA B 1 113 ? 15.922 0.775 -5.664 1 98.75 113 ALA B N 1
ATOM 5430 C CA . ALA B 1 113 ? 15.984 2.105 -6.262 1 98.75 113 ALA B CA 1
ATOM 5431 C C . ALA B 1 113 ? 17.062 2.959 -5.59 1 98.75 113 ALA B C 1
ATOM 5433 O O . ALA B 1 113 ? 17.344 2.783 -4.402 1 98.75 113 ALA B O 1
ATOM 5434 N N . ASP B 1 114 ? 17.641 3.908 -6.328 1 98.88 114 ASP B N 1
ATOM 5435 C CA . ASP B 1 114 ? 18.781 4.691 -5.859 1 98.88 114 ASP B CA 1
ATOM 5436 C C . ASP B 1 114 ? 18.312 5.996 -5.207 1 98.88 114 ASP B C 1
ATOM 5438 O O . ASP B 1 114 ? 19.031 6.566 -4.383 1 98.88 114 ASP B O 1
ATOM 5442 N N . ALA B 1 115 ? 17.234 6.504 -5.609 1 98.94 115 ALA B N 1
ATOM 5443 C CA . ALA B 1 115 ? 16.656 7.766 -5.164 1 98.94 115 ALA B CA 1
ATOM 5444 C C . ALA B 1 115 ? 15.156 7.805 -5.457 1 98.94 115 ALA B C 1
ATOM 5446 O O . ALA B 1 115 ? 14.602 6.871 -6.043 1 98.94 115 ALA B O 1
ATOM 5447 N N . MET B 1 116 ? 14.492 8.867 -4.934 1 98.88 116 MET B N 1
ATOM 5448 C CA . MET B 1 116 ? 13.062 8.906 -5.23 1 98.88 116 MET B CA 1
ATOM 5449 C C . MET B 1 116 ? 12.547 10.336 -5.254 1 98.88 116 MET B C 1
ATOM 5451 O O . MET B 1 116 ? 13.102 11.211 -4.578 1 98.88 116 MET B O 1
ATOM 5455 N N . VAL B 1 117 ? 11.609 10.609 -6.094 1 98.94 117 VAL B N 1
ATOM 5456 C CA . VAL B 1 117 ? 10.75 11.789 -6.055 1 98.94 117 VAL B CA 1
ATOM 5457 C C . VAL B 1 117 ? 9.383 11.414 -5.496 1 98.94 117 VAL B C 1
ATOM 5459 O O . VAL B 1 117 ? 8.703 10.531 -6.039 1 98.94 117 VAL B O 1
ATOM 5462 N N . CYS B 1 118 ? 8.992 12.016 -4.387 1 98.94 118 CYS B N 1
ATOM 5463 C CA . CYS B 1 118 ? 7.707 11.719 -3.756 1 98.94 118 CYS B CA 1
ATOM 5464 C C . CYS B 1 118 ? 6.656 12.75 -4.16 1 98.94 118 CYS B C 1
ATOM 5466 O O . CYS B 1 118 ? 6.777 13.93 -3.83 1 98.94 118 CYS B O 1
ATOM 5468 N N . ILE B 1 119 ? 5.66 12.297 -4.945 1 98.81 119 ILE B N 1
ATOM 5469 C CA . ILE B 1 119 ? 4.539 13.133 -5.359 1 98.81 119 ILE B CA 1
ATOM 5470 C C . ILE B 1 119 ? 3.348 12.891 -4.434 1 98.81 119 ILE B C 1
ATOM 5472 O O . ILE B 1 119 ? 2.568 11.961 -4.645 1 98.81 119 ILE B O 1
ATOM 5476 N N . SER B 1 120 ? 3.186 13.727 -3.451 1 97.88 120 SER B N 1
ATOM 5477 C CA . SER B 1 120 ? 2.123 13.617 -2.457 1 97.88 120 SER B CA 1
ATOM 5478 C C . SER B 1 120 ? 1.114 14.75 -2.6 1 97.88 120 SER B C 1
ATOM 5480 O O . SER B 1 120 ? 1.137 15.492 -3.588 1 97.88 120 SER B O 1
ATOM 5482 N N . ASN B 1 121 ? 0.177 14.812 -1.481 1 97.94 121 ASN B N 1
ATOM 5483 C CA . ASN B 1 121 ? -0.677 16 -1.469 1 97.94 121 ASN B CA 1
ATOM 5484 C C . ASN B 1 121 ? -1.644 15.977 -0.288 1 97.94 121 ASN B C 1
ATOM 5486 O O . ASN B 1 121 ? -1.451 16.703 0.689 1 97.94 121 ASN B O 1
ATOM 5490 N N . CYS B 1 122 ? -2.539 15.008 -0.189 1 96.38 122 CYS B N 1
ATOM 5491 C CA . CYS B 1 122 ? -3.598 14.969 0.813 1 96.38 122 CYS B CA 1
ATOM 5492 C C . CYS B 1 122 ? -3.047 14.562 2.174 1 96.38 122 CYS B C 1
ATOM 5494 O O . CYS B 1 122 ? -1.84 14.359 2.324 1 96.38 122 CYS B O 1
ATOM 5496 N N . ASP B 1 123 ? -3.797 14.445 3.182 1 93.88 123 ASP B N 1
ATOM 5497 C CA . ASP B 1 123 ? -3.545 14.469 4.621 1 93.88 123 ASP B CA 1
ATOM 5498 C C . ASP B 1 123 ? -2.494 13.438 5.012 1 93.88 123 ASP B C 1
ATOM 5500 O O . ASP B 1 123 ? -1.393 13.789 5.434 1 93.88 123 ASP B O 1
ATOM 5504 N N . LYS B 1 124 ? -2.773 12.125 4.758 1 97.81 124 LYS B N 1
ATOM 5505 C CA . LYS B 1 124 ? -1.94 11.078 5.348 1 97.81 124 LYS B CA 1
ATOM 5506 C C . LYS B 1 124 ? -0.877 10.602 4.363 1 97.81 124 LYS B C 1
ATOM 5508 O O . LYS B 1 124 ? 0.071 9.914 4.746 1 97.81 124 LYS B O 1
ATOM 5513 N N . ILE B 1 125 ? -0.932 11.078 3.146 1 98.56 125 ILE B N 1
ATOM 5514 C CA . ILE B 1 125 ? -0.028 10.609 2.1 1 98.56 125 ILE B CA 1
ATOM 5515 C C . ILE B 1 125 ? 1.344 11.258 2.279 1 98.56 125 ILE B C 1
ATOM 5517 O O . ILE B 1 125 ? 2.369 10.578 2.25 1 98.56 125 ILE B O 1
ATOM 5521 N N . THR B 1 126 ? 1.353 12.633 2.527 1 98.62 126 THR B N 1
ATOM 5522 C CA . THR B 1 126 ? 2.613 13.344 2.68 1 98.62 126 THR B CA 1
ATOM 5523 C C . THR B 1 126 ? 3.395 12.82 3.879 1 98.62 126 THR B C 1
ATOM 5525 O O . THR B 1 126 ? 4.566 12.461 3.754 1 98.62 126 THR B O 1
ATOM 5528 N N . PRO B 1 127 ? 2.75 12.703 5.062 1 98.69 127 PRO B N 1
ATOM 5529 C CA . PRO B 1 127 ? 3.537 12.172 6.176 1 98.69 127 PRO B CA 1
ATOM 5530 C C . PRO B 1 127 ? 3.904 10.703 5.988 1 98.69 127 PRO B C 1
ATOM 5532 O O . PRO B 1 127 ? 4.961 10.258 6.449 1 98.69 127 PRO B O 1
ATOM 5535 N N . GLY B 1 128 ? 3.021 9.883 5.348 1 98.75 128 GLY B N 1
ATOM 5536 C CA . GLY B 1 128 ? 3.4 8.516 5.047 1 98.75 128 GLY B CA 1
ATOM 5537 C C . GLY B 1 128 ? 4.652 8.414 4.199 1 98.75 128 GLY B C 1
ATOM 5538 O O . GLY B 1 128 ? 5.562 7.641 4.516 1 98.75 128 GLY B O 1
ATOM 5539 N N . MET B 1 129 ? 4.73 9.18 3.111 1 98.88 129 MET B N 1
ATOM 5540 C CA . MET B 1 129 ? 5.906 9.195 2.246 1 98.88 129 MET B CA 1
ATOM 5541 C C . MET B 1 129 ? 7.113 9.766 2.979 1 98.88 129 MET B C 1
ATOM 5543 O O . MET B 1 129 ? 8.242 9.336 2.748 1 98.88 129 MET B O 1
ATOM 5547 N N . LEU B 1 130 ? 6.824 10.797 3.865 1 98.94 130 LEU B N 1
ATOM 5548 C CA . LEU B 1 130 ? 7.902 11.383 4.652 1 98.94 130 LEU B CA 1
ATOM 5549 C C . LEU B 1 130 ? 8.531 10.344 5.578 1 98.94 130 LEU B C 1
ATOM 5551 O O . LEU B 1 130 ? 9.75 10.242 5.664 1 98.94 130 LEU B O 1
ATOM 5555 N N . MET B 1 131 ? 7.715 9.57 6.258 1 98.88 131 MET B N 1
ATOM 5556 C CA . MET B 1 131 ? 8.195 8.492 7.117 1 98.88 131 MET B CA 1
ATOM 5557 C C . MET B 1 131 ? 9.055 7.508 6.324 1 98.88 131 MET B C 1
ATOM 5559 O O . MET B 1 131 ? 10.141 7.133 6.766 1 98.88 131 MET B O 1
ATOM 5563 N N . ALA B 1 132 ? 8.602 7.129 5.168 1 98.88 132 ALA B N 1
ATOM 5564 C CA . ALA B 1 132 ? 9.336 6.184 4.336 1 98.88 132 ALA B CA 1
ATOM 5565 C C . ALA B 1 132 ? 10.68 6.758 3.908 1 98.88 132 ALA B C 1
ATOM 5567 O O . ALA B 1 132 ? 11.695 6.059 3.928 1 98.88 132 ALA B O 1
ATOM 5568 N N . ALA B 1 133 ? 10.664 8.023 3.482 1 98.88 133 ALA B N 1
ATOM 5569 C CA . ALA B 1 133 ? 11.875 8.68 3.012 1 98.88 133 ALA B CA 1
ATOM 5570 C C . ALA B 1 133 ? 12.953 8.695 4.098 1 98.88 133 ALA B C 1
ATOM 5572 O O . ALA B 1 133 ? 14.125 8.438 3.822 1 98.88 133 ALA B O 1
ATOM 5573 N N . LEU B 1 134 ? 12.508 9 5.277 1 98.81 134 LEU B N 1
ATOM 5574 C CA . LEU B 1 134 ? 13.453 9.086 6.391 1 98.81 134 LEU B CA 1
ATOM 5575 C C . LEU B 1 134 ? 13.883 7.691 6.844 1 98.81 134 LEU B C 1
ATOM 5577 O O . LEU B 1 134 ? 15.023 7.5 7.262 1 98.81 134 LEU B O 1
ATOM 5581 N N . ARG B 1 135 ? 13 6.73 6.695 1 97.5 135 ARG B N 1
ATOM 5582 C CA . ARG B 1 135 ? 13.297 5.336 7.012 1 97.5 135 ARG B CA 1
ATOM 5583 C C . ARG B 1 135 ? 14.352 4.777 6.074 1 97.5 135 ARG B C 1
ATOM 5585 O O . ARG B 1 135 ? 15.297 4.117 6.516 1 97.5 135 ARG B O 1
ATOM 5592 N N . ILE B 1 136 ? 14.234 5.02 4.801 1 98.38 136 ILE B N 1
ATOM 5593 C CA . ILE B 1 136 ? 15.062 4.41 3.768 1 98.38 136 ILE B CA 1
ATOM 5594 C C . ILE B 1 136 ? 16.375 5.184 3.637 1 98.38 136 ILE B C 1
ATOM 5596 O O . ILE B 1 136 ? 17.422 4.598 3.371 1 98.38 136 ILE B O 1
ATOM 5600 N N . ASN B 1 137 ? 16.328 6.5 3.762 1 98.69 137 ASN B N 1
ATOM 5601 C CA . ASN B 1 137 ? 17.469 7.418 3.805 1 98.69 137 ASN B CA 1
ATOM 5602 C C . ASN B 1 137 ? 18.266 7.383 2.508 1 98.69 137 ASN B C 1
ATOM 5604 O O . ASN B 1 137 ? 19.5 7.273 2.535 1 98.69 137 ASN B O 1
ATOM 5608 N N . ILE B 1 138 ? 17.625 7.441 1.367 1 98.81 138 ILE B N 1
ATOM 5609 C CA . ILE B 1 138 ? 18.234 7.699 0.068 1 98.81 138 ILE B CA 1
ATOM 5610 C C . ILE B 1 138 ? 17.828 9.086 -0.429 1 98.81 138 ILE B C 1
ATOM 5612 O O . ILE B 1 138 ? 16.859 9.672 0.076 1 98.81 138 ILE B O 1
ATOM 5616 N N . PRO B 1 139 ? 18.562 9.672 -1.419 1 98.88 139 PRO B N 1
ATOM 5617 C CA . PRO B 1 139 ? 18.203 11.008 -1.883 1 98.88 139 PRO B CA 1
ATOM 5618 C C . PRO B 1 139 ? 16.719 11.117 -2.271 1 98.88 139 PRO B C 1
ATOM 5620 O O . PRO B 1 139 ? 16.188 10.219 -2.918 1 98.88 139 PRO B O 1
ATOM 5623 N N . VAL B 1 140 ? 16.109 12.25 -1.844 1 98.94 140 VAL B N 1
ATOM 5624 C CA . VAL B 1 140 ? 14.672 12.383 -2.057 1 98.94 140 VAL B CA 1
ATOM 5625 C C . VAL B 1 140 ? 14.312 13.859 -2.246 1 98.94 140 VAL B C 1
ATOM 5627 O O . VAL B 1 140 ? 14.961 14.742 -1.679 1 98.94 140 VAL B O 1
ATOM 5630 N N . ILE B 1 141 ? 13.328 14.133 -3.072 1 98.88 141 ILE B N 1
ATOM 5631 C CA . ILE B 1 141 ? 12.68 15.43 -3.18 1 98.88 141 ILE B CA 1
ATOM 5632 C C . ILE B 1 141 ? 11.164 15.258 -3.156 1 98.88 141 ILE B C 1
ATOM 5634 O O . ILE B 1 141 ? 10.633 14.344 -3.781 1 98.88 141 ILE B O 1
ATOM 5638 N N . PHE B 1 142 ? 10.523 16.062 -2.359 1 98.88 142 PHE B N 1
ATOM 5639 C CA . PHE B 1 142 ? 9.062 16.094 -2.316 1 98.88 142 PHE B CA 1
ATOM 5640 C C . PHE B 1 142 ? 8.516 17.172 -3.234 1 98.88 142 PHE B C 1
ATOM 5642 O O . PHE B 1 142 ? 9.039 18.281 -3.275 1 98.88 142 PHE B O 1
ATOM 5649 N N . VAL B 1 143 ? 7.5 16.875 -4.008 1 98.81 143 VAL B N 1
ATOM 5650 C CA . VAL B 1 143 ? 6.707 17.828 -4.777 1 98.81 143 VAL B CA 1
ATOM 5651 C C . VAL B 1 143 ? 5.227 17.453 -4.688 1 98.81 143 VAL B C 1
ATOM 5653 O O . VAL B 1 143 ? 4.832 16.344 -5.051 1 98.81 143 VAL B O 1
ATOM 5656 N N . SER B 1 144 ? 4.41 18.297 -4.129 1 98.44 144 SER B N 1
ATOM 5657 C CA . SER B 1 144 ? 2.998 17.984 -3.91 1 98.44 144 SER B CA 1
ATOM 5658 C C . SER B 1 144 ? 2.146 18.453 -5.086 1 98.44 144 SER B C 1
ATOM 5660 O O . SER B 1 144 ? 2.604 19.234 -5.926 1 98.44 144 SER B O 1
ATOM 5662 N N . GLY B 1 145 ? 0.884 17.953 -5.152 1 98.31 145 GLY B N 1
ATOM 5663 C CA . GLY B 1 145 ? -0.055 18.359 -6.188 1 98.31 145 GLY B CA 1
ATOM 5664 C C . GLY B 1 145 ? -0.52 19.797 -6.047 1 98.31 145 GLY B C 1
ATOM 5665 O O . GLY B 1 145 ? -1.018 20.391 -7.008 1 98.31 145 GLY B O 1
ATOM 5666 N N . GLY B 1 146 ? -0.403 20.391 -4.844 1 98.5 146 GLY B N 1
ATOM 5667 C CA . GLY B 1 146 ? -0.781 21.781 -4.609 1 98.5 146 GLY B CA 1
ATOM 5668 C C . GLY B 1 146 ? -2.184 21.938 -4.051 1 98.5 146 GLY B C 1
ATOM 5669 O O . GLY B 1 146 ? -3.004 21.016 -4.164 1 98.5 146 GLY B O 1
ATOM 5670 N N . PRO B 1 147 ? -2.453 23.047 -3.467 1 98.5 147 PRO B N 1
ATOM 5671 C CA . PRO B 1 147 ? -3.795 23.312 -2.939 1 98.5 147 PRO B CA 1
ATOM 5672 C C . PRO B 1 147 ? -4.797 23.688 -4.031 1 98.5 147 PRO B C 1
ATOM 5674 O O . PRO B 1 147 ? -4.406 24.203 -5.082 1 98.5 147 PRO B O 1
ATOM 5677 N N . MET B 1 148 ? -6.074 23.406 -3.799 1 98.31 148 MET B N 1
ATOM 5678 C CA . MET B 1 148 ? -7.141 23.859 -4.684 1 98.31 148 MET B CA 1
ATOM 5679 C C . MET B 1 148 ? -7.43 25.344 -4.461 1 98.31 148 MET B C 1
ATOM 5681 O O . MET B 1 148 ? -7.004 25.922 -3.459 1 98.31 148 MET B O 1
ATOM 5685 N N . GLU B 1 149 ? -8.086 25.969 -5.359 1 97.81 149 GLU B N 1
ATOM 5686 C CA . GLU B 1 149 ? -8.562 27.344 -5.203 1 97.81 149 GLU B CA 1
ATOM 5687 C C . GLU B 1 149 ? -9.703 27.422 -4.195 1 97.81 149 GLU B C 1
ATOM 5689 O O . GLU B 1 149 ? -10.484 26.484 -4.062 1 97.81 149 GLU B O 1
ATOM 5694 N N . ALA B 1 150 ? -9.758 28.484 -3.447 1 97.19 150 ALA B N 1
ATOM 5695 C CA . ALA B 1 150 ? -10.883 28.688 -2.537 1 97.19 150 ALA B CA 1
ATOM 5696 C C . ALA B 1 150 ? -12.195 28.812 -3.303 1 97.19 150 ALA B C 1
ATOM 5698 O O . ALA B 1 150 ? -12.227 29.406 -4.391 1 97.19 150 ALA B O 1
ATOM 5699 N N . GLY B 1 151 ? -13.234 28.203 -2.709 1 94.31 151 GLY B N 1
ATOM 5700 C CA . GLY B 1 151 ? -14.555 28.422 -3.268 1 94.31 151 GLY B CA 1
ATOM 5701 C C . G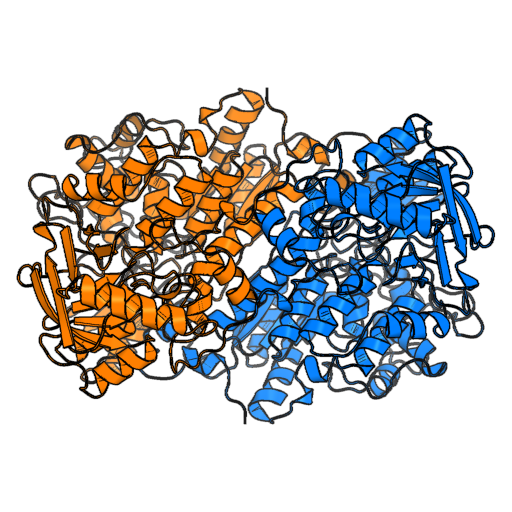LY B 1 151 ? -15.062 29.828 -3.084 1 94.31 151 GLY B C 1
ATOM 5702 O O . GLY B 1 151 ? -14.594 30.547 -2.197 1 94.31 151 GLY B O 1
ATOM 5703 N N . LYS B 1 152 ? -15.93 30.203 -4.047 1 91.44 152 LYS B N 1
ATOM 5704 C CA . LYS B 1 152 ? -16.578 31.516 -3.928 1 91.44 152 LYS B CA 1
ATOM 5705 C C . LYS B 1 152 ? -18.078 31.406 -4.211 1 91.44 152 LYS B C 1
ATOM 5707 O O . LYS B 1 152 ? -18.5 30.625 -5.066 1 91.44 152 LYS B O 1
ATOM 5712 N N . THR B 1 153 ? -18.734 31.969 -3.359 1 83.38 153 THR B N 1
ATOM 5713 C CA . THR B 1 153 ? -20.156 32.062 -3.615 1 83.38 153 THR B CA 1
ATOM 5714 C C . THR B 1 153 ? -20.703 33.406 -3.199 1 83.38 153 THR B C 1
ATOM 5716 O O . THR B 1 153 ? -20 34.188 -2.535 1 83.38 153 THR B O 1
ATOM 5719 N N . LYS B 1 154 ? -21.891 33.875 -3.854 1 76.19 154 LYS B N 1
ATOM 5720 C CA . LYS B 1 154 ? -22.594 35.094 -3.486 1 76.19 154 LYS B CA 1
ATOM 5721 C C . LYS B 1 154 ? -23.734 34.781 -2.514 1 76.19 154 LYS B C 1
ATOM 5723 O O . LYS B 1 154 ? -24.641 34.031 -2.824 1 76.19 154 LYS B O 1
ATOM 5728 N N . LEU B 1 155 ? -23.375 35.125 -1.355 1 63.03 155 LEU B N 1
ATOM 5729 C CA . LEU B 1 155 ? -24.469 35.094 -0.391 1 63.03 155 LEU B CA 1
ATOM 5730 C C . LEU B 1 155 ? -24.891 36.5 0.011 1 63.03 155 LEU B C 1
ATOM 5732 O O . LEU B 1 155 ? -24.047 37.312 0.417 1 63.03 155 LEU B O 1
ATOM 5736 N N . SER B 1 156 ? -26.125 36.906 0.087 1 61.03 156 SER B N 1
ATOM 5737 C CA . SER B 1 156 ? -26.688 38.219 0.429 1 61.03 156 SER B CA 1
ATOM 5738 C C . SER B 1 156 ? -25.891 39.344 -0.223 1 61.03 156 SER B C 1
ATOM 5740 O O . SER B 1 156 ? -25.469 40.281 0.452 1 61.03 156 SER B O 1
ATOM 5742 N N . ASP B 1 157 ? -25.438 39.156 -1.368 1 67.25 157 ASP B N 1
ATOM 5743 C CA . ASP B 1 157 ? -24.828 40.156 -2.234 1 67.25 157 ASP B CA 1
ATOM 5744 C C . ASP B 1 157 ? -23.328 40.281 -1.961 1 67.25 157 ASP B C 1
ATOM 5746 O O . ASP B 1 157 ? -22.688 41.219 -2.447 1 67.25 157 ASP B O 1
ATOM 5750 N N . GLN B 1 158 ? -22.766 39.531 -1.105 1 74.88 158 GLN B N 1
ATOM 5751 C CA . GLN B 1 158 ? -21.328 39.531 -0.843 1 74.88 158 GLN B CA 1
ATOM 5752 C C . GLN B 1 158 ? -20.688 38.25 -1.322 1 74.88 158 GLN B C 1
ATOM 5754 O O . GLN B 1 158 ? -21.281 37.156 -1.194 1 74.88 158 GLN B O 1
ATOM 5759 N N . ILE B 1 159 ? -19.562 38.469 -1.911 1 78.81 159 ILE B N 1
ATOM 5760 C CA . ILE B 1 159 ? -18.797 37.281 -2.307 1 78.81 159 ILE B CA 1
ATOM 5761 C C . ILE B 1 159 ? -18.031 36.75 -1.103 1 78.81 159 ILE B C 1
ATOM 5763 O O . ILE B 1 159 ? -17.25 37.469 -0.472 1 78.81 159 ILE B O 1
ATOM 5767 N N . ILE B 1 160 ? -18.359 35.562 -0.75 1 82.75 160 ILE B N 1
ATOM 5768 C CA . ILE B 1 160 ? -17.734 34.906 0.395 1 82.75 160 ILE B CA 1
ATOM 5769 C C . ILE B 1 160 ? -16.828 33.781 -0.087 1 82.75 160 ILE B C 1
ATOM 5771 O O . ILE B 1 160 ? -17.188 33.031 -1.003 1 82.75 160 ILE B O 1
ATOM 5775 N N . LYS B 1 161 ? -15.672 33.844 0.515 1 88.19 161 LYS B N 1
ATOM 5776 C CA . LYS B 1 161 ? -14.781 32.719 0.28 1 88.19 161 LYS B CA 1
ATOM 5777 C C . LYS B 1 161 ? -15.203 31.5 1.094 1 88.19 161 LYS B C 1
ATOM 5779 O O . LYS B 1 161 ? -15.672 31.625 2.229 1 88.19 161 LYS B O 1
ATOM 5784 N N . LEU B 1 162 ? -15.195 30.359 0.448 1 87.69 162 LEU B N 1
ATOM 5785 C CA . LEU B 1 162 ? -15.641 29.109 1.058 1 87.69 162 LEU B CA 1
ATOM 5786 C C . LEU B 1 162 ? -14.555 28.047 0.969 1 87.69 162 LEU B C 1
ATOM 5788 O O . LEU B 1 162 ? -13.648 28.141 0.141 1 87.69 162 LEU B O 1
ATOM 5792 N N . ASP B 1 163 ? -14.664 27.141 1.854 1 88.31 163 ASP B N 1
ATOM 5793 C CA . ASP B 1 163 ? -13.867 25.922 1.796 1 88.31 163 ASP B CA 1
ATOM 5794 C C . ASP B 1 163 ? -14.672 24.719 2.287 1 88.31 163 ASP B C 1
ATOM 5796 O O . ASP B 1 163 ? -15.891 24.812 2.475 1 88.31 163 ASP B O 1
ATOM 5800 N N . LEU B 1 164 ? -14.016 23.594 2.309 1 86.5 164 LEU B N 1
ATOM 5801 C CA . LEU B 1 164 ? -14.656 22.328 2.664 1 86.5 164 LEU B CA 1
ATOM 5802 C C . LEU B 1 164 ? -15.336 22.438 4.027 1 86.5 164 LEU B C 1
ATOM 5804 O O . LEU B 1 164 ? -16.438 21.906 4.219 1 86.5 164 LEU B O 1
ATOM 5808 N N . VAL B 1 165 ? -14.703 23.047 5.004 1 83.75 165 VAL B N 1
ATOM 5809 C CA . VAL B 1 165 ? -15.188 23.109 6.375 1 83.75 165 VAL B CA 1
ATOM 5810 C C . VAL B 1 165 ? -16.5 23.891 6.418 1 83.75 165 VAL B C 1
ATOM 5812 O O . VAL B 1 165 ? -17.406 23.547 7.176 1 83.75 165 VAL B O 1
ATOM 5815 N N . ASP B 1 166 ? -16.656 24.875 5.57 1 85.94 166 ASP B N 1
ATOM 5816 C CA . ASP B 1 166 ? -17.906 25.609 5.469 1 85.94 166 ASP B CA 1
ATOM 5817 C C . ASP B 1 166 ? -19.047 24.703 5.043 1 85.94 166 ASP B C 1
ATOM 5819 O O . ASP B 1 166 ? -20.156 24.781 5.594 1 85.94 166 ASP B O 1
ATOM 5823 N N . ALA B 1 167 ? -18.734 23.938 4.059 1 87.19 167 ALA B N 1
ATOM 5824 C CA . ALA B 1 167 ? -19.75 23.016 3.576 1 87.19 167 ALA B CA 1
ATOM 5825 C C . ALA B 1 167 ? -20.172 22.031 4.672 1 87.19 167 ALA B C 1
ATOM 5827 O O . ALA B 1 167 ? -21.344 21.703 4.816 1 87.19 167 ALA B O 1
ATOM 5828 N N . MET B 1 168 ? -19.25 21.531 5.41 1 85.44 168 MET B N 1
ATOM 5829 C CA . MET B 1 168 ? -19.531 20.562 6.469 1 85.44 168 MET B CA 1
ATOM 5830 C C . MET B 1 168 ? -20.344 21.203 7.59 1 85.44 168 MET B C 1
ATOM 5832 O O . MET B 1 168 ? -21.312 20.609 8.062 1 85.44 168 MET B O 1
ATOM 5836 N N . ILE B 1 169 ? -19.953 22.406 7.984 1 81.81 169 ILE B N 1
ATOM 5837 C CA . ILE B 1 169 ? -20.609 23.094 9.086 1 81.81 169 ILE B CA 1
ATOM 5838 C C . ILE B 1 169 ? -22.031 23.469 8.688 1 81.81 169 ILE B C 1
ATOM 5840 O O . ILE B 1 169 ? -22.969 23.25 9.438 1 81.81 169 ILE B O 1
ATOM 5844 N N . GLN B 1 170 ? -22.188 24.016 7.516 1 84.12 170 GLN B N 1
ATOM 5845 C CA . GLN B 1 170 ? -23.5 24.438 7.055 1 84.12 170 GLN B CA 1
ATOM 5846 C C . GLN B 1 170 ? -24.422 23.25 6.809 1 84.12 170 GLN B C 1
ATOM 5848 O O . GLN B 1 170 ? -25.625 23.312 7.039 1 84.12 170 GLN B O 1
ATOM 5853 N N . GLY B 1 171 ? -23.844 22.234 6.316 1 83.75 171 GLY B N 1
ATOM 5854 C CA . GLY B 1 171 ? -24.625 21.016 6.09 1 83.75 171 GLY B CA 1
ATOM 5855 C C . GLY B 1 171 ? -25.219 20.453 7.359 1 83.75 171 GLY B C 1
ATOM 5856 O O . GLY B 1 171 ? -26.312 19.891 7.34 1 83.75 171 GLY B O 1
ATOM 5857 N N . ALA B 1 172 ? -24.547 20.578 8.469 1 79.19 172 ALA B N 1
ATOM 5858 C CA . ALA B 1 172 ? -24.969 20 9.742 1 79.19 172 ALA B CA 1
ATOM 5859 C C . ALA B 1 172 ? -25.828 20.984 10.531 1 79.19 172 ALA B C 1
ATOM 5861 O O . ALA B 1 172 ? -26.438 20.609 11.531 1 79.19 172 ALA B O 1
ATOM 5862 N N . ASP B 1 173 ? -25.938 22.266 10.078 1 79.25 173 ASP B N 1
ATOM 5863 C CA . ASP B 1 173 ? -26.656 23.312 10.789 1 79.25 173 ASP B CA 1
ATOM 5864 C C . ASP B 1 173 ? -28.141 23.281 10.43 1 79.25 173 ASP B C 1
ATOM 5866 O O . ASP B 1 173 ? -28.531 23.578 9.297 1 79.25 173 ASP B O 1
ATOM 5870 N N . PRO B 1 174 ? -28.969 22.938 11.328 1 78.31 174 PRO B N 1
ATOM 5871 C CA . PRO B 1 174 ? -30.406 22.859 11.031 1 78.31 174 PRO B CA 1
ATOM 5872 C C . PRO B 1 174 ? -31 24.219 10.656 1 78.31 174 PRO B C 1
ATOM 5874 O O . PRO B 1 174 ? -32.094 24.281 10.086 1 78.31 174 PRO B O 1
ATOM 5877 N N . LYS B 1 175 ? -30.422 25.281 10.969 1 83.94 175 LYS B N 1
ATOM 5878 C CA . LYS B 1 175 ? -30.938 26.609 10.688 1 83.94 175 LYS B CA 1
ATOM 5879 C C . LYS B 1 175 ? -30.656 27.016 9.242 1 83.94 175 LYS B C 1
ATOM 5881 O O . LYS B 1 175 ? -31.234 27.969 8.734 1 83.94 175 LYS B O 1
ATOM 5886 N N . VAL B 1 176 ? -29.75 26.312 8.609 1 87.75 176 VAL B N 1
ATOM 5887 C CA . VAL B 1 176 ? -29.406 26.594 7.219 1 87.75 176 VAL B CA 1
ATOM 5888 C C . VAL B 1 176 ? -30.375 25.844 6.293 1 87.75 176 VAL B C 1
ATOM 5890 O O . VAL B 1 176 ? -30.609 24.656 6.469 1 87.75 176 VAL B O 1
ATOM 5893 N N . SER B 1 177 ? -30.953 26.578 5.344 1 90.62 177 SER B N 1
ATOM 5894 C CA . SER B 1 177 ? -31.891 25.969 4.41 1 90.62 177 SER B CA 1
ATOM 5895 C C . SER B 1 177 ? -31.188 24.984 3.49 1 90.62 177 SER B C 1
ATOM 5897 O O . SER B 1 177 ? -29.984 25.078 3.271 1 90.62 177 SER B O 1
ATOM 5899 N N . ASP B 1 178 ? -31.969 24.062 2.938 1 90.94 178 ASP B N 1
ATOM 5900 C CA . ASP B 1 178 ? -31.422 23.094 1.992 1 90.94 178 ASP B CA 1
ATOM 5901 C C . ASP B 1 178 ? -30.828 23.781 0.768 1 90.94 178 ASP B C 1
ATOM 5903 O O . ASP B 1 178 ? -29.781 23.391 0.268 1 90.94 178 ASP B O 1
ATOM 5907 N N . ALA B 1 179 ? -31.5 24.781 0.349 1 91.62 179 ALA B N 1
ATOM 5908 C CA . ALA B 1 179 ? -31.047 25.5 -0.838 1 91.62 179 ALA B CA 1
ATOM 5909 C C . ALA B 1 179 ? -29.703 26.172 -0.589 1 91.62 179 ALA B C 1
ATOM 5911 O O . ALA B 1 179 ? -28.828 26.141 -1.45 1 91.62 179 ALA B O 1
ATOM 5912 N N . GLN B 1 180 ? -29.609 26.75 0.502 1 90 180 GLN B N 1
ATOM 5913 C CA . GLN B 1 180 ? -28.359 27.391 0.856 1 90 180 GLN B CA 1
ATOM 5914 C C . GLN B 1 180 ? -27.234 26.359 1.014 1 90 180 GLN B C 1
ATOM 5916 O O . GLN B 1 180 ? -26.109 26.578 0.556 1 90 180 GLN B O 1
ATOM 5921 N N . SER B 1 181 ? -27.578 25.328 1.73 1 91.06 181 SER B N 1
ATOM 5922 C CA . SER B 1 181 ? -26.609 24.25 1.918 1 91.06 181 SER B CA 1
ATOM 5923 C C . SER B 1 181 ? -26.125 23.703 0.581 1 91.06 181 SER B C 1
ATOM 5925 O O . SER B 1 181 ? -24.938 23.438 0.399 1 91.06 181 SER B O 1
ATOM 5927 N N . GLU B 1 182 ? -27 23.547 -0.299 1 92.19 182 GLU B N 1
ATOM 5928 C CA . GLU B 1 182 ? -26.672 23.016 -1.622 1 92.19 182 GLU B CA 1
ATOM 5929 C C . GLU B 1 182 ? -25.766 23.984 -2.385 1 92.19 182 GLU B C 1
ATOM 5931 O O . GLU B 1 182 ? -24.859 23.562 -3.107 1 92.19 182 GLU B O 1
ATOM 5936 N N . GLN B 1 183 ? -26.062 25.203 -2.283 1 91.88 183 GLN B N 1
ATOM 5937 C CA . GLN B 1 183 ? -25.25 26.234 -2.941 1 91.88 183 GLN B CA 1
ATOM 5938 C C . GLN B 1 183 ? -23.812 26.219 -2.416 1 91.88 183 GLN B C 1
ATOM 5940 O O . GLN B 1 183 ? -22.859 26.281 -3.193 1 91.88 183 GLN B O 1
ATOM 5945 N N . VAL B 1 184 ? -23.672 26.141 -1.145 1 91.94 184 VAL B N 1
ATOM 5946 C CA . VAL B 1 184 ? -22.359 26.109 -0.514 1 91.94 184 VAL B CA 1
ATOM 5947 C C . VAL B 1 184 ? -21.625 24.828 -0.922 1 91.94 184 VAL B C 1
ATOM 5949 O O . VAL B 1 184 ? -20.438 24.875 -1.265 1 91.94 184 VAL B O 1
ATOM 5952 N N . GLU B 1 185 ? -22.328 23.75 -0.868 1 93 185 GLU B N 1
ATOM 5953 C CA . GLU B 1 185 ? -21.781 22.453 -1.254 1 93 185 GLU B CA 1
ATOM 5954 C C . GLU B 1 185 ? -21.203 22.5 -2.668 1 93 185 GLU B C 1
ATOM 5956 O O . GLU B 1 185 ? -20.094 22.047 -2.908 1 93 185 GLU B O 1
ATOM 5961 N N . ARG B 1 186 ? -21.828 23.125 -3.604 1 93.88 186 ARG B N 1
ATOM 5962 C CA . ARG B 1 186 ? -21.453 23.156 -5.012 1 93.88 186 ARG B CA 1
ATOM 5963 C C . ARG B 1 186 ? -20.266 24.078 -5.234 1 93.88 186 ARG B C 1
ATOM 5965 O O . ARG B 1 186 ? -19.516 23.938 -6.211 1 93.88 186 ARG B O 1
ATOM 5972 N N . SER B 1 187 ? -20 24.922 -4.273 1 94.19 187 SER B N 1
ATOM 5973 C CA . SER B 1 187 ? -19 25.969 -4.484 1 94.19 187 SER B CA 1
ATOM 5974 C C . SER B 1 187 ? -17.766 25.719 -3.641 1 94.19 187 SER B C 1
ATOM 5976 O O . SER B 1 187 ? -16.703 26.281 -3.918 1 94.19 187 SER B O 1
ATOM 5978 N N . ALA B 1 188 ? -17.859 24.953 -2.631 1 94.56 188 ALA B N 1
ATOM 5979 C CA . ALA B 1 188 ? -16.859 24.875 -1.566 1 94.56 188 ALA B CA 1
ATOM 5980 C C . ALA B 1 188 ? -15.531 24.328 -2.096 1 94.56 188 ALA B C 1
ATOM 5982 O O . ALA B 1 188 ? -14.461 24.719 -1.624 1 94.56 188 ALA B O 1
ATOM 5983 N N . CYS B 1 189 ? -15.586 23.391 -3.025 1 96.62 189 CYS B N 1
ATOM 5984 C CA . CYS B 1 189 ? -14.398 22.75 -3.576 1 96.62 189 CYS B CA 1
ATOM 5985 C C . CYS B 1 189 ? -14.406 22.812 -5.098 1 96.62 189 CYS B C 1
ATOM 5987 O O . CYS B 1 189 ? -14.727 21.828 -5.766 1 96.62 189 CYS B O 1
ATOM 5989 N N . PRO B 1 190 ? -13.828 23.844 -5.648 1 96.56 190 PRO B N 1
ATOM 5990 C CA . PRO B 1 190 ? -14.047 24.125 -7.07 1 96.56 190 PRO B CA 1
ATOM 5991 C C . PRO B 1 190 ? -13.031 23.406 -7.969 1 96.56 190 PRO B C 1
ATOM 5993 O O . PRO B 1 190 ? -13.297 23.219 -9.156 1 96.56 190 PRO B O 1
ATOM 5996 N N . THR B 1 191 ? -11.859 23.094 -7.461 1 97.75 191 THR B N 1
ATOM 5997 C CA . THR B 1 191 ? -10.812 22.578 -8.352 1 97.75 191 THR B CA 1
ATOM 5998 C C . THR B 1 191 ? -10.125 21.375 -7.73 1 97.75 191 THR B C 1
ATOM 6000 O O . THR B 1 191 ? -10.398 21 -6.586 1 97.75 191 THR B O 1
ATOM 6003 N N . CYS B 1 192 ? -9.258 20.703 -8.586 1 97.81 192 CYS B N 1
ATOM 6004 C CA . CYS B 1 192 ? -8.375 19.672 -8.047 1 97.81 192 CYS B CA 1
ATOM 6005 C C . CYS B 1 192 ? -7.359 20.281 -7.086 1 97.81 192 CYS B C 1
ATOM 6007 O O . CYS B 1 192 ? -7.129 21.484 -7.102 1 97.81 192 CYS B O 1
ATOM 6009 N N . GLY B 1 193 ? -6.777 19.453 -6.215 1 98.06 193 GLY B N 1
ATOM 6010 C CA . GLY B 1 193 ? -5.797 19.875 -5.23 1 98.06 193 GLY B CA 1
ATOM 6011 C C . GLY B 1 193 ? -6.227 19.594 -3.803 1 98.06 193 GLY B C 1
ATOM 6012 O O . GLY B 1 193 ? -7.379 19.234 -3.555 1 98.06 193 GLY B O 1
ATOM 6013 N N . SER B 1 194 ? -5.289 19.672 -2.887 1 97.25 194 SER B N 1
ATOM 6014 C CA . SER B 1 194 ? -5.648 19.578 -1.477 1 97.25 194 SER B CA 1
ATOM 6015 C C . SER B 1 194 ? -6.574 20.719 -1.066 1 97.25 194 SER B C 1
ATOM 6017 O O . SER B 1 194 ? -6.691 21.719 -1.781 1 97.25 194 SER B O 1
ATOM 6019 N N . CYS B 1 195 ? -7.223 20.578 0.036 1 94.81 195 CYS B N 1
ATOM 6020 C CA . CYS B 1 195 ? -8.211 21.547 0.473 1 94.81 195 CYS B CA 1
ATOM 6021 C C . CYS B 1 195 ? -7.613 22.953 0.503 1 94.81 195 CYS B C 1
ATOM 6023 O O . CYS B 1 195 ? -6.406 23.109 0.689 1 94.81 195 CYS B O 1
ATOM 6025 N N . SER B 1 196 ? -8.406 23.953 0.423 1 96.38 196 SER B N 1
ATOM 6026 C CA . SER B 1 196 ? -7.953 25.312 0.142 1 96.38 196 SER B CA 1
ATOM 6027 C C . SER B 1 196 ? -7.492 26.016 1.415 1 96.38 196 SER B C 1
ATOM 6029 O O . SER B 1 196 ? -6.871 27.078 1.354 1 96.38 196 SER B O 1
ATOM 6031 N N . GLY B 1 197 ? -7.809 25.516 2.553 1 93.94 197 GLY B N 1
ATOM 6032 C CA . GLY B 1 197 ? -7.371 26.094 3.809 1 93.94 197 GLY B CA 1
ATOM 6033 C C . GLY B 1 197 ? -6.098 25.469 4.348 1 93.94 197 GLY B C 1
ATOM 6034 O O . GLY B 1 197 ? -5.531 24.578 3.727 1 93.94 197 GLY B O 1
ATOM 6035 N N . MET B 1 198 ? -5.633 26.062 5.445 1 92.88 198 MET B N 1
ATOM 6036 C CA . MET B 1 198 ? -4.465 25.516 6.129 1 92.88 198 MET B CA 1
ATOM 6037 C C . MET B 1 198 ? -4.863 24.344 7.027 1 92.88 198 MET B C 1
ATOM 6039 O O . MET B 1 198 ? -4.699 24.406 8.242 1 92.88 198 MET B O 1
ATOM 6043 N N . PHE B 1 199 ? -5.359 23.266 6.359 1 92.75 199 PHE B N 1
ATOM 6044 C CA . PHE B 1 199 ? -5.691 22.016 7.035 1 92.75 199 PHE B CA 1
ATOM 6045 C C . PHE B 1 199 ? -4.488 21.094 7.078 1 92.75 199 PHE B C 1
ATOM 6047 O O . PHE B 1 199 ? -3.357 21.516 6.836 1 92.75 199 PHE B O 1
ATOM 6054 N N . THR B 1 200 ? -4.742 19.891 7.422 1 94.62 200 THR B N 1
ATOM 6055 C CA . THR B 1 200 ? -3.625 18.984 7.645 1 94.62 200 THR B CA 1
ATOM 6056 C C . THR B 1 200 ? -2.807 18.812 6.367 1 94.62 200 THR B C 1
ATOM 6058 O O . THR B 1 200 ? -1.575 18.828 6.406 1 94.62 200 THR B O 1
ATOM 6061 N N . ALA B 1 201 ? -3.455 18.625 5.215 1 96.5 201 ALA B N 1
ATOM 6062 C CA . ALA B 1 201 ? -2.766 18.391 3.947 1 96.5 201 ALA B CA 1
ATOM 6063 C C . ALA B 1 201 ? -1.803 19.531 3.635 1 96.5 201 ALA B C 1
ATOM 6065 O O . ALA B 1 201 ? -0.615 19.297 3.395 1 96.5 201 ALA B O 1
ATOM 6066 N N . ASN B 1 202 ? -2.285 20.75 3.666 1 97.31 202 ASN B N 1
ATOM 6067 C CA . ASN B 1 202 ? -1.444 21.891 3.32 1 97.31 202 ASN B CA 1
ATOM 6068 C C . ASN B 1 202 ? -0.409 22.172 4.406 1 97.31 202 ASN B C 1
ATOM 6070 O O . ASN B 1 202 ? 0.703 22.609 4.109 1 97.31 202 ASN B O 1
ATOM 6074 N N . SER B 1 203 ? -0.79 21.938 5.684 1 96.75 203 SER B N 1
ATOM 6075 C CA . SER B 1 203 ? 0.212 22.047 6.738 1 96.75 203 SER B CA 1
ATOM 6076 C C . SER B 1 203 ? 1.403 21.141 6.469 1 96.75 203 SER B C 1
ATOM 6078 O O . SER B 1 203 ? 2.555 21.578 6.535 1 96.75 203 SER B O 1
ATOM 6080 N N . MET B 1 204 ? 1.138 19.906 6.113 1 98.06 204 MET B N 1
ATOM 6081 C CA . MET B 1 204 ? 2.213 18.938 5.891 1 98.06 204 MET B CA 1
ATOM 6082 C C . MET B 1 204 ? 3.043 19.328 4.672 1 98.06 204 MET B C 1
ATOM 6084 O O . MET B 1 204 ? 4.266 19.156 4.672 1 98.06 204 MET B O 1
ATOM 6088 N N . ASN B 1 205 ? 2.383 19.781 3.639 1 98.38 205 ASN B N 1
ATOM 6089 C CA . ASN B 1 205 ? 3.115 20.203 2.447 1 98.38 205 ASN B CA 1
ATOM 6090 C C . ASN B 1 205 ? 4.023 21.391 2.738 1 98.38 205 ASN B C 1
ATOM 6092 O O . ASN B 1 205 ? 5.121 21.5 2.184 1 98.38 205 ASN B O 1
ATOM 6096 N N . CYS B 1 206 ? 3.57 22.312 3.574 1 98.5 206 CYS B N 1
ATOM 6097 C CA . CYS B 1 206 ? 4.391 23.438 4.008 1 98.5 206 CYS B CA 1
ATOM 6098 C C . CYS B 1 206 ? 5.559 22.969 4.867 1 98.5 206 CYS B C 1
ATOM 6100 O O . CYS B 1 206 ? 6.676 23.469 4.727 1 98.5 206 CYS B O 1
ATOM 6102 N N . LEU B 1 207 ? 5.293 22 5.688 1 98.69 207 LEU B N 1
ATOM 6103 C CA . LEU B 1 207 ? 6.32 21.516 6.609 1 98.69 207 LEU B CA 1
ATOM 6104 C C . LEU B 1 207 ? 7.445 20.812 5.855 1 98.69 207 LEU B C 1
ATOM 6106 O O . LEU B 1 207 ? 8.609 20.875 6.27 1 98.69 207 LEU B O 1
ATOM 6110 N N . THR B 1 208 ? 7.18 20.172 4.715 1 98.69 208 THR B N 1
ATOM 6111 C CA . THR B 1 208 ? 8.25 19.547 3.951 1 98.69 208 THR B CA 1
ATOM 6112 C C . THR B 1 208 ? 9.211 20.594 3.393 1 98.69 208 THR B C 1
ATOM 6114 O O . THR B 1 208 ? 10.398 20.312 3.215 1 98.69 208 THR B O 1
ATOM 6117 N N . GLU B 1 209 ? 8.742 21.828 3.15 1 98.06 209 GLU B N 1
ATOM 6118 C CA . GLU B 1 209 ? 9.625 22.922 2.771 1 98.06 209 GLU B CA 1
ATOM 6119 C C . GLU B 1 209 ? 10.539 23.312 3.926 1 98.06 209 GLU B C 1
ATOM 6121 O O . GLU B 1 209 ? 11.75 23.469 3.74 1 98.06 209 GLU B O 1
ATOM 6126 N N . ALA B 1 210 ? 9.906 23.422 5.043 1 98.69 210 ALA B N 1
ATOM 6127 C CA . ALA B 1 210 ? 10.664 23.859 6.223 1 98.69 210 ALA B CA 1
ATOM 6128 C C . ALA B 1 210 ? 11.688 22.797 6.625 1 98.69 210 ALA B C 1
ATOM 6130 O O . ALA B 1 210 ? 12.773 23.141 7.109 1 98.69 210 ALA B O 1
ATOM 6131 N N . LEU B 1 211 ? 11.359 21.516 6.402 1 98.81 211 LEU B N 1
ATOM 6132 C CA . LEU B 1 211 ? 12.273 20.422 6.676 1 98.81 211 LEU B CA 1
ATOM 6133 C C . LEU B 1 211 ? 13.43 20.406 5.684 1 98.81 211 LEU B C 1
ATOM 6135 O O . LEU B 1 211 ? 14.453 19.75 5.91 1 98.81 211 LEU B O 1
ATOM 6139 N N . GLY B 1 212 ? 13.25 21.125 4.594 1 98.81 212 GLY B N 1
ATOM 6140 C CA . GLY B 1 212 ? 14.273 21.219 3.57 1 98.81 212 GLY B CA 1
ATOM 6141 C C . GLY B 1 212 ? 14.141 20.172 2.49 1 98.81 212 GLY B C 1
ATOM 6142 O O . GLY B 1 212 ? 15.062 19.953 1.699 1 98.81 212 GLY B O 1
ATOM 6143 N N . LEU B 1 213 ? 13 19.484 2.381 1 98.88 213 LEU B N 1
ATOM 6144 C CA . LEU B 1 213 ? 12.875 18.344 1.48 1 98.88 213 LEU B CA 1
ATOM 6145 C C . LEU B 1 213 ? 12.039 18.703 0.257 1 98.88 213 LEU B C 1
ATOM 6147 O O . LEU B 1 213 ? 11.82 17.859 -0.62 1 98.88 213 LEU B O 1
ATOM 6151 N N . SER B 1 214 ? 11.547 19.922 0.189 1 98.69 214 SER B N 1
ATOM 6152 C CA . SER B 1 214 ? 10.773 20.406 -0.946 1 98.69 214 SER B CA 1
ATOM 6153 C C . SER B 1 214 ? 11.305 21.734 -1.456 1 98.69 214 SER B C 1
ATOM 6155 O O . SER B 1 214 ? 12.102 22.391 -0.78 1 98.69 214 SER B O 1
ATOM 6157 N N . GLN B 1 215 ? 10.891 22.141 -2.627 1 98.25 215 GLN B N 1
ATOM 6158 C CA . GLN B 1 215 ? 11.242 23.406 -3.248 1 98.25 215 GLN B CA 1
ATOM 6159 C C . GLN B 1 215 ? 10.32 24.531 -2.777 1 98.25 215 GLN B C 1
ATOM 6161 O O . GLN B 1 215 ? 9.195 24.266 -2.357 1 98.25 215 GLN B O 1
ATOM 6166 N N . PRO B 1 216 ? 10.852 25.797 -2.844 1 98.31 216 PRO B N 1
ATOM 6167 C CA . PRO B 1 216 ? 9.969 26.922 -2.51 1 98.31 216 PRO B CA 1
ATOM 6168 C C . PRO B 1 216 ? 8.688 26.922 -3.342 1 98.31 216 PRO B C 1
ATOM 6170 O O . PRO B 1 216 ? 8.727 26.672 -4.547 1 98.31 216 PRO B O 1
ATOM 6173 N N . GLY B 1 217 ? 7.605 27.188 -2.689 1 98.44 217 GLY B N 1
ATOM 6174 C CA . GLY B 1 217 ? 6.324 27.234 -3.375 1 98.44 217 GLY B CA 1
ATOM 6175 C C . GLY B 1 217 ? 5.566 25.922 -3.303 1 98.44 217 GLY B C 1
ATOM 6176 O O . GLY B 1 217 ? 4.375 25.875 -3.617 1 98.44 217 GLY B O 1
ATOM 6177 N N . ASN B 1 218 ? 6.203 24.875 -2.826 1 98.56 218 ASN B N 1
ATOM 6178 C CA . ASN B 1 218 ? 5.586 23.547 -2.758 1 98.56 218 ASN B CA 1
ATOM 6179 C C . ASN B 1 218 ? 4.289 23.578 -1.958 1 98.56 218 ASN B C 1
ATOM 6181 O O . ASN B 1 218 ? 3.285 22.984 -2.373 1 98.56 218 ASN B O 1
ATOM 6185 N N . GLY B 1 219 ? 4.305 24.234 -0.878 1 98 219 GLY B N 1
ATOM 6186 C CA . GLY B 1 219 ? 3.184 24.188 0.047 1 98 219 GLY B CA 1
ATOM 6187 C C . GLY B 1 219 ? 2.049 25.109 -0.333 1 98 219 GLY B C 1
ATOM 6188 O O . GLY B 1 219 ? 0.897 24.875 0.039 1 98 219 GLY B O 1
ATOM 6189 N N . SER B 1 220 ? 2.328 26.188 -1.17 1 98.25 220 SER B N 1
ATOM 6190 C CA . SER B 1 220 ? 1.316 27.234 -1.246 1 98.25 220 SER B CA 1
ATOM 6191 C C . SER B 1 220 ? 0.896 27.484 -2.689 1 98.25 220 SER B C 1
ATOM 6193 O O . SER B 1 220 ? -0.157 28.078 -2.938 1 98.25 220 SER B O 1
ATOM 6195 N N . LEU B 1 221 ? 1.736 27.109 -3.691 1 98.75 221 LEU B N 1
ATOM 6196 C CA . LEU B 1 221 ? 1.403 27.359 -5.09 1 98.75 221 LEU B CA 1
ATOM 6197 C C . LEU B 1 221 ? 0.229 26.5 -5.535 1 98.75 221 LEU B C 1
ATOM 6199 O O . LEU B 1 221 ? 0.238 25.281 -5.34 1 98.75 221 LEU B O 1
ATOM 6203 N N . LEU B 1 222 ? -0.754 27.078 -6.148 1 98.69 222 LEU B N 1
ATOM 6204 C CA . LEU B 1 222 ? -2.021 26.438 -6.48 1 98.69 222 LEU B CA 1
ATOM 6205 C C . LEU B 1 222 ? -1.811 25.297 -7.473 1 98.69 222 LEU B C 1
ATOM 6207 O O . LEU B 1 222 ? -0.988 25.391 -8.383 1 98.69 222 LEU B O 1
ATOM 6211 N N . ALA B 1 223 ? -2.648 24.25 -7.316 1 98.69 223 ALA B N 1
ATOM 6212 C CA . ALA B 1 223 ? -2.617 23.078 -8.195 1 98.69 223 ALA B CA 1
ATOM 6213 C C . ALA B 1 223 ? -2.939 23.469 -9.633 1 98.69 223 ALA B C 1
ATOM 6215 O O . ALA B 1 223 ? -2.393 22.891 -10.578 1 98.69 223 ALA B O 1
ATOM 6216 N N . THR B 1 224 ? -3.799 24.422 -9.812 1 98.44 224 THR B N 1
ATOM 6217 C CA . THR B 1 224 ? -4.324 24.766 -11.125 1 98.44 224 THR B CA 1
ATOM 6218 C C . THR B 1 224 ? -3.379 25.719 -11.852 1 98.44 224 THR B C 1
ATOM 6220 O O . THR B 1 224 ? -3.512 25.938 -13.062 1 98.44 224 THR B O 1
ATOM 6223 N N . HIS B 1 225 ? -2.508 26.328 -11.18 1 98.69 225 HIS B N 1
ATOM 6224 C CA . HIS B 1 225 ? -1.683 27.359 -11.797 1 98.69 225 HIS B CA 1
ATOM 6225 C C . HIS B 1 225 ? -0.561 26.75 -12.625 1 98.69 225 HIS B C 1
ATOM 6227 O O . HIS B 1 225 ? 0.067 25.781 -12.203 1 98.69 225 HIS B O 1
ATOM 6233 N N . SER B 1 226 ? -0.197 27.312 -13.688 1 98.38 226 SER B N 1
ATOM 6234 C CA . SER B 1 226 ? 0.771 26.781 -14.641 1 98.38 226 SER B CA 1
ATOM 6235 C C . SER B 1 226 ? 2.182 26.797 -14.062 1 98.38 226 SER B C 1
ATOM 6237 O O . SER B 1 226 ? 3.008 25.953 -14.414 1 98.38 226 SER B O 1
ATOM 6239 N N . ASP B 1 227 ? 2.496 27.734 -13.117 1 98.44 227 ASP B N 1
ATOM 6240 C CA . ASP B 1 227 ? 3.82 27.781 -12.508 1 98.44 227 ASP B CA 1
ATOM 6241 C C . ASP B 1 227 ? 4.152 26.484 -11.789 1 98.44 227 ASP B C 1
ATOM 6243 O O . ASP B 1 227 ? 5.324 26.156 -11.602 1 98.44 227 ASP B O 1
ATOM 6247 N N . ARG B 1 228 ? 3.152 25.812 -11.328 1 98.44 228 ARG B N 1
ATOM 6248 C CA . ARG B 1 228 ? 3.393 24.594 -10.562 1 98.44 228 ARG B CA 1
ATOM 6249 C C . ARG B 1 228 ? 4.016 23.516 -11.438 1 98.44 228 ARG B C 1
ATOM 6251 O O . ARG B 1 228 ? 4.723 22.625 -10.938 1 98.44 228 ARG B O 1
ATOM 6258 N N . GLU B 1 229 ? 3.707 23.531 -12.734 1 98.56 229 GLU B N 1
ATOM 6259 C CA . GLU B 1 229 ? 4.348 22.578 -13.648 1 98.56 229 GLU B CA 1
ATOM 6260 C C . GLU B 1 229 ? 5.867 22.625 -13.508 1 98.56 229 GLU B C 1
ATOM 6262 O O . GLU B 1 229 ? 6.531 21.594 -13.547 1 98.56 229 GLU B O 1
ATOM 6267 N N . GLN B 1 230 ? 6.414 23.828 -13.352 1 98.12 230 GLN B N 1
ATOM 6268 C CA . GLN B 1 230 ? 7.855 24 -13.242 1 98.12 230 GLN B CA 1
ATOM 6269 C C . GLN B 1 230 ? 8.398 23.344 -11.977 1 98.12 230 GLN B C 1
ATOM 6271 O O . GLN B 1 230 ? 9.523 22.844 -11.969 1 98.12 230 GLN B O 1
ATOM 6276 N N . LEU B 1 231 ? 7.641 23.344 -10.883 1 98.44 231 LEU B N 1
ATOM 6277 C CA . LEU B 1 231 ? 8.078 22.656 -9.664 1 98.44 231 LEU B CA 1
ATOM 6278 C C . LEU B 1 231 ? 8.305 21.172 -9.93 1 98.44 231 LEU B C 1
ATOM 6280 O O . LEU B 1 231 ? 9.281 20.594 -9.445 1 98.44 231 LEU B O 1
ATOM 6284 N N . PHE B 1 232 ? 7.383 20.562 -10.703 1 98.81 232 PHE B N 1
ATOM 6285 C CA . PHE B 1 232 ? 7.512 19.156 -11.031 1 98.81 232 PHE B CA 1
ATOM 6286 C C . PHE B 1 232 ? 8.734 18.906 -11.914 1 98.81 232 PHE B C 1
ATOM 6288 O O . PHE B 1 232 ? 9.5 17.984 -11.68 1 98.81 232 PHE B O 1
ATOM 6295 N N . LYS B 1 233 ? 8.898 19.734 -12.922 1 98.75 233 LYS B N 1
ATOM 6296 C CA . LYS B 1 233 ? 10.031 19.594 -13.836 1 98.75 233 LYS B CA 1
ATOM 6297 C C . LYS B 1 233 ? 11.352 19.734 -13.102 1 98.75 233 LYS B C 1
ATOM 6299 O O . LYS B 1 233 ? 12.258 18.922 -13.273 1 98.75 233 LYS B O 1
ATOM 6304 N N . LEU B 1 234 ? 11.445 20.75 -12.273 1 98.62 234 LEU B N 1
ATOM 6305 C CA . LEU B 1 234 ? 12.672 21.016 -11.531 1 98.62 234 LEU B CA 1
ATOM 6306 C C . LEU B 1 234 ? 12.953 19.891 -10.531 1 98.62 234 LEU B C 1
ATOM 6308 O O . LEU B 1 234 ? 14.109 19.547 -10.289 1 98.62 234 LEU B O 1
ATOM 6312 N N . ALA B 1 235 ? 11.906 19.344 -9.906 1 98.81 235 ALA B N 1
ATOM 6313 C CA . ALA B 1 235 ? 12.094 18.219 -9 1 98.81 235 ALA B CA 1
ATOM 6314 C C . ALA B 1 235 ? 12.781 17.047 -9.719 1 98.81 235 ALA B C 1
ATOM 6316 O O . ALA B 1 235 ? 13.664 16.406 -9.156 1 98.81 235 ALA B O 1
ATOM 6317 N N . GLY B 1 236 ? 12.32 16.75 -10.969 1 98.81 236 GLY B N 1
ATOM 6318 C CA . GLY B 1 236 ? 12.945 15.695 -11.758 1 98.81 236 GLY B CA 1
ATOM 6319 C C . GLY B 1 236 ? 14.406 15.953 -12.055 1 98.81 236 GLY B C 1
ATOM 6320 O O . GLY B 1 236 ? 15.234 15.039 -11.977 1 98.81 236 GLY B O 1
ATOM 6321 N N . GLN B 1 237 ? 14.797 17.188 -12.328 1 98.75 237 GLN B N 1
ATOM 6322 C CA . GLN B 1 237 ? 16.172 17.562 -12.625 1 98.75 237 GLN B CA 1
ATOM 6323 C C . GLN B 1 237 ? 17.031 17.531 -11.359 1 98.75 237 GLN B C 1
ATOM 6325 O O . GLN B 1 237 ? 18.125 16.953 -11.359 1 98.75 237 GLN B O 1
ATOM 6330 N N . ARG B 1 238 ? 16.531 18.078 -10.312 1 98.69 238 ARG B N 1
ATOM 6331 C CA . ARG B 1 238 ? 17.281 18.266 -9.086 1 98.69 238 ARG B CA 1
ATOM 6332 C C . ARG B 1 238 ? 17.531 16.938 -8.375 1 98.69 238 ARG B C 1
ATOM 6334 O O . ARG B 1 238 ? 18.562 16.734 -7.75 1 98.69 238 ARG B O 1
ATOM 6341 N N . ILE B 1 239 ? 16.562 15.969 -8.508 1 98.94 239 ILE B N 1
ATOM 6342 C CA . ILE B 1 239 ? 16.766 14.688 -7.844 1 98.94 239 ILE B CA 1
ATOM 6343 C C . ILE B 1 239 ? 17.984 13.977 -8.43 1 98.94 239 ILE B C 1
ATOM 6345 O O . ILE B 1 239 ? 18.703 13.281 -7.719 1 98.94 239 ILE B O 1
ATOM 6349 N N . VAL B 1 240 ? 18.219 14.117 -9.75 1 98.81 240 VAL B N 1
ATOM 6350 C CA . VAL B 1 240 ? 19.391 13.508 -10.375 1 98.81 240 VAL B CA 1
ATOM 6351 C C . VAL B 1 240 ? 20.656 14.148 -9.828 1 98.81 240 VAL B C 1
ATOM 6353 O O . VAL B 1 240 ? 21.625 13.453 -9.523 1 98.81 240 VAL B O 1
ATOM 6356 N N . ALA B 1 241 ? 20.594 15.477 -9.68 1 98.38 241 ALA B N 1
ATOM 6357 C CA . ALA B 1 241 ? 21.75 16.188 -9.109 1 98.38 241 ALA B CA 1
ATOM 6358 C C . ALA B 1 241 ? 22.016 15.703 -7.684 1 98.38 241 ALA B C 1
ATOM 6360 O O . ALA B 1 241 ? 23.172 15.484 -7.312 1 98.38 241 ALA B O 1
ATOM 6361 N N . LEU B 1 242 ? 20.984 15.555 -6.887 1 98.56 242 LEU B N 1
ATOM 6362 C CA . LEU B 1 242 ? 21.125 15.07 -5.516 1 98.56 242 LEU B CA 1
ATOM 6363 C C . LEU B 1 242 ? 21.688 13.648 -5.496 1 98.56 242 LEU B C 1
ATOM 6365 O O . LEU B 1 242 ? 22.5 13.312 -4.637 1 98.56 242 LEU B O 1
ATOM 6369 N N . THR B 1 243 ? 21.188 12.867 -6.383 1 98.69 243 THR B N 1
ATOM 6370 C CA . THR B 1 243 ? 21.656 11.484 -6.508 1 98.69 243 THR B CA 1
ATOM 6371 C C . THR B 1 243 ? 23.156 11.445 -6.793 1 98.69 243 THR B C 1
ATOM 6373 O O . THR B 1 243 ? 23.891 10.68 -6.168 1 98.69 243 THR B O 1
ATOM 6376 N N . LYS B 1 244 ? 23.625 12.25 -7.715 1 97.81 244 LYS B N 1
ATOM 6377 C CA . LYS B 1 244 ? 25.047 12.305 -8.078 1 97.81 244 LYS B CA 1
ATOM 6378 C C . LYS B 1 244 ? 25.891 12.805 -6.91 1 97.81 244 LYS B C 1
ATOM 6380 O O . LYS B 1 244 ? 27 12.32 -6.699 1 97.81 244 LYS B O 1
ATOM 6385 N N . ARG B 1 245 ? 25.375 13.742 -6.156 1 97.88 245 ARG B N 1
ATOM 6386 C CA . ARG B 1 245 ? 26.078 14.227 -4.977 1 97.88 245 ARG B CA 1
ATOM 6387 C C . ARG B 1 245 ? 26.375 13.086 -4.008 1 97.88 245 ARG B C 1
ATOM 6389 O O . ARG B 1 245 ? 27.484 12.992 -3.471 1 97.88 245 ARG B O 1
ATOM 6396 N N . TRP B 1 246 ? 25.438 12.219 -3.811 1 98.31 246 TRP B N 1
ATOM 6397 C CA . TRP B 1 246 ? 25.625 11.125 -2.865 1 98.31 246 TRP B CA 1
ATOM 6398 C C . TRP B 1 246 ? 26.5 10.023 -3.471 1 98.31 246 TRP B C 1
ATOM 6400 O O . TRP B 1 246 ? 27.531 9.664 -2.918 1 98.31 246 TRP B O 1
ATOM 6410 N N . TYR B 1 247 ? 26.188 9.547 -4.641 1 98.12 247 TYR B N 1
ATOM 6411 C CA . TYR B 1 247 ? 26.766 8.32 -5.156 1 98.12 247 TYR B CA 1
ATOM 6412 C C . TYR B 1 247 ? 28.078 8.609 -5.891 1 98.12 247 TYR B C 1
ATOM 6414 O O . TYR B 1 247 ? 28.969 7.75 -5.953 1 98.12 247 TYR B O 1
ATOM 6422 N N . GLU B 1 248 ? 28.266 9.82 -6.426 1 97.06 248 GLU B N 1
ATOM 6423 C CA . GLU B 1 248 ? 29.469 10.125 -7.191 1 97.06 248 GLU B CA 1
ATOM 6424 C C . GLU B 1 248 ? 30.422 11.016 -6.398 1 97.06 248 GLU B C 1
ATOM 6426 O O . GLU B 1 248 ? 31.625 10.992 -6.625 1 97.06 248 GLU B O 1
ATOM 6431 N N . GLN B 1 249 ? 29.891 11.781 -5.445 1 97.31 249 GLN B N 1
ATOM 6432 C CA . GLN B 1 249 ? 30.734 12.742 -4.738 1 97.31 249 GLN B CA 1
ATOM 6433 C C . GLN B 1 249 ? 30.828 12.398 -3.256 1 97.31 249 GLN B C 1
ATOM 6435 O O . GLN B 1 249 ? 31.484 13.109 -2.492 1 97.31 249 GLN B O 1
ATOM 6440 N N . ASP B 1 250 ? 30.203 11.383 -2.82 1 97.56 250 ASP B N 1
ATOM 6441 C CA . ASP B 1 250 ? 30.219 10.938 -1.43 1 97.56 250 ASP B CA 1
ATOM 6442 C C . ASP B 1 250 ? 29.75 12.047 -0.489 1 97.56 250 ASP B C 1
ATOM 6444 O O . ASP B 1 250 ? 30.344 12.258 0.57 1 97.56 250 ASP B O 1
ATOM 6448 N N . ASP B 1 251 ? 28.766 12.773 -0.935 1 97.94 251 ASP B N 1
ATOM 6449 C CA . ASP B 1 251 ? 28.219 13.891 -0.169 1 97.94 251 ASP B CA 1
ATOM 6450 C C . ASP B 1 251 ? 26.984 13.469 0.632 1 97.94 251 ASP B C 1
ATOM 6452 O O . ASP B 1 251 ? 25.859 13.594 0.157 1 97.94 251 ASP B O 1
ATOM 6456 N N . ALA B 1 252 ? 27.125 13.148 1.866 1 97.38 252 ALA B N 1
ATOM 6457 C CA . ALA B 1 252 ? 26.078 12.633 2.73 1 97.38 252 ALA B CA 1
ATOM 6458 C C . ALA B 1 252 ? 25.062 13.727 3.074 1 97.38 252 ALA B C 1
ATOM 6460 O O . ALA B 1 252 ? 23.953 13.43 3.537 1 97.38 252 ALA B O 1
ATOM 6461 N N . SER B 1 253 ? 25.406 14.945 2.834 1 97.44 253 SER B N 1
ATOM 6462 C CA . SER B 1 253 ? 24.484 16.047 3.135 1 97.44 253 SER B CA 1
ATOM 6463 C C . SER B 1 253 ? 23.297 16.031 2.193 1 97.44 253 SER B C 1
ATOM 6465 O O . SER B 1 253 ? 22.297 16.703 2.449 1 97.44 253 SER B O 1
ATOM 6467 N N . ALA B 1 254 ? 23.375 15.188 1.136 1 98 254 ALA B N 1
ATOM 6468 C CA . ALA B 1 254 ? 22.281 15.078 0.173 1 98 254 ALA B CA 1
ATOM 6469 C C . ALA B 1 254 ? 21.219 14.094 0.663 1 98 254 ALA B C 1
ATOM 6471 O O . ALA B 1 254 ? 20.109 14.039 0.117 1 98 254 ALA B O 1
ATOM 6472 N N . LEU B 1 255 ? 21.5 13.352 1.741 1 98.62 255 LEU B N 1
ATOM 6473 C CA . LEU B 1 255 ? 20.578 12.359 2.271 1 98.62 255 LEU B CA 1
ATOM 6474 C C . LEU B 1 255 ? 19.516 13.023 3.15 1 98.62 255 LEU B C 1
ATOM 6476 O O . LEU B 1 255 ? 19.812 13.984 3.859 1 98.62 255 LEU B O 1
ATOM 6480 N N . PRO B 1 256 ? 18.281 12.539 3.133 1 98.75 256 PRO B N 1
ATOM 6481 C CA . PRO B 1 256 ? 17.172 13.203 3.818 1 98.75 256 PRO B CA 1
ATOM 6482 C C . PRO B 1 256 ? 17.406 13.336 5.32 1 98.75 256 PRO B C 1
ATOM 6484 O O . PRO B 1 256 ? 16.984 14.328 5.926 1 98.75 256 PRO B O 1
ATOM 6487 N N . ARG B 1 257 ? 18.078 12.359 5.996 1 98.62 257 ARG B N 1
ATOM 6488 C CA . ARG B 1 257 ? 18.281 12.438 7.438 1 98.62 257 ARG B CA 1
ATOM 6489 C C . ARG B 1 257 ? 19.297 13.531 7.793 1 98.62 257 ARG B C 1
ATOM 6491 O O . ARG B 1 257 ? 19.328 14.008 8.93 1 98.62 257 ARG B O 1
ATOM 6498 N N . ASN B 1 258 ? 20.141 13.852 6.84 1 98.38 258 ASN B N 1
ATOM 6499 C CA . ASN B 1 258 ? 21.094 14.938 7.062 1 98.38 258 ASN B CA 1
ATOM 6500 C C . ASN B 1 258 ? 20.484 16.297 6.719 1 98.38 258 ASN B C 1
ATOM 6502 O O . ASN B 1 258 ? 20.938 17.328 7.223 1 98.38 258 ASN B O 1
ATOM 6506 N N . ILE B 1 259 ? 19.453 16.312 5.938 1 98.69 259 ILE B N 1
ATOM 6507 C CA . ILE B 1 259 ? 18.734 17.531 5.621 1 98.69 259 ILE B CA 1
ATOM 6508 C C . ILE B 1 259 ? 17.688 17.812 6.703 1 98.69 259 ILE B C 1
ATOM 6510 O O . ILE B 1 259 ? 17.688 18.875 7.32 1 98.69 259 ILE B O 1
ATOM 6514 N N . ALA B 1 260 ? 16.844 16.797 6.918 1 98.69 260 ALA B N 1
ATOM 6515 C CA . ALA B 1 260 ? 15.812 16.875 7.945 1 98.69 260 ALA B CA 1
ATOM 6516 C C . ALA B 1 260 ? 16.344 16.406 9.297 1 98.69 260 ALA B C 1
ATOM 6518 O O . ALA B 1 260 ? 15.867 15.414 9.844 1 98.69 260 ALA B O 1
ATOM 6519 N N . ASN B 1 261 ? 17.297 17.141 9.828 1 98.31 261 ASN B N 1
ATOM 6520 C CA . ASN B 1 261 ? 17.859 16.859 11.141 1 98.31 261 ASN B CA 1
ATOM 6521 C C . ASN B 1 261 ? 17.094 17.562 12.258 1 98.31 261 ASN B C 1
ATOM 6523 O O . ASN B 1 261 ? 16.016 18.125 12.016 1 98.31 261 ASN B O 1
ATOM 6527 N N . LYS B 1 262 ? 17.562 17.547 13.5 1 98.5 262 LYS B N 1
ATOM 6528 C CA . LYS B 1 262 ? 16.859 18.094 14.656 1 98.5 262 LYS B CA 1
ATOM 6529 C C . LYS B 1 262 ? 16.547 19.578 14.453 1 98.5 262 LYS B C 1
ATOM 6531 O O . LYS B 1 262 ? 15.422 20.016 14.719 1 98.5 262 LYS B O 1
ATOM 6536 N N . ALA B 1 263 ? 17.531 20.297 13.969 1 98.75 263 ALA B N 1
ATOM 6537 C CA . ALA B 1 263 ? 17.328 21.734 13.727 1 98.75 263 ALA B CA 1
ATOM 6538 C C . ALA B 1 263 ? 16.234 21.969 12.703 1 98.75 263 ALA B C 1
ATOM 6540 O O . ALA B 1 263 ? 15.422 22.891 12.844 1 98.75 263 ALA B O 1
ATOM 6541 N N . ALA B 1 264 ? 16.219 21.156 11.648 1 98.81 264 ALA B N 1
ATOM 6542 C CA . ALA B 1 264 ? 15.18 21.266 10.625 1 98.81 264 ALA B CA 1
ATOM 6543 C C . ALA B 1 264 ? 13.805 20.938 11.203 1 98.81 264 ALA B C 1
ATOM 6545 O O . ALA B 1 264 ? 12.812 21.578 10.836 1 98.81 264 ALA B O 1
ATOM 6546 N N . PHE B 1 265 ? 13.734 19.938 12.062 1 98.88 265 PHE B N 1
ATOM 6547 C CA . PHE B 1 265 ? 12.477 19.609 12.719 1 98.88 265 PHE B CA 1
ATOM 6548 C C . PHE B 1 265 ? 11.984 20.766 13.57 1 98.88 265 PHE B C 1
ATOM 6550 O O . PHE B 1 265 ? 10.789 21.047 13.617 1 98.88 265 PHE B O 1
ATOM 6557 N N . GLU B 1 266 ? 12.867 21.422 14.234 1 98.75 266 GLU B N 1
ATOM 6558 C CA . GLU B 1 266 ? 12.492 22.594 15.023 1 98.75 266 GLU B CA 1
ATOM 6559 C C . GLU B 1 266 ? 12.008 23.719 14.133 1 98.75 266 GLU B C 1
ATOM 6561 O O . GLU B 1 266 ? 11.031 24.406 14.469 1 98.75 266 GLU B O 1
ATOM 6566 N N . ASN B 1 267 ? 12.68 23.922 12.984 1 98.88 267 ASN B N 1
ATOM 6567 C CA . ASN B 1 267 ? 12.211 24.906 12.023 1 98.88 267 ASN B CA 1
ATOM 6568 C C . ASN B 1 267 ? 10.797 24.594 11.539 1 98.88 267 ASN B C 1
ATOM 6570 O O . ASN B 1 267 ? 9.961 25.484 11.438 1 98.88 267 ASN B O 1
ATOM 6574 N N . ALA B 1 268 ? 10.578 23.312 11.25 1 98.81 268 ALA B N 1
ATOM 6575 C CA . ALA B 1 268 ? 9.266 22.891 10.758 1 98.81 268 ALA B CA 1
ATOM 6576 C C . ALA B 1 268 ? 8.188 23.141 11.805 1 98.81 268 ALA B C 1
ATOM 6578 O O . ALA B 1 268 ? 7.09 23.594 11.484 1 98.81 268 ALA B O 1
ATOM 6579 N N . MET B 1 269 ? 8.492 22.828 13.031 1 98.38 269 MET B N 1
ATOM 6580 C CA . MET B 1 269 ? 7.516 23.031 14.102 1 98.38 269 MET B CA 1
ATOM 6581 C C . MET B 1 269 ? 7.266 24.516 14.336 1 98.38 269 MET B C 1
ATOM 6583 O O . MET B 1 269 ? 6.133 24.922 14.586 1 98.38 269 MET B O 1
ATOM 6587 N N . ALA B 1 270 ? 8.336 25.297 14.273 1 98.31 270 ALA B N 1
ATOM 6588 C CA . ALA B 1 270 ? 8.18 26.75 14.406 1 98.31 270 ALA B CA 1
ATOM 6589 C C . ALA B 1 270 ? 7.266 27.297 13.312 1 98.31 270 ALA B C 1
ATOM 6591 O O . ALA B 1 270 ? 6.402 28.141 13.586 1 98.31 270 ALA B O 1
ATOM 6592 N N . LEU B 1 271 ? 7.492 26.812 12.141 1 98.38 271 LEU B N 1
ATOM 6593 C CA . LEU B 1 271 ? 6.621 27.219 11.039 1 98.38 271 LEU B CA 1
ATOM 6594 C C . LEU B 1 271 ? 5.172 26.844 11.328 1 98.38 271 LEU B C 1
ATOM 6596 O O . LEU B 1 271 ? 4.266 27.656 11.125 1 98.38 271 LEU B O 1
ATOM 6600 N N . ASP B 1 272 ? 4.984 25.641 11.758 1 96.81 272 ASP B N 1
ATOM 6601 C CA . ASP B 1 272 ? 3.641 25.141 12.023 1 96.81 272 ASP B CA 1
ATOM 6602 C C . ASP B 1 272 ? 2.932 26 13.062 1 96.81 272 ASP B C 1
ATOM 6604 O O . ASP B 1 272 ? 1.772 26.391 12.883 1 96.81 272 ASP B O 1
ATOM 6608 N N . ILE B 1 273 ? 3.586 26.312 14.125 1 95.88 273 ILE B N 1
ATOM 6609 C CA . ILE B 1 273 ? 3.051 27.125 15.219 1 95.88 273 ILE B CA 1
ATOM 6610 C C . ILE B 1 273 ? 2.727 28.516 14.711 1 95.88 273 ILE B C 1
ATOM 6612 O O . ILE B 1 273 ? 1.667 29.078 15.016 1 95.88 273 ILE B O 1
ATOM 6616 N N . ALA B 1 274 ? 3.613 29.062 13.906 1 96.88 274 ALA B N 1
ATOM 6617 C CA . ALA B 1 274 ? 3.475 30.422 13.414 1 96.88 274 ALA B CA 1
ATOM 6618 C C . ALA B 1 274 ? 2.271 30.547 12.484 1 96.88 274 ALA B C 1
ATOM 6620 O O . ALA B 1 274 ? 1.608 31.594 12.453 1 96.88 274 ALA B O 1
ATOM 6621 N N . MET B 1 275 ? 2.051 29.547 11.734 1 93.88 275 MET B N 1
ATOM 6622 C CA . MET B 1 275 ? 0.975 29.641 10.75 1 93.88 275 MET B CA 1
ATOM 6623 C C . MET B 1 275 ? -0.325 29.078 11.312 1 93.88 275 MET B C 1
ATOM 6625 O O . MET B 1 275 ? -1.366 29.141 10.656 1 93.88 275 MET B O 1
ATOM 6629 N N . GLY B 1 276 ? -0.291 28.562 12.562 1 88.88 276 GLY B N 1
ATOM 6630 C CA . GLY B 1 276 ? -1.476 27.938 13.125 1 88.88 276 GLY B CA 1
ATOM 6631 C C . GLY B 1 276 ? -1.912 26.703 12.367 1 88.88 276 GLY B C 1
ATOM 6632 O O . GLY B 1 276 ? -3.082 26.578 12 1 88.88 276 GLY B O 1
ATOM 6633 N N . GLY B 1 277 ? -1.029 25.859 12.062 1 90.25 277 GLY B N 1
ATOM 6634 C CA . GLY B 1 277 ? -1.297 24.656 11.297 1 90.25 277 GLY B CA 1
ATOM 6635 C C . GLY B 1 277 ? -2.143 23.656 12.055 1 90.25 277 GLY B C 1
ATOM 6636 O O . GLY B 1 277 ? -2.58 23.906 13.172 1 90.25 277 GLY B O 1
ATOM 6637 N N . SER B 1 278 ? -2.432 22.547 11.422 1 92.31 278 SER B N 1
ATOM 6638 C CA . SER B 1 278 ? -3.254 21.469 11.977 1 92.31 278 SER B CA 1
ATOM 6639 C C . SER B 1 278 ? -2.594 20.844 13.203 1 92.31 278 SER B C 1
ATOM 6641 O O . SER B 1 278 ? -1.373 20.688 13.242 1 92.31 278 SER B O 1
ATOM 6643 N N . THR B 1 279 ? -3.422 20.422 14.211 1 93.19 279 THR B N 1
ATOM 6644 C CA . THR B 1 279 ? -2.883 19.688 15.352 1 93.19 279 THR B CA 1
ATOM 6645 C C . THR B 1 279 ? -2.348 18.328 14.93 1 93.19 279 THR B C 1
ATOM 6647 O O . THR B 1 279 ? -1.5 17.75 15.617 1 93.19 279 THR B O 1
ATOM 6650 N N . ASN B 1 280 ? -2.779 17.859 13.805 1 95.56 280 ASN B N 1
ATOM 6651 C CA . ASN B 1 280 ? -2.338 16.547 13.328 1 95.56 280 ASN B CA 1
ATOM 6652 C C . ASN B 1 280 ? -0.851 16.562 12.984 1 95.56 280 ASN B C 1
ATOM 6654 O O . ASN B 1 280 ? -0.217 15.5 12.938 1 95.56 280 ASN B O 1
ATOM 6658 N N . THR B 1 281 ? -0.306 17.75 12.688 1 96.69 281 THR B N 1
ATOM 6659 C CA . THR B 1 281 ? 1.098 17.844 12.305 1 96.69 281 THR B CA 1
ATOM 6660 C C . THR B 1 281 ? 2.002 17.391 13.453 1 96.69 281 THR B C 1
ATOM 6662 O O . THR B 1 281 ? 3.082 16.844 13.219 1 96.69 281 THR B O 1
ATOM 6665 N N . VAL B 1 282 ? 1.494 17.609 14.703 1 96.38 282 VAL B N 1
ATOM 6666 C CA . VAL B 1 282 ? 2.242 17.156 15.875 1 96.38 282 VAL B CA 1
ATOM 6667 C C . VAL B 1 282 ? 2.439 15.648 15.812 1 96.38 282 VAL B C 1
ATOM 6669 O O . VAL B 1 282 ? 3.557 15.156 15.984 1 96.38 282 VAL B O 1
ATOM 6672 N N . LEU B 1 283 ? 1.351 15.031 15.539 1 96.69 283 LEU B N 1
ATOM 6673 C CA . LEU B 1 283 ? 1.363 13.578 15.406 1 96.69 283 LEU B CA 1
ATOM 6674 C C . LEU B 1 283 ? 2.326 13.141 14.312 1 96.69 283 LEU B C 1
ATOM 6676 O O . LEU B 1 283 ? 3.117 12.211 14.508 1 96.69 283 LEU B O 1
ATOM 6680 N N . HIS B 1 284 ? 2.346 13.758 13.227 1 98.19 284 HIS B N 1
ATOM 6681 C CA . HIS B 1 284 ? 3.096 13.352 12.039 1 98.19 284 HIS B CA 1
ATOM 6682 C C . HIS B 1 284 ? 4.574 13.688 12.188 1 98.19 284 HIS B C 1
ATOM 6684 O O . HIS B 1 284 ? 5.438 12.922 11.742 1 98.19 284 HIS B O 1
ATOM 6690 N N . LEU B 1 285 ? 4.902 14.828 12.789 1 98.5 285 LEU B N 1
ATOM 6691 C CA . LEU B 1 285 ? 6.301 15.18 13 1 98.5 285 LEU B CA 1
ATOM 6692 C C . LEU B 1 285 ? 6.957 14.234 13.992 1 98.5 285 LEU B C 1
ATOM 6694 O O . LEU B 1 285 ? 8.117 13.852 13.82 1 98.5 285 LEU B O 1
ATOM 6698 N N . LEU B 1 286 ? 6.211 13.898 15.047 1 98.56 286 LEU B N 1
ATOM 6699 C CA . LEU B 1 286 ? 6.738 12.938 16 1 98.56 286 LEU B CA 1
ATOM 6700 C C . LEU B 1 286 ? 7.008 11.594 15.344 1 98.56 286 LEU B C 1
ATOM 6702 O O . LEU B 1 286 ? 8.047 10.977 15.586 1 98.56 286 LEU B O 1
ATOM 6706 N N . ALA B 1 287 ? 6.078 11.156 14.516 1 98.44 287 ALA B N 1
ATOM 6707 C CA . ALA B 1 287 ? 6.254 9.906 13.781 1 98.44 287 ALA B CA 1
ATOM 6708 C C . ALA B 1 287 ? 7.473 9.977 12.867 1 98.44 287 ALA B C 1
ATOM 6710 O O . ALA B 1 287 ? 8.289 9.047 12.844 1 98.44 287 ALA B O 1
ATOM 6711 N N . ALA B 1 288 ? 7.617 11.055 12.133 1 98.69 288 ALA B N 1
ATOM 6712 C CA . ALA B 1 288 ? 8.727 11.234 11.195 1 98.69 288 ALA B CA 1
ATOM 6713 C C . ALA B 1 288 ? 10.062 11.297 11.938 1 98.69 288 ALA B C 1
ATOM 6715 O O . ALA B 1 288 ? 11.07 10.773 11.453 1 98.69 288 ALA B O 1
ATOM 6716 N N . ALA B 1 289 ? 10.094 11.961 13.055 1 98.62 289 ALA B N 1
ATOM 6717 C CA . ALA B 1 289 ? 11.312 12.078 13.844 1 98.62 289 ALA B CA 1
ATOM 6718 C C . ALA B 1 289 ? 11.82 10.711 14.281 1 98.62 289 ALA B C 1
ATOM 6720 O O . ALA B 1 289 ? 13.031 10.461 14.281 1 98.62 289 ALA B O 1
ATOM 6721 N N . GLN B 1 290 ? 10.945 9.867 14.633 1 97.75 290 GLN B N 1
ATOM 6722 C CA . GLN B 1 290 ? 11.344 8.516 15.023 1 97.75 290 GLN B CA 1
ATOM 6723 C C . GLN B 1 290 ? 11.992 7.777 13.852 1 97.75 290 GLN B C 1
ATOM 6725 O O . GLN B 1 290 ? 13.016 7.113 14.031 1 97.75 290 GLN B O 1
ATOM 6730 N N . GLU B 1 291 ? 11.391 7.902 12.688 1 97.75 291 GLU B N 1
ATOM 6731 C CA . GLU B 1 291 ? 11.953 7.258 11.508 1 97.75 291 GLU B CA 1
ATOM 6732 C C . GLU B 1 291 ? 13.328 7.828 11.172 1 97.75 291 GLU B C 1
ATOM 6734 O O . GLU B 1 291 ? 14.203 7.109 10.68 1 97.75 291 GLU B O 1
ATOM 6739 N N . ALA B 1 292 ? 13.516 9.094 11.469 1 98 292 ALA B N 1
ATOM 6740 C CA . ALA B 1 292 ? 14.766 9.789 11.148 1 98 292 ALA B CA 1
ATOM 6741 C C . ALA B 1 292 ? 15.82 9.539 12.219 1 98 292 ALA B C 1
ATOM 6743 O O . ALA B 1 292 ? 17 9.812 12.008 1 98 292 ALA B O 1
ATOM 6744 N N . GLY B 1 293 ? 15.422 9.023 13.383 1 96.94 293 GLY B N 1
ATOM 6745 C CA . GLY B 1 293 ? 16.328 8.906 14.508 1 96.94 293 GLY B CA 1
ATOM 6746 C C . GLY B 1 293 ? 16.688 10.25 15.125 1 96.94 293 GLY B C 1
ATOM 6747 O O . GLY B 1 293 ? 17.812 10.438 15.609 1 96.94 293 GLY B O 1
ATOM 6748 N N . VAL B 1 294 ? 15.734 11.188 14.992 1 97.94 294 VAL B N 1
ATOM 6749 C CA . VAL B 1 294 ? 15.938 12.531 15.523 1 97.94 294 VAL B CA 1
ATOM 6750 C C . VAL B 1 294 ? 15.273 12.648 16.891 1 97.94 294 VAL B C 1
ATOM 6752 O O . VAL B 1 294 ? 14.133 12.211 17.078 1 97.94 294 VAL B O 1
ATOM 6755 N N . ASP B 1 295 ? 15.961 13.195 17.859 1 97.75 295 ASP B N 1
ATOM 6756 C CA . ASP B 1 295 ? 15.422 13.414 19.203 1 97.75 295 ASP B CA 1
ATOM 6757 C C . ASP B 1 295 ? 14.492 14.625 19.234 1 97.75 295 ASP B C 1
ATOM 6759 O O . ASP B 1 295 ? 14.875 15.695 19.719 1 97.75 295 ASP B O 1
ATOM 6763 N N . PHE B 1 296 ? 13.383 14.586 18.688 1 98.31 296 PHE B N 1
ATOM 6764 C CA . PHE B 1 296 ? 12.305 15.578 18.656 1 98.31 296 PHE B CA 1
ATOM 6765 C C . PHE B 1 296 ? 11.047 15.023 19.328 1 98.31 296 PHE B C 1
ATOM 6767 O O . PHE B 1 296 ? 10.445 14.07 18.828 1 98.31 296 PHE B O 1
ATOM 6774 N N . THR B 1 297 ? 10.641 15.57 20.453 1 97.25 297 THR B N 1
ATOM 6775 C CA . THR B 1 297 ? 9.594 15.008 21.297 1 97.25 297 THR B CA 1
ATOM 6776 C C . THR B 1 297 ? 8.539 16.062 21.625 1 97.25 297 THR B C 1
ATOM 6778 O O . THR B 1 297 ? 8.641 17.203 21.188 1 97.25 297 THR B O 1
ATOM 6781 N N . MET B 1 298 ? 7.582 15.672 22.484 1 96.81 298 MET B N 1
ATOM 6782 C CA . MET B 1 298 ? 6.535 16.578 22.953 1 96.81 298 MET B CA 1
ATOM 6783 C C . MET B 1 298 ? 7.133 17.734 23.734 1 96.81 298 MET B C 1
ATOM 6785 O O . MET B 1 298 ? 6.613 18.859 23.688 1 96.81 298 MET B O 1
ATOM 6789 N N . ALA B 1 299 ? 8.195 17.453 24.344 1 96.75 299 ALA B N 1
ATOM 6790 C CA . ALA B 1 299 ? 8.859 18.5 25.125 1 96.75 299 ALA B CA 1
ATOM 6791 C C . ALA B 1 299 ? 9.383 19.609 24.219 1 96.75 299 ALA B C 1
ATOM 6793 O O . ALA B 1 299 ? 9.336 20.781 24.578 1 96.75 299 ALA B O 1
ATOM 6794 N N . ASP B 1 300 ? 9.906 19.234 23.094 1 97.81 300 ASP B N 1
ATOM 6795 C CA . ASP B 1 300 ? 10.375 20.234 22.141 1 97.81 300 ASP B CA 1
ATOM 6796 C C . ASP B 1 300 ? 9.211 21.062 21.609 1 97.81 300 ASP B C 1
ATOM 6798 O O . ASP B 1 300 ? 9.344 22.281 21.438 1 97.81 300 ASP B O 1
ATOM 6802 N N . ILE B 1 301 ? 8.133 20.422 21.359 1 97.06 301 ILE B N 1
ATOM 6803 C CA . ILE B 1 301 ? 6.953 21.094 20.828 1 97.06 301 ILE B CA 1
ATOM 6804 C C . ILE B 1 301 ? 6.422 22.094 21.859 1 97.06 301 ILE B C 1
ATOM 6806 O O . ILE B 1 301 ? 6.074 23.234 21.516 1 97.06 301 ILE B O 1
ATOM 6810 N N . ASP B 1 302 ? 6.34 21.672 23.109 1 96.31 302 ASP B N 1
ATOM 6811 C CA . ASP B 1 302 ? 5.898 22.562 24.172 1 96.31 302 ASP B CA 1
ATOM 6812 C C . ASP B 1 302 ? 6.828 23.766 24.297 1 96.31 302 ASP B C 1
ATOM 6814 O O . ASP B 1 302 ? 6.367 24.906 24.391 1 96.31 302 ASP B O 1
ATOM 6818 N N . ARG B 1 303 ? 8.117 23.5 24.297 1 96.81 303 ARG B N 1
ATOM 6819 C CA . ARG B 1 303 ? 9.102 24.562 24.391 1 96.81 303 ARG B CA 1
ATOM 6820 C C . ARG B 1 303 ? 8.922 25.578 23.266 1 96.81 303 ARG B C 1
ATOM 6822 O O . ARG B 1 303 ? 8.898 26.797 23.516 1 96.81 303 ARG B O 1
ATOM 6829 N N . LEU B 1 304 ? 8.766 25.125 22.062 1 97.25 304 LEU B N 1
ATOM 6830 C CA . LEU B 1 304 ? 8.633 26 20.906 1 97.25 304 LEU B CA 1
ATOM 6831 C C . LEU B 1 304 ? 7.301 26.75 20.938 1 97.25 304 LEU B C 1
ATOM 6833 O O . LEU B 1 304 ? 7.23 27.906 20.547 1 97.25 304 LEU B O 1
ATOM 6837 N N . SER B 1 305 ? 6.238 26.062 21.375 1 95.06 305 SER B N 1
ATOM 6838 C CA . SER B 1 305 ? 4.91 26.672 21.391 1 95.06 305 SER B CA 1
ATOM 6839 C C . SER B 1 305 ? 4.863 27.875 22.344 1 95.06 305 SER B C 1
ATOM 6841 O O . SER B 1 305 ? 4.027 28.766 22.188 1 95.06 305 SER B O 1
ATOM 6843 N N . ARG B 1 306 ? 5.746 27.969 23.312 1 94.44 306 ARG B N 1
ATOM 6844 C CA . ARG B 1 306 ? 5.793 29.047 24.297 1 94.44 306 ARG B CA 1
ATOM 6845 C C . ARG B 1 306 ? 6.582 30.234 23.766 1 94.44 306 ARG B C 1
ATOM 6847 O O . ARG B 1 306 ? 6.434 31.359 24.25 1 94.44 306 ARG B O 1
ATOM 6854 N N . LYS B 1 307 ? 7.336 29.953 22.719 1 95.44 307 LYS B N 1
ATOM 6855 C CA . LYS B 1 307 ? 8.266 30.969 22.266 1 95.44 307 LYS B CA 1
ATOM 6856 C C . LYS B 1 307 ? 7.848 31.531 20.906 1 95.44 307 LYS B C 1
ATOM 6858 O O . LYS B 1 307 ? 8.086 32.719 20.609 1 95.44 307 LYS B O 1
ATOM 6863 N N . VAL B 1 308 ? 7.301 30.719 20.062 1 97.31 308 VAL B N 1
ATOM 6864 C CA . VAL B 1 308 ? 7.035 31.078 18.672 1 97.31 308 VAL B CA 1
ATOM 6865 C C . VAL B 1 308 ? 5.695 31.812 18.578 1 97.31 308 VAL B C 1
ATOM 6867 O O . VAL B 1 308 ? 4.68 31.328 19.078 1 97.31 308 VAL B O 1
ATOM 6870 N N . PRO B 1 309 ? 5.633 33 17.938 1 96.62 309 PRO B N 1
ATOM 6871 C CA . PRO B 1 309 ? 4.387 33.75 17.781 1 96.62 309 PRO B CA 1
ATOM 6872 C C . PRO B 1 309 ? 3.48 33.188 16.703 1 96.62 309 PRO B C 1
ATOM 6874 O O . PRO B 1 309 ? 3.932 32.375 15.875 1 96.62 309 PRO B O 1
ATOM 6877 N N . GLN B 1 310 ? 2.227 33.531 16.781 1 95.19 310 GLN B N 1
ATOM 6878 C CA . GLN B 1 310 ? 1.323 33.281 15.664 1 95.19 310 GLN B CA 1
ATOM 6879 C C . GLN B 1 310 ? 1.358 34.438 14.656 1 95.19 310 GLN B C 1
ATOM 6881 O O . GLN B 1 310 ? 0.881 35.531 14.938 1 95.19 310 GLN B O 1
ATOM 6886 N N . LEU B 1 311 ? 1.845 34.125 13.469 1 97.12 311 LEU B N 1
ATOM 6887 C CA . LEU B 1 311 ? 2.104 35.188 12.5 1 97.12 311 LEU B CA 1
ATOM 6888 C C . LEU B 1 311 ? 1.044 35.219 11.406 1 97.12 311 LEU B C 1
ATOM 6890 O O . LEU B 1 311 ? 0.911 36.188 10.672 1 97.12 311 LEU B O 1
ATOM 6894 N N . CYS B 1 312 ? 0.371 34.062 11.305 1 94.38 312 CYS B N 1
ATOM 6895 C CA . CYS B 1 312 ? -0.618 33.906 10.242 1 94.38 312 CYS B CA 1
ATOM 6896 C C . CYS B 1 312 ? -1.931 33.375 10.789 1 94.38 312 CYS B C 1
ATOM 6898 O O . CYS B 1 312 ? -1.931 32.594 11.734 1 94.38 312 CYS B O 1
ATOM 6900 N N . LYS B 1 313 ? -3.035 33.781 10.234 1 91.62 313 LYS B N 1
ATOM 6901 C CA . LYS B 1 313 ? -4.355 33.188 10.359 1 91.62 313 LYS B CA 1
ATOM 6902 C C . LYS B 1 313 ? -4.941 32.844 8.992 1 91.62 313 LYS B C 1
ATOM 6904 O O . LYS B 1 313 ? -5.129 33.719 8.156 1 91.62 313 LYS B O 1
ATOM 6909 N N . VAL B 1 314 ? -5.105 31.641 8.758 1 92.62 314 VAL B N 1
ATOM 6910 C CA . VAL B 1 314 ? -5.605 31.141 7.48 1 92.62 314 VAL B CA 1
ATOM 6911 C C . VAL B 1 314 ? -6.84 30.266 7.715 1 92.62 314 VAL B C 1
ATOM 6913 O O . VAL B 1 314 ? -7.02 29.719 8.805 1 92.62 314 VAL B O 1
ATOM 6916 N N . ALA B 1 315 ? -7.703 30.188 6.73 1 90.25 315 ALA B N 1
ATOM 6917 C CA . ALA B 1 315 ? -8.844 29.281 6.867 1 90.25 315 ALA B CA 1
ATOM 6918 C C . ALA B 1 315 ? -8.406 27.922 7.391 1 90.25 315 ALA B C 1
ATOM 6920 O O . ALA B 1 315 ? -7.422 27.344 6.918 1 90.25 315 ALA B O 1
ATOM 6921 N N . PRO B 1 316 ? -9.094 27.484 8.5 1 83.75 316 PRO B N 1
ATOM 6922 C CA . PRO B 1 316 ? -10.43 27.891 8.93 1 83.75 316 PRO B CA 1
ATOM 6923 C C . PRO B 1 316 ? -10.398 28.891 10.086 1 83.75 316 PRO B C 1
ATOM 6925 O O . PRO B 1 316 ? -11.445 29.281 10.602 1 83.75 316 PRO B O 1
ATOM 6928 N N . SER B 1 317 ? -9.227 29.281 10.5 1 82.38 317 SER B N 1
ATOM 6929 C CA . SER B 1 317 ? -9.086 30.203 11.625 1 82.38 317 SER B CA 1
ATOM 6930 C C . SER B 1 317 ? -9.625 31.578 11.266 1 82.38 317 SER B C 1
ATOM 6932 O O . SER B 1 317 ? -9.922 32.375 12.156 1 82.38 317 SER B O 1
ATOM 6934 N N . THR B 1 318 ? -9.664 31.891 9.992 1 86.75 318 THR B N 1
ATOM 6935 C CA . THR B 1 318 ? -10.258 33.125 9.461 1 86.75 318 THR B CA 1
ATOM 6936 C C . THR B 1 318 ? -10.914 32.844 8.102 1 86.75 318 THR B C 1
ATOM 6938 O O . THR B 1 318 ? -10.562 31.891 7.418 1 86.75 318 THR B O 1
ATOM 6941 N N . GLN B 1 319 ? -11.781 33.594 7.746 1 85.81 319 GLN B N 1
ATOM 6942 C CA . GLN B 1 319 ? -12.391 33.469 6.426 1 85.81 319 GLN B CA 1
ATOM 6943 C C . GLN B 1 319 ? -11.711 34.406 5.418 1 85.81 319 GLN B C 1
ATOM 6945 O O . GLN B 1 319 ? -11.961 34.312 4.215 1 85.81 319 GLN B O 1
ATOM 6950 N N . LYS B 1 320 ? -10.812 35.188 5.895 1 91.38 320 LYS B N 1
ATOM 6951 C CA . LYS B 1 320 ? -10.203 36.219 5.07 1 91.38 320 LYS B CA 1
ATOM 6952 C C . LYS B 1 320 ? -9.141 35.625 4.141 1 91.38 320 LYS B C 1
ATOM 6954 O O . LYS B 1 320 ? -8.977 36.094 3.01 1 91.38 320 LYS B O 1
ATOM 6959 N N . TYR B 1 321 ? -8.406 34.719 4.668 1 95.62 321 TYR B N 1
ATOM 6960 C CA . TYR B 1 321 ? -7.238 34.25 3.932 1 95.62 321 TYR B CA 1
ATOM 6961 C C . TYR B 1 321 ? -7.316 32.719 3.693 1 95.62 321 TYR B C 1
ATOM 6963 O O . TYR B 1 321 ? -7.758 31.984 4.566 1 95.62 321 TYR B O 1
ATOM 6971 N N . HIS B 1 322 ? -7.02 32.281 2.516 1 96.94 322 HIS B N 1
ATOM 6972 C CA . HIS B 1 322 ? -6.816 30.906 2.109 1 96.94 322 HIS B CA 1
ATOM 6973 C C . HIS B 1 322 ? -5.402 30.672 1.59 1 96.94 322 HIS B C 1
ATOM 6975 O O . HIS B 1 322 ? -4.559 31.578 1.668 1 96.94 322 HIS B O 1
ATOM 6981 N N . MET B 1 323 ? -5.098 29.531 1.134 1 97.81 323 MET B N 1
ATOM 6982 C CA . MET B 1 323 ? -3.736 29.188 0.726 1 97.81 323 MET B CA 1
ATOM 6983 C C . MET B 1 323 ? -3.27 30.094 -0.412 1 97.81 323 MET B C 1
ATOM 6985 O O . MET B 1 323 ? -2.088 30.438 -0.496 1 97.81 323 MET B O 1
ATOM 6989 N N . GLU B 1 324 ? -4.184 30.438 -1.309 1 98.38 324 GLU B N 1
ATOM 6990 C CA . GLU B 1 324 ? -3.824 31.312 -2.414 1 98.38 324 GLU B CA 1
ATOM 6991 C C . GLU B 1 324 ? -3.338 32.656 -1.903 1 98.38 324 GLU B C 1
ATOM 6993 O O . GLU B 1 324 ? -2.441 33.281 -2.494 1 98.38 324 GLU B O 1
ATOM 6998 N N . ASP B 1 325 ? -3.852 33.125 -0.77 1 98.31 325 ASP B N 1
ATOM 6999 C CA . ASP B 1 325 ? -3.43 34.375 -0.155 1 98.31 325 ASP B CA 1
ATOM 7000 C C . ASP B 1 325 ? -2.076 34.219 0.535 1 98.31 325 ASP B C 1
ATOM 7002 O O . ASP B 1 325 ? -1.265 35.156 0.535 1 98.31 325 ASP B O 1
ATOM 7006 N N . VAL B 1 326 ? -1.877 33.062 1.136 1 98.62 326 VAL B N 1
ATOM 7007 C CA . VAL B 1 326 ? -0.581 32.781 1.742 1 98.62 326 VAL B CA 1
ATOM 7008 C C . VAL B 1 326 ? 0.514 32.844 0.681 1 98.62 326 VAL B C 1
ATOM 7010 O O . VAL B 1 326 ? 1.577 33.406 0.915 1 98.62 326 VAL B O 1
ATOM 7013 N N . HIS B 1 327 ? 0.229 32.25 -0.442 1 98.75 327 HIS B N 1
ATOM 7014 C CA . HIS B 1 327 ? 1.195 32.281 -1.533 1 98.75 327 HIS B CA 1
ATOM 7015 C C . HIS B 1 327 ? 1.489 33.719 -1.965 1 98.75 327 HIS B C 1
ATOM 7017 O O . HIS B 1 327 ? 2.652 34.094 -2.119 1 98.75 327 HIS B O 1
ATOM 7023 N N . ARG B 1 328 ? 0.476 34.5 -2.129 1 98.69 328 ARG B N 1
ATOM 7024 C CA . ARG B 1 328 ? 0.607 35.906 -2.543 1 98.69 328 ARG B CA 1
ATOM 7025 C C . ARG B 1 328 ? 1.495 36.656 -1.577 1 98.69 328 ARG B C 1
ATOM 7027 O O . ARG B 1 328 ? 2.232 37.562 -1.988 1 98.69 328 ARG B O 1
ATOM 7034 N N . ALA B 1 329 ? 1.438 36.281 -0.362 1 98.69 329 ALA B N 1
ATOM 7035 C CA . ALA B 1 329 ? 2.191 37 0.679 1 98.69 329 ALA B CA 1
ATOM 7036 C C . ALA B 1 329 ? 3.627 36.469 0.753 1 98.69 329 ALA B C 1
ATOM 7038 O O . ALA B 1 329 ? 4.414 36.938 1.586 1 98.69 329 ALA B O 1
ATOM 7039 N N . GLY B 1 330 ? 4.02 35.562 -0.053 1 98.5 330 GLY B N 1
ATOM 7040 C CA . GLY B 1 330 ? 5.387 35.062 -0.115 1 98.5 330 GLY B CA 1
ATOM 7041 C C . GLY B 1 330 ? 5.516 33.594 0.328 1 98.5 330 GLY B C 1
ATOM 7042 O O . GLY B 1 330 ? 6.621 33.062 0.385 1 98.5 330 GLY B O 1
ATOM 7043 N N . GLY B 1 331 ? 4.434 33 0.679 1 98.31 331 GLY B N 1
ATOM 7044 C CA . GLY B 1 331 ? 4.391 31.562 0.972 1 98.31 331 GLY B CA 1
ATOM 7045 C C . GLY B 1 331 ? 5.184 31.188 2.207 1 98.31 331 GLY B C 1
ATOM 7046 O O . GLY B 1 331 ? 5.316 31.984 3.137 1 98.31 331 GLY B O 1
ATOM 7047 N N . VAL B 1 332 ? 5.633 29.969 2.25 1 98.56 332 VAL B N 1
ATOM 7048 C CA . VAL B 1 332 ? 6.359 29.359 3.365 1 98.56 332 VAL B CA 1
ATOM 7049 C C . VAL B 1 332 ? 7.648 30.141 3.619 1 98.56 332 VAL B C 1
ATOM 7051 O O . VAL B 1 332 ? 8.016 30.391 4.77 1 98.56 332 VAL B O 1
ATOM 7054 N N . VAL B 1 333 ? 8.305 30.547 2.584 1 98.62 333 VAL B N 1
ATOM 7055 C CA . VAL B 1 333 ? 9.594 31.234 2.674 1 98.62 333 VAL B CA 1
ATOM 7056 C C . VAL B 1 333 ? 9.422 32.562 3.422 1 98.62 333 VAL B C 1
ATOM 7058 O O . VAL B 1 333 ? 10.266 32.906 4.254 1 98.62 333 VAL B O 1
ATOM 7061 N N . ALA B 1 334 ? 8.359 33.25 3.152 1 98.56 334 ALA B N 1
ATOM 7062 C CA . ALA B 1 334 ? 8.117 34.5 3.826 1 98.56 334 ALA B CA 1
ATOM 7063 C C . ALA B 1 334 ? 7.875 34.312 5.32 1 98.56 334 ALA B C 1
ATOM 7065 O O . ALA B 1 334 ? 8.312 35.125 6.141 1 98.56 334 ALA B O 1
ATOM 7066 N N . ILE B 1 335 ? 7.145 33.281 5.676 1 98.56 335 ILE B N 1
ATOM 7067 C CA . ILE B 1 335 ? 6.902 33 7.082 1 98.56 335 ILE B CA 1
ATOM 7068 C C . ILE B 1 335 ? 8.219 32.656 7.777 1 98.56 335 ILE B C 1
ATOM 7070 O O . ILE B 1 335 ? 8.508 33.188 8.859 1 98.56 335 ILE B O 1
ATOM 7074 N N . LEU B 1 336 ? 8.992 31.797 7.164 1 98.75 336 LEU B N 1
ATOM 7075 C CA . LEU B 1 336 ? 10.297 31.453 7.711 1 98.75 336 LEU B CA 1
ATOM 7076 C C . LEU B 1 336 ? 11.195 32.688 7.816 1 98.75 336 LEU B C 1
ATOM 7078 O O . LEU B 1 336 ? 12 32.781 8.742 1 98.75 336 LEU B O 1
ATOM 7082 N N . GLY B 1 337 ? 11.078 33.531 6.832 1 98.62 337 GLY B N 1
ATOM 7083 C CA . GLY B 1 337 ? 11.836 34.781 6.879 1 98.62 337 GLY B CA 1
ATOM 7084 C C . GLY B 1 337 ? 11.516 35.625 8.094 1 98.62 337 GLY B C 1
ATOM 7085 O O . GLY B 1 337 ? 12.414 36.156 8.742 1 98.62 337 GLY B O 1
ATOM 7086 N N . GLN B 1 338 ? 10.211 35.812 8.391 1 98.38 338 GLN B N 1
ATOM 7087 C CA . GLN B 1 338 ? 9.805 36.562 9.578 1 98.38 338 GLN B CA 1
ATOM 7088 C C . GLN B 1 338 ? 10.312 35.906 10.852 1 98.38 338 GLN B C 1
ATOM 7090 O O . GLN B 1 338 ? 10.734 36.562 11.789 1 98.38 338 GLN B O 1
ATOM 7095 N N . LEU B 1 339 ? 10.25 34.562 10.914 1 98.5 339 LEU B N 1
ATOM 7096 C CA . LEU B 1 339 ? 10.742 33.812 12.062 1 98.5 339 LEU B CA 1
ATOM 7097 C C . LEU B 1 339 ? 12.25 33.969 12.211 1 98.5 339 LEU B C 1
ATOM 7099 O O . LEU B 1 339 ? 12.766 34.062 13.328 1 98.5 339 LEU B O 1
ATOM 7103 N N . GLU B 1 340 ? 12.938 33.938 11.094 1 98.56 340 GLU B N 1
ATOM 7104 C CA . GLU B 1 340 ? 14.391 34.156 11.117 1 98.56 340 GLU B CA 1
ATOM 7105 C C . GLU B 1 340 ? 14.75 35.531 11.672 1 98.56 340 GLU B C 1
ATOM 7107 O O . GLU B 1 340 ? 15.672 35.656 12.484 1 98.56 340 GLU B O 1
ATOM 7112 N N . ARG B 1 341 ? 14.086 36.562 11.25 1 97.38 341 ARG B N 1
ATOM 7113 C CA . ARG B 1 341 ? 14.297 37.906 11.758 1 97.38 341 ARG B CA 1
ATOM 7114 C C . ARG B 1 341 ? 14.086 37.969 13.266 1 97.38 341 ARG B C 1
ATOM 7116 O O . ARG B 1 341 ? 14.758 38.75 13.953 1 97.38 341 ARG B O 1
ATOM 7123 N N . ALA B 1 342 ? 13.18 37.156 13.68 1 97.06 342 ALA B N 1
ATOM 7124 C CA . ALA B 1 342 ? 12.852 37.125 15.102 1 97.06 342 ALA B CA 1
ATOM 7125 C C . ALA B 1 342 ? 13.812 36.219 15.867 1 97.06 342 ALA B C 1
ATOM 7127 O O . ALA B 1 342 ? 13.727 36.094 17.094 1 97.06 342 ALA B O 1
ATOM 7128 N N . GLY B 1 343 ? 14.727 35.5 15.188 1 97.62 343 GLY B N 1
ATOM 7129 C CA . GLY B 1 343 ? 15.703 34.625 15.812 1 97.62 343 GLY B CA 1
ATOM 7130 C C . GLY B 1 343 ? 15.102 33.281 16.266 1 97.62 343 GLY B C 1
ATOM 7131 O O . GLY B 1 343 ? 15.578 32.688 17.219 1 97.62 343 GLY B O 1
ATOM 7132 N N . LEU B 1 344 ? 14.125 32.844 15.555 1 98.19 344 LEU B N 1
ATOM 7133 C CA . LEU B 1 344 ? 13.352 31.703 16.062 1 98.19 344 LEU B CA 1
ATOM 7134 C C . LEU B 1 344 ? 13.523 30.484 15.156 1 98.19 344 LEU B C 1
ATOM 7136 O O . LEU B 1 344 ? 12.805 29.5 15.305 1 98.19 344 LEU B O 1
ATOM 7140 N N . VAL B 1 345 ? 14.414 30.531 14.148 1 98.5 345 VAL B N 1
ATOM 7141 C CA . VAL B 1 345 ? 14.719 29.375 13.305 1 98.5 345 VAL B CA 1
ATOM 7142 C C . VAL B 1 345 ? 16.234 29.219 13.172 1 98.5 345 VAL B C 1
ATOM 7144 O O . VAL B 1 345 ? 16.984 30.156 13.453 1 98.5 345 VAL B O 1
ATOM 7147 N N . HIS B 1 346 ? 16.594 28 12.844 1 98.69 346 HIS B N 1
ATOM 7148 C CA . HIS B 1 346 ? 17.984 27.688 12.523 1 98.69 346 HIS B CA 1
ATOM 7149 C C . HIS B 1 346 ? 18.297 28 11.062 1 98.69 346 HIS B C 1
ATOM 7151 O O . HIS B 1 346 ? 17.969 27.188 10.18 1 98.69 346 HIS B O 1
ATOM 7157 N N . SER B 1 347 ? 19.078 28.984 10.828 1 98.19 347 SER B N 1
ATOM 7158 C CA . SER B 1 347 ? 19.281 29.5 9.477 1 98.19 347 SER B CA 1
ATOM 7159 C C . SER B 1 347 ? 20.344 28.688 8.734 1 98.19 347 SER B C 1
ATOM 7161 O O . SER B 1 347 ? 20.469 28.812 7.512 1 98.19 347 SER B O 1
ATOM 7163 N N . ASP B 1 348 ? 21.031 27.797 9.406 1 98.06 348 ASP B N 1
ATOM 7164 C CA . ASP B 1 348 ? 22.125 27.047 8.781 1 98.06 348 ASP B CA 1
ATOM 7165 C C . ASP B 1 348 ? 21.625 25.688 8.289 1 98.06 348 ASP B C 1
ATOM 7167 O O . ASP B 1 348 ? 22.375 24.938 7.652 1 98.06 348 ASP B O 1
ATOM 7171 N N . THR B 1 349 ? 20.344 25.359 8.562 1 98.31 349 THR B N 1
ATOM 7172 C CA . THR B 1 349 ? 19.797 24.109 8.016 1 98.31 349 THR B CA 1
ATOM 7173 C C . THR B 1 349 ? 19.859 24.109 6.496 1 98.31 349 THR B C 1
ATOM 7175 O O . THR B 1 349 ? 19.844 25.172 5.867 1 98.31 349 THR B O 1
ATOM 7178 N N . ARG B 1 350 ? 20.016 22.984 5.93 1 97.69 350 ARG B N 1
ATOM 7179 C CA . ARG B 1 350 ? 20.188 22.859 4.488 1 97.69 350 ARG B CA 1
ATOM 7180 C C . ARG B 1 350 ? 18.938 22.25 3.842 1 97.69 350 ARG B C 1
ATOM 7182 O O . ARG B 1 350 ? 18.078 21.719 4.535 1 97.69 350 ARG B O 1
ATOM 7189 N N . ASN B 1 351 ? 18.844 22.375 2.539 1 98.31 351 ASN B N 1
ATOM 7190 C CA . ASN B 1 351 ? 17.688 21.875 1.815 1 98.31 351 ASN B CA 1
ATOM 7191 C C . ASN B 1 351 ? 18.094 21.172 0.523 1 98.31 351 ASN B C 1
ATOM 7193 O O . ASN B 1 351 ? 19.281 21.031 0.236 1 98.31 351 ASN B O 1
ATOM 7197 N N . VAL B 1 352 ? 17.188 20.688 -0.251 1 98.44 352 VAL B N 1
ATOM 7198 C CA . VAL B 1 352 ? 17.406 19.844 -1.43 1 98.44 352 VAL B CA 1
ATOM 7199 C C . VAL B 1 352 ? 17.984 20.703 -2.564 1 98.44 352 VAL B C 1
ATOM 7201 O O . VAL B 1 352 ? 18.5 20.156 -3.545 1 98.44 352 VAL B O 1
ATOM 7204 N N . LEU B 1 353 ? 17.984 22.016 -2.439 1 97.44 353 LEU B N 1
ATOM 7205 C CA . LEU B 1 353 ? 18.609 22.891 -3.432 1 97.44 353 LEU B CA 1
ATOM 7206 C C . LEU B 1 353 ? 20.094 23.047 -3.164 1 97.44 353 LEU B C 1
ATOM 7208 O O . LEU B 1 353 ? 20.812 23.625 -3.977 1 97.44 353 LEU B O 1
ATOM 7212 N N . GLY B 1 354 ? 20.547 22.531 -2.023 1 96.44 354 GLY B N 1
ATOM 7213 C CA . GLY B 1 354 ? 21.938 22.703 -1.622 1 96.44 354 GLY B CA 1
ATOM 7214 C C . GLY B 1 354 ? 22.219 24.031 -0.95 1 96.44 354 GLY B C 1
ATOM 7215 O O . GLY B 1 354 ? 23.359 24.453 -0.82 1 96.44 354 GLY B O 1
ATOM 7216 N N . MET B 1 355 ? 21.156 24.656 -0.524 1 97.19 355 MET B N 1
ATOM 7217 C CA . MET B 1 355 ? 21.234 25.969 0.12 1 97.19 355 MET B CA 1
ATOM 7218 C C . MET B 1 355 ? 21 25.859 1.622 1 97.19 355 MET B C 1
ATOM 7220 O O . MET B 1 355 ? 20.328 24.938 2.078 1 97.19 355 MET B O 1
ATOM 7224 N N . SER B 1 356 ? 21.641 26.766 2.328 1 98.06 356 SER B N 1
ATOM 7225 C CA . SER B 1 356 ? 21.172 26.984 3.693 1 98.06 356 SER B CA 1
ATOM 7226 C C . SER B 1 356 ? 19.828 27.719 3.711 1 98.06 356 SER B C 1
ATOM 7228 O O . SER B 1 356 ? 19.438 28.328 2.709 1 98.06 356 SER B O 1
ATOM 7230 N N . LEU B 1 357 ? 19.141 27.656 4.852 1 98.5 357 LEU B N 1
ATOM 7231 C CA . LEU B 1 357 ? 17.922 28.438 4.977 1 98.5 357 LEU B CA 1
ATOM 7232 C C . LEU B 1 357 ? 18.188 29.922 4.766 1 98.5 357 LEU B C 1
ATOM 7234 O O . LEU B 1 357 ? 17.422 30.609 4.102 1 98.5 357 LEU B O 1
ATOM 7238 N N . GLY B 1 358 ? 19.312 30.391 5.324 1 98.25 358 GLY B N 1
ATOM 7239 C CA . GLY B 1 358 ? 19.688 31.781 5.129 1 98.25 358 GLY B CA 1
ATOM 7240 C C . GLY B 1 358 ? 19.812 32.156 3.664 1 98.25 358 GLY B C 1
ATOM 7241 O O . GLY B 1 358 ? 19.312 33.219 3.238 1 98.25 358 GLY B O 1
ATOM 7242 N N . GLU B 1 359 ? 20.516 31.328 2.902 1 98.19 359 GLU B N 1
ATOM 7243 C CA . GLU B 1 359 ? 20.688 31.562 1.474 1 98.19 359 GLU B CA 1
ATOM 7244 C C . GLU B 1 359 ? 19.359 31.516 0.734 1 98.19 359 GLU B C 1
ATOM 7246 O O . GLU B 1 359 ? 19.125 32.312 -0.176 1 98.19 359 GLU B O 1
ATOM 7251 N N . LEU B 1 360 ? 18.547 30.594 1.124 1 98.38 360 LEU B N 1
ATOM 7252 C CA . LEU B 1 360 ? 17.234 30.453 0.514 1 98.38 360 LEU B CA 1
ATOM 7253 C C . LEU B 1 360 ? 16.391 31.719 0.735 1 98.38 360 LEU B C 1
ATOM 7255 O O . LEU B 1 360 ? 15.719 32.188 -0.181 1 98.38 360 LEU B O 1
ATOM 7259 N N . LEU B 1 361 ? 16.469 32.25 1.952 1 98.44 361 LEU B N 1
ATOM 7260 C CA . LEU B 1 361 ? 15.711 33.438 2.301 1 98.44 361 LEU B CA 1
ATOM 7261 C C . LEU B 1 361 ? 16.203 34.656 1.498 1 98.44 361 LEU B C 1
ATOM 7263 O O . LEU B 1 361 ? 15.398 35.469 1.058 1 98.44 361 LEU B O 1
ATOM 7267 N N . GLU B 1 362 ? 17.438 34.719 1.28 1 97.88 362 GLU B N 1
ATOM 7268 C CA . GLU B 1 362 ? 17.984 35.812 0.496 1 97.88 362 GLU B CA 1
ATOM 7269 C C . GLU B 1 362 ? 17.453 35.812 -0.934 1 97.88 362 GLU B C 1
ATOM 7271 O O . GLU B 1 362 ? 17.266 36.844 -1.545 1 97.88 362 GLU B O 1
ATOM 7276 N N . GLU B 1 363 ? 17.203 34.656 -1.393 1 97.38 363 GLU B N 1
ATOM 7277 C CA . GLU B 1 363 ? 16.828 34.531 -2.795 1 97.38 363 GLU B CA 1
ATOM 7278 C C . GLU B 1 363 ? 15.312 34.594 -2.965 1 97.38 363 GLU B C 1
ATOM 7280 O O . GLU B 1 363 ? 14.82 35.156 -3.932 1 97.38 363 GLU B O 1
ATOM 7285 N N . TYR B 1 364 ? 14.547 34.031 -2.037 1 98.06 364 TYR B N 1
ATOM 7286 C CA . TYR B 1 364 ? 13.148 33.75 -2.334 1 98.06 364 TYR B CA 1
ATOM 7287 C C . TYR B 1 364 ? 12.234 34.562 -1.429 1 98.06 364 TYR B C 1
ATOM 7289 O O . TYR B 1 364 ? 11.023 34.656 -1.662 1 98.06 364 TYR B O 1
ATOM 7297 N N . ASP B 1 365 ? 12.703 35.156 -0.356 1 98.25 365 ASP B N 1
ATOM 7298 C CA . ASP B 1 365 ? 11.859 35.969 0.527 1 98.25 365 ASP B CA 1
ATOM 7299 C C . ASP B 1 365 ? 11.477 37.281 -0.135 1 98.25 365 ASP B C 1
ATOM 7301 O O . ASP B 1 365 ? 12.336 38.156 -0.364 1 98.25 365 ASP B O 1
ATOM 7305 N N . VAL B 1 366 ? 10.25 37.438 -0.33 1 97.75 366 VAL B N 1
ATOM 7306 C CA . VAL B 1 366 ? 9.75 38.562 -1.126 1 97.75 366 VAL B CA 1
ATOM 7307 C C . VAL B 1 366 ? 9.891 39.875 -0.336 1 97.75 366 VAL B C 1
ATOM 7309 O O . VAL B 1 366 ? 9.789 40.969 -0.903 1 97.75 366 VAL B O 1
ATOM 7312 N N . SER B 1 367 ? 10.125 39.844 0.919 1 94.94 367 SER B N 1
ATOM 7313 C CA . SER B 1 367 ? 10.297 41.031 1.737 1 94.94 367 SER B CA 1
ATOM 7314 C C . SER B 1 367 ? 11.727 41.562 1.648 1 94.94 367 SER B C 1
ATOM 7316 O O . SER B 1 367 ? 12.023 42.656 2.15 1 94.94 367 SER B O 1
ATOM 7318 N N . ARG B 1 368 ? 12.539 40.781 1.041 1 95.38 368 ARG B N 1
ATOM 7319 C CA . ARG B 1 368 ? 13.922 41.219 0.855 1 95.38 368 ARG B CA 1
ATOM 7320 C C . ARG B 1 368 ? 14.125 41.812 -0.531 1 95.38 368 ARG B C 1
ATOM 7322 O O . ARG B 1 368 ? 13.398 42.719 -0.932 1 95.38 368 ARG B O 1
ATOM 7329 N N . GLN B 1 369 ? 15.117 41.469 -1.351 1 91.12 369 GLN B N 1
ATOM 7330 C CA . GLN B 1 369 ? 15.32 41.969 -2.709 1 91.12 369 GLN B CA 1
ATOM 7331 C C . GLN B 1 369 ? 15.047 40.875 -3.736 1 91.12 369 GLN B C 1
ATOM 7333 O O . GLN B 1 369 ? 15.969 40.406 -4.398 1 91.12 369 GLN B O 1
ATOM 7338 N N . PRO B 1 370 ? 13.781 40.625 -3.803 1 91.19 370 PRO B N 1
ATOM 7339 C CA . PRO B 1 370 ? 13.461 39.531 -4.734 1 91.19 370 PRO B CA 1
ATOM 7340 C C . PRO B 1 370 ? 13.719 39.938 -6.191 1 91.19 370 PRO B C 1
ATOM 7342 O O . PRO B 1 370 ? 13.516 41.062 -6.578 1 91.19 370 PRO B O 1
ATOM 7345 N N . THR B 1 371 ? 14.094 38.969 -7.016 1 96.44 371 THR B N 1
ATOM 7346 C CA . THR B 1 371 ? 14.117 39.156 -8.461 1 96.44 371 THR B CA 1
ATOM 7347 C C . THR B 1 371 ? 12.695 39.281 -9.008 1 96.44 371 THR B C 1
ATOM 7349 O O . THR B 1 371 ? 11.727 38.969 -8.328 1 96.44 371 THR B O 1
ATOM 7352 N N . ASP B 1 372 ? 12.555 39.719 -10.25 1 97 372 ASP B N 1
ATOM 7353 C CA . ASP B 1 372 ? 11.258 39.812 -10.906 1 97 372 ASP B CA 1
ATOM 7354 C C . ASP B 1 372 ? 10.602 38.438 -11.047 1 97 372 ASP B C 1
ATOM 7356 O O . ASP B 1 372 ? 9.375 38.312 -10.945 1 97 372 ASP B O 1
ATOM 7360 N N . GLU B 1 373 ? 11.445 37.531 -11.227 1 97.19 373 GLU B N 1
ATOM 7361 C CA . GLU B 1 373 ? 10.953 36.156 -11.398 1 97.19 373 GLU B CA 1
ATOM 7362 C C . GLU B 1 373 ? 10.328 35.656 -10.102 1 97.19 373 GLU B C 1
ATOM 7364 O O . GLU B 1 373 ? 9.266 35.031 -10.133 1 97.19 373 GLU B O 1
ATOM 7369 N N . VAL B 1 374 ? 11.008 35.906 -9 1 98.12 374 VAL B N 1
ATOM 7370 C CA . VAL B 1 374 ? 10.523 35.469 -7.699 1 98.12 374 VAL B CA 1
ATOM 7371 C C . VAL B 1 374 ? 9.234 36.188 -7.344 1 98.12 374 VAL B C 1
ATOM 7373 O O . VAL B 1 374 ? 8.273 35.594 -6.859 1 98.12 374 VAL B O 1
ATOM 7376 N N . ALA B 1 375 ? 9.172 37.5 -7.602 1 98.06 375 ALA B N 1
ATOM 7377 C CA . ALA B 1 375 ? 7.973 38.312 -7.344 1 98.06 375 ALA B CA 1
ATOM 7378 C C . ALA B 1 375 ? 6.797 37.812 -8.18 1 98.06 375 ALA B C 1
ATOM 7380 O O . ALA B 1 375 ? 5.676 37.688 -7.672 1 98.06 375 ALA B O 1
ATOM 7381 N N . SER B 1 376 ? 7.098 37.562 -9.477 1 98.19 376 SER B N 1
ATOM 7382 C CA . SER B 1 376 ? 6.062 37.031 -10.367 1 98.19 376 SER B CA 1
ATOM 7383 C C . SER B 1 376 ? 5.562 35.656 -9.914 1 98.19 376 SER B C 1
ATOM 7385 O O . SER B 1 376 ? 4.367 35.375 -9.992 1 98.19 376 SER B O 1
ATOM 7387 N N . PHE B 1 377 ? 6.469 34.875 -9.453 1 98.31 377 PHE B N 1
ATOM 7388 C CA . PHE B 1 377 ? 6.164 33.531 -8.961 1 98.31 377 PHE B CA 1
ATOM 7389 C C . PHE B 1 377 ? 5.16 33.594 -7.82 1 98.31 377 PHE B C 1
ATOM 7391 O O . PHE B 1 377 ? 4.164 32.875 -7.824 1 98.31 377 PHE B O 1
ATOM 7398 N N . TYR B 1 378 ? 5.266 34.469 -6.875 1 98.69 378 TYR B N 1
ATOM 7399 C CA . TYR B 1 378 ? 4.434 34.531 -5.68 1 98.69 378 TYR B CA 1
ATOM 7400 C C . TYR B 1 378 ? 3.17 35.344 -5.941 1 98.69 378 TYR B C 1
ATOM 7402 O O . TYR B 1 378 ? 2.27 35.406 -5.098 1 98.69 378 TYR B O 1
ATOM 7410 N N . ARG B 1 379 ? 3.021 35.969 -7.148 1 98.56 379 ARG B N 1
ATOM 7411 C CA . ARG B 1 379 ? 1.792 36.656 -7.527 1 98.56 379 ARG B CA 1
ATOM 7412 C C . ARG B 1 379 ? 0.796 35.719 -8.156 1 98.56 379 ARG B C 1
ATOM 7414 O O . ARG B 1 379 ? -0.309 36.094 -8.539 1 98.56 379 ARG B O 1
ATOM 7421 N N . ALA B 1 380 ? 1.188 34.438 -8.281 1 98.5 380 ALA B N 1
ATOM 7422 C CA . ALA B 1 380 ? 0.263 33.438 -8.82 1 98.5 380 ALA B CA 1
ATOM 7423 C C . ALA B 1 380 ? -1.042 33.406 -8.031 1 98.5 380 ALA B C 1
ATOM 7425 O O . ALA B 1 380 ? -1.029 33.344 -6.797 1 98.5 380 ALA B O 1
ATOM 7426 N N . GLY B 1 381 ? -2.189 33.594 -8.719 1 97.94 381 GLY B N 1
ATOM 7427 C CA . GLY B 1 381 ? -3.496 33.688 -8.086 1 97.94 381 GLY B CA 1
ATOM 7428 C C . GLY B 1 381 ? -4.523 32.75 -8.711 1 97.94 381 GLY B C 1
ATOM 7429 O O . GLY B 1 381 ? -4.215 32.031 -9.656 1 97.94 381 GLY B O 1
ATOM 7430 N N . PRO B 1 382 ? -5.688 32.656 -8.156 1 97.81 382 PRO B N 1
ATOM 7431 C CA . PRO B 1 382 ? -6.758 31.781 -8.648 1 97.81 382 PRO B CA 1
ATOM 7432 C C . PRO B 1 382 ? -7.445 32.344 -9.891 1 97.81 382 PRO B C 1
ATOM 7434 O O . PRO B 1 382 ? -7.445 33.562 -10.109 1 97.81 382 PRO B O 1
ATOM 7437 N N . ALA B 1 383 ? -7.992 31.438 -10.742 1 96.94 383 ALA B N 1
ATOM 7438 C CA . ALA B 1 383 ? -8.758 31.828 -11.922 1 96.94 383 ALA B CA 1
ATOM 7439 C C . ALA B 1 383 ? -10.25 31.844 -11.625 1 96.94 383 ALA B C 1
ATOM 7441 O O . ALA B 1 383 ? -11.008 32.594 -12.258 1 96.94 383 ALA B O 1
ATOM 7442 N N . GLY B 1 384 ? -10.664 31 -10.656 1 94.5 384 GLY B N 1
ATOM 7443 C CA . GLY B 1 384 ? -12.078 30.906 -10.328 1 94.5 384 GLY B CA 1
ATOM 7444 C C . GLY B 1 384 ? -12.859 30.016 -11.273 1 94.5 384 GLY B C 1
ATOM 7445 O O . GLY B 1 384 ? -14.07 30.188 -11.438 1 94.5 384 GLY B O 1
ATOM 7446 N N . ILE B 1 385 ? -12.219 29.125 -11.961 1 94.75 385 ILE B N 1
ATOM 7447 C CA . ILE B 1 385 ? -12.852 28.203 -12.914 1 94.75 385 ILE B CA 1
ATOM 7448 C C . ILE B 1 385 ? -12.797 26.781 -12.367 1 94.75 385 ILE B C 1
ATOM 7450 O O . ILE B 1 385 ? -11.727 26.281 -12.016 1 94.75 385 ILE B O 1
ATOM 7454 N N . ARG B 1 386 ? -13.977 26.156 -12.258 1 95.5 386 ARG B N 1
ATOM 7455 C CA . ARG B 1 386 ? -14.031 24.766 -11.812 1 95.5 386 ARG B CA 1
ATOM 7456 C C . ARG B 1 386 ? -13.258 23.859 -12.758 1 95.5 386 ARG B C 1
ATOM 7458 O O . ARG B 1 386 ? -13.43 23.922 -13.977 1 95.5 386 ARG B O 1
ATOM 7465 N N . THR B 1 387 ? -12.336 23.031 -12.211 1 97 387 THR B N 1
ATOM 7466 C CA . THR B 1 387 ? -11.547 22.156 -13.07 1 97 387 THR B CA 1
ATOM 7467 C C . THR B 1 387 ? -10.891 21.047 -12.258 1 97 387 THR B C 1
ATOM 7469 O O . THR B 1 387 ? -10.641 21.203 -11.062 1 97 387 THR B O 1
ATOM 7472 N N . THR B 1 388 ? -10.703 19.875 -12.898 1 97.06 388 THR B N 1
ATOM 7473 C CA . THR B 1 388 ? -9.922 18.797 -12.312 1 97.06 388 THR B CA 1
ATOM 7474 C C . THR B 1 388 ? -8.547 18.719 -12.969 1 97.06 388 THR B C 1
ATOM 7476 O O . THR B 1 388 ? -7.809 17.75 -12.758 1 97.06 388 THR B O 1
ATOM 7479 N N . ARG B 1 389 ? -8.203 19.719 -13.836 1 96.62 389 ARG B N 1
ATOM 7480 C CA . ARG B 1 389 ? -6.969 19.688 -14.617 1 96.62 389 ARG B CA 1
ATOM 7481 C C . ARG B 1 389 ? -5.879 20.516 -13.945 1 96.62 389 ARG B C 1
ATOM 7483 O O . ARG B 1 389 ? -6.094 21.688 -13.609 1 96.62 389 ARG B O 1
ATOM 7490 N N . ALA B 1 390 ? -4.734 19.922 -13.742 1 97.94 390 ALA B N 1
ATOM 7491 C CA . ALA B 1 390 ? -3.584 20.656 -13.234 1 97.94 390 ALA B CA 1
ATOM 7492 C C . ALA B 1 390 ? -3.088 21.672 -14.266 1 97.94 390 ALA B C 1
ATOM 7494 O O . ALA B 1 390 ? -3.266 21.469 -15.469 1 97.94 390 ALA B O 1
ATOM 7495 N N . PHE B 1 391 ? -2.486 22.797 -13.859 1 98.12 391 PHE B N 1
ATOM 7496 C CA . PHE B 1 391 ? -1.795 23.766 -14.703 1 98.12 391 PHE B CA 1
ATOM 7497 C C . PHE B 1 391 ? -2.744 24.359 -15.734 1 98.12 391 PHE B C 1
ATOM 7499 O O . PHE B 1 391 ? -2.35 24.625 -16.875 1 98.12 391 PHE B O 1
ATOM 7506 N N . SER B 1 392 ? -3.975 24.578 -15.375 1 97.81 392 SER B N 1
ATOM 7507 C CA . SER B 1 392 ? -4.996 24.906 -16.359 1 97.81 392 SER B CA 1
ATOM 7508 C C . SER B 1 392 ? -5.133 26.422 -16.516 1 97.81 392 SER B C 1
ATOM 7510 O O . SER B 1 392 ? -5.926 26.906 -17.328 1 97.81 392 SER B O 1
ATOM 7512 N N . GLN B 1 393 ? -4.445 27.188 -15.742 1 98.25 393 GLN B N 1
ATOM 7513 C CA . GLN B 1 393 ? -4.578 28.641 -15.781 1 98.25 393 GLN B CA 1
ATOM 7514 C C . GLN B 1 393 ? -3.283 29.328 -15.344 1 98.25 393 GLN B C 1
ATOM 7516 O O . GLN B 1 393 ? -2.371 28.672 -14.836 1 98.25 393 GLN B O 1
ATOM 7521 N N . ASP B 1 394 ? -3.123 30.703 -15.547 1 98.31 394 ASP B N 1
ATOM 7522 C CA . ASP B 1 394 ? -1.899 31.422 -15.234 1 98.31 394 ASP B CA 1
ATOM 7523 C C . ASP B 1 394 ? -2.215 32.812 -14.695 1 98.31 394 ASP B C 1
ATOM 7525 O O . ASP B 1 394 ? -1.446 33.75 -14.906 1 98.31 394 ASP B O 1
ATOM 7529 N N . CYS B 1 395 ? -3.369 32.938 -14.047 1 98.44 395 CYS B N 1
ATOM 7530 C CA . CYS B 1 395 ? -3.779 34.219 -13.5 1 98.44 395 CYS B CA 1
ATOM 7531 C C . CYS B 1 395 ? -2.846 34.656 -12.375 1 98.44 395 CYS B C 1
ATOM 7533 O O . CYS B 1 395 ? -2.338 33.812 -11.625 1 98.44 395 CYS B O 1
ATOM 7535 N N . ARG B 1 396 ? -2.613 36.031 -12.234 1 98.31 396 ARG B N 1
ATOM 7536 C CA . ARG B 1 396 ? -1.742 36.562 -11.203 1 98.31 396 ARG B CA 1
ATOM 7537 C C . ARG B 1 396 ? -2.373 37.812 -10.547 1 98.31 396 ARG B C 1
ATOM 7539 O O . ARG B 1 396 ? -3.111 38.531 -11.195 1 98.31 396 ARG B O 1
ATOM 7546 N N . TRP B 1 397 ? -2.096 37.969 -9.289 1 98.06 397 TRP B N 1
ATOM 7547 C CA . TRP B 1 397 ? -2.434 39.219 -8.594 1 98.06 397 TRP B CA 1
ATOM 7548 C C . TRP B 1 397 ? -1.63 40.406 -9.148 1 98.06 397 TRP B C 1
ATOM 7550 O O . TRP B 1 397 ? -0.492 40.219 -9.594 1 98.06 397 TRP B O 1
ATOM 7560 N N . ASP B 1 398 ? -2.186 41.562 -9.031 1 97.25 398 ASP B N 1
ATOM 7561 C CA . ASP B 1 398 ? -1.482 42.75 -9.492 1 97.25 398 ASP B CA 1
ATOM 7562 C C . ASP B 1 398 ? -0.274 43.062 -8.609 1 97.25 398 ASP B C 1
ATOM 7564 O O . ASP B 1 398 ? 0.762 43.531 -9.102 1 97.25 398 ASP B O 1
ATOM 7568 N N . THR B 1 399 ? -0.407 42.812 -7.367 1 97.5 399 THR B N 1
ATOM 7569 C CA . THR B 1 399 ? 0.658 43.094 -6.414 1 97.5 399 THR B CA 1
ATOM 7570 C C . THR B 1 399 ? 0.804 41.969 -5.406 1 97.5 399 THR B C 1
ATOM 7572 O O . THR B 1 399 ? -0.107 41.156 -5.246 1 97.5 399 THR B O 1
ATOM 7575 N N . LEU B 1 400 ? 2.012 41.906 -4.805 1 98.25 400 LEU B N 1
ATOM 7576 C CA . LEU B 1 400 ? 2.242 41.031 -3.656 1 98.25 400 LEU B CA 1
ATOM 7577 C C . LEU B 1 400 ? 1.596 41.594 -2.4 1 98.25 400 LEU B C 1
ATOM 7579 O O . LEU B 1 400 ? 1.286 42.781 -2.348 1 98.25 400 LEU B O 1
ATOM 7583 N N . ASP B 1 401 ? 1.23 40.75 -1.491 1 98.44 401 ASP B N 1
ATOM 7584 C CA . ASP B 1 401 ? 0.888 41.188 -0.141 1 98.44 401 ASP B CA 1
ATOM 7585 C C . ASP B 1 401 ? 2.137 41.312 0.73 1 98.44 401 ASP B C 1
ATOM 7587 O O . ASP B 1 401 ? 2.609 40.312 1.289 1 98.44 401 ASP B O 1
ATOM 7591 N N . LEU B 1 402 ? 2.646 42.5 0.888 1 97.88 402 LEU B N 1
ATOM 7592 C CA . LEU B 1 402 ? 3.875 42.719 1.641 1 97.88 402 LEU B CA 1
ATOM 7593 C C . LEU B 1 402 ? 3.58 43.469 2.947 1 97.88 402 LEU B C 1
ATOM 7595 O O . LEU B 1 402 ? 4.496 43.938 3.613 1 97.88 402 LEU B O 1
ATOM 7599 N N . ASP B 1 403 ? 2.246 43.594 3.285 1 98.12 403 ASP B N 1
ATOM 7600 C CA . ASP B 1 403 ? 1.854 44.219 4.551 1 98.12 403 ASP B CA 1
ATOM 7601 C C . ASP B 1 403 ? 2.104 43.281 5.723 1 98.12 403 ASP B C 1
ATOM 7603 O O . ASP B 1 403 ? 1.324 42.344 5.957 1 98.12 403 ASP B O 1
ATOM 7607 N N . ARG B 1 404 ? 3.139 43.5 6.438 1 98.06 404 ARG B N 1
ATOM 7608 C CA . ARG B 1 404 ? 3.531 42.625 7.539 1 98.06 404 ARG B CA 1
ATOM 7609 C C . ARG B 1 404 ? 2.865 43.062 8.844 1 98.06 404 ARG B C 1
ATOM 7611 O O . ARG B 1 404 ? 3.133 42.469 9.898 1 98.06 404 ARG B O 1
ATOM 7618 N N . ALA B 1 405 ? 2.051 44.031 8.836 1 97.94 405 ALA B N 1
ATOM 7619 C CA . ALA B 1 405 ? 1.315 44.469 10.023 1 97.94 405 ALA B CA 1
ATOM 7620 C C . ALA B 1 405 ? -0.12 43.969 10 1 97.94 405 ALA B C 1
ATOM 7622 O O . ALA B 1 405 ? -0.62 43.469 11.008 1 97.94 405 ALA B O 1
ATOM 7623 N N . GLU B 1 406 ? -0.761 44.062 8.797 1 97.19 406 GLU B N 1
ATOM 7624 C CA . GLU B 1 406 ? -2.182 43.719 8.734 1 97.19 406 GLU B CA 1
ATOM 7625 C C . GLU B 1 406 ? -2.459 42.688 7.637 1 97.19 406 GLU B C 1
ATOM 7627 O O . GLU B 1 406 ? -3.604 42.281 7.445 1 97.19 406 GLU B O 1
ATOM 7632 N N . GLY B 1 407 ? -1.465 42.281 6.953 1 97.69 407 GLY B N 1
ATOM 7633 C CA . GLY B 1 407 ? -1.643 41.344 5.848 1 97.69 407 GLY B CA 1
ATOM 7634 C C . GLY B 1 407 ? -1.714 39.875 6.289 1 97.69 407 GLY B C 1
ATOM 7635 O O . GLY B 1 407 ? -2.002 39.594 7.453 1 97.69 407 GLY B O 1
ATOM 7636 N N . CYS B 1 408 ? -1.551 38.969 5.316 1 98 408 CYS B N 1
ATOM 7637 C CA . CYS B 1 408 ? -1.722 37.562 5.52 1 98 408 CYS B CA 1
ATOM 7638 C C . CYS B 1 408 ? -0.618 37 6.406 1 98 408 CYS B C 1
ATOM 7640 O O . CYS B 1 408 ? -0.86 36.094 7.207 1 98 408 CYS B O 1
ATOM 7642 N N . ILE B 1 409 ? 0.616 37.469 6.18 1 98.31 409 ILE B N 1
ATOM 7643 C CA . ILE B 1 409 ? 1.77 37.094 6.992 1 98.31 409 ILE B CA 1
ATOM 7644 C C . ILE B 1 409 ? 2.287 38.312 7.746 1 98.31 409 ILE B C 1
ATOM 7646 O O . ILE B 1 409 ? 2.689 39.312 7.133 1 98.31 409 ILE B O 1
ATOM 7650 N N . ARG B 1 410 ? 2.377 38.219 9.055 1 98 410 ARG B N 1
ATOM 7651 C CA . ARG B 1 410 ? 2.711 39.375 9.875 1 98 410 ARG B CA 1
ATOM 7652 C C . ARG B 1 410 ? 4.098 39.219 10.492 1 98 410 ARG B C 1
ATOM 7654 O O . ARG B 1 410 ? 4.656 38.125 10.516 1 98 410 ARG B O 1
ATOM 7661 N N . SER B 1 411 ? 4.625 40.375 10.914 1 97.75 411 SER B N 1
ATOM 7662 C CA . SER B 1 411 ? 5.887 40.406 11.648 1 97.75 411 SER B CA 1
ATOM 7663 C C . SER B 1 411 ? 5.672 40.094 13.125 1 97.75 411 SER B C 1
ATOM 7665 O O . SER B 1 411 ? 4.535 40.062 13.602 1 97.75 411 SER B O 1
ATOM 7667 N N . LEU B 1 412 ? 6.766 39.844 13.812 1 97.44 412 LEU B N 1
ATOM 7668 C CA . LEU B 1 412 ? 6.73 39.562 15.242 1 97.44 412 LEU B CA 1
ATOM 7669 C C . LEU B 1 412 ? 6 40.688 15.992 1 97.44 412 LEU B C 1
ATOM 7671 O O . LEU B 1 412 ? 5.164 40.406 16.859 1 97.44 412 LEU B O 1
ATOM 7675 N N . ASP B 1 413 ? 6.207 41.969 15.617 1 97 413 ASP B N 1
ATOM 7676 C CA . ASP B 1 413 ? 5.648 43.125 16.312 1 97 413 ASP B CA 1
ATOM 7677 C C . ASP B 1 413 ? 4.137 43.219 16.109 1 97 413 ASP B C 1
ATOM 7679 O O . ASP B 1 413 ? 3.426 43.812 16.922 1 97 413 ASP B O 1
ATOM 7683 N N . HIS B 1 414 ? 3.686 42.625 15.07 1 97.31 414 HIS B N 1
ATOM 7684 C CA . HIS B 1 414 ? 2.27 42.688 14.727 1 97.31 414 HIS B CA 1
ATOM 7685 C C . HIS B 1 414 ? 1.632 41.312 14.719 1 97.31 414 HIS B C 1
ATOM 7687 O O . HIS B 1 414 ? 0.646 41.062 14.016 1 97.31 414 HIS B O 1
ATOM 7693 N N . ALA B 1 415 ? 2.287 40.406 15.469 1 96.75 415 ALA B N 1
ATOM 7694 C CA . ALA B 1 415 ? 1.781 39.031 15.516 1 96.75 415 ALA B CA 1
ATOM 7695 C C . ALA B 1 415 ? 0.362 39 16.078 1 96.75 415 ALA B C 1
ATOM 7697 O O . ALA B 1 415 ? -0.029 39.844 16.859 1 96.75 415 ALA B O 1
ATOM 7698 N N . TYR B 1 416 ? -0.469 38.062 15.625 1 92.81 416 TYR B N 1
ATOM 7699 C CA . TYR B 1 416 ? -1.793 37.844 16.203 1 92.81 416 TYR B CA 1
ATOM 7700 C C . TYR B 1 416 ? -1.696 37.5 17.672 1 92.81 416 TYR B C 1
ATOM 7702 O O . TYR B 1 416 ? -2.559 37.875 18.469 1 92.81 416 TYR B O 1
ATOM 7710 N N . SER B 1 417 ? -0.779 36.688 18 1 90.62 417 SER B N 1
ATOM 7711 C CA . SER B 1 417 ? -0.436 36.312 19.375 1 90.62 417 SER B CA 1
ATOM 7712 C C . SER B 1 417 ? 1.068 36.125 19.531 1 90.62 417 SER B C 1
ATOM 7714 O O . SER B 1 417 ? 1.734 35.594 18.641 1 90.62 417 SER B O 1
ATOM 7716 N N . GLN B 1 418 ? 1.519 36.5 20.734 1 90.44 418 GLN B N 1
ATOM 7717 C CA . GLN B 1 418 ? 2.943 36.344 21 1 90.44 418 GLN B CA 1
ATOM 7718 C C . GLN B 1 418 ? 3.27 34.906 21.375 1 90.44 418 GLN B C 1
ATOM 7720 O O . GLN B 1 418 ? 4.434 34.5 21.344 1 90.44 418 GLN B O 1
ATOM 7725 N N . GLU B 1 419 ? 2.195 34.281 21.797 1 86.44 419 GLU B N 1
ATOM 7726 C CA . GLU B 1 419 ? 2.301 32.844 21.984 1 86.44 419 GLU B CA 1
ATOM 7727 C C . GLU B 1 419 ? 1.653 32.094 20.812 1 86.44 419 GLU B C 1
ATOM 7729 O O . GLU B 1 419 ? 0.763 32.594 20.156 1 86.44 419 GLU B O 1
ATOM 7734 N N . GLY B 1 420 ? 2.205 30.922 20.609 1 84.31 420 GLY B N 1
ATOM 7735 C CA . GLY B 1 420 ? 1.916 30.156 19.406 1 84.31 420 GLY B CA 1
ATOM 7736 C C . GLY B 1 420 ? 0.449 29.797 19.266 1 84.31 420 GLY B C 1
ATOM 7737 O O . GLY B 1 420 ? -0.306 29.859 20.234 1 84.31 420 GLY B O 1
ATOM 7738 N N . GLY B 1 421 ? 0.026 29.422 18.062 1 84.62 421 GLY B N 1
ATOM 7739 C CA . GLY B 1 421 ? -1.333 29.016 17.75 1 84.62 421 GLY B CA 1
ATOM 7740 C C . GLY B 1 421 ? -1.64 27.594 18.172 1 84.62 421 GLY B C 1
ATOM 7741 O O . GLY B 1 421 ? -2.717 27.078 17.875 1 84.62 421 GLY B O 1
ATOM 7742 N N . LEU B 1 422 ? -0.717 26.922 18.828 1 90.75 422 LEU B N 1
ATOM 7743 C CA . LEU B 1 422 ? -0.842 25.562 19.344 1 90.75 422 LEU B CA 1
ATOM 7744 C C . LEU B 1 422 ? -0.243 25.453 20.75 1 90.75 422 LEU B C 1
ATOM 7746 O O . LEU B 1 422 ? 0.766 26.094 21.047 1 90.75 422 LEU B O 1
ATOM 7750 N N . ALA B 1 423 ? -0.869 24.641 21.609 1 92.94 423 ALA B N 1
ATOM 7751 C CA . ALA B 1 423 ? -0.349 24.453 22.953 1 92.94 423 ALA B CA 1
ATOM 7752 C C . ALA B 1 423 ? -0.427 23 23.391 1 92.94 423 ALA B C 1
ATOM 7754 O O . ALA B 1 423 ? -1.331 22.266 22.969 1 92.94 423 ALA B O 1
ATOM 7755 N N . VAL B 1 424 ? 0.535 22.609 24.125 1 96.12 424 VAL B N 1
ATOM 7756 C CA . VAL B 1 424 ? 0.551 21.312 24.781 1 96.12 424 VAL B CA 1
ATOM 7757 C C . VAL B 1 424 ? 0.08 21.453 26.234 1 96.12 424 VAL B C 1
ATOM 7759 O O . VAL B 1 424 ? 0.638 22.234 27 1 96.12 424 VAL B O 1
ATOM 7762 N N . LEU B 1 425 ? -0.959 20.766 26.531 1 97.56 425 LEU B N 1
ATOM 7763 C CA . LEU B 1 425 ? -1.441 20.75 27.906 1 97.56 425 LEU B CA 1
ATOM 7764 C C . LEU B 1 425 ? -1.026 19.469 28.609 1 97.56 425 LEU B C 1
ATOM 7766 O O . LEU B 1 425 ? -0.971 18.406 28 1 97.56 425 LEU B O 1
ATOM 7770 N N . THR B 1 426 ? -0.713 19.625 29.859 1 97.81 426 THR B N 1
ATOM 7771 C CA . THR B 1 426 ? -0.375 18.469 30.688 1 97.81 426 THR B CA 1
ATOM 7772 C C . THR B 1 426 ? -1.162 18.484 31.984 1 97.81 426 THR B C 1
ATOM 7774 O O . THR B 1 426 ? -1.727 19.5 32.375 1 97.81 426 THR B O 1
ATOM 7777 N N . GLY B 1 427 ? -1.214 17.422 32.656 1 97.75 427 GLY B N 1
ATOM 7778 C CA . GLY B 1 427 ? -1.942 17.172 33.875 1 97.75 427 GLY B CA 1
ATOM 7779 C C . GLY B 1 427 ? -2.268 15.703 34.094 1 97.75 427 GLY B C 1
ATOM 7780 O O . GLY B 1 427 ? -1.795 14.852 33.344 1 97.75 427 GLY B O 1
ATOM 7781 N N . ASN B 1 428 ? -3.062 15.453 35.125 1 97.75 428 ASN B N 1
ATOM 7782 C CA . ASN B 1 428 ? -3.316 14.055 35.438 1 97.75 428 ASN B CA 1
ATOM 7783 C C . ASN B 1 428 ? -4.188 13.383 34.375 1 97.75 428 ASN B C 1
ATOM 7785 O O . ASN B 1 428 ? -4.176 12.156 34.25 1 97.75 428 ASN B O 1
ATOM 7789 N N . VAL B 1 429 ? -4.926 14.125 33.594 1 96.88 429 VAL B N 1
ATOM 7790 C CA . VAL B 1 429 ? -5.734 13.57 32.5 1 96.88 429 VAL B CA 1
ATOM 7791 C C . VAL B 1 429 ? -4.848 13.297 31.297 1 96.88 429 VAL B C 1
ATOM 7793 O O . VAL B 1 429 ? -5.125 12.391 30.5 1 96.88 429 VAL B O 1
ATOM 7796 N N . ALA B 1 430 ? -3.799 14.078 31.125 1 98 430 ALA B N 1
ATOM 7797 C CA . ALA B 1 430 ? -2.889 14.023 29.984 1 98 430 ALA B CA 1
ATOM 7798 C C . ALA B 1 430 ? -1.435 13.984 30.438 1 98 430 ALA B C 1
ATOM 7800 O O . ALA B 1 430 ? -0.67 14.914 30.188 1 98 430 ALA B O 1
ATOM 7801 N N . LEU B 1 431 ? -1.022 12.867 31.016 1 97.56 431 LEU B N 1
ATOM 7802 C CA . LEU B 1 431 ? 0.303 12.719 31.609 1 97.56 431 LEU B CA 1
ATOM 7803 C C . LEU B 1 431 ? 1.392 12.938 30.562 1 97.56 431 LEU B C 1
ATOM 7805 O O . LEU B 1 431 ? 2.453 13.484 30.875 1 97.56 431 LEU B O 1
ATOM 7809 N N . LYS B 1 432 ? 1.102 12.484 29.344 1 97.81 432 LYS B N 1
ATOM 7810 C CA . LYS B 1 432 ? 2.1 12.586 28.281 1 97.81 432 LYS B CA 1
ATOM 7811 C C . LYS B 1 432 ? 1.733 13.68 27.281 1 97.81 432 LYS B C 1
ATOM 7813 O O . LYS B 1 432 ? 2.309 13.75 26.188 1 97.81 432 LYS B O 1
ATOM 7818 N N . GLY B 1 433 ? 0.67 14.438 27.641 1 97.5 433 GLY B N 1
ATOM 7819 C CA . GLY B 1 433 ? 0.354 15.625 26.859 1 97.5 433 GLY B CA 1
ATOM 7820 C C . GLY B 1 433 ? -0.954 15.516 26.109 1 97.5 433 GLY B C 1
ATOM 7821 O O . GLY B 1 433 ? -1.45 14.414 25.875 1 97.5 433 GLY B O 1
ATOM 7822 N N . ALA B 1 434 ? -1.536 16.578 25.781 1 97.81 434 ALA B N 1
ATOM 7823 C CA . ALA B 1 434 ? -2.672 16.797 24.891 1 97.81 434 ALA B CA 1
ATOM 7824 C C . ALA B 1 434 ? -2.484 18.078 24.078 1 97.81 434 ALA B C 1
ATOM 7826 O O . ALA B 1 434 ? -1.674 18.938 24.438 1 97.81 434 ALA B O 1
ATOM 7827 N N . ILE B 1 435 ? -3.211 18.172 22.984 1 96.12 435 ILE B N 1
ATOM 7828 C CA . ILE B 1 435 ? -2.957 19.281 22.078 1 96.12 435 ILE B CA 1
ATOM 7829 C C . ILE B 1 435 ? -4.23 20.109 21.906 1 96.12 435 ILE B C 1
ATOM 7831 O O . ILE B 1 435 ? -5.32 19.562 21.766 1 96.12 435 ILE B O 1
ATOM 7835 N N . VAL B 1 436 ? -4.094 21.422 21.922 1 93.25 436 VAL B N 1
ATOM 7836 C CA . VAL B 1 436 ? -5.184 22.359 21.641 1 93.25 436 VAL B CA 1
ATOM 7837 C C . VAL B 1 436 ? -4.715 23.422 20.656 1 93.25 436 VAL B C 1
ATOM 7839 O O . VAL B 1 436 ? -3.582 23.906 20.75 1 93.25 436 VAL B O 1
ATOM 7842 N N . LYS B 1 437 ? -5.527 23.672 19.656 1 88.88 437 LYS B N 1
ATOM 7843 C CA . LYS B 1 437 ? -5.281 24.797 18.75 1 88.88 437 LYS B CA 1
ATOM 7844 C C . LYS B 1 437 ? -5.742 26.109 19.359 1 88.88 437 LYS B C 1
ATOM 7846 O O . LYS B 1 437 ? -6.91 26.484 19.234 1 88.88 437 LYS B O 1
ATOM 7851 N N . THR B 1 438 ? -4.836 26.812 19.906 1 86.62 438 THR B N 1
ATOM 7852 C CA . THR B 1 438 ? -5.176 28.031 20.656 1 86.62 438 THR B CA 1
ATOM 7853 C C . THR B 1 438 ? -5.637 29.125 19.703 1 86.62 438 THR B C 1
ATOM 7855 O O . THR B 1 438 ? -6.406 30 20.094 1 86.62 438 THR B O 1
ATOM 7858 N N . ALA B 1 439 ? -5.117 29.078 18.469 1 79.25 439 ALA B N 1
ATOM 7859 C CA . ALA B 1 439 ? -5.496 30.062 17.453 1 79.25 439 ALA B CA 1
ATOM 7860 C C . ALA B 1 439 ? -7.012 30.109 17.281 1 79.25 439 ALA B C 1
ATOM 7862 O O . ALA B 1 439 ? -7.562 31.141 16.859 1 79.25 439 ALA B O 1
ATOM 7863 N N . GLY B 1 440 ? -7.695 29.047 17.672 1 75.88 440 GLY B N 1
ATOM 7864 C CA . GLY B 1 440 ? -9.133 28.953 17.484 1 75.88 440 GLY B CA 1
ATOM 7865 C C . GLY B 1 440 ? -9.922 29.109 18.766 1 75.88 440 GLY B C 1
ATOM 7866 O O . GLY B 1 440 ? -11.133 28.875 18.797 1 75.88 440 GLY B O 1
ATOM 7867 N N . VAL B 1 441 ? -9.281 29.5 19.922 1 83.19 441 VAL B N 1
ATOM 7868 C CA . VAL B 1 441 ? -9.93 29.609 21.219 1 83.19 441 VAL B CA 1
ATOM 7869 C C . VAL B 1 441 ? -10.141 31.078 21.578 1 83.19 441 VAL B C 1
ATOM 7871 O O . VAL B 1 441 ? -9.211 31.891 21.5 1 83.19 441 VAL B O 1
ATOM 7874 N N . ASP B 1 442 ? -11.328 31.391 21.922 1 82.44 442 ASP B N 1
ATOM 7875 C CA . ASP B 1 442 ? -11.633 32.75 22.359 1 82.44 442 ASP B CA 1
ATOM 7876 C C . ASP B 1 442 ? -10.93 33.062 23.688 1 82.44 442 ASP B C 1
ATOM 7878 O O . ASP B 1 442 ? -10.773 32.188 24.531 1 82.44 442 ASP B O 1
ATOM 7882 N N . GLU B 1 443 ? -10.664 34.312 23.875 1 84 443 GLU B N 1
ATOM 7883 C CA . GLU B 1 443 ? -9.961 34.75 25.062 1 84 443 GLU B CA 1
ATOM 7884 C C . GLU B 1 443 ? -10.719 34.375 26.328 1 84 443 GLU B C 1
ATOM 7886 O O . GLU B 1 443 ? -10.109 34.031 27.359 1 84 443 GLU B O 1
ATOM 7891 N N . GLU B 1 444 ? -11.969 34.406 26.219 1 87.31 444 GLU B N 1
ATOM 7892 C CA . GLU B 1 444 ? -12.805 34.125 27.375 1 87.31 444 GLU B CA 1
ATOM 7893 C C . GLU B 1 444 ? -12.781 32.656 27.734 1 87.31 444 GLU B C 1
ATOM 7895 O O . GLU B 1 444 ? -13.133 32.25 28.859 1 87.31 444 GLU B O 1
ATOM 7900 N N . ASN B 1 445 ? -12.297 31.859 26.828 1 91.12 445 ASN B N 1
ATOM 7901 C CA . ASN B 1 445 ? -12.336 30.406 27.016 1 91.12 445 ASN B CA 1
ATOM 7902 C C . ASN B 1 445 ? -10.938 29.828 27.266 1 91.12 445 ASN B C 1
ATOM 7904 O O . ASN B 1 445 ? -10.742 28.625 27.219 1 91.12 445 ASN B O 1
ATOM 7908 N N . LEU B 1 446 ? -9.992 30.625 27.547 1 92.5 446 LEU B N 1
ATOM 7909 C CA . LEU B 1 446 ? -8.641 30.141 27.812 1 92.5 446 LEU B CA 1
ATOM 7910 C C . LEU B 1 446 ? -8.578 29.328 29.094 1 92.5 446 LEU B C 1
ATOM 7912 O O . LEU B 1 446 ? -7.656 28.531 29.297 1 92.5 446 LEU B O 1
ATOM 7916 N N . THR B 1 447 ? -9.516 29.672 29.922 1 95.81 447 THR B N 1
ATOM 7917 C CA . THR B 1 447 ? -9.734 28.859 31.125 1 95.81 447 THR B CA 1
ATOM 7918 C C . THR B 1 447 ? -11.164 28.328 31.156 1 95.81 447 THR B C 1
ATOM 7920 O O . THR B 1 447 ? -12.102 29 30.75 1 95.81 447 THR B O 1
ATOM 7923 N N . PHE B 1 448 ? -11.273 27.188 31.594 1 97.44 448 PHE B N 1
ATOM 7924 C CA . PHE B 1 448 ? -12.578 26.547 31.656 1 97.44 448 PHE B CA 1
ATOM 7925 C C . PHE B 1 448 ? -12.625 25.516 32.781 1 97.44 448 PHE B C 1
ATOM 7927 O O . PHE B 1 448 ? -11.641 24.812 33.031 1 97.44 448 PHE B O 1
ATOM 7934 N N . ARG B 1 449 ? -13.672 25.516 33.531 1 98.06 449 ARG B N 1
ATOM 7935 C CA . ARG B 1 449 ? -13.906 24.562 34.594 1 98.06 449 ARG B CA 1
ATOM 7936 C C . ARG B 1 449 ? -15.359 24.094 34.594 1 98.06 449 ARG B C 1
ATOM 7938 O O . ARG B 1 449 ? -16.281 24.906 34.594 1 98.06 449 ARG B O 1
ATOM 7945 N N . GLY B 1 450 ? -15.555 22.797 34.5 1 98.19 450 GLY B N 1
ATOM 7946 C CA . GLY B 1 450 ? -16.922 22.297 34.469 1 98.19 450 GLY B CA 1
ATOM 7947 C C . GLY B 1 450 ? -17 20.797 34.656 1 98.19 450 GLY B C 1
ATOM 7948 O O . GLY B 1 450 ? -15.977 20.109 34.688 1 98.19 450 GLY B O 1
ATOM 7949 N N . PRO B 1 451 ? -18.25 20.297 34.875 1 98.62 451 PRO B N 1
ATOM 7950 C CA . PRO B 1 451 ? -18.453 18.859 35.062 1 98.62 451 PRO B CA 1
ATOM 7951 C C . PRO B 1 451 ? -18.297 18.094 33.75 1 98.62 451 PRO B C 1
ATOM 7953 O O . PRO B 1 451 ? -18.734 18.562 32.688 1 98.62 451 PRO B O 1
ATOM 7956 N N . ALA B 1 452 ? -17.797 16.891 33.875 1 98.69 452 ALA B N 1
ATOM 7957 C CA . ALA B 1 452 ? -17.578 16.047 32.688 1 98.69 452 ALA B CA 1
ATOM 7958 C C . ALA B 1 452 ? -18.891 15.406 32.25 1 98.69 452 ALA B C 1
ATOM 7960 O O . ALA B 1 452 ? -19.719 15.008 33.062 1 98.69 452 ALA B O 1
ATOM 7961 N N . ARG B 1 453 ? -19.094 15.328 30.984 1 98.62 453 ARG B N 1
ATOM 7962 C CA . ARG B 1 453 ? -20.047 14.469 30.297 1 98.62 453 ARG B CA 1
ATOM 7963 C C . ARG B 1 453 ? -19.344 13.469 29.391 1 98.62 453 ARG B C 1
ATOM 7965 O O . ARG B 1 453 ? -18.812 13.836 28.344 1 98.62 453 ARG B O 1
ATOM 7972 N N . VAL B 1 454 ? -19.453 12.18 29.797 1 98.44 454 VAL B N 1
ATOM 7973 C CA . VAL B 1 454 ? -18.547 11.195 29.203 1 98.44 454 VAL B CA 1
ATOM 7974 C C . VAL B 1 454 ? -19.297 10.406 28.125 1 98.44 454 VAL B C 1
ATOM 7976 O O . VAL B 1 454 ? -20.422 9.961 28.344 1 98.44 454 VAL B O 1
ATOM 7979 N N . PHE B 1 455 ? -18.656 10.273 26.953 1 98 455 PHE B N 1
ATOM 7980 C CA . PHE B 1 455 ? -19.109 9.422 25.859 1 98 455 PHE B CA 1
ATOM 7981 C C . PHE B 1 455 ? -17.984 8.477 25.422 1 98 455 PHE B C 1
ATOM 7983 O O . PHE B 1 455 ? -16.812 8.797 25.562 1 98 455 PHE B O 1
ATOM 7990 N N . GLU B 1 456 ? -18.375 7.348 24.875 1 97.38 456 GLU B N 1
ATOM 7991 C CA . GLU B 1 456 ? -17.375 6.352 24.531 1 97.38 456 GLU B CA 1
ATOM 7992 C C . GLU B 1 456 ? -17.281 6.148 23.016 1 97.38 456 GLU B C 1
ATOM 7994 O O . GLU B 1 456 ? -16.766 5.133 22.562 1 97.38 456 GLU B O 1
ATOM 7999 N N . SER B 1 457 ? -17.828 7.109 22.297 1 95.06 457 SER B N 1
ATOM 8000 C CA . SER B 1 457 ? -17.703 7.176 20.844 1 95.06 457 SER B CA 1
ATOM 8001 C C . SER B 1 457 ? -18.156 8.539 20.312 1 95.06 457 SER B C 1
ATOM 8003 O O . SER B 1 457 ? -18.891 9.258 20.984 1 95.06 457 SER B O 1
ATOM 8005 N N . GLN B 1 458 ? -17.656 8.836 19.156 1 92.69 458 GLN B N 1
ATOM 8006 C CA . GLN B 1 458 ? -18.109 10.047 18.469 1 92.69 458 GLN B CA 1
ATOM 8007 C C . GLN B 1 458 ? -19.609 10.023 18.234 1 92.69 458 GLN B C 1
ATOM 8009 O O . GLN B 1 458 ? -20.281 11.031 18.422 1 92.69 458 GLN B O 1
ATOM 8014 N N . GLU B 1 459 ? -20.156 8.844 17.828 1 90.81 459 GLU B N 1
ATOM 8015 C CA . GLU B 1 459 ? -21.578 8.695 17.531 1 90.81 459 GLU B CA 1
ATOM 8016 C C . GLU B 1 459 ? -22.422 9 18.75 1 90.81 459 GLU B C 1
ATOM 8018 O O . GLU B 1 459 ? -23.422 9.719 18.656 1 90.81 459 GLU B O 1
ATOM 8023 N N . GLU B 1 460 ? -22 8.531 19.844 1 94.38 460 GLU B N 1
ATOM 8024 C CA . GLU B 1 460 ? -22.719 8.781 21.094 1 94.38 460 GLU B CA 1
ATOM 8025 C C . GLU B 1 460 ? -22.656 10.25 21.484 1 94.38 460 GLU B C 1
ATOM 8027 O O . GLU B 1 460 ? -23.656 10.812 21.953 1 94.38 460 GLU B O 1
ATOM 8032 N N . ALA B 1 461 ? -21.5 10.82 21.344 1 95.5 461 ALA B N 1
ATOM 8033 C CA . ALA B 1 461 ? -21.328 12.234 21.656 1 95.5 461 ALA B CA 1
ATOM 8034 C C . ALA B 1 461 ? -22.234 13.102 20.781 1 95.5 461 ALA B C 1
ATOM 8036 O O . ALA B 1 461 ? -22.875 14.031 21.281 1 95.5 461 ALA B O 1
ATOM 8037 N N . VAL B 1 462 ? -22.266 12.789 19.469 1 91.44 462 VAL B N 1
ATOM 8038 C CA . VAL B 1 462 ? -23.094 13.539 18.531 1 91.44 462 VAL B CA 1
ATOM 8039 C C . VAL B 1 462 ? -24.562 13.422 18.922 1 91.44 462 VAL B C 1
ATOM 8041 O O . VAL B 1 462 ? -25.297 14.422 18.953 1 91.44 462 VAL B O 1
ATOM 8044 N N . ALA B 1 463 ? -25 12.219 19.234 1 92.44 463 ALA B N 1
ATOM 8045 C CA . ALA B 1 463 ? -26.375 12.016 19.672 1 92.44 463 ALA B CA 1
ATOM 8046 C C . ALA B 1 463 ? -26.672 12.82 20.938 1 92.44 463 ALA B C 1
ATOM 8048 O O . ALA B 1 463 ? -27.734 13.438 21.047 1 92.44 463 ALA B O 1
ATOM 8049 N N . GLY B 1 464 ? -25.75 12.844 21.875 1 95.5 464 GLY B N 1
ATOM 8050 C CA . GLY B 1 464 ? -25.922 13.578 23.125 1 95.5 464 GLY B CA 1
ATOM 8051 C C . GLY B 1 464 ? -25.969 15.086 22.922 1 95.5 464 GLY B C 1
ATOM 8052 O O . GLY B 1 464 ? -26.703 15.781 23.625 1 95.5 464 GLY B O 1
ATOM 8053 N N . ILE B 1 465 ? -25.188 15.555 22 1 93.19 465 ILE B N 1
ATOM 8054 C CA . ILE B 1 465 ? -25.172 16.984 21.688 1 93.19 465 ILE B CA 1
ATOM 8055 C C . ILE B 1 465 ? -26.5 17.375 21.047 1 93.19 465 ILE B C 1
ATOM 8057 O O . ILE B 1 465 ? -27.109 18.375 21.453 1 93.19 465 ILE B O 1
ATOM 8061 N N . LEU B 1 466 ? -26.969 16.562 20.156 1 89.25 466 LEU B N 1
ATOM 8062 C CA . LEU B 1 466 ? -28.141 16.891 19.375 1 89.25 466 LEU B CA 1
ATOM 8063 C C . LEU B 1 466 ? -29.406 16.719 20.188 1 89.25 466 LEU B C 1
ATOM 8065 O O . LEU B 1 466 ? -30.391 17.422 19.984 1 89.25 466 LEU B O 1
ATOM 8069 N N . ASP B 1 467 ? -29.453 15.766 21.125 1 92.81 467 ASP B N 1
ATOM 8070 C CA . ASP B 1 467 ? -30.672 15.5 21.875 1 92.81 467 ASP B CA 1
ATOM 8071 C C . ASP B 1 467 ? -30.75 16.359 23.141 1 92.81 467 ASP B C 1
ATOM 8073 O O . ASP B 1 467 ? -31.688 16.234 23.922 1 92.81 467 ASP B O 1
ATOM 8077 N N . GLY B 1 468 ? -29.703 17.109 23.391 1 92.94 468 GLY B N 1
ATOM 8078 C CA . GLY B 1 468 ? -29.734 18.047 24.5 1 92.94 468 GLY B CA 1
ATOM 8079 C C . GLY B 1 468 ? -29.172 17.484 25.797 1 92.94 468 GLY B C 1
ATOM 8080 O O . GLY B 1 468 ? -29.25 18.125 26.844 1 92.94 468 GLY B O 1
ATOM 8081 N N . THR B 1 469 ? -28.656 16.359 25.688 1 96.69 469 THR B N 1
ATOM 8082 C CA . THR B 1 469 ? -28.016 15.766 26.844 1 96.69 469 THR B CA 1
ATOM 8083 C C . THR B 1 469 ? -26.844 16.625 27.328 1 96.69 469 THR B C 1
ATOM 8085 O O . THR B 1 469 ? -26.625 16.781 28.531 1 96.69 469 THR B O 1
ATOM 8088 N N . VAL B 1 470 ? -26.109 17.172 26.469 1 97.56 470 VAL B N 1
ATOM 8089 C CA . VAL B 1 470 ? -24.984 18.047 26.781 1 97.56 470 VAL B CA 1
ATOM 8090 C C . VAL B 1 470 ? -25.5 19.438 27.172 1 97.56 470 VAL B C 1
ATOM 8092 O O . VAL B 1 470 ? -26.344 20 26.453 1 97.56 470 VAL B O 1
ATOM 8095 N N . LYS B 1 471 ? -24.969 19.938 28.234 1 97.12 471 LYS B N 1
ATOM 8096 C CA . LYS B 1 471 ? -25.422 21.219 28.75 1 97.12 471 LYS B CA 1
ATOM 8097 C C . LYS B 1 471 ? -24.281 22.234 28.75 1 97.12 471 LYS B C 1
ATOM 8099 O O . LYS B 1 471 ? -23.109 21.859 28.812 1 97.12 471 LYS B O 1
ATOM 8104 N N . ALA B 1 472 ? -24.719 23.516 28.703 1 96.94 472 ALA B N 1
ATOM 8105 C CA . ALA B 1 472 ? -23.734 24.594 28.812 1 96.94 472 ALA B CA 1
ATOM 8106 C C . ALA B 1 472 ? -22.922 24.469 30.109 1 96.94 472 ALA B C 1
ATOM 8108 O O . ALA B 1 472 ? -23.484 24.141 31.172 1 96.94 472 ALA B O 1
ATOM 8109 N N . GLY B 1 473 ? -21.641 24.656 29.984 1 97.12 473 GLY B N 1
ATOM 8110 C CA . GLY B 1 473 ? -20.766 24.609 31.141 1 97.12 473 GLY B CA 1
ATOM 8111 C C . GLY B 1 473 ? -20.078 23.266 31.312 1 97.12 473 GLY B C 1
ATOM 8112 O O . GLY B 1 473 ? -19.172 23.125 32.125 1 97.12 473 GLY B O 1
ATOM 8113 N N . GLU B 1 474 ? -20.438 22.344 30.5 1 98.19 474 GLU B N 1
ATOM 8114 C CA . GLU B 1 474 ? -19.891 21 30.656 1 98.19 474 GLU B CA 1
ATOM 8115 C C . GLU B 1 474 ? -18.641 20.797 29.812 1 98.19 474 GLU B C 1
ATOM 8117 O O . GLU B 1 474 ? -18.391 21.562 28.875 1 98.19 474 GLU B O 1
ATOM 8122 N N . VAL B 1 475 ? -17.859 19.859 30.281 1 98.31 475 VAL B N 1
ATOM 8123 C CA . VAL B 1 475 ? -16.75 19.359 29.484 1 98.31 475 VAL B CA 1
ATOM 8124 C C . VAL B 1 475 ? -17.125 18.016 28.859 1 98.31 475 VAL B C 1
ATOM 8126 O O . VAL B 1 475 ? -17.203 17 29.547 1 98.31 475 VAL B O 1
ATOM 8129 N N . VAL B 1 476 ? -17.297 18.016 27.562 1 98.19 476 VAL B N 1
ATOM 8130 C CA . VAL B 1 476 ? -17.609 16.797 26.844 1 98.19 476 VAL B CA 1
ATOM 8131 C C . VAL B 1 476 ? -16.359 15.938 26.703 1 98.19 476 VAL B C 1
ATOM 8133 O O . VAL B 1 476 ? -15.344 16.406 26.156 1 98.19 476 VAL B O 1
ATOM 8136 N N . VAL B 1 477 ? -16.375 14.742 27.25 1 98.56 477 VAL B N 1
ATOM 8137 C CA . VAL B 1 477 ? -15.234 13.828 27.188 1 98.56 477 VAL B CA 1
ATOM 8138 C C . VAL B 1 477 ? -15.57 12.656 26.266 1 98.56 477 VAL B C 1
ATOM 8140 O O . VAL B 1 477 ? -16.5 11.891 26.531 1 98.56 477 VAL B O 1
ATOM 8143 N N . ILE B 1 478 ? -14.852 12.531 25.188 1 97.88 478 ILE B N 1
ATOM 8144 C CA . ILE B 1 478 ? -15 11.383 24.297 1 97.88 478 ILE B CA 1
ATOM 8145 C C . ILE B 1 478 ? -13.773 10.484 24.406 1 97.88 478 ILE B C 1
ATOM 8147 O O . ILE B 1 478 ? -12.664 10.883 24.047 1 97.88 478 ILE B O 1
ATOM 8151 N N . ARG B 1 479 ? -13.938 9.281 24.906 1 98.19 479 ARG B N 1
ATOM 8152 C CA . ARG B 1 479 ? -12.805 8.398 25.141 1 98.19 479 ARG B CA 1
ATOM 8153 C C . ARG B 1 479 ? -12.898 7.145 24.281 1 98.19 479 ARG B C 1
ATOM 8155 O O . ARG B 1 479 ? -13.914 6.914 23.625 1 98.19 479 ARG B O 1
ATOM 8162 N N . TYR B 1 480 ? -11.82 6.363 24.188 1 97.81 480 TYR B N 1
ATOM 8163 C CA . TYR B 1 480 ? -11.68 5.145 23.391 1 97.81 480 TYR B CA 1
ATOM 8164 C C . TYR B 1 480 ? -11.719 5.449 21.906 1 97.81 480 TYR B C 1
ATOM 8166 O O . TYR B 1 480 ? -12.25 4.66 21.125 1 97.81 480 TYR B O 1
ATOM 8174 N N . GLU B 1 481 ? -11.172 6.637 21.531 1 97.5 481 GLU B N 1
ATOM 8175 C CA . GLU B 1 481 ? -11.039 7.027 20.125 1 97.5 481 GLU B CA 1
ATOM 8176 C C . GLU B 1 481 ? -9.578 7.199 19.734 1 97.5 481 GLU B C 1
ATOM 8178 O O . GLU B 1 481 ? -9.273 7.688 18.656 1 97.5 481 GLU B O 1
ATOM 8183 N N . GLY B 1 482 ? -8.68 6.793 20.625 1 97.81 482 GLY B N 1
ATOM 8184 C CA . GLY B 1 482 ? -7.25 6.902 20.391 1 97.81 482 GLY B CA 1
ATOM 8185 C C . GLY B 1 482 ? -6.734 5.922 19.359 1 97.81 482 GLY B C 1
ATOM 8186 O O . GLY B 1 482 ? -7.52 5.254 18.688 1 97.81 482 GLY B O 1
ATOM 8187 N N . PRO B 1 483 ? -5.406 5.832 19.219 1 97.69 483 PRO B N 1
ATOM 8188 C CA . PRO B 1 483 ? -4.824 4.957 18.188 1 97.69 483 PRO B CA 1
ATOM 8189 C C . PRO B 1 483 ? -5.234 3.498 18.359 1 97.69 483 PRO B C 1
ATOM 8191 O O . PRO B 1 483 ? -5.641 2.854 17.391 1 97.69 483 PRO B O 1
ATOM 8194 N N . LYS B 1 484 ? -5.188 2.973 19.531 1 96.62 484 LYS B N 1
ATOM 8195 C CA . LYS B 1 484 ? -5.562 1.587 19.797 1 96.62 484 LYS B CA 1
ATOM 8196 C C . LYS B 1 484 ? -7.074 1.445 19.953 1 96.62 484 LYS B C 1
ATOM 8198 O O . LYS B 1 484 ? -7.672 0.511 19.406 1 96.62 484 LYS B O 1
ATOM 8203 N N . GLY B 1 485 ? -7.723 2.381 20.578 1 94.69 485 GLY B N 1
ATOM 8204 C CA . GLY B 1 485 ? -9.109 2.275 21.016 1 94.69 485 GLY B CA 1
ATOM 8205 C C . GLY B 1 485 ? -10.102 2.488 19.891 1 94.69 485 GLY B C 1
ATOM 8206 O O . GLY B 1 485 ? -11.156 1.846 19.859 1 94.69 485 GLY B O 1
ATOM 8207 N N . GLY B 1 486 ? -9.672 3.443 19.078 1 92.62 486 GLY B N 1
ATOM 8208 C CA . GLY B 1 486 ? -10.547 3.758 17.969 1 92.62 486 GLY B CA 1
ATOM 8209 C C . GLY B 1 486 ? -11.016 2.527 17.203 1 92.62 486 GLY B C 1
ATOM 8210 O O . GLY B 1 486 ? -12.203 2.188 17.234 1 92.62 486 GLY B O 1
ATOM 8211 N N . PRO B 1 487 ? -10.062 1.738 16.75 1 95.31 487 PRO B N 1
ATOM 8212 C CA . PRO B 1 487 ? -8.68 2.156 16.469 1 95.31 487 PRO B CA 1
ATOM 8213 C C . PRO B 1 487 ? -8.594 3.191 15.352 1 95.31 487 PRO B C 1
ATOM 8215 O O . PRO B 1 487 ? -9.602 3.537 14.742 1 95.31 487 PRO B O 1
ATOM 8218 N N . GLY B 1 488 ? -7.414 3.756 15.195 1 95 488 GLY B N 1
ATOM 8219 C CA . GLY B 1 488 ? -7.141 4.629 14.062 1 95 488 GLY B CA 1
ATOM 8220 C C . GLY B 1 488 ? -7.238 6.105 14.414 1 95 488 GLY B C 1
ATOM 8221 O O . GLY B 1 488 ? -6.965 6.965 13.578 1 95 488 GLY B O 1
ATOM 8222 N N . MET B 1 489 ? -7.695 6.379 15.727 1 96.56 489 MET B N 1
ATOM 8223 C CA . MET B 1 489 ? -7.672 7.766 16.188 1 96.56 489 MET B CA 1
ATOM 8224 C C . MET B 1 489 ? -8.453 8.664 15.234 1 96.56 489 MET B C 1
ATOM 8226 O O . MET B 1 489 ? -7.906 9.625 14.695 1 96.56 489 MET B O 1
ATOM 8230 N N . GLN B 1 490 ? -9.719 8.461 15.062 1 93.75 490 GLN B N 1
ATOM 8231 C CA . GLN B 1 490 ? -10.523 9.141 14.055 1 93.75 490 GLN B CA 1
ATOM 8232 C C . GLN B 1 490 ? -10.633 10.633 14.352 1 93.75 490 GLN B C 1
ATOM 8234 O O . GLN B 1 490 ? -10.555 11.047 15.508 1 93.75 490 GLN B O 1
ATOM 8239 N N . GLU B 1 491 ? -10.859 11.477 13.352 1 89.19 491 GLU B N 1
ATOM 8240 C CA . GLU B 1 491 ? -11.109 12.906 13.453 1 89.19 491 GLU B CA 1
ATOM 8241 C C . GLU B 1 491 ? -12.547 13.195 13.867 1 89.19 491 GLU B C 1
ATOM 8243 O O . GLU B 1 491 ? -13.484 12.602 13.328 1 89.19 491 GLU B O 1
ATOM 8248 N N . MET B 1 492 ? -12.578 14.047 14.828 1 87.62 492 MET B N 1
ATOM 8249 C CA . MET B 1 492 ? -13.914 14.344 15.352 1 87.62 492 MET B CA 1
ATOM 8250 C C . MET B 1 492 ? -14.352 15.758 14.961 1 87.62 492 MET B C 1
ATOM 8252 O O . MET B 1 492 ? -14.406 16.641 15.812 1 87.62 492 MET B O 1
ATOM 8256 N N . LEU B 1 493 ? -14.758 15.953 13.727 1 82.5 493 LEU B N 1
ATOM 8257 C CA . LEU B 1 493 ? -15.242 17.25 13.266 1 82.5 493 LEU B CA 1
ATOM 8258 C C . LEU B 1 493 ? -16.719 17.438 13.609 1 82.5 493 LEU B C 1
ATOM 8260 O O . LEU B 1 493 ? -17.141 18.531 13.961 1 82.5 493 LEU B O 1
ATOM 8264 N N . TYR B 1 494 ? -17.453 16.375 13.617 1 84 494 TYR B N 1
ATOM 8265 C CA . TYR B 1 494 ? -18.906 16.453 13.773 1 84 494 TYR B CA 1
ATOM 8266 C C . TYR B 1 494 ? -19.281 16.875 15.188 1 84 494 TYR B C 1
ATOM 8268 O O . TYR B 1 494 ? -20.094 17.797 15.375 1 84 494 TYR B O 1
ATOM 8276 N N . PRO B 1 495 ? -18.672 16.328 16.156 1 88.81 495 PRO B N 1
ATOM 8277 C CA . PRO B 1 495 ? -19.016 16.781 17.5 1 88.81 495 PRO B CA 1
ATOM 8278 C C . PRO B 1 495 ? -18.766 18.266 17.703 1 88.81 495 PRO B C 1
ATOM 8280 O O . PRO B 1 495 ? -19.594 18.969 18.297 1 88.81 495 PRO B O 1
ATOM 8283 N N . THR B 1 496 ? -17.672 18.734 17.203 1 86.94 496 THR B N 1
ATOM 8284 C CA . THR B 1 496 ? -17.344 20.156 17.375 1 86.94 496 THR B CA 1
ATOM 8285 C C . THR B 1 496 ? -18.312 21.031 16.578 1 86.94 496 THR B C 1
ATOM 8287 O O . THR B 1 496 ? -18.734 22.078 17.062 1 86.94 496 THR B O 1
ATOM 8290 N N . SER B 1 497 ? -18.656 20.625 15.406 1 82.94 497 SER B N 1
ATOM 8291 C CA . SER B 1 497 ? -19.594 21.359 14.562 1 82.94 497 SER B CA 1
ATOM 8292 C C . SER B 1 497 ? -20.984 21.391 15.188 1 82.94 497 SER B C 1
ATOM 8294 O O . SER B 1 497 ? -21.641 22.422 15.18 1 82.94 497 SER B O 1
ATOM 8296 N N . TYR B 1 498 ? -21.422 20.297 15.719 1 85.44 498 TYR B N 1
ATOM 8297 C CA . TYR B 1 498 ? -22.75 20.219 16.297 1 85.44 498 TYR B CA 1
ATOM 8298 C C . TYR B 1 498 ? -22.844 20.984 17.609 1 85.44 498 TYR B C 1
ATOM 8300 O O . TYR B 1 498 ? -23.875 21.562 17.922 1 85.44 498 TYR B O 1
ATOM 8308 N N . LEU B 1 499 ? -21.766 21.031 18.375 1 88.94 499 LEU B N 1
ATOM 8309 C CA . LEU B 1 499 ? -21.734 21.875 19.562 1 88.94 499 LEU B CA 1
ATOM 8310 C C . LEU B 1 499 ? -22 23.344 19.188 1 88.94 499 LEU B C 1
ATOM 8312 O O . LEU B 1 499 ? -22.766 24.031 19.859 1 88.94 499 LEU B O 1
ATOM 8316 N N . LYS B 1 500 ? -21.359 23.734 18.172 1 82.88 500 LYS B N 1
ATOM 8317 C CA . LYS B 1 500 ? -21.547 25.109 17.688 1 82.88 500 LYS B CA 1
ATOM 8318 C C . LYS B 1 500 ? -22.969 25.344 17.203 1 82.88 500 LYS B C 1
ATOM 8320 O O . LYS B 1 500 ? -23.578 26.375 17.516 1 82.88 500 LYS B O 1
ATOM 8325 N N . SER B 1 501 ? -23.438 24.391 16.469 1 79.56 501 SER B N 1
ATOM 8326 C CA . SER B 1 501 ? -24.781 24.5 15.906 1 79.56 501 SER B CA 1
ATOM 8327 C C . SER B 1 501 ? -25.844 24.562 17 1 79.56 501 SER B C 1
ATOM 8329 O O . SER B 1 501 ? -26.875 25.203 16.844 1 79.56 501 SER B O 1
ATOM 8331 N N . MET B 1 502 ? -25.562 23.984 18.094 1 85.12 502 MET B N 1
ATOM 8332 C CA . MET B 1 502 ? -26.516 23.938 19.203 1 85.12 502 MET B CA 1
ATOM 8333 C C . MET B 1 502 ? -26.297 25.094 20.156 1 85.12 502 MET B C 1
ATOM 8335 O O . MET B 1 502 ? -26.922 25.156 21.234 1 85.12 502 MET B O 1
ATOM 8339 N N . GLY B 1 503 ? -25.359 25.953 19.781 1 82.75 503 GLY B N 1
ATOM 8340 C CA . GLY B 1 503 ? -25.078 27.125 20.594 1 82.75 503 GLY B CA 1
ATOM 8341 C C . GLY B 1 503 ? -24.219 26.812 21.812 1 82.75 503 GLY B C 1
ATOM 8342 O O . GLY B 1 503 ? -24.172 27.594 22.766 1 82.75 503 GLY B O 1
ATOM 8343 N N . LEU B 1 504 ? -23.531 25.734 21.781 1 90.25 504 LEU B N 1
ATOM 8344 C CA . LEU B 1 504 ? -22.75 25.281 22.922 1 90.25 504 LEU B CA 1
ATOM 8345 C C . LEU B 1 504 ? -21.25 25.422 22.641 1 90.25 504 LEU B C 1
ATOM 8347 O O . LEU B 1 504 ? -20.422 25.062 23.469 1 90.25 504 LEU B O 1
ATOM 8351 N N . GLY B 1 505 ? -20.875 25.938 21.562 1 86.94 505 GLY B N 1
ATOM 8352 C CA . GLY B 1 505 ? -19.5 26 21.109 1 86.94 505 GLY B CA 1
ATOM 8353 C C . GLY B 1 505 ? -18.578 26.719 22.094 1 86.94 505 GLY B C 1
ATOM 8354 O O . GLY B 1 505 ? -17.469 26.25 22.359 1 86.94 505 GLY B O 1
ATOM 8355 N N . LYS B 1 506 ? -19.078 27.781 22.656 1 88.56 506 LYS B N 1
ATOM 8356 C CA . LYS B 1 506 ? -18.312 28.578 23.609 1 88.56 506 LYS B CA 1
ATOM 8357 C C . LYS B 1 506 ? -18.625 28.172 25.047 1 88.56 506 LYS B C 1
ATOM 8359 O O . LYS B 1 506 ? -17.875 28.5 25.969 1 88.56 506 LYS B O 1
ATOM 8364 N N . ALA B 1 507 ? -19.672 27.469 25.109 1 93.12 507 ALA B N 1
ATOM 8365 C CA . ALA B 1 507 ? -20.188 27.172 26.438 1 93.12 507 ALA B CA 1
ATOM 8366 C C . ALA B 1 507 ? -19.672 25.828 26.938 1 93.12 507 ALA B C 1
ATOM 8368 O O . ALA B 1 507 ? -19.797 25.516 28.141 1 93.12 507 ALA B O 1
ATOM 8369 N N . CYS B 1 508 ? -19.078 25.062 26.062 1 95.5 508 CYS B N 1
ATOM 8370 C CA . CYS B 1 508 ? -18.578 23.75 26.453 1 95.5 508 CYS B CA 1
ATOM 8371 C C . CYS B 1 508 ? -17.141 23.562 26 1 95.5 508 CYS B C 1
ATOM 8373 O O . CYS B 1 508 ? -16.672 24.25 25.094 1 95.5 508 CYS B O 1
ATOM 8375 N N . ALA B 1 509 ? -16.453 22.719 26.656 1 96.38 509 ALA B N 1
ATOM 8376 C CA . ALA B 1 509 ? -15.156 22.219 26.203 1 96.38 509 ALA B CA 1
ATOM 8377 C C . ALA B 1 509 ? -15.258 20.766 25.734 1 96.38 509 ALA B C 1
ATOM 8379 O O . ALA B 1 509 ? -16.188 20.047 26.109 1 96.38 509 ALA B O 1
ATOM 8380 N N . LEU B 1 510 ? -14.445 20.391 24.859 1 96.44 510 LEU B N 1
ATOM 8381 C CA . LEU B 1 510 ? -14.391 19.016 24.375 1 96.44 510 LEU B CA 1
ATOM 8382 C C . LEU B 1 510 ? -12.992 18.438 24.531 1 96.44 510 LEU B C 1
ATOM 8384 O O . LEU B 1 510 ? -12.008 19.062 24.141 1 96.44 510 LEU B O 1
ATOM 8388 N N . ILE B 1 511 ? -12.852 17.312 25.188 1 97.56 511 ILE B N 1
ATOM 8389 C CA . ILE B 1 511 ? -11.594 16.578 25.359 1 97.56 511 ILE B CA 1
ATOM 8390 C C . ILE B 1 511 ? -11.727 15.172 24.797 1 97.56 511 ILE B C 1
ATOM 8392 O O . ILE B 1 511 ? -12.758 14.523 24.969 1 97.56 511 ILE B O 1
ATOM 8396 N N . THR B 1 512 ? -10.688 14.695 24.094 1 97.94 512 THR B N 1
ATOM 8397 C CA . THR B 1 512 ? -10.742 13.344 23.531 1 97.94 512 THR B CA 1
ATOM 8398 C C . THR B 1 512 ? -9.344 12.766 23.391 1 97.94 512 THR B C 1
ATOM 8400 O O . THR B 1 512 ? -8.359 13.516 23.328 1 97.94 512 THR B O 1
ATOM 8403 N N . ASP B 1 513 ? -9.211 11.469 23.484 1 98.19 513 ASP B N 1
ATOM 8404 C CA . ASP B 1 513 ? -7.957 10.805 23.141 1 98.19 513 ASP B CA 1
ATOM 8405 C C . ASP B 1 513 ? -7.879 10.531 21.641 1 98.19 513 ASP B C 1
ATOM 8407 O O . ASP B 1 513 ? -6.887 9.984 21.156 1 98.19 513 ASP B O 1
ATOM 8411 N N . GLY B 1 514 ? -8.836 10.914 20.875 1 97.06 514 GLY B N 1
ATOM 8412 C CA . GLY B 1 514 ? -8.766 10.984 19.422 1 97.06 514 GLY B CA 1
ATOM 8413 C C . GLY B 1 514 ? -8.148 12.281 18.922 1 97.06 514 GLY B C 1
ATOM 8414 O O . GLY B 1 514 ? -7.25 12.836 19.562 1 97.06 514 GLY B O 1
ATOM 8415 N N . ARG B 1 515 ? -8.547 12.641 17.781 1 95.25 515 ARG B N 1
ATOM 8416 C CA . ARG B 1 515 ? -7.984 13.875 17.234 1 95.25 515 ARG B CA 1
ATOM 8417 C C . ARG B 1 515 ? -9.062 14.719 16.562 1 95.25 515 ARG B C 1
ATOM 8419 O O . ARG B 1 515 ? -10.195 14.266 16.406 1 95.25 515 ARG B O 1
ATOM 8426 N N . PHE B 1 516 ? -8.727 15.867 16.359 1 91.38 516 PHE B N 1
ATOM 8427 C CA . PHE B 1 516 ? -9.625 16.797 15.672 1 91.38 516 PHE B CA 1
ATOM 8428 C C . PHE B 1 516 ? -9.086 17.141 14.281 1 91.38 516 PHE B C 1
ATOM 8430 O O . PHE B 1 516 ? -7.887 17.031 14.031 1 91.38 516 PHE B O 1
ATOM 8437 N N . SER B 1 517 ? -10.016 17.469 13.453 1 82.56 517 SER B N 1
ATOM 8438 C CA . SER B 1 517 ? -9.625 17.922 12.125 1 82.56 517 SER B CA 1
ATOM 8439 C C . SER B 1 517 ? -8.953 19.297 12.188 1 82.56 517 SER B C 1
ATOM 8441 O O . SER B 1 517 ? -9.141 20.031 13.156 1 82.56 517 SER B O 1
ATOM 8443 N N . GLY B 1 518 ? -8.203 19.594 11.273 1 73 518 GLY B N 1
ATOM 8444 C CA . GLY B 1 518 ? -7.613 20.906 11.164 1 73 518 GLY B CA 1
ATOM 8445 C C . GLY B 1 518 ? -8.641 22.016 11.039 1 73 518 GLY B C 1
ATOM 8446 O O . GLY B 1 518 ? -8.344 23.188 11.297 1 73 518 GLY B O 1
ATOM 8447 N N . GLY B 1 519 ? -9.898 21.641 10.773 1 65.81 519 GLY B N 1
ATOM 8448 C CA . GLY B 1 519 ? -10.984 22.594 10.602 1 65.81 519 GLY B CA 1
ATOM 8449 C C . GLY B 1 519 ? -11.719 22.906 11.891 1 65.81 519 GLY B C 1
ATOM 8450 O O . GLY B 1 519 ? -12.664 23.688 11.906 1 65.81 519 GLY B O 1
ATOM 8451 N N . THR B 1 520 ? -11.195 22.375 12.953 1 75.06 520 THR B N 1
ATOM 8452 C CA . THR B 1 520 ? -11.875 22.516 14.234 1 75.06 520 THR B CA 1
ATOM 8453 C C . THR B 1 520 ? -11.484 23.828 14.914 1 75.06 520 THR B C 1
ATOM 8455 O O . THR B 1 520 ? -10.336 24.266 14.805 1 75.06 520 THR B O 1
ATOM 8458 N N . SER B 1 521 ? -12.516 24.484 15.508 1 72.75 521 SER B N 1
ATOM 8459 C CA . SER B 1 521 ? -12.297 25.656 16.344 1 72.75 521 SER B CA 1
ATOM 8460 C C . SER B 1 521 ? -12.977 25.516 17.703 1 72.75 521 SER B C 1
ATOM 8462 O O . SER B 1 521 ? -13.719 24.547 17.922 1 72.75 521 SER B O 1
ATOM 8464 N N . GLY B 1 522 ? -12.641 26.359 18.688 1 81.62 522 GLY B N 1
ATOM 8465 C CA . GLY B 1 522 ? -13.172 26.266 20.047 1 81.62 522 GLY B CA 1
ATOM 8466 C C . GLY B 1 522 ? -12.242 25.531 21 1 81.62 522 GLY B C 1
ATOM 8467 O O . GLY B 1 522 ? -11.109 25.219 20.641 1 81.62 522 GLY B O 1
ATOM 8468 N N . LEU B 1 523 ? -12.75 25.359 22.188 1 92.25 523 LEU B N 1
ATOM 8469 C CA . LEU B 1 523 ? -11.938 24.703 23.219 1 92.25 523 LEU B CA 1
ATOM 8470 C C . LEU B 1 523 ? -11.992 23.188 23.062 1 92.25 523 LEU B C 1
ATOM 8472 O O . LEU B 1 523 ? -12.648 22.516 23.859 1 92.25 523 LEU B O 1
ATOM 8476 N N . SER B 1 524 ? -11.305 22.734 22.062 1 93.75 524 SER B N 1
ATOM 8477 C CA . SER B 1 524 ? -11.219 21.312 21.734 1 93.75 524 SER B CA 1
ATOM 8478 C C . SER B 1 524 ? -9.812 20.781 21.969 1 93.75 524 SER B C 1
ATOM 8480 O O . SER B 1 524 ? -8.867 21.188 21.281 1 93.75 524 SER B O 1
ATOM 8482 N N . ILE B 1 525 ? -9.664 19.922 22.891 1 96.31 525 ILE B N 1
ATOM 8483 C CA . ILE B 1 525 ? -8.375 19.359 23.266 1 96.31 525 ILE B CA 1
ATOM 8484 C C . ILE B 1 525 ? -8.312 17.891 22.844 1 96.31 525 ILE B C 1
ATOM 8486 O O . ILE B 1 525 ? -9.109 17.078 23.312 1 96.31 525 ILE B O 1
ATOM 8490 N N . GLY B 1 526 ? -7.391 17.609 21.922 1 96.88 526 GLY B N 1
ATOM 8491 C CA . GLY B 1 526 ? -7.238 16.25 21.422 1 96.88 526 GLY B CA 1
ATOM 8492 C C . GLY B 1 526 ? -5.922 15.609 21.812 1 96.88 526 GLY B C 1
ATOM 8493 O O . GLY B 1 526 ? -5.168 16.172 22.609 1 96.88 526 GLY B O 1
ATOM 8494 N N . HIS B 1 527 ? -5.691 14.422 21.359 1 98 527 HIS B N 1
ATOM 8495 C CA . HIS B 1 527 ? -4.434 13.695 21.484 1 98 527 HIS B CA 1
ATOM 8496 C C . HIS B 1 527 ? -4.133 13.367 22.953 1 98 527 HIS B C 1
ATOM 8498 O O . HIS B 1 527 ? -2.967 13.305 23.344 1 98 527 HIS B O 1
ATOM 8504 N N . VAL B 1 528 ? -5.156 13.328 23.766 1 98.5 528 VAL B N 1
ATOM 8505 C CA . VAL B 1 528 ? -4.887 13.008 25.172 1 98.5 528 VAL B CA 1
ATOM 8506 C C . VAL B 1 528 ? -4.066 11.727 25.266 1 98.5 528 VAL B C 1
ATOM 8508 O O . VAL B 1 528 ? -4.477 10.68 24.766 1 98.5 528 VAL B O 1
ATOM 8511 N N . SER B 1 529 ? -2.979 11.867 25.922 1 98.38 529 SER B N 1
ATOM 8512 C CA . SER B 1 529 ? -2.035 10.758 26.031 1 98.38 529 SER B CA 1
ATOM 8513 C C . SER B 1 529 ? -1.603 10.539 27.469 1 98.38 529 SER B C 1
ATOM 8515 O O . SER B 1 529 ? -1.281 11.492 28.188 1 98.38 529 SER B O 1
ATOM 8517 N N . PRO B 1 530 ? -1.596 9.25 27.984 1 98 530 PRO B N 1
ATOM 8518 C CA . PRO B 1 530 ? -2.02 8.062 27.25 1 98 530 PRO B CA 1
ATOM 8519 C C . PRO B 1 530 ? -3.527 8.016 27.016 1 98 530 PRO B C 1
ATOM 8521 O O . PRO B 1 530 ? -4.297 8.57 27.812 1 98 530 PRO B O 1
ATOM 8524 N N . GLU B 1 531 ? -3.91 7.422 25.891 1 98.5 531 GLU B N 1
ATOM 8525 C CA . GLU B 1 531 ? -5.328 7.273 25.578 1 98.5 531 GLU B CA 1
ATOM 8526 C C . GLU B 1 531 ? -6.004 6.293 26.531 1 98.5 531 GLU B C 1
ATOM 8528 O O . GLU B 1 531 ? -5.332 5.562 27.266 1 98.5 531 GLU B O 1
ATOM 8533 N N . ALA B 1 532 ? -7.281 6.227 26.453 1 98.44 532 ALA B N 1
ATOM 8534 C CA . ALA B 1 532 ? -8.062 5.391 27.359 1 98.44 532 ALA B CA 1
ATOM 8535 C C . ALA B 1 532 ? -7.707 3.918 27.203 1 98.44 532 ALA B C 1
ATOM 8537 O O . ALA B 1 532 ? -7.465 3.215 28.188 1 98.44 532 ALA B O 1
ATOM 8538 N N . ALA B 1 533 ? -7.617 3.455 25.969 1 97.44 533 ALA B N 1
ATOM 8539 C CA . ALA B 1 533 ? -7.363 2.043 25.688 1 97.44 533 ALA B CA 1
ATOM 8540 C C . ALA B 1 533 ? -5.953 1.646 26.125 1 97.44 533 ALA B C 1
ATOM 8542 O O . ALA B 1 533 ? -5.66 0.458 26.281 1 97.44 533 ALA B O 1
ATOM 8543 N N . ALA B 1 534 ? -5.113 2.588 26.281 1 97 534 ALA B N 1
ATOM 8544 C CA . ALA B 1 534 ? -3.75 2.334 26.734 1 97 534 ALA B CA 1
ATOM 8545 C C . ALA B 1 534 ? -3.619 2.566 28.234 1 97 534 ALA B C 1
ATOM 8547 O O . ALA B 1 534 ? -2.508 2.646 28.766 1 97 534 ALA B O 1
ATOM 8548 N N . GLY B 1 535 ? -4.707 2.811 28.922 1 97.62 535 GLY B N 1
ATOM 8549 C CA . GLY B 1 535 ? -4.699 2.908 30.375 1 97.62 535 GLY B CA 1
ATOM 8550 C C . GLY B 1 535 ? -4.617 4.336 30.875 1 97.62 535 GLY B C 1
ATOM 8551 O O . GLY B 1 535 ? -4.336 4.574 32.062 1 97.62 535 GLY B O 1
ATOM 8552 N N . GLY B 1 536 ? -4.895 5.27 30.109 1 98.19 536 GLY B N 1
ATOM 8553 C CA . GLY B 1 536 ? -4.812 6.664 30.5 1 98.19 536 GLY B CA 1
ATOM 8554 C C . GLY B 1 536 ? -5.938 7.082 31.438 1 98.19 536 GLY B C 1
ATOM 8555 O O . GLY B 1 536 ? -7.02 6.496 31.406 1 98.19 536 GLY B O 1
ATOM 8556 N N . THR B 1 537 ? -5.723 8.133 32.156 1 98.44 537 THR B N 1
ATOM 8557 C CA . THR B 1 537 ? -6.66 8.641 33.156 1 98.44 537 THR B CA 1
ATOM 8558 C C . THR B 1 537 ? -7.977 9.047 32.5 1 98.44 537 THR B C 1
ATOM 8560 O O . THR B 1 537 ? -9.031 8.984 33.125 1 98.44 537 THR B O 1
ATOM 8563 N N . ILE B 1 538 ? -7.926 9.406 31.25 1 98.62 538 ILE B N 1
ATOM 8564 C CA . ILE B 1 538 ? -9.133 9.805 30.531 1 98.62 538 ILE B CA 1
ATOM 8565 C C . ILE B 1 538 ? -10.148 8.664 30.547 1 98.62 538 ILE B C 1
ATOM 8567 O O . ILE B 1 538 ? -11.359 8.891 30.5 1 98.62 538 ILE B O 1
ATOM 8571 N N . GLY B 1 539 ? -9.664 7.41 30.656 1 98.38 539 GLY B N 1
ATOM 8572 C CA . GLY B 1 539 ? -10.523 6.238 30.734 1 98.38 539 GLY B CA 1
ATOM 8573 C C . GLY B 1 539 ? -11.211 6.082 32.062 1 98.38 539 GLY B C 1
ATOM 8574 O O . GLY B 1 539 ? -12.156 5.309 32.219 1 98.38 539 GLY B O 1
ATOM 8575 N N . LEU B 1 540 ? -10.844 6.859 33.094 1 98.44 540 LEU B N 1
ATOM 8576 C CA . LEU B 1 540 ? -11.367 6.738 34.469 1 98.44 540 LEU B CA 1
ATOM 8577 C C . LEU B 1 540 ? -12.312 7.887 34.781 1 98.44 540 LEU B C 1
ATOM 8579 O O . LEU B 1 540 ? -12.914 7.918 35.875 1 98.44 540 LEU B O 1
ATOM 8583 N N . VAL B 1 541 ? -12.469 8.867 33.875 1 98.69 541 VAL B N 1
ATOM 8584 C CA . VAL B 1 541 ? -13.344 10.008 34.125 1 98.69 541 VAL B CA 1
ATOM 8585 C C . VAL B 1 541 ? -14.797 9.539 34.188 1 98.69 541 VAL B C 1
ATOM 8587 O O . VAL B 1 541 ? -15.219 8.688 33.406 1 98.69 541 VAL B O 1
ATOM 8590 N N . GLU B 1 542 ? -15.57 10.07 35.094 1 98.44 542 GLU B N 1
ATOM 8591 C CA . GLU B 1 542 ? -16.984 9.766 35.25 1 98.44 542 GLU B CA 1
ATOM 8592 C C . GLU B 1 542 ? -17.844 11.023 35.094 1 98.44 542 GLU B C 1
ATOM 8594 O O . GLU B 1 542 ? -17.344 12.141 35.281 1 98.44 542 GLU B O 1
ATOM 8599 N N . ASN B 1 543 ? -19.078 10.781 34.75 1 98.38 543 ASN B N 1
ATOM 8600 C CA . ASN B 1 543 ? -20 11.898 34.656 1 98.38 543 ASN B CA 1
ATOM 8601 C C . ASN B 1 543 ? -20.031 12.711 35.938 1 98.38 543 ASN B C 1
ATOM 8603 O O . ASN B 1 543 ? -20.094 12.148 37.031 1 98.38 543 ASN B O 1
ATOM 8607 N N . GLY B 1 544 ? -19.875 14.016 35.75 1 98.25 544 GLY B N 1
ATOM 8608 C CA . GLY B 1 544 ? -19.969 14.891 36.906 1 98.25 544 GLY B CA 1
ATOM 8609 C C . GLY B 1 544 ? -18.625 15.281 37.5 1 98.25 544 GLY B C 1
ATOM 8610 O O . GLY B 1 544 ? -18.531 16.234 38.281 1 98.25 544 GLY B O 1
ATOM 8611 N N . ASP B 1 545 ? -17.594 14.539 37.156 1 98.69 545 ASP B N 1
ATOM 8612 C CA . ASP B 1 545 ? -16.25 14.93 37.594 1 98.69 545 ASP B CA 1
ATOM 8613 C C . ASP B 1 545 ? -15.898 16.328 37.125 1 98.69 545 ASP B C 1
ATOM 8615 O O . ASP B 1 545 ? -16.203 16.703 36 1 98.69 545 ASP B O 1
ATOM 8619 N N . THR B 1 546 ? -15.258 17.047 37.938 1 98.69 546 THR B N 1
ATOM 8620 C CA . THR B 1 546 ? -14.852 18.391 37.531 1 98.69 546 THR B CA 1
ATOM 8621 C C . THR B 1 546 ? -13.516 18.344 36.781 1 98.69 546 THR B C 1
ATOM 8623 O O . THR B 1 546 ? -12.547 17.75 37.281 1 98.69 546 THR B O 1
ATOM 8626 N N . ILE B 1 547 ? -13.461 18.938 35.656 1 98.75 547 ILE B N 1
ATOM 8627 C CA . ILE B 1 547 ? -12.234 19.078 34.875 1 98.75 547 ILE B CA 1
ATOM 8628 C C . ILE B 1 547 ? -11.883 20.562 34.75 1 98.75 547 ILE B C 1
ATOM 8630 O O . ILE B 1 547 ? -12.75 21.391 34.438 1 98.75 547 ILE B O 1
ATOM 8634 N N . ARG B 1 548 ? -10.68 20.906 35.031 1 98.56 548 ARG B N 1
ATOM 8635 C CA . ARG B 1 548 ? -10.18 22.266 34.906 1 98.56 548 ARG B CA 1
ATOM 8636 C C . ARG B 1 548 ? -9.164 22.359 33.781 1 98.56 548 ARG B C 1
ATOM 8638 O O . ARG B 1 548 ? -8.203 21.594 33.719 1 98.56 548 ARG B O 1
ATOM 8645 N N . ILE B 1 549 ? -9.43 23.203 32.875 1 98.06 549 ILE B N 1
ATOM 8646 C CA . ILE B 1 549 ? -8.555 23.5 31.734 1 98.06 549 ILE B CA 1
ATOM 8647 C C . ILE B 1 549 ? -7.969 24.906 31.875 1 98.06 549 ILE B C 1
ATOM 8649 O O . ILE B 1 549 ? -8.703 25.859 32.125 1 98.06 549 ILE B O 1
ATOM 8653 N N . ASN B 1 550 ? -6.73 25.031 31.844 1 97.12 550 ASN B N 1
ATOM 8654 C CA . ASN B 1 550 ? -6.031 26.312 31.875 1 97.12 550 ASN B CA 1
ATOM 8655 C C . ASN B 1 550 ? -4.945 26.391 30.812 1 97.12 550 ASN B C 1
ATOM 8657 O O . ASN B 1 550 ? -3.836 25.891 31.016 1 97.12 550 ASN B O 1
ATOM 8661 N N . ILE B 1 551 ? -5.172 27.031 29.672 1 94.69 551 ILE B N 1
ATOM 8662 C CA . ILE B 1 551 ? -4.273 27.062 28.531 1 94.69 551 ILE B CA 1
ATOM 8663 C C . ILE B 1 551 ? -3.045 27.906 28.875 1 94.69 551 ILE B C 1
ATOM 8665 O O . ILE B 1 551 ? -1.912 27.516 28.594 1 94.69 551 ILE B O 1
ATOM 8669 N N . PRO B 1 552 ? -3.152 29.094 29.562 1 93.06 552 PRO B N 1
ATOM 8670 C CA . PRO B 1 552 ? -1.978 29.906 29.891 1 93.06 552 PRO B CA 1
ATOM 8671 C C . PRO B 1 552 ? -0.964 29.156 30.75 1 93.06 552 PRO B C 1
ATOM 8673 O O . PRO B 1 552 ? 0.244 29.281 30.547 1 93.06 552 PRO B O 1
ATOM 8676 N N . THR B 1 553 ? -1.482 28.375 31.672 1 95.62 553 THR B N 1
ATOM 8677 C CA . THR B 1 553 ? -0.576 27.641 32.562 1 95.62 553 THR B CA 1
ATOM 8678 C C . THR B 1 553 ? -0.331 26.234 32.031 1 95.62 553 THR B C 1
ATOM 8680 O O . THR B 1 553 ? 0.415 25.469 32.625 1 95.62 553 THR B O 1
ATOM 8683 N N . ARG B 1 554 ? -0.955 25.875 30.906 1 96.88 554 ARG B N 1
ATOM 8684 C CA . ARG B 1 554 ? -0.79 24.625 30.188 1 96.88 554 ARG B CA 1
ATOM 8685 C C . ARG B 1 554 ? -1.22 23.438 31.031 1 96.88 554 ARG B C 1
ATOM 8687 O O . ARG B 1 554 ? -0.514 22.422 31.109 1 96.88 554 ARG B O 1
ATOM 8694 N N . GLU B 1 555 ? -2.455 23.547 31.609 1 97.62 555 GLU B N 1
ATOM 8695 C CA . GLU B 1 555 ? -2.908 22.531 32.562 1 97.62 555 GLU B CA 1
ATOM 8696 C C . GLU B 1 555 ? -4.223 21.906 32.094 1 97.62 555 GLU B C 1
ATOM 8698 O O . GLU B 1 555 ? -5.105 22.594 31.594 1 97.62 555 GLU B O 1
ATOM 8703 N N . LEU B 1 556 ? -4.348 20.656 32.188 1 98.44 556 LEU B N 1
ATOM 8704 C CA . LEU B 1 556 ? -5.547 19.844 32.031 1 98.44 556 LEU B CA 1
ATOM 8705 C C . LEU B 1 556 ? -5.703 18.891 33.219 1 98.44 556 LEU B C 1
ATOM 8707 O O . LEU B 1 556 ? -5.031 17.859 33.281 1 98.44 556 LEU B O 1
ATOM 8711 N N . VAL B 1 557 ? -6.684 19.219 34.156 1 98.38 557 VAL B N 1
ATOM 8712 C CA . VAL B 1 557 ? -6.676 18.531 35.469 1 98.38 557 VAL B CA 1
ATOM 8713 C C . VAL B 1 557 ? -8.062 17.984 35.75 1 98.38 557 VAL B C 1
ATOM 8715 O O . VAL B 1 557 ? -9.062 18.703 35.656 1 98.38 557 VAL B O 1
ATOM 8718 N N . LEU B 1 558 ? -8.109 16.797 36.031 1 98.69 558 LEU B N 1
ATOM 8719 C CA . LEU B 1 558 ? -9.281 16.172 36.625 1 98.69 558 LEU B CA 1
ATOM 8720 C C . LEU B 1 558 ? -9.273 16.375 38.156 1 98.69 558 LEU B C 1
ATOM 8722 O O . LEU B 1 558 ? -8.406 15.852 38.844 1 98.69 558 LEU B O 1
ATOM 8726 N N . GLU B 1 559 ? -10.258 17.109 38.625 1 98.38 559 GLU B N 1
ATOM 8727 C CA . GLU B 1 559 ? -10.297 17.438 40.062 1 98.38 559 GLU B CA 1
ATOM 8728 C C . GLU B 1 559 ? -10.984 16.328 40.844 1 98.38 559 GLU B C 1
ATOM 8730 O O . GLU B 1 559 ? -12.016 16.562 41.5 1 98.38 559 GLU B O 1
ATOM 8735 N N . VAL B 1 560 ? -10.43 15.258 40.875 1 98.25 560 VAL B N 1
ATOM 8736 C CA . VAL B 1 560 ? -10.812 14.07 41.625 1 98.25 560 VAL B CA 1
ATOM 8737 C C . VAL B 1 560 ? -9.633 13.609 42.469 1 98.25 560 VAL B C 1
ATOM 8739 O O . VAL B 1 560 ? -8.484 13.625 42.031 1 98.25 560 VAL B O 1
ATOM 8742 N N . ALA B 1 561 ? -9.938 13.188 43.688 1 97.56 561 ALA B N 1
ATOM 8743 C CA . ALA B 1 561 ? -8.883 12.789 44.625 1 97.56 561 ALA B CA 1
ATOM 8744 C C . ALA B 1 561 ? -8.133 11.57 44.094 1 97.56 561 ALA B C 1
ATOM 8746 O O . ALA B 1 561 ? -8.727 10.664 43.5 1 97.56 561 ALA B O 1
ATOM 8747 N N . ASP B 1 562 ? -6.828 11.547 44.344 1 97.06 562 ASP B N 1
ATOM 8748 C CA . ASP B 1 562 ? -5.957 10.469 43.875 1 97.06 562 ASP B CA 1
ATOM 8749 C C . ASP B 1 562 ? -6.445 9.117 44.375 1 97.06 562 ASP B C 1
ATOM 8751 O O . ASP B 1 562 ? -6.348 8.109 43.656 1 97.06 562 ASP B O 1
ATOM 8755 N N . GLU B 1 563 ? -6.949 9.094 45.562 1 97.75 563 GLU B N 1
ATOM 8756 C CA . GLU B 1 563 ? -7.434 7.848 46.125 1 97.75 563 GLU B CA 1
ATOM 8757 C C . GLU B 1 563 ? -8.641 7.312 45.375 1 97.75 563 GLU B C 1
ATOM 8759 O O . GLU B 1 563 ? -8.773 6.102 45.188 1 97.75 563 GLU B O 1
ATOM 8764 N N . VAL B 1 564 ? -9.461 8.25 45 1 98.19 564 VAL B N 1
ATOM 8765 C CA . VAL B 1 564 ? -10.633 7.863 44.25 1 98.19 564 VAL B CA 1
ATOM 8766 C C . VAL B 1 564 ? -10.203 7.32 42.875 1 98.19 564 VAL B C 1
ATOM 8768 O O . VAL B 1 564 ? -10.727 6.301 42.406 1 98.19 564 VAL B O 1
ATOM 8771 N N . LEU B 1 565 ? -9.273 7.941 42.25 1 98.06 565 LEU B N 1
ATOM 8772 C CA . LEU B 1 565 ? -8.781 7.496 40.969 1 98.06 565 LEU B CA 1
ATOM 8773 C C . LEU B 1 565 ? -8.102 6.137 41.062 1 98.06 565 LEU B C 1
ATOM 8775 O O . LEU B 1 565 ? -8.234 5.297 40.188 1 98.06 565 LEU B O 1
ATOM 8779 N N . ALA B 1 566 ? -7.375 5.969 42.125 1 97.88 566 ALA B N 1
ATOM 8780 C CA . ALA B 1 566 ? -6.73 4.68 42.375 1 97.88 566 ALA B CA 1
ATOM 8781 C C . ALA B 1 566 ? -7.77 3.566 42.5 1 97.88 566 ALA B C 1
ATOM 8783 O O . ALA B 1 566 ? -7.562 2.455 42 1 97.88 566 ALA B O 1
ATOM 8784 N N . THR B 1 567 ? -8.867 3.922 43.219 1 98.38 567 THR B N 1
ATOM 8785 C CA . THR B 1 567 ? -9.953 2.967 43.375 1 98.38 567 THR B CA 1
ATOM 8786 C C . THR B 1 567 ? -10.602 2.645 42.031 1 98.38 567 THR B C 1
ATOM 8788 O O . THR B 1 567 ? -10.883 1.482 41.75 1 98.38 567 THR B O 1
ATOM 8791 N N . ARG B 1 568 ? -10.766 3.658 41.25 1 98.44 568 ARG B N 1
ATOM 8792 C CA . ARG B 1 568 ? -11.352 3.461 39.938 1 98.44 568 ARG B CA 1
ATOM 8793 C C . ARG B 1 568 ? -10.445 2.609 39.062 1 98.44 568 ARG B C 1
ATOM 8795 O O . ARG B 1 568 ? -10.922 1.771 38.281 1 98.44 568 ARG B O 1
ATOM 8802 N N . ARG B 1 569 ? -9.164 2.811 39.125 1 98.31 569 ARG B N 1
ATOM 8803 C CA . ARG B 1 569 ? -8.188 2.064 38.344 1 98.31 569 ARG B CA 1
ATOM 8804 C C . ARG B 1 569 ? -8.195 0.587 38.719 1 98.31 569 ARG B C 1
ATOM 8806 O O . ARG B 1 569 ? -8.164 -0.283 37.844 1 98.31 569 ARG B O 1
ATOM 8813 N N . THR B 1 570 ? -8.242 0.367 40 1 98.25 570 THR B N 1
ATOM 8814 C CA . THR B 1 570 ? -8.297 -1.008 40.469 1 98.25 570 THR B CA 1
ATOM 8815 C C . THR B 1 570 ? -9.555 -1.711 39.969 1 98.25 570 THR B C 1
ATOM 8817 O O . THR B 1 570 ? -9.492 -2.859 39.531 1 98.25 570 THR B O 1
ATOM 8820 N N . ALA B 1 571 ? -10.656 -1 40.062 1 98.19 571 ALA B N 1
ATOM 8821 C CA . ALA B 1 571 ? -11.914 -1.55 39.562 1 98.19 571 ALA B CA 1
ATOM 8822 C C . ALA B 1 571 ? -11.844 -1.819 38.062 1 98.19 571 ALA B C 1
ATOM 8824 O O . ALA B 1 571 ? -12.383 -2.818 37.594 1 98.19 571 ALA B O 1
ATOM 8825 N N . MET B 1 572 ? -11.227 -0.905 37.375 1 98.19 572 MET B N 1
ATOM 8826 C CA . MET B 1 572 ? -11.062 -1.052 35.938 1 98.19 572 MET B CA 1
ATOM 8827 C C . MET B 1 572 ? -10.227 -2.283 35.594 1 98.19 572 MET B C 1
ATOM 8829 O O . MET B 1 572 ? -10.609 -3.09 34.75 1 98.19 572 MET B O 1
ATOM 8833 N N . GLU B 1 573 ? -9.125 -2.447 36.25 1 97.81 573 GLU B N 1
ATOM 8834 C CA . GLU B 1 573 ? -8.227 -3.574 36.031 1 97.81 573 GLU B CA 1
ATOM 8835 C C . GLU B 1 573 ? -8.906 -4.898 36.375 1 97.81 573 GLU B C 1
ATOM 8837 O O . GLU B 1 573 ? -8.648 -5.918 35.75 1 97.81 573 GLU B O 1
ATOM 8842 N N . ALA B 1 574 ? -9.75 -4.887 37.312 1 97.56 574 ALA B N 1
ATOM 8843 C CA . ALA B 1 574 ? -10.445 -6.086 37.781 1 97.56 574 ALA B CA 1
ATOM 8844 C C . ALA B 1 574 ? -11.414 -6.605 36.719 1 97.56 574 ALA B C 1
ATOM 8846 O O . ALA B 1 574 ? -11.867 -7.75 36.781 1 97.56 574 ALA B O 1
ATOM 8847 N N . ARG B 1 575 ? -11.664 -5.742 35.781 1 96.31 575 ARG B N 1
ATOM 8848 C CA . ARG B 1 575 ? -12.57 -6.152 34.719 1 96.31 575 ARG B CA 1
ATOM 8849 C C . ARG B 1 575 ? -11.914 -7.188 33.812 1 96.31 575 ARG B C 1
ATOM 8851 O O . ARG B 1 575 ? -12.578 -7.773 32.938 1 96.31 575 ARG B O 1
ATOM 8858 N N . GLY B 1 576 ? -10.609 -7.477 33.875 1 94.56 576 GLY B N 1
ATOM 8859 C CA . GLY B 1 576 ? -9.914 -8.508 33.125 1 94.56 576 GLY B CA 1
ATOM 8860 C C . GLY B 1 576 ? -9.867 -8.234 31.641 1 94.56 576 GLY B C 1
ATOM 8861 O O . GLY B 1 576 ? -9.43 -7.16 31.219 1 94.56 576 GLY B O 1
ATOM 8862 N N . ALA B 1 577 ? -10.477 -9.102 30.891 1 90.19 577 ALA B N 1
ATOM 8863 C CA . ALA B 1 577 ? -10.438 -9.016 29.422 1 90.19 577 ALA B CA 1
ATOM 8864 C C . ALA B 1 577 ? -11.242 -7.82 28.922 1 90.19 577 ALA B C 1
ATOM 8866 O O . ALA B 1 577 ? -11.016 -7.336 27.812 1 90.19 577 ALA B O 1
ATOM 8867 N N . LYS B 1 578 ? -12.133 -7.242 29.797 1 93.75 578 LYS B N 1
ATOM 8868 C CA . LYS B 1 578 ? -12.977 -6.113 29.422 1 93.75 578 LYS B CA 1
ATOM 8869 C C . LYS B 1 578 ? -12.391 -4.797 29.922 1 93.75 578 LYS B C 1
ATOM 8871 O O . LYS B 1 578 ? -12.961 -3.729 29.688 1 93.75 578 LYS B O 1
ATOM 8876 N N . ALA B 1 579 ? -11.203 -4.863 30.547 1 96.75 579 ALA B N 1
ATOM 8877 C CA . ALA B 1 579 ? -10.562 -3.646 31.031 1 96.75 579 ALA B CA 1
ATOM 8878 C C . ALA B 1 579 ? -10.156 -2.732 29.891 1 96.75 579 ALA B C 1
ATOM 8880 O O . ALA B 1 579 ? -9.719 -3.207 28.828 1 96.75 579 ALA B O 1
ATOM 8881 N N . TRP B 1 580 ? -10.352 -1.419 30.203 1 97.25 580 TRP B N 1
ATOM 8882 C CA . TRP B 1 580 ? -9.891 -0.365 29.312 1 97.25 580 TRP B CA 1
ATOM 8883 C C . TRP B 1 580 ? -10.516 -0.51 27.922 1 97.25 580 TRP B C 1
ATOM 8885 O O . TRP B 1 580 ? -9.844 -0.303 26.906 1 97.25 580 TRP B O 1
ATOM 8895 N N . LYS B 1 581 ? -11.695 -1.06 27.812 1 95.88 581 LYS B N 1
ATOM 8896 C CA . LYS B 1 581 ? -12.539 -1.146 26.625 1 95.88 581 LYS B CA 1
ATOM 8897 C C . LYS B 1 581 ? -13.883 -0.462 26.859 1 95.88 581 LYS B C 1
ATOM 8899 O O . LYS B 1 581 ? -14.328 -0.327 28 1 95.88 581 LYS B O 1
ATOM 8904 N N . PRO B 1 582 ? -14.469 0.071 25.719 1 96.12 582 PRO B N 1
ATOM 8905 C CA . PRO B 1 582 ? -15.82 0.624 25.906 1 96.12 582 PRO B CA 1
ATOM 8906 C C . PRO B 1 582 ? -16.797 -0.396 26.469 1 96.12 582 PRO B C 1
ATOM 8908 O O . PRO B 1 582 ? -16.703 -1.59 26.172 1 96.12 582 PRO B O 1
ATOM 8911 N N . VAL B 1 583 ? -17.781 0.066 27.188 1 93.31 583 VAL B N 1
ATOM 8912 C CA . VAL B 1 583 ? -18.734 -0.811 27.844 1 93.31 583 VAL B CA 1
ATOM 8913 C C . VAL B 1 583 ? -19.781 -1.296 26.844 1 93.31 583 VAL B C 1
ATOM 8915 O O . VAL B 1 583 ? -20.141 -2.475 26.828 1 93.31 583 VAL B O 1
ATOM 8918 N N . SER B 1 584 ? -20.328 -0.391 25.938 1 91.31 584 SER B N 1
ATOM 8919 C CA . SER B 1 584 ? -21.469 -0.775 25.109 1 91.31 584 SER B CA 1
ATOM 8920 C C . SER B 1 584 ? -21.281 -0.328 23.672 1 91.31 584 SER B C 1
ATOM 8922 O O . SER B 1 584 ? -22.219 -0.368 22.875 1 91.31 584 SER B O 1
ATOM 8924 N N . ARG B 1 585 ? -20.141 0.078 23.281 1 92.81 585 ARG B N 1
ATOM 8925 C CA . ARG B 1 585 ? -19.922 0.543 21.922 1 92.81 585 ARG B CA 1
ATOM 8926 C C . ARG B 1 585 ? -19.984 -0.616 20.938 1 92.81 585 ARG B C 1
ATOM 8928 O O . ARG B 1 585 ? -19.359 -1.657 21.156 1 92.81 585 ARG B O 1
ATOM 8935 N N . GLU B 1 586 ? -20.797 -0.429 19.922 1 91.19 586 GLU B N 1
ATOM 8936 C CA . GLU B 1 586 ? -20.828 -1.377 18.812 1 91.19 586 GLU B CA 1
ATOM 8937 C C . GLU B 1 586 ? -20.125 -0.811 17.578 1 91.19 586 GLU B C 1
ATOM 8939 O O . GLU B 1 586 ? -20.562 0.194 17.016 1 91.19 586 GLU B O 1
ATOM 8944 N N . ARG B 1 587 ? -19 -1.431 17.25 1 92.88 587 ARG B N 1
ATOM 8945 C CA . ARG B 1 587 ? -18.188 -0.988 16.109 1 92.88 587 ARG B CA 1
ATOM 8946 C C . ARG B 1 587 ? -17.531 -2.176 15.406 1 92.88 587 ARG B C 1
ATOM 8948 O O . ARG B 1 587 ? -16.922 -3.031 16.047 1 92.88 587 ARG B O 1
ATOM 8955 N N . ALA B 1 588 ? -17.781 -2.193 14.055 1 92 588 ALA B N 1
ATOM 8956 C CA . ALA B 1 588 ? -17.062 -3.205 13.273 1 92 588 ALA B CA 1
ATOM 8957 C C . ALA B 1 588 ? -15.617 -2.807 13.039 1 92 588 ALA B C 1
ATOM 8959 O O . ALA B 1 588 ? -15.336 -1.729 12.516 1 92 588 ALA B O 1
ATOM 8960 N N . VAL B 1 589 ? -14.688 -3.631 13.523 1 95.19 589 VAL B N 1
ATOM 8961 C CA . VAL B 1 589 ? -13.258 -3.4 13.344 1 95.19 589 VAL B CA 1
ATOM 8962 C C . VAL B 1 589 ? -12.641 -4.562 12.578 1 95.19 589 VAL B C 1
ATOM 8964 O O . VAL B 1 589 ? -12.664 -5.707 13.039 1 95.19 589 VAL B O 1
ATOM 8967 N N . SER B 1 590 ? -12.117 -4.348 11.375 1 95.94 590 SER B N 1
ATOM 8968 C CA . SER B 1 590 ? -11.523 -5.391 10.539 1 95.94 590 SER B CA 1
ATOM 8969 C C . SER B 1 590 ? -10.242 -5.938 11.164 1 95.94 590 SER B C 1
ATOM 8971 O O . SER B 1 590 ? -9.664 -5.312 12.055 1 95.94 590 SER B O 1
ATOM 8973 N N . PHE B 1 591 ? -9.727 -7.078 10.695 1 96.38 591 PHE B N 1
ATOM 8974 C CA . PHE B 1 591 ? -8.484 -7.664 11.195 1 96.38 591 PHE B CA 1
ATOM 8975 C C . PHE B 1 591 ? -7.293 -6.773 10.859 1 96.38 591 PHE B C 1
ATOM 8977 O O . PHE B 1 591 ? -6.332 -6.707 11.625 1 96.38 591 PHE B O 1
ATOM 8984 N N . ALA B 1 592 ? -7.355 -6.102 9.727 1 96.56 592 ALA B N 1
ATOM 8985 C CA . ALA B 1 592 ? -6.289 -5.172 9.359 1 96.56 592 ALA B CA 1
ATOM 8986 C C . ALA B 1 592 ? -6.18 -4.035 10.367 1 96.56 592 ALA B C 1
ATOM 8988 O O . ALA B 1 592 ? -5.074 -3.648 10.758 1 96.56 592 ALA B O 1
ATOM 8989 N N . LEU B 1 593 ? -7.336 -3.484 10.812 1 97.5 593 LEU B N 1
ATOM 8990 C CA . LEU B 1 593 ? -7.348 -2.408 11.797 1 97.5 593 LEU B CA 1
ATOM 8991 C C . LEU B 1 593 ? -6.934 -2.926 13.172 1 97.5 593 LEU B C 1
ATOM 8993 O O . LEU B 1 593 ? -6.301 -2.205 13.945 1 97.5 593 LEU B O 1
ATOM 8997 N N . ARG B 1 594 ? -7.324 -4.164 13.484 1 97.12 594 ARG B N 1
ATOM 8998 C CA . ARG B 1 594 ? -6.895 -4.762 14.75 1 97.12 594 ARG B CA 1
ATOM 8999 C C . ARG B 1 594 ? -5.379 -4.934 14.781 1 97.12 594 ARG B C 1
ATOM 9001 O O . ARG B 1 594 ? -4.758 -4.781 15.836 1 97.12 594 ARG B O 1
ATOM 9008 N N . ALA B 1 595 ? -4.805 -5.324 13.625 1 96.94 595 ALA B N 1
ATOM 9009 C CA . ALA B 1 595 ? -3.35 -5.434 13.531 1 96.94 595 ALA B CA 1
ATOM 9010 C C . ALA B 1 595 ? -2.682 -4.086 13.805 1 96.94 595 ALA B C 1
ATOM 9012 O O . ALA B 1 595 ? -1.673 -4.016 14.508 1 96.94 595 ALA B O 1
ATOM 9013 N N . TYR B 1 596 ? -3.209 -3.014 13.266 1 97.06 596 TYR B N 1
ATOM 9014 C CA . TYR B 1 596 ? -2.705 -1.681 13.578 1 97.06 596 TYR B CA 1
ATOM 9015 C C . TYR B 1 596 ? -2.801 -1.396 15.07 1 97.06 596 TYR B C 1
ATOM 9017 O O . TYR B 1 596 ? -1.832 -0.946 15.688 1 97.06 596 TYR B O 1
ATOM 9025 N N . ALA B 1 597 ? -3.979 -1.651 15.633 1 97 597 ALA B N 1
ATOM 9026 C CA . ALA B 1 597 ? -4.27 -1.345 17.031 1 97 597 ALA B CA 1
ATOM 9027 C C . ALA B 1 597 ? -3.293 -2.059 17.953 1 97 597 ALA B C 1
ATOM 9029 O O . ALA B 1 597 ? -2.863 -1.493 18.969 1 97 597 ALA B O 1
ATOM 9030 N N . MET B 1 598 ? -2.936 -3.258 17.578 1 95.94 598 MET B N 1
ATOM 9031 C CA . MET B 1 598 ? -2.074 -4.102 18.406 1 95.94 598 MET B CA 1
ATOM 9032 C C . MET B 1 598 ? -0.702 -3.463 18.594 1 95.94 598 MET B C 1
ATOM 9034 O O . MET B 1 598 ? -0.084 -3.604 19.656 1 95.94 598 MET B O 1
ATOM 9038 N N . LEU B 1 599 ? -0.264 -2.666 17.594 1 96.5 599 LEU B N 1
ATOM 9039 C CA . LEU B 1 599 ? 1.107 -2.166 17.609 1 96.5 599 LEU B CA 1
ATOM 9040 C C . LEU B 1 599 ? 1.135 -0.655 17.812 1 96.5 599 LEU B C 1
ATOM 9042 O O . LEU B 1 599 ? 2.207 -0.062 17.938 1 96.5 599 LEU B O 1
ATOM 9046 N N . ALA B 1 600 ? 0.008 -0.052 17.922 1 96.69 600 ALA B N 1
ATOM 9047 C CA . ALA B 1 600 ? -0.063 1.407 17.922 1 96.69 600 ALA B CA 1
ATOM 9048 C C . ALA B 1 600 ? 0.429 1.986 19.25 1 96.69 600 ALA B C 1
ATOM 9050 O O . ALA B 1 600 ? 0.079 1.487 20.312 1 96.69 600 ALA B O 1
ATOM 9051 N N . THR B 1 601 ? 1.237 3.025 19.188 1 97.5 601 THR B N 1
ATOM 9052 C CA . THR B 1 601 ? 1.576 3.844 20.344 1 97.5 601 THR B CA 1
ATOM 9053 C C . THR B 1 601 ? 0.578 4.984 20.516 1 97.5 601 THR B C 1
ATOM 9055 O O . THR B 1 601 ? -0.263 5.215 19.641 1 97.5 601 THR B O 1
ATOM 9058 N N . SER B 1 602 ? 0.681 5.613 21.656 1 97.56 602 SER B N 1
ATOM 9059 C CA . SER B 1 602 ? -0.201 6.746 21.922 1 97.56 602 SER B CA 1
ATOM 9060 C C . SER B 1 602 ? 0.185 7.953 21.062 1 97.56 602 SER B C 1
ATOM 9062 O O . SER B 1 602 ? 1.234 7.953 20.422 1 97.56 602 SER B O 1
ATOM 9064 N N . ALA B 1 603 ? -0.625 8.945 21.078 1 97.62 603 ALA B N 1
ATOM 9065 C CA . ALA B 1 603 ? -0.478 10.117 20.219 1 97.62 603 ALA B CA 1
ATOM 9066 C C . ALA B 1 603 ? 0.827 10.852 20.516 1 97.62 603 ALA B C 1
ATOM 9068 O O . ALA B 1 603 ? 1.438 11.43 19.609 1 97.62 603 ALA B O 1
ATOM 9069 N N . ASP B 1 604 ? 1.342 10.789 21.734 1 97.25 604 ASP B N 1
ATOM 9070 C CA . ASP B 1 604 ? 2.543 11.508 22.156 1 97.25 604 ASP B CA 1
ATOM 9071 C C . ASP B 1 604 ? 3.783 10.953 21.469 1 97.25 604 ASP B C 1
ATOM 9073 O O . ASP B 1 604 ? 4.84 11.586 21.469 1 97.25 604 ASP B O 1
ATOM 9077 N N . GLN B 1 605 ? 3.596 9.789 20.875 1 97 605 GLN B N 1
ATOM 9078 C CA . GLN B 1 605 ? 4.699 9.172 20.141 1 97 605 GLN B CA 1
ATOM 9079 C C . GLN B 1 605 ? 4.41 9.125 18.641 1 97 605 GLN B C 1
ATOM 9081 O O . GLN B 1 605 ? 5.102 8.43 17.891 1 97 605 GLN B O 1
ATOM 9086 N N . GLY B 1 606 ? 3.354 9.734 18.25 1 97.25 606 GLY B N 1
ATOM 9087 C CA . GLY B 1 606 ? 3.043 9.828 16.844 1 97.25 606 GLY B CA 1
ATOM 9088 C C . GLY B 1 606 ? 2.109 8.734 16.359 1 97.25 606 GLY B C 1
ATOM 9089 O O . GLY B 1 606 ? 1.925 8.555 15.156 1 97.25 606 GLY B O 1
ATOM 9090 N N . ALA B 1 607 ? 1.514 7.879 17.297 1 97.62 607 ALA B N 1
ATOM 9091 C CA . ALA B 1 607 ? 0.605 6.789 16.953 1 97.62 607 ALA B CA 1
ATOM 9092 C C . ALA B 1 607 ? 1.241 5.855 15.93 1 97.62 607 ALA B C 1
ATOM 9094 O O . ALA B 1 607 ? 0.584 5.426 14.977 1 97.62 607 ALA B O 1
ATOM 9095 N N . VAL B 1 608 ? 2.541 5.582 16.031 1 97 608 VAL B N 1
ATOM 9096 C CA . VAL B 1 608 ? 3.291 4.695 15.148 1 97 608 VAL B CA 1
ATOM 9097 C C . VAL B 1 608 ? 3.377 3.301 15.766 1 97 608 VAL B C 1
ATOM 9099 O O . VAL B 1 608 ? 2.885 3.072 16.875 1 97 608 VAL B O 1
ATOM 9102 N N . ARG B 1 609 ? 3.979 2.367 15.062 1 95.38 609 ARG B N 1
ATOM 9103 C CA . ARG B 1 609 ? 4.207 1.021 15.57 1 95.38 609 ARG B CA 1
ATOM 9104 C C . ARG B 1 609 ? 5.133 1.044 16.781 1 95.38 609 ARG B C 1
ATOM 9106 O O . ARG B 1 609 ? 6.16 1.725 16.766 1 95.38 609 ARG B O 1
ATOM 9113 N N . ASP B 1 610 ? 4.746 0.326 17.734 1 96.62 610 ASP B N 1
ATOM 9114 C CA . ASP B 1 610 ? 5.582 0.164 18.922 1 96.62 610 ASP B CA 1
ATOM 9115 C C . ASP B 1 610 ? 6.789 -0.723 18.625 1 96.62 610 ASP B C 1
ATOM 9117 O O . ASP B 1 610 ? 6.688 -1.951 18.641 1 96.62 610 ASP B O 1
ATOM 9121 N N . ARG B 1 611 ? 7.914 -0.195 18.469 1 94.06 611 ARG B N 1
ATOM 9122 C CA . ARG B 1 611 ? 9.125 -0.906 18.078 1 94.06 611 ARG B CA 1
ATOM 9123 C C . ARG B 1 611 ? 9.578 -1.871 19.156 1 94.06 611 ARG B C 1
ATOM 9125 O O . ARG B 1 611 ? 10.25 -2.865 18.875 1 94.06 611 ARG B O 1
ATOM 9132 N N . SER B 1 612 ? 9.211 -1.539 20.391 1 94.81 612 SER B N 1
ATOM 9133 C CA . SER B 1 612 ? 9.617 -2.396 21.5 1 94.81 612 SER B CA 1
ATOM 9134 C C . SER B 1 612 ? 8.945 -3.764 21.406 1 94.81 612 SER B C 1
ATOM 9136 O O . SER B 1 612 ? 9.453 -4.742 21.969 1 94.81 612 SER B O 1
ATOM 9138 N N . LYS B 1 613 ? 7.875 -3.818 20.688 1 94.25 613 LYS B N 1
ATOM 9139 C CA . LYS B 1 613 ? 7.16 -5.078 20.516 1 94.25 613 LYS B CA 1
ATOM 9140 C C . LYS B 1 613 ? 7.711 -5.863 19.328 1 94.25 613 LYS B C 1
ATOM 9142 O O . LYS B 1 613 ? 7.34 -7.016 19.109 1 94.25 613 LYS B O 1
ATOM 9147 N N . LEU B 1 614 ? 8.594 -5.277 18.547 1 93.31 614 LEU B N 1
ATOM 9148 C CA . LEU B 1 614 ? 9.102 -5.871 17.312 1 93.31 614 LEU B CA 1
ATOM 9149 C C . LEU B 1 614 ? 10.586 -6.18 17.438 1 93.31 614 LEU B C 1
ATOM 9151 O O . LEU B 1 614 ? 11.305 -6.16 16.422 1 93.31 614 LEU B O 1
ATOM 9155 N N . GLU B 1 615 ? 11.109 -6.449 18.562 1 79.25 615 GLU B N 1
ATOM 9156 C CA . GLU B 1 615 ? 12.523 -6.781 18.75 1 79.25 615 GLU B CA 1
ATOM 9157 C C . GLU B 1 615 ? 12.859 -8.125 18.109 1 79.25 615 GLU B C 1
ATOM 9159 O O . GLU B 1 615 ? 12 -9 17.984 1 79.25 615 GLU B O 1
ATOM 9164 N N . GLU B 1 616 ? 14.062 -8.211 17.547 1 68 616 GLU B N 1
ATOM 9165 C CA . GLU B 1 616 ? 14.523 -9.375 16.797 1 68 616 GLU B CA 1
ATOM 9166 C C . GLU B 1 616 ? 14.508 -10.625 17.656 1 68 616 GLU B C 1
ATOM 9168 O O . GLU B 1 616 ? 14.836 -10.578 18.844 1 68 616 GLU B O 1
#

Nearest PDB structures (foldseek):
  6ovt-assembly1_A  TM=9.343E-01  e=6.454E-62  Mycobacterium tuberculosis
  6ovt-assembly1_D  TM=9.353E-01  e=3.895E-59  Mycobacterium tuberculosis
  6ovt-assembly1_C  TM=9.428E-01  e=1.524E-57  Mycobacterium tuberculosis
  6nte-assembly2_B  TM=9.323E-01  e=4.170E-49  Synechocystis sp. PCC 6803
  6nte-assembly1_A  TM=9.344E-01  e=1.316E-48  Synechocystis sp. PCC 6803

Foldseek 3Di:
DDDQLLCVQQDDPVNPVSVVVVVVVPDDPLQRPFAEEEEEAAADCVALARPACVCLSVLLQVLLVVLTHHYDYDYAYADAQLVQPPDQSLLVHLVSLCVLLVVLQCVCNVNRGQYYEHEAFEQSNLLSVLLNQLQVFHFYAYAYLFAAAWFWDDDPNDIFTAASLNLVLLVLFPVRDPVRSVRRVPGHGQEGRYIFWQWNRLLSQLLCVLLQRYDFPRSQFHNAAQVSSVRSSVRSNLSSVLSCCCNVVVNSCSISLNQRAQQSLQSSLLLCQQALHFPLVLLSSLSSCVSSVHPDFPVSSQVSLAARFHFADIPPLDRPHTSLQCLLQQHSLQQSVLCVVVVRGDQQRHHSVRDGNVVVNQEQHPLHDYDPVSNLRSQFHDPNHRYSHGNNHHDGHPGGDNDQQPGRGHHCVNTPGSGTQKHWADEQQFPLTWIDRNSQEDPVVLKAKAWEDEAADLVVLLVCLVVVVDDFRYEYEHALQWCQRVPNLGARSRNLSSCVSSVRQARYAYEYCGGHIRNGHGRYIYLRPPGLLVPGLSVQGDTGFMWIHHRVVRYTYTPDDPVVSVVSSVVQVVVPPCHSHDDDDDDDDDVSSNVLSVQFDGSSSSRHGNVVVVDD/DDDQLLCVQQDDPVNPVSVVVVVVVPDDPLQRPFAEEEEEAAADCVALARPQCVCLSVLLQVLLVVLGHHYDYDYAYADAQLVQPPDQSLLVHLVSLCVLLVVLQCVCNVNRGQYYEHEAFEQSNLLSVLLNQLLVFHFYAYAYLFEAAWFWDDDPNDIFTAASLVLVLLVLFPVRDPVRSVRRVPGHGQEGRYIFWQWNRLLSQLLCVLLQRYDFPRSQFHNAAQVSSVRSSVRSNLSSVLSCCCNVVVNSCSTSLNQRAQQSLQSSLLLCQQALHFPLVLLSSLSSCVSSVHPDFVVSSQVSLAARFHFADIPPLDRPHTSLQCLLQQHSLQQSVLCVVVVRGDQQRHHSVRDGNVRVNQEQHPLHDYDPVSNLRSQFHDPNHRYSHGNNHHDGHPGGDNDQQPGRGHHCVNTPGSGTQKHWADEQQFPLTKIDRNSQEDPVVLKAKAWEDEAADLVRLLVCLVVVVDDFRYEYEHALLWCQRVPNLGARSRNLSSCVSSVRQARYAYEYCGGHIRNGHGRYIYLRPPGLLVPGLSVQGDTGFMWIHHRVVRYTYGPDDPVVSVVSSVVQVVVPPCHSHDDDDDDDDDVVSNVLSVQFDGSSSSRHGNVVVVDD

Sequence (1232 aa):
MPKLRSATTTHGRNMAGARALWRATGMKEDDFGKPIIAVVNSFTQFVPGHVHLKDLGQLVAREIEAAGGVAKEFNTIAVDDGIAMGHGGMLYSLPSRELIADSVEYMVNAHCADAMVCISNCDKITPGMLMAALRINIPVIFVSGGPMEAGKTKLSDQIIKLDLVDAMIQGADPKVSDAQSEQVERSACPTCGSCSGMFTANSMNCLTEALGLSQPGNGSLLATHSDREQLFKLAGQRIVALTKRWYEQDDASALPRNIANKAAFENAMALDIAMGGSTNTVLHLLAAAQEAGVDFTMADIDRLSRKVPQLCKVAPSTQKYHMEDVHRAGGVVAILGQLERAGLVHSDTRNVLGMSLGELLEEYDVSRQPTDEVASFYRAGPAGIRTTRAFSQDCRWDTLDLDRAEGCIRSLDHAYSQEGGLAVLTGNVALKGAIVKTAGVDEENLTFRGPARVFESQEEAVAGILDGTVKAGEVVVIRYEGPKGGPGMQEMLYPTSYLKSMGLGKACALITDGRFSGGTSGLSIGHVSPEAAAGGTIGLVENGDTIRINIPTRELVLEVADEVLATRRTAMEARGAKAWKPVSRERAVSFALRAYAMLATSADQGAVRDRSKLEEMPKLRSATTTHGRNMAGARALWRATGMKEDDFGKPIIAVVNSFTQFVPGHVHLKDLGQLVAREIEAAGGVAKEFNTIAVDDGIAMGHGGMLYSLPSRELIADSVEYMVNAHCADAMVCISNCDKITPGMLMAALRINIPVIFVSGGPMEAGKTKLSDQIIKLDLVDAMIQGADPKVSDAQSEQVERSACPTCGSCSGMFTANSMNCLTEALGLSQPGNGSLLATHSDREQLFKLAGQRIVALTKRWYEQDDASALPRNIANKAAFENAMALDIAMGGSTNTVLHLLAAAQEAGVDFTMADIDRLSRKVPQLCKVAPSTQKYHMEDVHRAGGVVAILGQLERAGLVHSDTRNVLGMSLGELLEEYDVSRQPTDEVASFYRAGPAGIRTTRAFSQDCRWDTLDLDRAEGCIRSLDHAYSQEGGLAVLTGNVALKGAIVKTAGVDEENLTFRGPARVFESQEEAVAGILDGTVKAGEVVVIRYEGPKGGPGMQEMLYPTSYLKSMGLGKACALITDGRFSGGTSGLSIGHVSPEAAAGGTIGLVENGDTIRINIPTRELVLEVADEVLATRRTAMEARGAKAWKPVSRERAVSFALRAYAMLATSADQGAVRDRSKLEE

Radius of gyration: 30.61 Å; Cα contacts (8 Å, |Δi|>4): 3279; chains: 2; bounding box: 65×87×85 Å